Protein AF-A0A352Q801-F1 (afdb_monomer)

Solvent-accessible surface area (backbone atoms only — not comparable to full-atom values): 59412 Å² total; per-residue (Å²): 141,78,90,70,63,49,86,72,38,71,45,75,47,58,60,73,41,74,48,79,36,48,17,36,70,38,86,39,59,40,60,71,44,45,45,81,46,64,27,46,45,64,24,20,7,79,7,41,73,38,47,87,32,62,48,48,73,39,74,37,32,37,42,66,90,71,36,43,69,35,42,64,50,63,71,62,61,72,61,58,81,72,52,73,50,68,70,40,13,44,20,35,76,49,76,49,81,33,72,10,32,34,39,41,39,60,61,25,40,37,33,21,14,17,9,38,41,34,29,42,60,35,62,44,61,56,37,41,36,23,32,68,87,69,51,78,38,48,42,56,72,30,56,32,62,55,53,54,35,15,43,58,36,55,32,53,47,76,38,83,93,73,78,43,78,46,75,46,81,48,79,60,73,88,64,56,42,79,42,75,54,49,40,52,38,26,32,21,11,37,44,36,42,25,7,62,31,48,43,45,68,56,52,47,47,44,40,18,57,48,63,44,18,88,90,22,27,80,65,51,48,50,14,17,34,42,31,38,23,43,85,42,76,57,95,92,28,44,33,17,35,20,33,26,35,36,42,32,44,79,74,54,73,66,56,48,52,54,39,48,72,72,42,31,32,56,40,35,34,58,47,39,58,76,19,40,41,24,31,40,39,39,26,22,20,15,41,36,34,38,37,38,79,90,40,63,28,69,52,49,73,50,20,32,41,39,40,37,15,28,28,36,38,38,19,11,30,40,39,22,29,28,9,34,41,36,39,35,22,38,76,44,24,83,95,47,39,69,49,76,89,56,76,37,18,43,36,38,34,58,65,18,32,44,33,19,25,19,41,30,41,27,51,74,63,49,82,87,66,95,66,55,56,77,47,41,19,34,21,14,39,40,36,43,35,34,87,32,62,24,30,45,36,33,35,41,35,40,36,44,35,16,23,22,18,21,38,33,44,80,85,60,50,68,45,60,12,27,19,10,37,43,38,38,36,34,28,84,48,24,71,43,38,35,24,77,74,50,43,23,45,38,46,71,39,11,34,6,32,87,42,42,6,38,39,40,38,30,29,30,32,44,42,54,37,86,84,58,94,43,43,33,29,29,45,86,44,20,41,34,36,15,58,57,46,42,34,77,30,9,41,34,34,40,37,46,30,13,21,69,36,50,35,50,40,54,62,43,80,43,58,45,42,50,25,20,48,74,79,58,51,82,79,51,60,85,47,56,60,66,41,71,51,71,87,73,39,71,63,41,68,62,57,73,64,72,55,77,61,27,39,42,37,45,33,28,33,38,88,51,72,30,40,34,35,36,14,50,64,16,33,40,31,35,42,60,53,2,37,40,35,42,39,25,45,16,37,17,28,37,38,35,18,20,35,43,34,13,30,33,13,32,42,39,42,36,12,58,44,78,70,96,64,80,91,56,80,69,34,10,20,32,38,34,34,43,61,18,34,38,38,17,27,22,44,73,39,54,45,91,60,93,57,101,60,64,40,61,51,70,32,32,15,10,38,39,40,38,39,17,59,11,25,35,37,28,34,68,65,13,37,43,33,18,18,20,24,62,45,79,35,53,47,70,64,76,72,93,76,91,72,91,75,82,91,64,79,45,76,46,77,45,43,17,33,21,15,36,40,41,40,38,12,31,34,19,35,44,67,37,54,48,50,36,12,38,22,32,38,91,42,22,42,38,4,36,37,38,43,35,34,44,77,70,52,69,69,50,102,91,41,72,53,76,71,92,54,64,23,36,34,37,40,26,54,61,72,74,82,72,64,87,66,53,50,41,85,24,89,86,35,79,66,45,40,42,81,60,70,75,59,83,83,48,43,15,34,28,49,45,34,46,53,50,50,57,71,14,36,39,17,29,41,33,41,35,18,65,45,25,33,34,45,45,60,59,99,88,44,71,59,45,74,49,72,23,60,46,29,31,38,44,34,19,28,25,38,35,44,79,30,27,39,38,39,39,16,24,27,34,37,42,25,8,85,46,85,74,88,69,82,69,48,75,38,89,24,39,40,38,37,42,23,38,33,34,38,43,21,6,18,33,33,34,27,24,24,32,35,39,35,42,40,18,71,37,37,38,41,34,22,2,58,76,41,38,70,58,31,64,21,33,43,40,31,44,22,24,38,38,42,33,12,26,31,38,34,36,35,33,37,6,34,31,39,41,34,15,35,89,24,48,48,66,96,10,33,38,38,38,34,44,65,82,50,83,73,72,56,78,62,36,34,35,4,28,39,39,39,25,10,9,29,37,39,30,38,10,40,40,39,15,25,50,6,27,40,37,40,36,17,38,34,37,37,31,32,47,61,11,32,44,32,31,28,55,68,42,73,63,20,64,69,50,59,58,66,90,82,69,69,53,80,70,32,29,42,36,45,38,28,36,27,37,40,31,31,63,70,12,38,40,32,27,27,17,33,46,40,43,35,14,45,31,76,44,74,42,48,34,4,72,53,51,58,48,38,30,92,71,23,65,58,45,25,10,38,45,85,90,49,81,72,67,75,71,58,38,85,90,36,46,35,104,80,64,53,93,53,35,24,36,38,31,73,48,67,52,101,84,47,72,50,47,77,39,41,58,39,48,21,61,56,7,75,43,88,84,16,24,31,37,33,64,39,82,93,40,63,52,46,50,83,72,42,78,50,67,48,81,68,68,34,38,33,34,27,29,27,50,30,39,59,76,40,80,34,34,51,71,55,34,31,32,30,38,40,41,59,8,71,57,54,57,50,48,18,32,62,53,71,45,42,52,73,68,69,46,75,85,47,69,59,87,93,73,41,79,71,47,51,28,23,18,28,35,38,39,38,43,29,55,54,40,36,38,41,46,37,47,79,43,36,54,40,26,91,94,33,49,66,34,54,75,49,80,44,58,73,35,75,48,78,108

Nearest PDB structures (foldseek):
  8vbb-assembly1_A  TM=1.610E-01  e=4.582E-02  Escherichia coli ETEC H10407
  3fy3-assembly1_A  TM=3.799E-01  e=5.315E+00  Proteus mirabilis

Radius of gyration: 37.1 Å; Cα contacts (8 Å, |Δi|>4): 4115; chains: 1; bounding box: 94×83×102 Å

Secondary structure (DSSP, 8-state):
-----GGG-EEEE-TT-EEE-PPPPEEE-GGGGEEEEE--TTTTTT-HHHHTSTTTTPEEEEETTT--SSS--HHHHHT----HHHHS-S--EEEEE-SSEEEE-SS-EEE-PPPEEEE--EEE---EEEETTS-EEEGGG--TTS-EEEETTEEEEEETTTTEEEEEE-PPP---EEE--EEEEPPP-EEEEE-SEEESSTT-EEE------TT-SSSPPP--EEEE---EEETTEEE-S---EEEES---HHHHHHHHHHTPEEEEHHHHHHHT-SEEEEE-SSEEEES-TT-EEEPPTT-EEEEEESEEEE-SEEE-TT-EEEEEE----TTT-S-TTSPPEEEE-TTEEEE-PPPEEETTTS---SS------S--EEEEEESSS-EEEE-SEEEEE----EEE-TT--EEEPPP-EEEEE--TT--EEEETTSEEEEEEE---SSSPEEEEEEES-EEE-TT-SSSEEEETTEEEE-GGGGTSS-EEEEEEEESSS-EEE-SEEEE---EE----HHHHTTSPTT--STTTS--EEPPGGGPPP-EEEEEE-SSS---EEE-TTEEEEEEES-EEEEEE-SS--EEE-SEEEEETSEEEEEE----SSPP-TTTT-EEE-TT-EEE----EEEE--SSS--EEEEPPP-EEEEEESSEEEE-TT-EEE----EEEEEEE---SS-------EEEEEEE----EEEEEESSEEEE-PEEE---SSTTSPPEEEEEEE---EEEETTEEE--SS--EEEEESS-----TTSEEE-TTSTTSEEE----GGGTTEEEEEHHHHHHHTEEEEEEEESSEEEEE--TT-SEEEEE-SSEEEEE-SEEEESSEEEEE-SEEEEEESS---SPPPP-SEEEEEEESEEEEEEEEEEESEEEEEEEESSEEEEE-TTSSSSEEEEEEESSEEEEEESEEEEPTTEEEEEEETTSSSSS-EEEEEE-SPPP------S-EEEEEEEEEEEESEEE-TTSEEEEEEEEEEE-TT-EEE-S-SSSEEEEES-GGG---S--EEEEEEEEEEE-TT-EEE-----EEEEEEE--BTTBSS-TTSTTTSTTEEEE-TT--PPPS--TTT--TT--TTEEEEE-S-BTTBPSEEEE-EEGGGGGSTT-EEEEEEEEEESPPTT-EEE-TTSPEEEEEEEEETTSS-B-SS-EEEEEEEGGGHHHHS-EEEEEHHHHHTTS--GGGPPP-TTS--EEEEEEEEEEEE-SEEE-PPPTTPPPPEEEEE-SEEEE-

Structure (mmCIF, N/CA/C/O backbone):
data_AF-A0A352Q801-F1
#
_entry.id   AF-A0A352Q801-F1
#
loop_
_atom_site.group_PDB
_atom_site.id
_atom_site.type_symbol
_atom_site.label_atom_id
_atom_site.label_alt_id
_atom_site.label_comp_id
_atom_site.label_asym_id
_atom_site.label_entity_id
_atom_site.label_seq_id
_atom_site.pdbx_PDB_ins_code
_atom_site.Cartn_x
_atom_site.Cartn_y
_atom_site.Cartn_z
_atom_site.occupancy
_atom_site.B_iso_or_equiv
_atom_site.auth_seq_id
_atom_site.auth_comp_id
_atom_site.auth_asym_id
_atom_site.auth_atom_id
_atom_site.pdbx_PDB_model_num
ATOM 1 N N . ALA A 1 1 ? 48.145 -20.501 -3.418 1.00 37.44 1 ALA A N 1
ATOM 2 C CA . ALA A 1 1 ? 49.250 -19.745 -4.037 1.00 37.44 1 ALA A CA 1
ATOM 3 C C . ALA A 1 1 ? 49.684 -20.445 -5.324 1.00 37.44 1 ALA A C 1
ATOM 5 O O . ALA A 1 1 ? 50.488 -21.366 -5.274 1.00 37.44 1 ALA A O 1
ATOM 6 N N . ILE A 1 2 ? 49.109 -20.045 -6.458 1.00 30.86 2 ILE A N 1
ATOM 7 C CA . ILE A 1 2 ? 49.681 -20.250 -7.793 1.00 30.86 2 ILE A CA 1
ATOM 8 C C . ILE A 1 2 ? 49.849 -18.827 -8.316 1.00 30.86 2 ILE A C 1
ATOM 10 O O . ILE A 1 2 ? 48.860 -18.135 -8.532 1.00 30.86 2 ILE A O 1
ATOM 14 N N . GLY A 1 3 ? 51.095 -18.359 -8.374 1.00 39.41 3 GLY A N 1
ATOM 15 C CA . GLY A 1 3 ? 51.427 -17.083 -8.990 1.00 39.41 3 GLY A CA 1
ATOM 16 C C . GLY A 1 3 ? 51.285 -17.228 -10.496 1.00 39.41 3 GLY A C 1
ATOM 17 O O . GLY A 1 3 ? 52.164 -17.795 -11.139 1.00 39.41 3 GLY A O 1
ATOM 18 N N . VAL A 1 4 ? 50.165 -16.762 -11.039 1.00 41.38 4 VAL A N 1
ATOM 19 C CA . VAL A 1 4 ? 50.059 -16.443 -12.460 1.00 41.38 4 VAL A CA 1
ATOM 20 C C . VAL A 1 4 ? 50.382 -14.964 -12.545 1.00 41.38 4 VAL A C 1
ATOM 22 O O . VAL A 1 4 ? 49.694 -14.151 -11.939 1.00 41.38 4 VAL A O 1
ATOM 25 N N . ASP A 1 5 ? 51.489 -14.645 -13.202 1.00 47.38 5 ASP A N 1
ATOM 26 C CA . ASP A 1 5 ? 51.850 -13.280 -13.568 1.00 47.38 5 ASP A CA 1
ATOM 27 C C . ASP A 1 5 ? 50.719 -12.726 -14.460 1.00 47.38 5 ASP A C 1
ATOM 29 O O . ASP A 1 5 ? 50.549 -13.237 -15.574 1.00 47.38 5 ASP A O 1
ATOM 33 N N . PRO A 1 6 ? 49.877 -11.790 -13.978 1.00 49.16 6 PRO A N 1
ATOM 34 C CA . PRO A 1 6 ? 48.697 -11.340 -14.716 1.00 49.16 6 PRO A CA 1
ATOM 35 C C . PRO A 1 6 ? 49.066 -10.706 -16.066 1.00 49.16 6 PRO A C 1
ATOM 37 O O . PRO A 1 6 ? 48.267 -10.769 -16.996 1.00 49.16 6 PRO A O 1
ATOM 40 N N . GLU A 1 7 ? 50.306 -10.227 -16.225 1.00 52.41 7 GLU A N 1
ATOM 41 C CA . GLU A 1 7 ? 50.832 -9.672 -17.478 1.00 52.41 7 GLU A CA 1
ATOM 42 C C . GLU A 1 7 ? 51.141 -10.721 -18.569 1.00 52.41 7 GLU A C 1
ATOM 44 O O . GLU A 1 7 ? 51.427 -10.348 -19.704 1.00 52.41 7 GLU A O 1
ATOM 49 N N . LYS A 1 8 ? 51.091 -12.033 -18.275 1.00 62.47 8 LYS A N 1
ATOM 50 C CA . LYS A 1 8 ? 51.447 -13.098 -19.243 1.00 62.47 8 LYS A CA 1
ATOM 51 C C . LYS A 1 8 ? 50.273 -13.880 -19.836 1.00 62.47 8 LYS A C 1
ATOM 53 O O . LYS A 1 8 ? 50.509 -14.736 -20.688 1.00 62.47 8 LYS A O 1
ATOM 58 N N . SER A 1 9 ? 49.039 -13.646 -19.390 1.00 82.44 9 SER A N 1
ATOM 59 C CA . SER A 1 9 ? 47.867 -14.334 -19.953 1.00 82.44 9 SER A CA 1
ATOM 60 C C . SER A 1 9 ? 47.365 -13.578 -21.179 1.00 82.44 9 SER A C 1
ATOM 62 O O . SER A 1 9 ? 47.017 -12.407 -21.080 1.00 82.44 9 SER A O 1
ATOM 64 N N . GLU A 1 10 ? 47.334 -14.225 -22.341 1.00 89.12 10 GLU A N 1
ATOM 65 C CA . GLU A 1 10 ? 46.954 -13.587 -23.604 1.00 89.12 10 GLU A CA 1
ATOM 66 C C . GLU A 1 10 ? 46.025 -14.499 -24.412 1.00 89.12 10 GLU A C 1
ATOM 68 O O . GLU A 1 10 ? 46.276 -15.699 -24.546 1.00 89.12 10 GLU A O 1
ATOM 73 N N . ILE A 1 11 ? 44.958 -13.916 -24.960 1.00 93.62 11 ILE A N 1
ATOM 74 C CA . ILE A 1 11 ? 44.092 -14.520 -25.972 1.00 93.62 11 ILE A CA 1
ATOM 75 C C . ILE A 1 11 ? 44.293 -13.726 -27.262 1.00 93.62 11 ILE A C 1
ATOM 77 O O . ILE A 1 11 ? 43.973 -12.544 -27.316 1.00 93.62 11 ILE A O 1
ATOM 81 N N . ASN A 1 12 ? 44.805 -14.380 -28.302 1.00 93.69 12 ASN A N 1
ATOM 82 C CA . ASN A 1 12 ? 44.957 -13.790 -29.629 1.00 93.69 12 ASN A CA 1
ATOM 83 C C . ASN A 1 12 ? 44.059 -14.529 -30.615 1.00 93.69 12 ASN A C 1
ATOM 85 O O . ASN A 1 12 ? 44.273 -15.715 -30.880 1.00 93.69 12 ASN A O 1
ATOM 89 N N . VAL A 1 13 ? 43.069 -13.827 -31.158 1.00 95.00 13 VAL A N 1
ATOM 90 C CA . VAL A 1 13 ? 42.190 -14.339 -32.207 1.00 95.00 13 VAL A CA 1
ATOM 91 C C . VAL A 1 13 ? 42.750 -13.874 -33.548 1.00 95.00 13 VAL A C 1
ATOM 93 O O . VAL A 1 13 ? 42.847 -12.680 -33.817 1.00 95.00 13 VAL A O 1
ATOM 96 N N . ALA A 1 14 ? 43.208 -14.829 -34.354 1.00 93.56 14 ALA A N 1
ATOM 97 C CA . ALA A 1 14 ? 43.841 -14.552 -35.639 1.00 93.56 14 ALA A CA 1
ATOM 98 C C . ALA A 1 14 ? 42.803 -14.271 -36.740 1.00 93.56 14 ALA A C 1
ATOM 100 O O . ALA A 1 14 ? 41.674 -14.753 -36.661 1.00 93.56 14 ALA A O 1
ATOM 101 N N . ALA A 1 15 ? 43.225 -13.543 -37.778 1.00 93.81 15 ALA A N 1
ATOM 102 C CA . ALA A 1 15 ? 42.401 -13.222 -38.944 1.00 93.81 15 ALA A CA 1
ATOM 103 C C . ALA A 1 15 ? 41.862 -14.492 -39.626 1.00 93.81 15 ALA A C 1
ATOM 105 O O . ALA A 1 15 ? 42.567 -15.506 -39.710 1.00 93.81 15 ALA A O 1
ATOM 106 N N . GLY A 1 16 ? 40.623 -14.429 -40.115 1.00 91.31 16 GLY A N 1
ATOM 107 C CA . GLY A 1 16 ? 39.893 -15.548 -40.711 1.00 91.31 16 GLY A CA 1
ATOM 108 C C . GLY A 1 16 ? 39.247 -16.501 -39.697 1.00 91.31 16 GLY A C 1
ATOM 109 O O . GLY A 1 16 ? 38.812 -17.589 -40.079 1.00 91.31 16 GLY A O 1
ATOM 110 N N . ALA A 1 17 ? 39.212 -16.150 -38.406 1.00 94.88 17 ALA A N 1
ATOM 111 C CA . ALA A 1 17 ? 38.488 -16.923 -37.401 1.00 94.88 17 ALA A CA 1
ATOM 112 C C . ALA A 1 17 ? 36.971 -16.708 -37.528 1.00 94.88 17 ALA A C 1
ATOM 114 O O . ALA A 1 17 ? 36.500 -15.582 -37.680 1.00 94.88 17 ALA A O 1
ATOM 115 N N . THR A 1 18 ? 36.205 -17.793 -37.410 1.00 95.75 18 THR A N 1
ATOM 116 C CA . THR A 1 18 ? 34.738 -17.757 -37.421 1.00 95.75 18 THR A CA 1
ATOM 117 C C . THR A 1 18 ? 34.195 -18.433 -36.172 1.00 95.75 18 THR A C 1
ATOM 119 O O . THR A 1 18 ? 34.509 -19.596 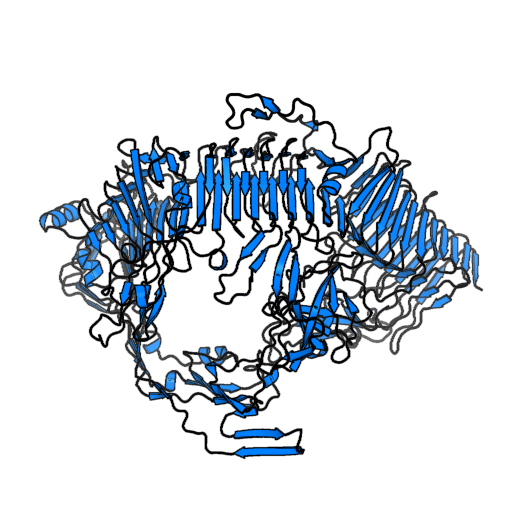-35.906 1.00 95.75 18 THR A O 1
ATOM 122 N N . PHE A 1 19 ? 33.367 -17.710 -35.423 1.00 95.81 19 PHE A N 1
ATOM 123 C CA . PHE A 1 19 ? 32.600 -18.229 -34.297 1.00 95.81 19 PHE A CA 1
ATOM 124 C C . PHE A 1 19 ? 31.128 -18.179 -34.675 1.00 95.81 19 PHE A C 1
ATOM 126 O O . PHE A 1 19 ? 30.518 -17.116 -34.646 1.00 95.81 19 PHE A O 1
ATOM 133 N N . ASP A 1 20 ? 30.571 -19.322 -35.059 1.00 94.88 20 ASP A N 1
ATOM 134 C CA . ASP A 1 20 ? 29.153 -19.428 -35.376 1.00 94.88 20 ASP A CA 1
ATOM 135 C C . ASP A 1 20 ? 28.423 -20.107 -34.221 1.00 94.88 20 ASP A C 1
ATOM 137 O O . ASP A 1 20 ? 28.604 -21.300 -33.962 1.00 94.88 20 ASP A O 1
ATOM 141 N N . VAL A 1 21 ? 27.652 -19.306 -33.495 1.00 95.19 21 VAL A N 1
ATOM 142 C CA . VAL A 1 21 ? 26.741 -19.754 -32.444 1.00 95.19 21 VAL A CA 1
ATOM 143 C C . VAL A 1 21 ? 25.316 -19.295 -32.754 1.00 95.19 21 VAL A C 1
ATOM 145 O O . VAL A 1 21 ? 24.528 -19.092 -31.832 1.00 95.19 21 VAL A O 1
ATOM 148 N N . SER A 1 22 ? 24.992 -19.103 -34.037 1.00 93.94 22 SER A N 1
ATOM 149 C CA . SER A 1 22 ? 23.648 -18.716 -34.454 1.00 93.94 22 SER A CA 1
ATOM 150 C C . SER A 1 22 ? 22.606 -19.758 -34.068 1.00 93.94 22 SER A C 1
ATOM 152 O O . SER A 1 22 ? 22.872 -20.964 -34.007 1.00 93.94 22 SER A O 1
ATOM 154 N N . GLY A 1 23 ? 21.410 -19.260 -33.775 1.00 93.06 23 GLY A N 1
ATOM 155 C CA . GLY A 1 23 ? 20.253 -20.087 -33.514 1.00 93.06 23 GLY A CA 1
ATOM 156 C C . GLY A 1 23 ? 19.832 -20.861 -34.762 1.00 93.06 23 GLY A C 1
ATOM 157 O O . GLY A 1 23 ? 20.014 -20.416 -35.891 1.00 93.06 23 GLY A O 1
ATOM 158 N N . ALA A 1 24 ? 19.270 -22.046 -34.560 1.00 93.19 24 ALA A N 1
ATOM 159 C CA . ALA A 1 24 ? 18.776 -22.875 -35.646 1.00 93.19 24 ALA A CA 1
ATOM 160 C C . ALA A 1 24 ? 17.393 -22.421 -36.142 1.00 93.19 24 ALA A C 1
ATOM 162 O O . ALA A 1 24 ? 16.479 -22.236 -35.337 1.00 93.19 24 ALA A O 1
ATOM 163 N N . ASP A 1 25 ? 17.227 -22.361 -37.464 1.00 93.12 25 ASP A N 1
ATOM 164 C CA . ASP A 1 25 ? 15.925 -22.153 -38.103 1.00 93.12 25 ASP A CA 1
ATOM 165 C C . ASP A 1 25 ? 15.100 -23.439 -38.089 1.00 93.12 25 ASP A C 1
ATOM 167 O O . ASP A 1 25 ? 15.632 -24.538 -38.284 1.00 93.12 25 ASP A O 1
ATOM 171 N N . VAL A 1 26 ? 13.797 -23.320 -37.863 1.00 93.69 26 VAL A N 1
ATOM 172 C CA . VAL A 1 26 ? 12.861 -24.436 -37.778 1.00 93.69 26 VAL A CA 1
ATOM 173 C C . VAL A 1 26 ? 11.583 -24.096 -38.527 1.00 93.69 26 VAL A C 1
ATOM 175 O O . VAL A 1 26 ? 10.868 -23.178 -38.140 1.00 93.69 26 VAL A O 1
ATOM 178 N N . ASP A 1 27 ? 11.249 -24.911 -39.526 1.00 92.81 27 ASP A N 1
ATOM 179 C CA . ASP A 1 27 ? 9.928 -24.903 -40.150 1.00 92.81 27 ASP A CA 1
ATOM 180 C C . ASP A 1 27 ? 8.963 -25.780 -39.347 1.00 92.81 27 ASP A C 1
ATOM 182 O O . ASP A 1 27 ? 9.204 -26.971 -39.107 1.00 92.81 27 ASP A O 1
ATOM 186 N N . LEU A 1 28 ? 7.847 -25.192 -38.942 1.00 92.25 28 LEU A N 1
ATOM 187 C CA . LEU A 1 28 ? 6.740 -25.855 -38.279 1.00 92.25 28 LEU A CA 1
ATOM 188 C C . LEU A 1 28 ? 5.470 -25.658 -39.117 1.00 92.25 28 LEU A C 1
ATOM 190 O O . LEU A 1 28 ? 5.196 -24.562 -39.598 1.00 92.25 28 LEU A O 1
ATOM 194 N N . PRO A 1 29 ? 4.631 -26.690 -39.283 1.00 90.69 29 PRO A N 1
ATOM 195 C CA . PRO A 1 29 ? 3.346 -26.500 -39.945 1.00 90.69 29 PRO A CA 1
ATOM 196 C C . PRO A 1 29 ? 2.444 -25.589 -39.098 1.00 90.69 29 PRO A C 1
ATOM 198 O O . PRO A 1 29 ? 2.482 -25.671 -37.869 1.00 90.69 29 PRO A O 1
ATOM 201 N N . MET A 1 30 ? 1.547 -24.806 -39.717 1.00 88.31 30 MET A N 1
ATOM 202 C CA . MET A 1 30 ? 0.577 -23.963 -38.986 1.00 88.31 30 MET A CA 1
ATOM 203 C C . MET A 1 30 ? -0.228 -24.740 -37.932 1.00 88.31 30 MET A C 1
ATOM 205 O O . MET A 1 30 ? -0.558 -24.219 -36.869 1.00 88.31 30 MET A O 1
ATOM 209 N N . SER A 1 31 ? -0.494 -26.026 -38.195 1.00 86.12 31 SER A N 1
ATOM 210 C CA . SER A 1 31 ? -1.183 -26.930 -37.269 1.00 86.12 31 SER A CA 1
ATOM 211 C C . SER A 1 31 ? -0.454 -27.115 -35.936 1.00 86.12 31 SER A C 1
ATOM 213 O O . SER A 1 31 ? -1.046 -27.618 -34.991 1.00 86.12 31 SER A O 1
ATOM 215 N N . ARG A 1 32 ? 0.824 -26.729 -35.832 1.00 89.12 32 ARG A N 1
ATOM 216 C CA . ARG A 1 32 ? 1.609 -26.772 -34.594 1.00 89.12 32 ARG A CA 1
ATOM 217 C C . ARG A 1 32 ? 1.145 -25.752 -33.555 1.00 89.12 32 ARG A C 1
ATOM 219 O O . ARG A 1 32 ? 1.376 -25.971 -32.370 1.00 89.12 32 ARG A O 1
ATOM 226 N N . ASN A 1 33 ? 0.463 -24.696 -33.997 1.00 88.69 33 ASN A N 1
ATOM 227 C CA . ASN A 1 33 ? -0.215 -23.746 -33.119 1.00 88.69 33 ASN A CA 1
ATOM 228 C C . ASN A 1 33 ? -1.539 -24.283 -32.576 1.00 88.69 33 ASN A C 1
ATOM 230 O O . ASN A 1 33 ? -2.124 -23.654 -31.704 1.00 88.69 33 ASN A O 1
ATOM 234 N N . ILE A 1 34 ? -2.013 -25.431 -33.067 1.00 90.31 34 ILE A N 1
ATOM 235 C CA . ILE A 1 34 ? -3.182 -26.102 -32.513 1.00 90.31 34 ILE A CA 1
ATOM 236 C C . ILE A 1 34 ? -2.744 -27.199 -31.563 1.00 90.31 34 ILE A C 1
ATOM 238 O O . ILE A 1 34 ? -1.974 -28.096 -31.910 1.00 90.31 34 ILE A O 1
ATOM 242 N N . ILE A 1 35 ? -3.306 -27.142 -30.365 1.00 91.88 35 ILE A N 1
ATOM 243 C CA . ILE A 1 35 ? -3.296 -28.255 -29.430 1.00 91.88 35 ILE A CA 1
ATOM 244 C C . ILE A 1 35 ? -4.695 -28.850 -29.341 1.00 91.88 35 ILE A C 1
ATOM 246 O O . ILE A 1 35 ? -5.699 -28.135 -29.337 1.00 91.88 35 ILE A O 1
ATOM 250 N N . GLU A 1 36 ? -4.748 -30.174 -29.264 1.00 90.75 36 GLU A N 1
ATOM 251 C CA . GLU A 1 36 ? -5.962 -30.891 -28.902 1.00 90.75 36 GLU A CA 1
ATOM 252 C C . GLU A 1 36 ? -5.998 -31.033 -27.385 1.00 90.75 36 GLU A C 1
ATOM 254 O O . GLU A 1 36 ? -5.124 -31.654 -26.777 1.00 90.75 36 GLU A O 1
ATOM 259 N N . VAL A 1 37 ? -7.013 -30.438 -26.776 1.00 90.62 37 VAL A N 1
ATOM 260 C CA . VAL A 1 37 ? -7.252 -30.502 -25.340 1.00 90.62 37 VAL A CA 1
ATOM 261 C C . VAL A 1 37 ? -8.558 -31.240 -25.142 1.00 90.62 37 VAL A C 1
ATOM 263 O O . VAL A 1 37 ? -9.633 -30.727 -25.449 1.00 90.62 37 VAL A O 1
ATOM 266 N N . GLN A 1 38 ? -8.473 -32.474 -24.655 1.00 91.31 38 GLN A N 1
ATOM 267 C CA . GLN A 1 38 ? -9.669 -33.199 -24.262 1.00 91.31 38 GLN A CA 1
ATOM 268 C C . GLN A 1 38 ? -10.154 -32.677 -22.914 1.00 91.31 38 GLN A C 1
ATOM 270 O O . GLN A 1 38 ? -9.410 -32.677 -21.939 1.00 91.31 38 GLN A O 1
ATOM 275 N N . LEU A 1 39 ? -11.408 -32.241 -22.867 1.00 89.81 39 LEU A N 1
ATOM 276 C CA . LEU A 1 39 ? -11.989 -31.636 -21.682 1.00 89.81 39 LEU A CA 1
ATOM 277 C C . LEU A 1 39 ? -12.413 -32.703 -20.684 1.00 89.81 39 LEU A C 1
ATOM 279 O O . LEU A 1 39 ? -13.511 -33.258 -20.772 1.00 89.81 39 LEU A O 1
ATOM 283 N N . PHE A 1 40 ? -11.573 -32.973 -19.696 1.00 88.06 40 PHE A N 1
ATOM 284 C CA . PHE A 1 40 ? -11.999 -33.686 -18.503 1.00 88.06 40 PHE A CA 1
ATOM 285 C C . PHE A 1 40 ? -12.174 -32.715 -17.340 1.00 88.06 40 PHE A C 1
ATOM 287 O O . PHE A 1 40 ? -12.106 -31.494 -17.480 1.00 88.06 40 PHE A O 1
ATOM 294 N N . SER A 1 41 ? -12.469 -33.267 -16.167 1.00 83.88 41 SER A N 1
ATOM 295 C CA . SER A 1 41 ? -12.699 -32.468 -14.968 1.00 83.88 41 SER A CA 1
ATOM 296 C C . SER A 1 41 ? -11.472 -31.637 -14.569 1.00 83.88 41 SER A C 1
ATOM 298 O O . SER A 1 41 ? -11.651 -30.593 -13.962 1.00 83.88 41 SER A O 1
ATOM 300 N N . ASN A 1 42 ? -10.251 -32.055 -14.929 1.00 85.50 42 ASN A N 1
ATOM 301 C CA . ASN A 1 42 ? -9.035 -31.288 -14.641 1.00 85.50 42 ASN A CA 1
ATOM 302 C C . ASN A 1 42 ? -8.894 -30.061 -15.544 1.00 85.50 42 ASN A C 1
ATOM 304 O O . ASN A 1 42 ? -8.572 -28.986 -15.055 1.00 85.50 42 ASN A O 1
ATOM 308 N N . GLU A 1 43 ? -9.148 -30.199 -16.843 1.00 90.00 43 GLU A N 1
ATOM 309 C CA . GLU A 1 43 ? -9.091 -29.090 -17.796 1.00 90.00 43 GLU A CA 1
ATOM 310 C C . GLU A 1 43 ? -10.228 -28.097 -17.521 1.00 90.00 43 GLU A C 1
ATOM 312 O O . GLU A 1 43 ? -10.027 -26.892 -17.582 1.00 90.00 43 GLU A O 1
ATOM 317 N N . LEU A 1 44 ? -11.409 -28.588 -17.132 1.00 89.19 44 LEU A N 1
ATOM 318 C CA . LEU A 1 44 ? -12.573 -27.767 -16.776 1.00 89.19 44 LEU A CA 1
ATOM 319 C C . LEU A 1 44 ? -12.625 -27.368 -15.294 1.00 89.19 44 LEU A C 1
ATOM 321 O O . LEU A 1 44 ? -13.677 -26.928 -14.822 1.00 89.19 44 LEU A O 1
ATOM 325 N N . LYS A 1 45 ? -11.530 -27.527 -14.540 1.00 84.94 45 LYS A N 1
ATOM 326 C CA . LYS A 1 45 ? -11.537 -27.293 -13.087 1.00 84.94 45 LYS A CA 1
ATOM 327 C C . LYS A 1 45 ? -12.033 -25.893 -12.718 1.00 84.94 45 LYS A C 1
ATOM 329 O O . LYS A 1 45 ? -12.874 -25.780 -11.830 1.00 84.94 45 LYS A O 1
ATOM 334 N N . ASP A 1 46 ? -11.625 -24.876 -13.481 1.00 85.50 46 ASP A N 1
ATOM 335 C CA . ASP A 1 46 ? -11.986 -23.462 -13.284 1.00 85.50 46 ASP A CA 1
ATOM 336 C C . ASP A 1 46 ? -13.185 -23.001 -14.143 1.00 85.50 46 ASP A C 1
ATOM 338 O O . ASP A 1 46 ? -13.540 -21.823 -14.148 1.00 85.50 46 ASP A O 1
ATOM 342 N N . ALA A 1 47 ? -13.847 -23.925 -14.849 1.00 87.44 47 ALA A N 1
ATOM 343 C CA . ALA A 1 47 ? -15.061 -23.674 -15.632 1.00 87.44 47 ALA A CA 1
ATOM 344 C C . ALA A 1 47 ? -16.211 -24.565 -15.142 1.00 87.44 47 ALA A C 1
ATOM 346 O O . ALA A 1 47 ? -16.661 -25.487 -15.834 1.00 87.44 47 ALA A O 1
ATOM 347 N N . PRO A 1 48 ? -16.715 -24.314 -13.926 1.00 80.94 48 PRO A N 1
ATOM 348 C CA . PRO A 1 48 ? -17.520 -25.289 -13.208 1.00 80.94 48 PRO A CA 1
ATOM 349 C C . PRO A 1 48 ? -18.902 -25.512 -13.826 1.00 80.94 48 PRO A C 1
ATOM 351 O O . PRO A 1 48 ? -19.406 -26.633 -13.805 1.00 80.94 48 PRO A O 1
ATOM 354 N N . LEU A 1 49 ? -19.469 -24.499 -14.492 1.00 81.25 49 LEU A N 1
ATOM 355 C CA . LEU A 1 49 ? -20.705 -24.638 -15.273 1.00 81.25 49 LEU A CA 1
ATOM 356 C C . LEU A 1 49 ? -20.574 -25.635 -16.440 1.00 81.25 49 LEU A C 1
ATOM 358 O O . LEU A 1 49 ? -21.584 -26.112 -16.953 1.00 81.25 49 LEU A O 1
ATOM 362 N N . GLN A 1 50 ? -19.347 -25.964 -16.861 1.00 85.06 50 GLN A N 1
ATOM 363 C CA . GLN A 1 50 ? -19.079 -26.904 -17.953 1.00 85.06 50 GLN A CA 1
ATOM 364 C C . GLN A 1 50 ? -18.692 -28.299 -17.471 1.00 85.06 50 GLN A C 1
ATOM 366 O O . GLN A 1 50 ? -18.711 -29.237 -18.269 1.00 85.06 50 GLN A O 1
ATOM 371 N N . ARG A 1 51 ? -18.360 -28.461 -16.184 1.00 79.81 51 ARG A N 1
ATOM 372 C CA . ARG A 1 51 ? -17.795 -29.701 -15.635 1.00 79.81 51 ARG A CA 1
ATOM 373 C C . ARG A 1 51 ? -18.730 -30.898 -15.764 1.00 79.81 51 ARG A C 1
ATOM 375 O O . ARG A 1 51 ? -18.254 -32.003 -15.975 1.00 79.81 51 ARG A O 1
ATOM 382 N N . ASP A 1 52 ? -20.039 -30.694 -15.682 1.00 78.81 52 ASP A N 1
ATOM 383 C CA . ASP A 1 52 ? -21.054 -31.727 -15.958 1.00 78.81 52 ASP A CA 1
ATOM 384 C C . ASP A 1 52 ? -21.911 -31.379 -17.184 1.00 78.81 52 ASP A C 1
ATOM 386 O O . ASP A 1 52 ? -22.961 -31.973 -17.436 1.00 78.81 52 ASP A O 1
ATOM 390 N N . GLY A 1 53 ? -21.455 -30.388 -17.949 1.00 80.50 53 GLY A N 1
ATOM 391 C CA . GLY A 1 53 ? -22.128 -29.877 -19.125 1.00 80.50 53 GLY A CA 1
ATOM 392 C C . GLY A 1 53 ? -21.826 -30.684 -20.390 1.00 80.50 53 GLY A C 1
ATOM 393 O O . GLY A 1 53 ? -21.013 -31.612 -20.393 1.00 80.50 53 GLY A O 1
ATOM 394 N N . PRO A 1 54 ? -22.439 -30.290 -21.515 1.00 84.31 54 PRO A N 1
ATOM 395 C CA . PRO A 1 54 ? -22.286 -30.965 -22.804 1.00 84.31 54 PRO A CA 1
ATOM 396 C C . PRO A 1 54 ? -20.880 -30.849 -23.414 1.00 84.31 54 PRO A C 1
ATOM 398 O O . PRO A 1 54 ? -20.648 -31.404 -24.480 1.00 84.31 54 PRO A O 1
ATOM 401 N N . LEU A 1 55 ? -19.958 -30.114 -22.781 1.00 87.50 55 LEU A N 1
ATOM 402 C CA . LEU A 1 55 ? -18.566 -29.992 -23.216 1.00 87.50 55 LEU A CA 1
ATOM 403 C C . LEU A 1 55 ? -17.635 -31.021 -22.562 1.00 87.50 55 LEU A C 1
ATOM 405 O O . LEU A 1 55 ? -16.523 -31.224 -23.040 1.00 87.50 55 LEU A O 1
ATOM 409 N N . ARG A 1 56 ? -18.053 -31.695 -21.485 1.00 88.62 56 ARG A N 1
ATOM 410 C CA . ARG A 1 56 ? -17.212 -32.712 -20.845 1.00 88.62 56 ARG A CA 1
ATOM 411 C C . ARG A 1 56 ? -17.032 -33.931 -21.748 1.00 88.62 56 ARG A C 1
ATOM 413 O O . ARG A 1 56 ? -17.997 -34.530 -22.210 1.00 88.62 56 ARG A O 1
ATOM 420 N N . GLY A 1 57 ? -15.781 -34.349 -21.912 1.00 88.19 57 GLY A N 1
ATOM 421 C CA . GLY A 1 57 ? -15.357 -35.463 -22.758 1.00 88.19 57 GLY A CA 1
ATOM 422 C C . GLY A 1 57 ? -15.114 -35.072 -24.216 1.00 88.19 57 GLY A C 1
ATOM 423 O O . GLY A 1 57 ? -14.504 -35.859 -24.945 1.00 88.19 57 GLY A O 1
ATOM 424 N N . GLU A 1 58 ? -15.536 -33.872 -24.619 1.00 90.50 58 GLU A N 1
ATOM 425 C CA . GLU A 1 58 ? -15.284 -33.324 -25.948 1.00 90.50 58 GLU A CA 1
ATOM 426 C C . GLU A 1 58 ? -13.811 -32.925 -26.107 1.00 90.50 58 GLU A C 1
ATOM 428 O O . GLU A 1 58 ? -13.110 -32.624 -25.137 1.00 90.50 58 GLU A O 1
ATOM 433 N N . VAL A 1 59 ? -13.329 -32.928 -27.348 1.00 90.62 59 VAL A N 1
ATOM 434 C CA . VAL A 1 59 ? -11.965 -32.511 -27.692 1.00 90.62 59 VAL A CA 1
ATOM 435 C C . VAL A 1 59 ? -12.020 -31.103 -28.271 1.00 90.62 59 VAL A C 1
ATOM 437 O O . VAL A 1 59 ? -12.692 -30.876 -29.278 1.00 90.62 59 VAL A O 1
ATOM 440 N N . LEU A 1 60 ? -11.318 -30.160 -27.639 1.00 90.94 60 LEU A N 1
ATOM 441 C CA . LEU A 1 60 ? -11.148 -28.809 -28.159 1.00 90.94 60 LEU A CA 1
ATOM 442 C C . LEU A 1 60 ? -9.859 -28.694 -28.964 1.00 90.94 60 LEU A C 1
ATOM 444 O O . LEU A 1 60 ? -8.798 -29.108 -28.509 1.00 90.94 60 LEU A O 1
ATOM 448 N N . GLN A 1 61 ? -9.947 -28.055 -30.122 1.00 90.94 61 GLN A N 1
ATOM 449 C CA . GLN A 1 61 ? -8.799 -27.554 -30.865 1.00 90.94 61 GLN A CA 1
ATOM 450 C C . GLN A 1 61 ? -8.583 -26.094 -30.471 1.00 90.94 61 GLN A C 1
ATOM 452 O O . GLN A 1 61 ? -9.417 -25.241 -30.789 1.00 90.94 61 GLN A O 1
ATOM 457 N N . VAL A 1 62 ? -7.502 -25.823 -29.734 1.00 92.12 62 VAL A N 1
ATOM 458 C CA . VAL A 1 62 ? -7.176 -24.501 -29.177 1.00 92.12 62 VAL A CA 1
ATOM 459 C C . VAL A 1 62 ? -5.927 -23.954 -29.849 1.00 92.12 62 VAL A C 1
ATOM 461 O O . VAL A 1 62 ? -4.906 -24.637 -29.918 1.00 92.12 62 VAL A O 1
ATOM 464 N N . ASP A 1 63 ? -6.006 -22.708 -30.312 1.00 91.31 63 ASP A N 1
ATOM 465 C CA . ASP A 1 63 ? -4.851 -21.967 -30.812 1.00 91.31 63 ASP A CA 1
ATOM 466 C C . ASP A 1 63 ? -3.997 -21.483 -29.634 1.00 91.31 63 ASP A C 1
ATOM 468 O O . ASP A 1 63 ? -4.424 -20.620 -28.866 1.00 91.31 63 ASP A O 1
ATOM 472 N N . VAL A 1 64 ? -2.784 -22.018 -29.486 1.00 89.38 64 VAL A N 1
ATOM 473 C CA . VAL A 1 64 ? -1.860 -21.705 -28.380 1.00 89.38 64 VAL A CA 1
ATOM 474 C C . VAL A 1 64 ? -1.472 -20.229 -28.318 1.00 89.38 64 VAL A C 1
ATOM 476 O O . VAL A 1 64 ? -1.097 -19.750 -27.254 1.00 89.38 64 VAL A O 1
ATOM 479 N N . ARG A 1 65 ? -1.580 -19.501 -29.437 1.00 86.25 65 ARG A N 1
ATOM 480 C CA . ARG A 1 65 ? -1.260 -18.067 -29.520 1.00 86.25 65 ARG A CA 1
ATOM 481 C C . ARG A 1 65 ? -2.325 -17.208 -28.842 1.00 86.25 65 ARG A C 1
ATOM 483 O O . ARG A 1 65 ? -2.032 -16.103 -28.402 1.00 86.25 65 ARG A O 1
ATOM 490 N N . LYS A 1 66 ? -3.564 -17.707 -28.792 1.00 88.38 66 LYS A N 1
ATOM 491 C CA . LYS A 1 66 ? -4.719 -17.036 -28.174 1.00 88.38 66 LYS A CA 1
ATOM 492 C C . LYS A 1 66 ? -5.095 -17.657 -26.829 1.00 88.38 66 LYS A C 1
ATOM 494 O O . LYS A 1 66 ? -5.638 -16.971 -25.971 1.00 88.38 66 LYS A O 1
ATOM 499 N N . GLY A 1 67 ? -4.811 -18.947 -26.651 1.00 90.06 67 GLY A N 1
ATOM 500 C CA . GLY A 1 67 ? -5.248 -19.732 -25.504 1.00 90.06 67 GLY A CA 1
ATOM 501 C C . GLY A 1 67 ? -6.768 -19.899 -25.455 1.00 90.06 67 GLY A C 1
ATOM 502 O O . GLY A 1 67 ? -7.479 -19.707 -26.443 1.00 90.06 67 GLY A O 1
ATOM 503 N N . THR A 1 68 ? -7.276 -20.277 -24.284 1.00 91.25 68 THR A N 1
ATOM 504 C CA . THR A 1 68 ? -8.711 -20.277 -23.992 1.00 91.25 68 THR A CA 1
ATOM 505 C C . THR A 1 68 ? -8.949 -19.917 -22.526 1.00 91.25 68 THR A C 1
ATOM 507 O O . THR A 1 68 ? -8.253 -20.445 -21.661 1.00 91.25 68 THR A O 1
ATOM 510 N N . PRO A 1 69 ? -9.930 -19.051 -22.220 1.00 89.38 69 PRO A N 1
ATOM 511 C CA . PRO A 1 69 ? -10.344 -18.799 -20.844 1.00 89.38 69 PRO A CA 1
ATOM 512 C C . PRO A 1 69 ? -11.268 -19.902 -20.291 1.00 89.38 69 PRO A C 1
ATOM 514 O O . PRO A 1 69 ? -11.629 -19.856 -19.118 1.00 89.38 69 PRO A O 1
ATOM 517 N N . LEU A 1 70 ? -11.673 -20.880 -21.115 1.00 89.88 70 LEU A N 1
ATOM 518 C CA . LEU A 1 70 ? -12.619 -21.938 -20.746 1.00 89.88 70 LEU A CA 1
ATOM 519 C C . LEU A 1 70 ? -11.976 -23.115 -20.005 1.00 89.88 70 LEU A C 1
ATOM 521 O O . LEU A 1 70 ? -12.670 -23.828 -19.288 1.00 89.88 70 LEU A O 1
ATOM 525 N N . ALA A 1 71 ? -10.695 -23.391 -20.245 1.00 89.56 71 ALA A N 1
ATOM 526 C CA . ALA A 1 71 ? -10.048 -24.608 -19.771 1.00 89.56 71 ALA A CA 1
ATOM 527 C C . ALA A 1 71 ? -8.567 -24.381 -19.444 1.00 89.56 71 ALA A C 1
ATOM 529 O O . ALA A 1 71 ? -7.889 -23.613 -20.125 1.00 89.56 71 ALA A O 1
ATOM 530 N N . ASP A 1 72 ? -8.049 -25.093 -18.441 1.00 88.44 72 ASP A N 1
ATOM 531 C CA . ASP A 1 72 ? -6.617 -25.127 -18.144 1.00 88.44 72 ASP A CA 1
ATOM 532 C C . ASP A 1 72 ? -5.879 -25.960 -19.194 1.00 88.44 72 ASP A C 1
ATOM 534 O O . ASP A 1 72 ? -5.960 -27.189 -19.233 1.00 88.44 72 ASP A O 1
ATOM 538 N N . ILE A 1 73 ? -5.132 -25.258 -20.041 1.00 90.62 73 ILE A N 1
ATOM 539 C CA . ILE A 1 73 ? -4.329 -25.843 -21.113 1.00 90.62 73 ILE A CA 1
ATOM 540 C C . ILE A 1 73 ? -2.838 -25.931 -20.764 1.00 90.62 73 ILE A C 1
ATOM 542 O O . ILE A 1 73 ? -2.057 -26.414 -21.584 1.00 90.62 73 ILE A O 1
ATOM 546 N N . ALA A 1 74 ? -2.408 -25.495 -19.575 1.00 87.75 74 ALA A N 1
ATOM 547 C CA . ALA A 1 74 ? -0.994 -25.484 -19.198 1.00 87.75 74 ALA A CA 1
ATOM 548 C C . ALA A 1 74 ? -0.336 -26.879 -19.254 1.00 87.75 74 ALA A C 1
ATOM 550 O O . ALA A 1 74 ? 0.775 -26.979 -19.788 1.00 87.75 74 ALA A O 1
ATOM 551 N N . PRO A 1 75 ? -0.991 -27.977 -18.810 1.00 84.00 75 PRO A N 1
ATOM 552 C CA . PRO A 1 75 ? -0.443 -29.321 -18.981 1.00 84.00 75 PRO A CA 1
ATOM 553 C C . PRO A 1 75 ? -0.238 -29.684 -20.456 1.00 84.00 75 PRO A C 1
ATOM 555 O O . PRO A 1 75 ? 0.810 -30.221 -20.818 1.00 84.00 75 PRO A O 1
ATOM 558 N N . ALA A 1 76 ? -1.194 -29.342 -21.326 1.00 85.25 76 ALA A N 1
ATOM 559 C CA . ALA A 1 76 ? -1.089 -29.594 -22.760 1.00 85.25 76 ALA A CA 1
ATOM 560 C C . ALA A 1 76 ? 0.073 -28.796 -23.379 1.00 85.25 76 ALA A C 1
ATOM 562 O O . ALA A 1 76 ? 0.904 -29.381 -24.077 1.00 85.25 76 ALA A O 1
ATOM 563 N N . LEU A 1 77 ? 0.210 -27.509 -23.034 1.00 86.44 77 LEU A N 1
ATOM 564 C CA . LEU A 1 77 ? 1.319 -26.649 -23.468 1.00 86.44 77 LEU A CA 1
ATOM 565 C C . LEU A 1 77 ? 2.689 -27.189 -23.021 1.00 86.44 77 LEU A C 1
ATOM 567 O O . LEU A 1 77 ? 3.629 -27.227 -23.815 1.00 86.44 77 LEU A O 1
ATOM 571 N N . ALA A 1 78 ? 2.805 -27.660 -21.775 1.00 83.81 78 ALA A N 1
ATOM 572 C CA . ALA A 1 78 ? 4.050 -28.205 -21.227 1.00 83.81 78 ALA A CA 1
ATOM 573 C C . ALA A 1 78 ? 4.489 -29.514 -21.907 1.00 83.81 78 ALA A C 1
ATOM 575 O O . ALA A 1 78 ? 5.678 -29.839 -21.928 1.00 83.81 78 ALA A O 1
ATOM 576 N N . THR A 1 79 ? 3.540 -30.265 -22.474 1.00 81.50 79 THR A N 1
ATOM 577 C CA . THR A 1 79 ? 3.822 -31.511 -23.198 1.00 81.50 79 THR A CA 1
ATOM 578 C C . THR A 1 79 ? 4.133 -31.318 -24.676 1.00 81.50 79 THR A C 1
ATOM 580 O O . THR A 1 79 ? 4.488 -32.305 -25.324 1.00 81.50 79 THR A O 1
ATOM 583 N N . ILE A 1 80 ? 4.053 -30.090 -25.215 1.00 84.88 80 ILE A N 1
ATOM 584 C CA . ILE A 1 80 ? 4.394 -29.827 -26.618 1.00 84.88 80 ILE A CA 1
ATOM 585 C C . ILE A 1 80 ? 5.849 -30.265 -26.842 1.00 84.88 80 ILE A C 1
ATOM 587 O O . ILE A 1 80 ? 6.780 -29.667 -26.289 1.00 84.88 80 ILE A O 1
ATOM 591 N N . PRO A 1 81 ? 6.080 -31.330 -27.630 1.00 83.19 81 PRO A N 1
ATOM 592 C CA . PRO A 1 81 ? 7.396 -31.928 -27.726 1.00 83.19 81 PRO A CA 1
ATOM 593 C C . PRO A 1 81 ? 8.275 -31.048 -28.604 1.00 83.19 81 PRO A C 1
ATOM 595 O O . PRO A 1 81 ? 8.194 -31.144 -29.823 1.00 83.19 81 PRO A O 1
ATOM 598 N N . LYS A 1 82 ? 9.111 -30.200 -28.008 1.00 87.31 82 LYS A N 1
ATOM 599 C CA . LYS A 1 82 ? 10.040 -29.365 -28.775 1.00 87.31 82 LYS A CA 1
ATOM 600 C C . LYS A 1 82 ? 11.208 -30.188 -29.299 1.00 87.31 82 LYS A C 1
ATOM 602 O O . LYS A 1 82 ? 11.810 -30.967 -28.552 1.00 87.31 82 LYS A O 1
ATOM 607 N N . THR A 1 83 ? 11.547 -30.010 -30.569 1.00 88.38 83 THR A N 1
ATOM 608 C CA . THR A 1 83 ? 12.761 -30.610 -31.130 1.00 88.38 83 THR A CA 1
ATOM 609 C C . THR A 1 83 ? 14.018 -29.993 -30.502 1.00 88.38 83 THR A C 1
ATOM 611 O O . THR A 1 83 ? 13.984 -28.920 -29.899 1.00 88.38 83 THR A O 1
ATOM 614 N N . VAL A 1 84 ? 15.164 -30.671 -30.627 1.00 88.50 84 VAL A N 1
ATOM 615 C CA . VAL A 1 84 ? 16.459 -30.093 -30.211 1.00 88.50 84 VAL A CA 1
ATOM 616 C C . VAL A 1 84 ? 16.738 -28.796 -30.977 1.00 88.50 84 VAL A C 1
ATOM 618 O O . VAL A 1 84 ? 17.288 -27.866 -30.402 1.00 88.50 84 VAL A O 1
ATOM 621 N N . GLN A 1 85 ? 16.298 -28.722 -32.235 1.00 87.75 85 GLN A N 1
ATOM 622 C CA . GLN A 1 85 ? 16.444 -27.556 -33.102 1.00 87.75 85 GLN A CA 1
ATOM 623 C C . GLN A 1 85 ? 15.599 -26.371 -32.607 1.00 87.75 85 GLN A C 1
ATOM 625 O O . GLN A 1 85 ? 16.135 -25.286 -32.452 1.00 87.75 85 GLN A O 1
ATOM 630 N N . GLU A 1 86 ? 14.341 -26.599 -32.206 1.00 89.19 86 GLU A N 1
ATOM 631 C CA . GLU A 1 86 ? 13.487 -25.569 -31.577 1.00 89.19 86 GLU A CA 1
ATOM 632 C C . GLU A 1 86 ? 14.049 -25.033 -30.255 1.00 89.19 86 GLU A C 1
ATOM 634 O O . GLU A 1 86 ? 13.742 -23.914 -29.867 1.00 89.19 86 GLU A O 1
ATOM 639 N N . LYS A 1 87 ? 14.828 -25.829 -29.512 1.00 88.44 87 LYS A N 1
ATOM 640 C CA . LYS A 1 87 ? 15.502 -25.358 -28.287 1.00 88.44 87 LYS A CA 1
ATOM 641 C C . LYS A 1 87 ? 16.813 -24.633 -28.573 1.00 88.44 87 LYS A C 1
ATOM 643 O O . LYS A 1 87 ? 17.270 -23.868 -27.733 1.00 88.44 87 LYS A O 1
ATOM 648 N N . ALA A 1 88 ? 17.419 -24.915 -29.720 1.00 91.38 88 ALA A N 1
ATOM 649 C CA . ALA A 1 88 ? 18.652 -24.304 -30.189 1.00 91.38 88 ALA A CA 1
ATOM 650 C C . ALA A 1 88 ? 18.390 -23.103 -31.111 1.00 91.38 88 ALA A C 1
ATOM 652 O O . ALA A 1 88 ? 19.316 -22.649 -31.766 1.00 91.38 88 ALA A O 1
ATOM 653 N N . SER A 1 89 ? 17.150 -22.612 -31.195 1.00 92.62 89 SER A N 1
ATOM 654 C CA . SER A 1 89 ? 16.775 -21.468 -32.028 1.00 92.62 89 SER A CA 1
ATOM 655 C C . SER A 1 89 ? 17.179 -20.122 -31.420 1.00 92.62 89 SER A C 1
ATOM 657 O O . SER A 1 89 ? 17.254 -19.144 -32.142 1.00 92.62 89 SER A O 1
ATOM 659 N N . GLN A 1 90 ? 17.502 -20.037 -30.127 1.00 92.50 90 GLN A N 1
ATOM 660 C CA . GLN A 1 90 ? 18.104 -18.830 -29.539 1.00 92.50 90 GLN A CA 1
ATOM 661 C C . GLN A 1 90 ? 19.602 -18.748 -29.857 1.00 92.50 90 GLN A C 1
ATOM 663 O O . GLN A 1 90 ? 20.282 -19.776 -29.897 1.00 92.50 90 GLN A O 1
ATOM 668 N N . GLY A 1 91 ? 20.123 -17.532 -30.033 1.00 91.62 91 GLY A N 1
ATOM 669 C CA . GLY A 1 91 ? 21.550 -17.307 -30.253 1.00 91.62 91 GLY A CA 1
ATOM 670 C C . GLY A 1 91 ? 22.402 -17.738 -29.051 1.00 91.62 91 GLY A C 1
ATOM 671 O O . GLY A 1 91 ? 22.039 -17.546 -27.889 1.00 91.62 91 GLY A O 1
ATOM 672 N N . GLY A 1 92 ? 23.555 -18.349 -29.318 1.00 93.44 92 GLY A N 1
ATOM 673 C CA . GLY A 1 92 ? 24.487 -18.825 -28.296 1.00 93.44 92 GLY A CA 1
ATOM 674 C C . GLY A 1 92 ? 25.418 -17.738 -27.747 1.00 93.44 92 GLY A C 1
ATOM 675 O O . GLY A 1 92 ? 25.371 -16.578 -28.140 1.00 93.44 92 GLY A O 1
ATOM 676 N N . SER A 1 93 ? 26.305 -18.104 -26.817 1.00 94.50 93 SER A N 1
ATOM 677 C CA . SER A 1 93 ? 27.263 -17.159 -26.222 1.00 94.50 93 SER A CA 1
ATOM 678 C C . SER A 1 93 ? 28.714 -17.479 -26.579 1.00 94.50 93 SER A C 1
ATOM 680 O O . SER A 1 93 ? 29.139 -18.636 -26.569 1.00 94.50 93 SER A O 1
ATOM 682 N N . VAL A 1 94 ? 29.492 -16.433 -26.854 1.00 96.44 94 VAL A N 1
ATOM 683 C CA . VAL A 1 94 ? 30.944 -16.473 -27.051 1.00 96.44 94 VAL A CA 1
ATOM 684 C C . VAL A 1 94 ? 31.587 -15.604 -25.977 1.00 96.44 94 VAL A C 1
ATOM 686 O O . VAL A 1 94 ? 31.255 -14.431 -25.840 1.00 96.44 94 VAL A O 1
ATOM 689 N N . SER A 1 95 ? 32.520 -16.164 -25.201 1.00 95.56 95 SER A N 1
ATOM 690 C CA . SER A 1 95 ? 33.200 -15.414 -24.140 1.00 95.56 95 SER A CA 1
ATOM 691 C C . SER A 1 95 ? 34.719 -15.520 -24.228 1.00 95.56 95 SER A C 1
ATOM 693 O O . SER A 1 95 ? 35.265 -16.626 -24.167 1.00 95.56 95 SER A O 1
ATOM 695 N N . PHE A 1 96 ? 35.400 -14.379 -24.272 1.00 95.56 96 PHE A N 1
ATOM 696 C CA . PHE A 1 96 ? 36.853 -14.259 -24.204 1.00 95.56 96 PHE A CA 1
ATOM 697 C C . PHE A 1 96 ? 37.242 -13.645 -22.859 1.00 95.56 96 PHE A C 1
ATOM 699 O O . PHE A 1 96 ? 37.052 -12.454 -22.640 1.00 95.56 96 PHE A O 1
ATOM 706 N N . ASN A 1 97 ? 37.777 -14.460 -21.947 1.00 91.69 97 ASN A N 1
ATOM 707 C CA . ASN A 1 97 ? 38.131 -14.029 -20.593 1.00 91.69 97 ASN A CA 1
ATOM 708 C C . ASN A 1 97 ? 39.628 -14.243 -20.342 1.00 91.69 97 ASN A C 1
ATOM 710 O O . ASN A 1 97 ? 40.082 -15.385 -20.246 1.00 91.69 97 ASN A O 1
ATOM 714 N N . SER A 1 98 ? 40.384 -13.156 -20.207 1.00 89.00 98 SER A N 1
ATOM 715 C CA . SER A 1 98 ? 41.810 -13.163 -19.875 1.00 89.00 98 SER A CA 1
ATOM 716 C C . SER A 1 98 ? 42.075 -12.279 -18.658 1.00 89.00 98 SER A C 1
ATOM 718 O O . SER A 1 98 ? 41.452 -11.238 -18.492 1.00 89.00 98 SER A O 1
ATOM 720 N N . THR A 1 99 ? 43.031 -12.652 -17.805 1.00 81.94 99 THR A N 1
ATOM 721 C CA . THR A 1 99 ? 43.546 -11.734 -16.769 1.00 81.94 99 THR A CA 1
ATOM 722 C C . THR A 1 99 ? 44.569 -10.741 -17.328 1.00 81.94 99 THR A C 1
ATOM 724 O O . THR A 1 99 ? 44.957 -9.818 -16.618 1.00 81.94 99 THR A O 1
ATOM 727 N N . GLY A 1 100 ? 45.033 -10.966 -18.563 1.00 85.81 100 GLY A N 1
ATOM 728 C CA . GLY A 1 100 ? 45.944 -10.099 -19.303 1.00 85.81 100 GLY A CA 1
ATOM 729 C C . GLY A 1 100 ? 45.279 -9.598 -20.587 1.00 85.81 100 GLY A C 1
ATOM 730 O O . GLY A 1 100 ? 44.205 -9.008 -20.544 1.00 85.81 100 GLY A O 1
ATOM 731 N N . LYS A 1 101 ? 45.872 -9.858 -21.751 1.00 89.50 101 LYS A N 1
ATOM 732 C CA . LYS A 1 101 ? 45.439 -9.273 -23.030 1.00 89.50 101 LYS A CA 1
ATOM 733 C C . LYS A 1 101 ? 44.414 -10.129 -23.791 1.00 89.50 101 LYS A C 1
ATOM 735 O O . LYS A 1 101 ? 44.494 -11.358 -23.769 1.00 89.50 101 LYS A O 1
ATOM 740 N N . VAL A 1 102 ? 43.497 -9.474 -24.502 1.00 94.06 102 VAL A N 1
ATOM 741 C CA . VAL A 1 102 ? 42.662 -10.039 -25.572 1.00 94.06 102 VAL A CA 1
ATOM 742 C C . VAL A 1 102 ? 42.877 -9.207 -26.841 1.00 94.06 102 VAL A C 1
ATOM 744 O O . VAL A 1 102 ? 42.615 -8.007 -26.845 1.00 94.06 102 VAL A O 1
ATOM 747 N N . THR A 1 103 ? 43.375 -9.821 -27.912 1.00 93.12 103 THR A N 1
ATOM 748 C CA . THR A 1 103 ? 43.599 -9.150 -29.203 1.00 93.12 103 THR A CA 1
ATOM 749 C C . THR A 1 103 ? 42.783 -9.829 -30.292 1.00 93.12 103 THR A C 1
ATOM 751 O O . THR A 1 103 ? 42.867 -11.050 -30.455 1.00 93.12 103 THR A O 1
ATOM 754 N N . PHE A 1 104 ? 42.070 -9.033 -31.076 1.00 94.38 104 PHE A N 1
ATOM 755 C CA . PHE A 1 104 ? 41.394 -9.447 -32.297 1.00 94.38 104 PHE A CA 1
ATOM 756 C C . PHE A 1 104 ? 42.143 -8.877 -33.506 1.00 94.38 104 PHE A C 1
ATOM 758 O O . PHE A 1 104 ? 42.549 -7.716 -33.501 1.00 94.38 104 PHE A O 1
ATOM 765 N N . ALA A 1 105 ? 42.387 -9.711 -34.513 1.00 92.81 105 ALA A N 1
ATOM 766 C CA . ALA A 1 105 ? 42.830 -9.258 -35.827 1.00 92.81 105 ALA A CA 1
ATOM 767 C C . ALA A 1 105 ? 41.625 -8.836 -36.690 1.00 92.81 105 ALA A C 1
ATOM 769 O O . ALA A 1 105 ? 40.492 -9.187 -36.374 1.00 92.81 105 ALA A O 1
ATOM 770 N N . ASP A 1 106 ? 41.873 -8.141 -37.800 1.00 87.75 106 ASP A N 1
ATOM 771 C CA . ASP A 1 106 ? 40.840 -7.882 -38.813 1.00 87.75 106 ASP A CA 1
ATOM 772 C C . ASP A 1 106 ? 40.295 -9.202 -39.402 1.00 87.75 106 ASP A C 1
ATOM 774 O O . ASP A 1 106 ? 40.974 -10.235 -39.348 1.00 87.75 106 ASP A O 1
ATOM 778 N N . ASP A 1 107 ? 39.115 -9.154 -40.034 1.00 90.56 107 ASP A N 1
ATOM 779 C CA . ASP A 1 107 ? 38.494 -10.294 -40.740 1.00 90.56 107 ASP A CA 1
ATOM 780 C C . ASP A 1 107 ? 38.121 -11.457 -39.793 1.00 90.56 107 ASP A C 1
ATOM 782 O O . ASP A 1 107 ? 38.449 -12.623 -40.030 1.00 90.56 107 ASP A O 1
ATOM 786 N N . ILE A 1 108 ? 37.473 -11.135 -38.666 1.00 95.25 108 ILE A N 1
ATOM 787 C CA . ILE A 1 108 ? 36.903 -12.108 -37.720 1.00 95.25 108 ILE A CA 1
ATOM 788 C C . ILE A 1 108 ? 35.383 -11.996 -37.747 1.00 95.25 108 ILE A C 1
ATOM 790 O O . ILE A 1 108 ? 34.832 -10.932 -37.475 1.00 95.25 108 ILE A O 1
ATOM 794 N N . LEU A 1 109 ? 34.726 -13.132 -37.981 1.00 94.94 109 LEU A N 1
ATOM 795 C CA . LEU A 1 109 ? 33.273 -13.249 -38.022 1.00 94.94 109 LEU A CA 1
ATOM 796 C C . LEU A 1 109 ? 32.743 -13.898 -36.738 1.00 94.94 109 LEU A C 1
ATOM 798 O O . LEU A 1 109 ? 33.132 -15.020 -36.400 1.00 94.94 109 LEU A O 1
ATOM 802 N N . ILE A 1 110 ? 31.818 -13.230 -36.053 1.00 95.75 110 ILE A N 1
ATOM 803 C CA . ILE A 1 110 ? 31.087 -13.778 -34.906 1.00 95.75 110 ILE A CA 1
ATOM 804 C C . ILE A 1 110 ? 29.592 -13.723 -35.208 1.00 95.75 110 ILE A C 1
ATOM 806 O O . ILE A 1 110 ? 28.991 -12.655 -35.205 1.00 95.75 110 ILE A O 1
ATOM 810 N N . ASN A 1 111 ? 28.980 -14.877 -35.451 1.00 94.88 111 ASN A N 1
ATOM 811 C CA . ASN A 1 111 ? 27.549 -14.978 -35.696 1.00 94.88 111 ASN A CA 1
ATOM 812 C C . ASN A 1 111 ? 26.819 -15.336 -34.394 1.00 94.88 111 ASN A C 1
ATOM 814 O O . ASN A 1 111 ? 26.959 -16.448 -33.881 1.00 94.88 111 ASN A O 1
ATOM 818 N N . LEU A 1 112 ? 26.064 -14.373 -33.867 1.00 95.38 112 LEU A N 1
ATOM 819 C CA . LEU A 1 112 ? 25.225 -14.478 -32.671 1.00 95.38 112 LEU A CA 1
ATOM 820 C C . LEU A 1 112 ? 23.732 -14.443 -33.024 1.00 95.38 112 LEU A C 1
ATOM 822 O O . LEU A 1 112 ? 22.911 -14.259 -32.133 1.00 95.38 112 LEU A O 1
ATOM 826 N N . SER A 1 113 ? 23.370 -14.548 -34.301 1.00 94.25 113 SER A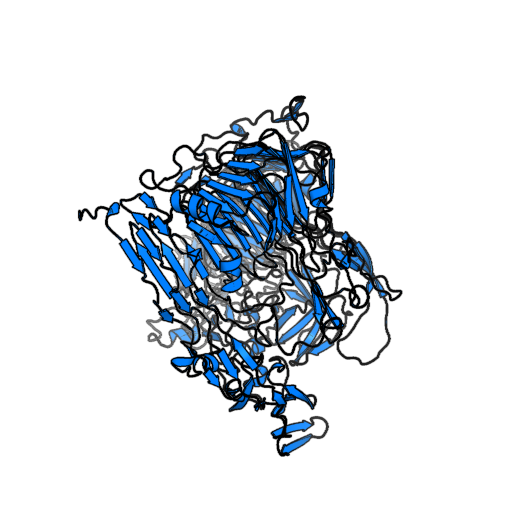 N 1
ATOM 827 C CA . SER A 1 113 ? 21.989 -14.376 -34.763 1.00 94.25 113 SER A CA 1
ATOM 828 C C . SER A 1 113 ? 21.017 -15.299 -34.033 1.00 94.25 113 SER A C 1
ATOM 830 O O . SER A 1 113 ? 21.348 -16.448 -33.730 1.00 94.25 113 SER A O 1
ATOM 832 N N . GLY A 1 114 ? 19.816 -14.798 -33.761 1.00 92.94 114 GLY A N 1
ATOM 833 C CA . GLY A 1 114 ? 18.707 -15.657 -33.372 1.00 92.94 114 GLY A CA 1
ATOM 834 C C . GLY A 1 114 ? 18.226 -16.444 -34.589 1.00 92.94 114 GLY A C 1
ATOM 835 O O . GLY A 1 114 ? 18.259 -15.947 -35.711 1.00 92.94 114 GLY A O 1
ATOM 836 N N . GLY A 1 115 ? 17.797 -17.679 -34.375 1.00 92.62 115 GLY A N 1
ATOM 837 C CA . GLY A 1 115 ? 17.141 -18.482 -35.396 1.00 92.62 115 GLY A CA 1
ATOM 838 C C . GLY A 1 115 ? 15.684 -18.070 -35.597 1.00 92.62 115 GLY A C 1
ATOM 839 O O . GLY A 1 115 ? 15.097 -17.297 -34.831 1.00 92.62 115 GLY A O 1
ATOM 840 N N . GLU A 1 116 ? 15.078 -18.631 -36.629 1.00 92.12 116 GLU A N 1
ATOM 841 C CA . GLU A 1 116 ? 13.684 -18.436 -36.998 1.00 92.12 116 GLU A CA 1
ATOM 842 C C . GLU A 1 116 ? 12.843 -19.658 -36.628 1.00 92.12 116 GLU A C 1
ATOM 844 O O . GLU A 1 116 ? 13.184 -20.786 -36.968 1.00 92.12 116 GLU A O 1
ATOM 849 N N . ILE A 1 117 ? 11.695 -19.455 -35.984 1.00 92.31 117 ILE A N 1
ATOM 850 C CA . ILE A 1 117 ? 10.641 -20.471 -35.967 1.00 92.31 117 ILE A CA 1
ATOM 851 C C . ILE A 1 117 ? 9.594 -20.049 -37.000 1.00 92.31 117 ILE A C 1
ATOM 853 O O . ILE A 1 117 ? 8.745 -19.198 -36.724 1.00 92.31 117 ILE A O 1
ATOM 857 N N . HIS A 1 118 ? 9.689 -20.607 -38.206 1.00 92.81 118 HIS A N 1
ATOM 858 C CA . HIS A 1 118 ? 8.772 -20.330 -39.305 1.00 92.81 118 HIS A CA 1
ATOM 859 C C . HIS A 1 118 ? 7.539 -21.222 -39.192 1.00 92.81 118 HIS A C 1
ATOM 861 O O . HIS A 1 118 ? 7.650 -22.444 -39.135 1.00 92.81 118 HIS A O 1
ATOM 867 N N . TYR A 1 119 ? 6.356 -20.620 -39.177 1.00 92.19 119 TYR A N 1
ATOM 868 C CA . TYR A 1 119 ? 5.089 -21.328 -39.268 1.00 92.19 119 TYR A CA 1
ATOM 869 C C . TYR A 1 119 ? 4.544 -21.203 -40.692 1.00 92.19 119 TYR A C 1
ATOM 871 O O . TYR A 1 119 ? 4.210 -20.095 -41.118 1.00 92.19 119 TYR A O 1
ATOM 879 N N . ASP A 1 120 ? 4.429 -22.329 -41.406 1.00 91.69 120 ASP A N 1
ATOM 880 C CA . ASP A 1 120 ? 3.879 -22.390 -42.772 1.00 91.69 120 ASP A CA 1
ATOM 881 C C . ASP A 1 120 ? 2.473 -21.777 -42.845 1.00 91.69 120 ASP A C 1
ATOM 883 O O . ASP A 1 120 ? 1.736 -21.801 -41.864 1.00 91.69 120 ASP A O 1
ATOM 887 N N . GLU A 1 121 ? 2.032 -21.298 -44.013 1.00 87.19 121 GLU A N 1
ATOM 888 C CA . GLU A 1 121 ? 0.626 -20.914 -44.184 1.00 87.19 121 GLU A CA 1
ATOM 889 C C . GLU A 1 121 ? -0.277 -22.142 -44.077 1.00 87.19 121 GLU A C 1
ATOM 891 O O . GLU A 1 121 ? 0.051 -23.246 -44.521 1.00 87.19 121 GLU A O 1
ATOM 896 N N . GLY A 1 122 ? -1.453 -21.966 -43.494 1.00 88.00 122 GLY A N 1
ATOM 897 C CA . GLY A 1 122 ? -2.321 -23.104 -43.294 1.00 88.00 122 GLY A CA 1
ATOM 898 C C . GLY A 1 122 ? -3.668 -22.731 -42.736 1.00 88.00 122 GLY A C 1
ATOM 899 O O . GLY A 1 122 ? -3.915 -21.626 -42.261 1.00 88.00 122 GLY A O 1
ATOM 900 N N . PHE A 1 123 ? -4.566 -23.696 -42.805 1.00 82.19 123 PHE A N 1
ATOM 901 C CA . PHE A 1 123 ? -5.849 -23.577 -42.153 1.00 82.19 123 PHE A CA 1
ATOM 902 C C . PHE A 1 123 ? -5.704 -23.997 -40.699 1.00 82.19 123 PHE A C 1
ATOM 904 O O . PHE A 1 123 ? -5.291 -25.121 -40.411 1.00 82.19 123 PHE A O 1
ATOM 911 N N . ILE A 1 124 ? -6.061 -23.086 -39.804 1.00 87.38 124 ILE A N 1
ATOM 912 C CA . ILE A 1 124 ? -6.297 -23.402 -38.408 1.00 87.38 124 ILE A CA 1
ATOM 913 C C . ILE A 1 124 ? -7.788 -23.647 -38.236 1.00 87.38 124 ILE A C 1
ATOM 915 O O . ILE A 1 124 ? -8.615 -22.816 -38.610 1.00 87.38 124 ILE A O 1
ATOM 919 N N . GLU A 1 125 ? -8.126 -24.790 -37.660 1.00 86.31 125 GLU A N 1
ATOM 920 C CA . GLU A 1 125 ? -9.473 -25.071 -37.194 1.00 86.31 125 GLU A CA 1
ATOM 921 C C . GLU A 1 125 ? -9.460 -24.995 -35.669 1.00 86.31 125 GLU A C 1
ATOM 923 O O . GLU A 1 125 ? -8.713 -25.704 -35.000 1.00 86.31 125 GLU A O 1
ATOM 928 N N . THR A 1 126 ? -10.238 -24.063 -35.128 1.00 89.88 126 THR A N 1
ATOM 929 C CA . THR A 1 126 ? -10.504 -23.960 -33.696 1.00 89.88 126 THR A CA 1
ATOM 930 C C . THR A 1 126 ? -11.918 -24.435 -33.417 1.00 89.88 126 THR A C 1
ATOM 932 O O . THR A 1 126 ? -12.849 -24.211 -34.203 1.00 89.88 126 THR A O 1
ATOM 935 N N . SER A 1 127 ? -12.108 -25.073 -32.266 1.00 90.12 127 SER A N 1
ATOM 936 C CA . SER A 1 127 ? -13.438 -25.506 -31.852 1.00 90.12 127 SER A CA 1
ATOM 937 C C . SER A 1 127 ? -14.368 -24.304 -31.676 1.00 90.12 127 SER A C 1
ATOM 939 O O . SER A 1 127 ? -14.029 -23.321 -31.016 1.00 90.12 127 SER A O 1
ATOM 941 N N . LYS A 1 128 ? -15.572 -24.389 -32.253 1.00 88.94 128 LYS A N 1
ATOM 942 C CA . LYS A 1 128 ? -16.641 -23.408 -32.039 1.00 88.94 128 LYS A CA 1
ATOM 943 C C . LYS A 1 128 ? -17.647 -23.953 -31.041 1.00 88.94 128 LYS A C 1
ATOM 945 O O . LYS A 1 128 ? -18.123 -25.080 -31.188 1.00 88.94 128 LYS A O 1
ATOM 950 N N . LEU A 1 129 ? -18.012 -23.142 -30.060 1.00 88.75 129 LEU A N 1
ATOM 951 C CA . LEU A 1 129 ? -18.968 -23.502 -29.022 1.00 88.75 129 LEU A CA 1
ATOM 952 C C . LEU A 1 129 ? -20.284 -22.764 -29.239 1.00 88.75 129 LEU A C 1
ATOM 954 O O . LEU A 1 129 ? -20.302 -21.598 -29.633 1.00 88.75 129 LEU A O 1
ATOM 958 N N . VAL A 1 130 ? -21.399 -23.447 -28.991 1.00 85.75 130 VAL A N 1
ATOM 959 C CA . VAL A 1 130 ? -22.735 -22.847 -29.076 1.00 85.75 130 VAL A CA 1
ATOM 960 C C . VAL A 1 130 ? -23.205 -22.544 -27.667 1.00 85.75 130 VAL A C 1
ATOM 962 O O . VAL A 1 130 ? -23.362 -23.458 -26.862 1.00 85.75 130 VAL A O 1
ATOM 965 N N . THR A 1 131 ? -23.445 -21.276 -27.349 1.00 82.69 131 THR A N 1
ATOM 966 C CA . THR A 1 131 ? -24.052 -20.893 -26.070 1.00 82.69 131 THR A CA 1
ATOM 967 C C . THR A 1 131 ? -25.480 -21.444 -25.980 1.00 82.69 131 THR A C 1
ATOM 969 O O . THR A 1 131 ? -26.142 -21.665 -26.995 1.00 82.69 131 THR A O 1
ATOM 972 N N . ALA A 1 132 ? -26.029 -21.590 -24.775 1.00 75.12 132 ALA A N 1
ATOM 973 C CA . ALA A 1 132 ? -27.425 -21.992 -24.570 1.00 75.12 132 ALA A CA 1
ATOM 974 C C . ALA A 1 132 ? -28.436 -21.037 -25.251 1.00 75.12 132 ALA A C 1
ATOM 976 O O . ALA A 1 132 ? -29.544 -21.435 -25.619 1.00 75.12 132 ALA A O 1
ATOM 977 N N . THR A 1 133 ? -28.043 -19.778 -25.476 1.00 74.25 133 THR A N 1
ATOM 978 C CA . THR A 1 133 ? -28.825 -18.771 -26.213 1.00 74.25 133 THR A CA 1
ATOM 979 C C . THR A 1 133 ? -28.738 -18.912 -27.739 1.00 74.25 133 THR A C 1
ATOM 981 O O . THR A 1 133 ? -29.492 -18.250 -28.451 1.00 74.25 133 THR A O 1
ATOM 984 N N . GLY A 1 134 ? -27.878 -19.799 -28.253 1.00 73.75 134 GLY A N 1
ATOM 985 C CA . GLY A 1 134 ? -27.698 -20.078 -29.679 1.00 73.75 134 GLY A CA 1
ATOM 986 C C . GLY A 1 134 ? -26.645 -19.214 -30.379 1.00 73.75 134 GLY A C 1
ATOM 987 O O . GLY A 1 134 ? -26.578 -19.237 -31.608 1.00 73.75 134 GLY A O 1
ATOM 988 N N . ARG A 1 135 ? -25.832 -18.452 -29.634 1.00 81.50 135 ARG A N 1
ATOM 989 C CA . ARG A 1 135 ? -24.687 -17.706 -30.180 1.00 81.50 135 ARG A CA 1
ATOM 990 C C . ARG A 1 135 ? -23.516 -18.665 -30.378 1.00 81.50 135 ARG A C 1
ATOM 992 O O . ARG A 1 135 ? -23.273 -19.522 -29.538 1.00 81.50 135 ARG A O 1
ATOM 999 N N . VAL A 1 136 ? -22.793 -18.507 -31.479 1.00 84.19 136 VAL A N 1
ATOM 1000 C CA . VAL A 1 136 ? -21.578 -19.279 -31.765 1.00 84.19 136 VAL A CA 1
ATOM 1001 C C . VAL A 1 136 ? -20.368 -18.453 -31.337 1.00 84.19 136 VAL A C 1
ATOM 1003 O O . VAL A 1 136 ? -20.294 -17.274 -31.682 1.00 84.19 136 VAL A O 1
ATOM 1006 N N . LEU A 1 137 ? -19.462 -19.056 -30.574 1.00 88.88 137 LEU A N 1
ATOM 1007 C CA . LEU A 1 137 ? -18.230 -18.455 -30.062 1.00 88.88 137 LEU A CA 1
ATOM 1008 C C . LEU A 1 137 ? -17.023 -19.299 -30.466 1.00 88.88 137 LEU A C 1
ATOM 1010 O O . LEU A 1 137 ? -17.128 -20.521 -30.569 1.00 88.88 137 LEU A O 1
ATOM 1014 N N . ASP A 1 138 ? -15.882 -18.653 -30.686 1.00 90.62 138 ASP A N 1
ATOM 1015 C CA . ASP A 1 138 ? -14.599 -19.352 -30.733 1.00 90.62 138 ASP A CA 1
ATOM 1016 C C . ASP A 1 138 ? -14.194 -19.818 -29.330 1.00 90.62 138 ASP A C 1
ATOM 1018 O O . ASP A 1 138 ? -14.533 -19.169 -28.340 1.00 90.62 138 ASP A O 1
ATOM 1022 N N . VAL A 1 139 ? -13.446 -20.915 -29.239 1.00 90.56 139 VAL A N 1
ATOM 1023 C CA . VAL A 1 139 ? -12.862 -21.382 -27.979 1.00 90.56 139 VAL A CA 1
ATOM 1024 C C . VAL A 1 139 ? -11.969 -20.342 -27.296 1.00 90.56 139 VAL A C 1
ATOM 1026 O O . VAL A 1 139 ? -11.944 -20.293 -26.067 1.00 90.56 139 VAL A O 1
ATOM 1029 N N . SER A 1 140 ? -11.294 -19.463 -28.041 1.00 91.12 140 SER A N 1
ATOM 1030 C CA . SER A 1 140 ? -10.482 -18.383 -27.465 1.00 91.12 140 SER A CA 1
ATOM 1031 C C . SER A 1 140 ? -11.317 -17.297 -26.781 1.00 91.12 140 SER A C 1
ATOM 1033 O O . SER A 1 140 ? -10.818 -16.587 -25.918 1.00 91.12 140 SER A O 1
ATOM 1035 N N . GLU A 1 141 ? -12.592 -17.163 -27.148 1.00 91.38 141 GLU A N 1
ATOM 1036 C CA . GLU A 1 141 ? -13.539 -16.192 -26.577 1.00 91.38 141 GLU A CA 1
ATOM 1037 C C . GLU A 1 141 ? -14.514 -16.845 -25.586 1.00 91.38 141 GLU A C 1
ATOM 1039 O O . GLU A 1 141 ? -15.436 -16.203 -25.068 1.00 91.38 141 GLU A O 1
ATOM 1044 N N . ALA A 1 142 ? -14.359 -18.149 -25.355 1.00 88.31 142 ALA A N 1
ATOM 1045 C CA . ALA A 1 142 ? -15.312 -18.941 -24.611 1.00 88.31 142 ALA A CA 1
ATOM 1046 C C . ALA A 1 142 ? -15.150 -18.713 -23.112 1.00 88.31 142 ALA A C 1
ATOM 1048 O O . ALA A 1 142 ? -14.365 -19.371 -22.436 1.00 88.31 142 ALA A O 1
ATOM 1049 N N . ARG A 1 143 ? -15.909 -17.759 -22.579 1.00 85.44 143 ARG A N 1
ATOM 1050 C CA . ARG A 1 143 ? -15.872 -17.455 -21.152 1.00 85.44 143 ARG A CA 1
ATOM 1051 C C . ARG A 1 143 ? -16.397 -18.632 -20.310 1.00 85.44 143 ARG A C 1
ATOM 1053 O O . ARG A 1 143 ? -17.370 -19.275 -20.729 1.00 85.44 143 ARG A O 1
ATOM 1060 N N . PRO A 1 144 ? -15.808 -18.885 -19.127 1.00 83.62 144 PRO A N 1
ATOM 1061 C CA . PRO A 1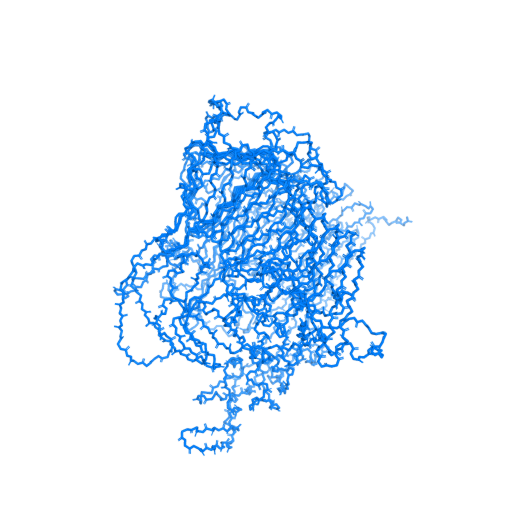 144 ? -16.192 -19.990 -18.246 1.00 83.62 144 PRO A CA 1
ATOM 1062 C C . PRO A 1 144 ? -17.560 -19.798 -17.562 1.00 83.62 144 PRO A C 1
ATOM 1064 O O . PRO A 1 144 ? -18.179 -20.777 -17.143 1.00 83.62 144 PRO A O 1
ATOM 1067 N N . ASP A 1 145 ? -18.061 -18.561 -17.491 1.00 75.75 145 ASP A N 1
ATOM 1068 C CA . ASP A 1 145 ? -19.329 -18.168 -16.857 1.00 75.75 145 ASP A CA 1
ATOM 1069 C C . ASP A 1 145 ? -20.559 -18.273 -17.784 1.00 75.75 145 ASP A C 1
ATOM 1071 O O . ASP A 1 145 ? -21.688 -18.009 -17.371 1.00 75.75 145 ASP A O 1
ATOM 1075 N N . LEU A 1 146 ? -20.377 -18.678 -19.044 1.00 80.50 146 LEU A N 1
ATOM 1076 C CA . LEU A 1 146 ? -21.470 -18.870 -19.999 1.00 80.50 146 LEU A CA 1
ATOM 1077 C C . LEU A 1 146 ? -21.910 -20.332 -20.064 1.00 80.50 146 LEU A C 1
ATOM 1079 O O . LEU A 1 146 ? -21.086 -21.230 -20.156 1.00 80.50 146 LEU A O 1
ATOM 1083 N N . LEU A 1 147 ? -23.216 -20.596 -20.127 1.00 82.50 147 LEU A N 1
ATOM 1084 C CA . LEU A 1 147 ? -23.727 -21.940 -20.422 1.00 82.50 147 LEU A CA 1
ATOM 1085 C C . LEU A 1 147 ? -23.604 -22.261 -21.916 1.00 82.50 147 LEU A C 1
ATOM 1087 O O . LEU A 1 147 ? -24.093 -21.500 -22.760 1.00 82.50 147 LEU A O 1
ATOM 1091 N N . TYR A 1 148 ? -23.031 -23.421 -22.244 1.00 86.50 148 TYR A N 1
ATOM 1092 C CA . TYR A 1 148 ? -22.928 -23.928 -23.614 1.00 86.50 148 TYR A CA 1
ATOM 1093 C C . TYR A 1 148 ? -23.854 -25.129 -23.829 1.00 86.50 148 TYR A C 1
ATOM 1095 O O . TYR A 1 148 ? -24.073 -25.937 -22.934 1.00 86.50 148 TYR A O 1
ATOM 1103 N N . ALA A 1 149 ? -24.416 -25.241 -25.032 1.00 84.62 149 ALA A N 1
ATOM 1104 C CA . ALA A 1 149 ? -25.237 -26.371 -25.467 1.00 84.62 149 ALA A CA 1
ATOM 1105 C C . ALA A 1 149 ? -24.397 -27.532 -26.037 1.00 84.62 149 ALA A C 1
ATOM 1107 O O . ALA A 1 149 ? -24.914 -28.636 -26.207 1.00 84.62 149 ALA A O 1
ATOM 1108 N N . GLY A 1 150 ? -23.125 -27.279 -26.352 1.00 85.44 150 GLY A N 1
ATOM 1109 C CA . GLY A 1 150 ? -22.192 -28.239 -26.939 1.00 85.44 150 GLY A CA 1
ATOM 1110 C C . GLY A 1 150 ? -21.279 -27.586 -27.978 1.00 85.44 150 GLY A C 1
ATOM 1111 O O . GLY A 1 150 ? -21.292 -26.362 -28.167 1.00 85.44 150 GLY A O 1
ATOM 1112 N N . LEU A 1 151 ? -20.512 -28.417 -28.679 1.00 85.38 151 LEU A N 1
ATOM 1113 C CA . LEU A 1 151 ? -19.749 -27.992 -29.848 1.00 85.38 151 LEU A CA 1
ATOM 1114 C C . LEU A 1 151 ? -20.680 -27.728 -31.036 1.00 85.38 151 LEU A C 1
ATOM 1116 O O . LEU A 1 151 ? -21.690 -28.406 -31.254 1.00 85.38 151 LEU A O 1
ATOM 1120 N N . TYR A 1 152 ? -20.341 -26.726 -31.839 1.00 79.50 152 TYR A N 1
ATOM 1121 C CA . TYR A 1 152 ? -21.079 -26.431 -33.059 1.00 79.50 152 TYR A CA 1
ATOM 1122 C C . TYR A 1 152 ? -21.073 -27.645 -34.006 1.00 79.50 152 TYR A C 1
ATOM 1124 O O . TYR A 1 152 ? -20.030 -28.228 -34.280 1.00 79.50 152 TYR A O 1
ATOM 1132 N N . GLY A 1 153 ? -22.246 -28.009 -34.541 1.00 70.62 153 GLY A N 1
ATOM 1133 C CA . GLY A 1 153 ? -22.435 -29.177 -35.417 1.00 70.62 153 GLY A CA 1
ATOM 1134 C C . GLY A 1 153 ? -22.908 -30.445 -34.692 1.00 70.62 153 GLY A C 1
ATOM 1135 O O . GLY A 1 153 ? -23.556 -31.287 -35.315 1.00 70.62 153 GLY A O 1
ATOM 1136 N N . ASN A 1 154 ? -22.690 -30.545 -33.377 1.00 66.94 154 ASN A N 1
ATOM 1137 C CA . ASN A 1 154 ? -23.197 -31.634 -32.544 1.00 66.94 154 ASN A CA 1
ATOM 1138 C C . ASN A 1 154 ? -23.636 -31.098 -31.175 1.00 66.94 154 ASN A C 1
ATOM 1140 O O . ASN A 1 154 ? -22.895 -31.155 -30.198 1.00 66.94 154 ASN A O 1
ATOM 1144 N N . PHE A 1 155 ? -24.851 -30.551 -31.110 1.00 66.19 155 PHE A N 1
ATOM 1145 C CA . PHE A 1 155 ? -25.412 -30.040 -29.860 1.00 66.19 155 PHE A CA 1
ATOM 1146 C C . PHE A 1 155 ? -26.898 -30.367 -29.734 1.00 66.19 155 PHE A C 1
ATOM 1148 O O . PHE A 1 155 ? -27.619 -30.566 -30.718 1.00 66.19 155 PHE A O 1
ATOM 1155 N N . THR A 1 156 ? -27.366 -30.409 -28.491 1.00 63.44 156 THR A N 1
ATOM 1156 C CA . THR A 1 156 ? -28.766 -30.677 -28.167 1.00 63.44 156 THR A CA 1
ATOM 1157 C C . THR A 1 156 ? -29.373 -29.430 -27.546 1.00 63.44 156 THR A C 1
ATOM 1159 O O . THR A 1 156 ? -28.822 -28.870 -26.603 1.00 63.44 156 THR A O 1
ATOM 1162 N N . ARG A 1 157 ? -30.510 -28.972 -28.075 1.00 60.28 157 ARG A N 1
ATOM 1163 C CA . ARG A 1 157 ? -31.262 -27.848 -27.515 1.00 60.28 157 ARG A CA 1
ATOM 1164 C C . ARG A 1 157 ? -32.543 -28.364 -26.879 1.00 60.28 157 ARG A C 1
ATOM 1166 O O . ARG A 1 157 ? -33.411 -28.884 -27.580 1.00 60.28 157 ARG A O 1
ATOM 1173 N N . ASP A 1 158 ? -32.668 -28.174 -25.572 1.00 56.19 158 ASP A N 1
ATOM 1174 C CA . ASP A 1 158 ? -33.928 -28.377 -24.863 1.00 56.19 158 ASP A CA 1
ATOM 1175 C C . ASP A 1 158 ? -34.773 -27.096 -24.933 1.00 56.19 158 ASP A C 1
ATOM 1177 O O . ASP A 1 158 ? -34.282 -25.985 -24.715 1.00 56.19 158 ASP A O 1
ATOM 1181 N N . SER A 1 159 ? -36.046 -27.226 -25.297 1.00 52.12 159 SER A N 1
ATOM 1182 C CA . SER A 1 159 ? -36.988 -26.114 -25.331 1.00 52.12 159 SER A CA 1
ATOM 1183 C C . SER A 1 159 ? -38.048 -26.301 -24.251 1.00 52.12 159 SER A C 1
ATOM 1185 O O . SER A 1 159 ? -39.112 -26.874 -24.495 1.00 52.12 159 SER A O 1
ATOM 1187 N N . PHE A 1 160 ? -37.774 -25.751 -23.063 1.00 44.16 160 PHE A N 1
ATOM 1188 C CA . PHE A 1 160 ? -38.611 -25.874 -21.860 1.00 44.16 160 PHE A CA 1
ATOM 1189 C C . PHE A 1 160 ? -40.086 -25.489 -22.092 1.00 44.16 160 PHE A C 1
ATOM 1191 O O . PHE A 1 160 ? -40.998 -26.111 -21.557 1.00 44.16 160 PHE A O 1
ATOM 1198 N N . LYS A 1 161 ? -40.348 -24.504 -22.966 1.00 44.81 161 LYS A N 1
ATOM 1199 C CA . LYS A 1 161 ? -41.705 -24.054 -23.330 1.00 44.81 161 LYS A CA 1
ATOM 1200 C C . LYS A 1 161 ? -42.509 -25.088 -24.133 1.00 44.81 161 LYS A C 1
ATOM 1202 O O . LYS A 1 161 ? -43.737 -25.054 -24.103 1.00 44.81 161 LYS A O 1
ATOM 1207 N N . TRP A 1 162 ? -41.836 -25.968 -24.873 1.00 57.12 162 TRP A N 1
ATOM 1208 C CA . TRP A 1 162 ? -42.467 -26.895 -25.819 1.00 57.12 162 TRP A CA 1
ATOM 1209 C C . TRP A 1 162 ? -42.261 -28.373 -25.468 1.00 57.12 162 TRP A C 1
ATOM 1211 O O . TRP A 1 162 ? -42.818 -29.225 -26.156 1.00 57.12 162 TRP A O 1
ATOM 1221 N N . GLY A 1 163 ? -41.480 -28.685 -24.426 1.00 56.09 163 GLY A N 1
ATOM 1222 C CA . GLY A 1 163 ? -41.170 -30.061 -24.020 1.00 56.09 163 GLY A CA 1
ATOM 1223 C C . GLY A 1 163 ? -40.470 -30.874 -25.117 1.00 56.09 163 GLY A C 1
ATOM 1224 O O . GLY A 1 163 ? -40.680 -32.081 -25.216 1.00 56.09 163 GLY A O 1
ATOM 1225 N N . LEU A 1 164 ? -39.706 -30.205 -25.989 1.00 58.41 164 LEU A N 1
ATOM 1226 C CA . LEU A 1 164 ? -39.045 -30.796 -27.154 1.00 58.41 164 LEU A CA 1
ATOM 1227 C C . LEU A 1 164 ? -37.528 -30.741 -26.981 1.00 58.41 164 LEU A C 1
ATOM 1229 O O . LEU A 1 164 ? -36.957 -29.656 -26.881 1.00 58.41 164 LEU A O 1
ATOM 1233 N N . ILE A 1 165 ? -36.892 -31.909 -27.057 1.00 63.59 165 ILE A N 1
ATOM 1234 C CA . ILE A 1 165 ? -35.444 -32.050 -27.203 1.00 63.59 165 ILE A CA 1
ATOM 1235 C C . ILE A 1 165 ? -35.140 -32.097 -28.702 1.00 63.59 165 ILE A C 1
ATOM 1237 O O . ILE A 1 165 ? -35.558 -33.023 -29.400 1.00 63.59 165 ILE A O 1
ATOM 1241 N N . GLN A 1 166 ? -34.444 -31.084 -29.215 1.00 62.53 166 GLN A N 1
ATOM 1242 C CA . GLN A 1 166 ? -33.994 -31.040 -30.605 1.00 62.53 166 GLN A CA 1
ATOM 1243 C C . GLN A 1 166 ? -32.492 -31.308 -30.662 1.00 62.53 166 GLN A C 1
ATOM 1245 O O . GLN A 1 166 ? -31.688 -30.480 -30.238 1.00 62.53 166 GLN A O 1
ATOM 1250 N N . GLN A 1 167 ? -32.120 -32.467 -31.201 1.00 62.09 167 GLN A N 1
ATOM 1251 C CA . GLN A 1 167 ? -30.730 -32.820 -31.461 1.00 62.09 167 GLN A CA 1
ATOM 1252 C C . GLN A 1 167 ? -30.334 -32.335 -32.857 1.00 62.09 167 GLN A C 1
ATOM 1254 O O . GLN A 1 167 ? -30.942 -32.729 -33.855 1.00 62.09 167 GLN A O 1
ATOM 1259 N N . TRP A 1 168 ? -29.311 -31.489 -32.927 1.00 59.06 168 TRP A N 1
ATOM 1260 C CA . TRP A 1 168 ? -28.740 -31.009 -34.177 1.00 59.06 168 TRP A CA 1
ATOM 1261 C C . TRP A 1 168 ? -27.452 -31.778 -34.445 1.00 59.06 168 TRP A C 1
ATOM 1263 O O . TRP A 1 168 ? -26.436 -31.551 -33.797 1.00 59.06 168 TRP A O 1
ATOM 1273 N N . THR A 1 169 ? -27.523 -32.709 -35.397 1.00 55.72 169 THR A N 1
ATOM 1274 C CA . THR A 1 169 ? -26.364 -33.409 -35.964 1.00 55.72 169 THR A CA 1
ATOM 1275 C C . THR A 1 169 ? -26.193 -32.927 -37.400 1.00 55.72 169 THR A C 1
ATOM 1277 O O . THR A 1 169 ? -26.912 -33.335 -38.311 1.00 55.72 169 THR A O 1
ATOM 1280 N N . GLY A 1 170 ? -25.293 -31.971 -37.592 1.00 55.28 170 GLY A N 1
ATOM 1281 C CA . GLY A 1 170 ? -24.910 -31.451 -38.901 1.00 55.28 170 GLY A CA 1
ATOM 1282 C C . GLY A 1 170 ? -23.416 -31.657 -39.108 1.00 55.28 170 GLY A C 1
ATOM 1283 O O . GLY A 1 170 ? -22.663 -31.690 -38.141 1.00 55.28 170 GLY A O 1
ATOM 1284 N N . GLY A 1 171 ? -22.967 -31.791 -40.360 1.00 51.94 171 GLY A N 1
ATOM 1285 C CA . GLY A 1 171 ? -21.533 -31.689 -40.634 1.00 51.94 171 GLY A CA 1
ATOM 1286 C C . GLY A 1 171 ? -21.034 -30.355 -40.085 1.00 51.94 171 GLY A C 1
ATOM 1287 O O . GLY A 1 171 ? -21.674 -29.333 -40.349 1.00 51.94 171 GLY A O 1
ATOM 1288 N N . ALA A 1 172 ? -19.960 -30.375 -39.289 1.00 55.16 172 ALA A N 1
ATOM 1289 C CA . ALA A 1 172 ? -19.300 -29.157 -38.840 1.00 55.16 172 ALA A CA 1
ATOM 1290 C C . ALA A 1 172 ? -19.131 -28.245 -40.064 1.00 55.16 172 ALA A C 1
ATOM 1292 O O . ALA A 1 172 ? -18.641 -28.681 -41.110 1.00 55.16 172 ALA A O 1
ATOM 1293 N N . GLY A 1 173 ? -19.643 -27.013 -39.988 1.00 55.84 173 GLY A N 1
ATOM 1294 C CA . GLY A 1 173 ? -19.313 -26.018 -41.003 1.00 55.84 173 GLY A CA 1
ATOM 1295 C C . GLY A 1 173 ? -17.791 -25.939 -41.107 1.00 55.84 173 GLY A C 1
ATOM 1296 O O . GLY A 1 173 ? -17.109 -26.123 -40.105 1.00 55.84 173 GLY A O 1
ATOM 1297 N N . ASN A 1 174 ? -17.241 -25.723 -42.300 1.00 60.53 174 ASN A N 1
ATOM 1298 C CA . ASN A 1 174 ? -15.796 -25.564 -42.425 1.00 60.53 174 ASN A CA 1
ATOM 1299 C C . ASN A 1 174 ? -15.406 -24.216 -41.786 1.00 60.53 174 ASN A C 1
ATOM 1301 O O . ASN A 1 174 ? -15.536 -23.177 -42.433 1.00 60.53 174 ASN A O 1
ATOM 1305 N N . PHE A 1 175 ? -15.032 -24.229 -40.501 1.00 70.12 175 PHE A N 1
ATOM 1306 C CA . PHE A 1 175 ? -14.611 -23.046 -39.730 1.00 70.12 175 PHE A CA 1
ATOM 1307 C C . PHE A 1 175 ? -13.108 -22.811 -39.775 1.00 70.12 175 PHE A C 1
ATOM 1309 O O . PHE A 1 175 ? -12.617 -21.918 -39.088 1.00 70.12 175 PHE A O 1
ATOM 1316 N N . ALA A 1 176 ? -12.407 -23.596 -40.591 1.00 76.62 176 ALA A N 1
ATOM 1317 C CA . ALA A 1 176 ? -11.020 -23.401 -40.936 1.00 76.62 176 ALA A CA 1
ATOM 1318 C C . ALA A 1 176 ? -10.766 -21.933 -41.315 1.00 76.62 176 ALA A C 1
ATOM 1320 O O . ALA A 1 176 ? -11.166 -21.469 -42.388 1.00 76.62 176 ALA A O 1
ATOM 1321 N N . SER A 1 177 ? -10.109 -21.194 -40.426 1.00 81.75 177 SER A N 1
ATOM 1322 C CA . SER A 1 177 ? -9.588 -19.870 -40.727 1.00 81.75 177 SER A CA 1
ATOM 1323 C C . SER A 1 177 ? -8.230 -20.044 -41.379 1.00 81.75 177 SER A C 1
ATOM 1325 O O . SER A 1 177 ? -7.349 -20.706 -40.832 1.00 81.75 177 SER A O 1
ATOM 1327 N N . PHE A 1 178 ? -8.069 -19.469 -42.566 1.00 84.19 178 PHE A N 1
ATOM 1328 C CA . PHE A 1 178 ? -6.755 -19.380 -43.181 1.00 84.19 178 PHE A CA 1
ATOM 1329 C C . PHE A 1 178 ? -5.893 -18.425 -42.356 1.00 84.19 178 PHE A C 1
ATOM 1331 O O . PHE A 1 178 ? -6.246 -17.256 -42.199 1.00 84.19 178 PHE A O 1
ATOM 1338 N N . GLU A 1 179 ? -4.779 -18.932 -41.850 1.00 86.19 179 GLU A N 1
ATOM 1339 C CA . GLU A 1 179 ? -3.740 -18.139 -41.216 1.00 86.19 179 GLU A CA 1
ATOM 1340 C C . GLU A 1 179 ? -2.563 -18.039 -42.189 1.00 86.19 179 GLU A C 1
ATOM 1342 O O . GLU A 1 179 ? -2.058 -19.069 -42.657 1.00 86.19 179 GLU A O 1
ATOM 1347 N N . PRO A 1 180 ? -2.133 -16.815 -42.538 1.00 85.19 180 PRO A N 1
ATOM 1348 C CA . PRO A 1 180 ? -0.951 -16.646 -43.364 1.00 85.19 180 PRO A CA 1
ATOM 1349 C C . PRO A 1 180 ? 0.280 -17.149 -42.607 1.00 85.19 180 PRO A C 1
ATOM 1351 O O . PRO A 1 180 ? 0.318 -17.094 -41.374 1.00 85.19 180 PRO A O 1
ATOM 1354 N N . ALA A 1 181 ? 1.292 -17.591 -43.353 1.00 88.12 181 ALA A N 1
ATOM 1355 C CA . ALA A 1 181 ? 2.582 -17.944 -42.779 1.00 88.12 181 ALA A CA 1
ATOM 1356 C C . ALA A 1 181 ? 3.119 -16.782 -41.933 1.00 88.12 181 ALA A C 1
ATOM 1358 O O . ALA A 1 181 ? 2.976 -15.610 -42.305 1.00 88.12 181 ALA A O 1
ATOM 1359 N N . TYR A 1 182 ? 3.740 -17.095 -40.804 1.00 89.81 182 TYR A N 1
ATOM 1360 C CA . TYR A 1 182 ? 4.415 -16.096 -39.987 1.00 89.81 182 TYR A CA 1
ATOM 1361 C C . TYR A 1 182 ? 5.651 -16.699 -39.341 1.00 89.81 182 TYR A C 1
ATOM 1363 O O . TYR A 1 182 ? 5.750 -17.907 -39.161 1.00 89.81 182 TYR A O 1
ATOM 1371 N N . SER A 1 183 ? 6.572 -15.834 -38.951 1.00 90.38 183 SER A N 1
ATOM 1372 C CA . SER A 1 183 ? 7.830 -16.233 -38.338 1.00 90.38 183 SER A CA 1
ATOM 1373 C C . SER A 1 183 ? 7.929 -15.646 -36.938 1.00 90.38 183 SER A C 1
ATOM 1375 O O . SER A 1 183 ? 7.600 -14.475 -36.738 1.00 90.38 183 SER A O 1
ATOM 1377 N N . ASP A 1 184 ? 8.346 -16.469 -35.981 1.00 89.62 184 ASP A N 1
ATOM 1378 C CA . ASP A 1 184 ? 8.683 -16.077 -34.614 1.00 89.62 184 ASP A CA 1
ATOM 1379 C C . ASP A 1 184 ? 10.206 -16.110 -34.460 1.00 89.62 184 ASP A C 1
ATOM 1381 O O . ASP A 1 184 ? 10.822 -17.169 -34.294 1.00 89.62 184 ASP A O 1
ATOM 1385 N N . PHE A 1 185 ? 10.829 -14.945 -34.590 1.00 91.12 185 PHE A N 1
ATOM 1386 C CA . PHE A 1 185 ? 12.282 -14.825 -34.551 1.00 91.12 185 PHE A CA 1
ATOM 1387 C C . PHE A 1 185 ? 12.775 -14.827 -33.112 1.00 91.12 185 PHE A C 1
ATOM 1389 O O . PHE A 1 185 ? 12.174 -14.218 -32.231 1.00 91.12 185 PHE A O 1
ATOM 1396 N N . GLN A 1 186 ? 13.866 -15.527 -32.852 1.00 92.69 186 GLN A N 1
ATOM 1397 C CA . GLN A 1 186 ? 14.367 -15.689 -31.496 1.00 92.69 186 GLN A CA 1
ATOM 1398 C C . GLN A 1 186 ? 15.399 -14.621 -31.141 1.00 92.69 186 GLN A C 1
ATOM 1400 O O . GLN A 1 186 ? 15.962 -13.962 -32.011 1.00 92.69 186 GLN A O 1
ATOM 1405 N N . ALA A 1 187 ? 15.650 -14.459 -29.841 1.00 92.31 187 ALA A N 1
ATOM 1406 C CA . ALA A 1 187 ? 16.689 -13.559 -29.355 1.00 92.31 187 ALA A CA 1
ATOM 1407 C C . ALA A 1 187 ? 18.078 -14.006 -29.832 1.00 92.31 187 ALA A C 1
ATOM 1409 O O . ALA A 1 187 ? 18.381 -15.206 -29.883 1.00 92.31 187 ALA A O 1
ATOM 1410 N N . GLY A 1 188 ? 18.918 -13.027 -30.149 1.00 92.94 188 GLY A N 1
ATOM 1411 C CA . GLY A 1 188 ? 20.320 -13.243 -30.445 1.00 92.94 188 GLY A CA 1
ATOM 1412 C C . GLY A 1 188 ? 21.158 -13.519 -29.201 1.00 92.94 188 GLY A C 1
ATOM 1413 O O . GLY A 1 188 ? 20.706 -13.480 -28.056 1.00 92.94 188 GLY A O 1
ATOM 1414 N N . GLY A 1 189 ? 22.411 -13.846 -29.469 1.00 94.50 189 GLY A N 1
ATOM 1415 C CA . GLY A 1 189 ? 23.388 -14.332 -28.518 1.00 94.50 189 GLY A CA 1
ATOM 1416 C C . GLY A 1 189 ? 24.182 -13.243 -27.803 1.00 94.50 189 GLY A C 1
ATOM 1417 O O . GLY A 1 189 ? 23.921 -12.046 -27.921 1.00 94.50 189 GLY A O 1
ATOM 1418 N N . VAL A 1 190 ? 25.206 -13.674 -27.066 1.00 95.81 190 VAL A N 1
ATOM 1419 C CA . VAL A 1 190 ? 26.051 -12.796 -26.239 1.00 95.81 190 VAL A CA 1
ATOM 1420 C C . VAL A 1 190 ? 27.515 -12.917 -26.651 1.00 95.81 190 VAL A C 1
ATOM 1422 O O . VAL A 1 190 ? 28.066 -14.016 -26.643 1.00 95.81 190 VAL A O 1
ATOM 1425 N N . LEU A 1 191 ? 28.176 -11.792 -26.916 1.00 97.06 191 LEU A N 1
ATOM 1426 C CA . LEU A 1 191 ? 29.630 -11.682 -26.974 1.00 97.06 191 LEU A CA 1
ATOM 1427 C C . LEU A 1 191 ? 30.140 -11.008 -25.699 1.00 97.06 191 LEU A C 1
ATOM 1429 O O . LEU A 1 191 ? 29.891 -9.829 -25.476 1.00 97.06 191 LEU A O 1
ATOM 1433 N N . ALA A 1 192 ? 30.881 -11.748 -24.878 1.00 96.88 192 ALA A N 1
ATOM 1434 C CA . ALA A 1 192 ? 31.504 -11.230 -23.663 1.00 96.88 192 ALA A CA 1
ATOM 1435 C C . ALA A 1 192 ? 33.030 -11.166 -23.811 1.00 96.88 192 ALA A C 1
ATOM 1437 O O . ALA A 1 192 ? 33.669 -12.174 -24.120 1.00 96.88 192 ALA A O 1
ATOM 1438 N N . VAL A 1 193 ? 33.635 -10.008 -23.555 1.00 96.94 193 VAL A N 1
ATOM 1439 C CA . VAL A 1 193 ? 35.082 -9.792 -23.686 1.00 96.94 193 VAL A CA 1
ATOM 1440 C C . VAL A 1 193 ? 35.632 -9.146 -22.420 1.00 96.94 193 VAL A C 1
ATOM 1442 O O . VAL A 1 193 ? 35.200 -8.068 -22.032 1.00 96.94 193 VAL A O 1
ATOM 1445 N N . SER A 1 194 ? 36.614 -9.783 -21.782 1.00 95.06 194 SER A N 1
ATOM 1446 C CA . SER A 1 194 ? 37.263 -9.277 -20.571 1.00 95.06 194 SER A CA 1
ATOM 1447 C C . SER A 1 194 ? 38.779 -9.510 -20.601 1.00 95.06 194 SER A C 1
ATOM 1449 O O . SER A 1 194 ? 39.245 -10.613 -20.896 1.00 95.06 194 SER A O 1
ATOM 1451 N N . GLY A 1 195 ? 39.542 -8.461 -20.289 1.00 91.50 195 GLY A N 1
ATOM 1452 C CA . GLY A 1 195 ? 41.005 -8.419 -20.284 1.00 91.50 195 GLY A CA 1
ATOM 1453 C C . GLY A 1 195 ? 41.541 -7.110 -19.697 1.00 91.50 195 GLY A C 1
ATOM 1454 O O . GLY A 1 195 ? 40.856 -6.093 -19.715 1.00 91.50 195 GLY A O 1
ATOM 1455 N N . SER A 1 196 ? 42.779 -7.102 -19.196 1.00 86.81 196 SER A N 1
ATOM 1456 C CA . SER A 1 196 ? 43.493 -5.870 -18.814 1.00 86.81 196 SER A CA 1
ATOM 1457 C C . SER A 1 196 ? 43.882 -5.007 -20.022 1.00 86.81 196 SER A C 1
ATOM 1459 O O . SER A 1 196 ? 44.174 -3.823 -19.875 1.00 86.81 196 SER A O 1
ATOM 1461 N N . THR A 1 197 ? 43.873 -5.594 -21.219 1.00 90.25 197 THR A N 1
ATOM 1462 C CA . THR A 1 197 ? 43.998 -4.912 -22.510 1.00 90.25 197 THR A CA 1
ATOM 1463 C C . THR A 1 197 ? 43.077 -5.609 -23.503 1.00 90.25 197 THR A C 1
ATOM 1465 O O . THR A 1 197 ? 43.130 -6.834 -23.613 1.00 90.25 197 THR A O 1
ATOM 1468 N N . ILE A 1 198 ? 42.251 -4.851 -24.223 1.00 93.44 198 ILE A N 1
ATOM 1469 C CA . ILE A 1 198 ? 41.364 -5.364 -25.274 1.00 93.44 198 ILE A CA 1
ATOM 1470 C C . ILE A 1 198 ? 41.607 -4.516 -26.524 1.00 93.44 198 ILE A C 1
ATOM 1472 O O . ILE A 1 198 ? 41.502 -3.296 -26.461 1.00 93.44 198 ILE A O 1
ATOM 1476 N N . SER A 1 199 ? 41.959 -5.141 -27.646 1.00 91.19 199 SER A N 1
ATOM 1477 C CA . SER A 1 199 ? 42.254 -4.432 -28.902 1.00 91.19 199 SER A CA 1
ATOM 1478 C C . SER A 1 199 ? 41.611 -5.135 -30.094 1.00 91.19 199 SER A C 1
ATOM 1480 O O . SER A 1 199 ? 41.522 -6.364 -30.098 1.00 91.19 199 SER A O 1
ATOM 1482 N N . GLY A 1 200 ? 41.193 -4.366 -31.104 1.00 89.31 200 GLY A N 1
ATOM 1483 C CA . GLY A 1 200 ? 40.555 -4.890 -32.318 1.00 89.31 200 GLY A CA 1
ATOM 1484 C C . GLY A 1 200 ? 39.072 -5.256 -32.166 1.00 89.31 200 GLY A C 1
ATOM 1485 O O . GLY A 1 200 ? 38.544 -6.002 -32.981 1.00 89.31 200 GLY A O 1
ATOM 1486 N N . LEU A 1 201 ? 38.380 -4.766 -31.129 1.00 92.00 201 LEU A N 1
ATOM 1487 C CA . LEU A 1 201 ? 36.946 -5.037 -30.942 1.00 92.00 201 LEU A CA 1
ATOM 1488 C C . LEU A 1 201 ? 36.080 -4.337 -32.012 1.00 92.00 201 LEU A C 1
ATOM 1490 O O . LEU A 1 201 ? 35.143 -4.936 -32.530 1.00 92.00 201 LEU A O 1
ATOM 1494 N N . ASP A 1 202 ? 36.434 -3.101 -32.383 1.00 88.00 202 ASP A N 1
ATOM 1495 C CA . ASP A 1 202 ? 35.717 -2.263 -33.365 1.00 88.00 202 ASP A CA 1
ATOM 1496 C C . ASP A 1 202 ? 35.797 -2.777 -34.813 1.00 88.00 202 ASP A C 1
ATOM 1498 O O . ASP A 1 202 ? 35.025 -2.356 -35.673 1.00 88.00 202 ASP A O 1
ATOM 1502 N N . VAL A 1 203 ? 36.729 -3.688 -35.102 1.00 87.69 203 VAL A N 1
ATOM 1503 C CA . VAL A 1 203 ? 36.937 -4.276 -36.440 1.00 87.69 203 VAL A CA 1
ATOM 1504 C C . VAL A 1 203 ? 36.316 -5.667 -36.583 1.00 87.69 203 VAL A C 1
ATOM 1506 O O . VAL A 1 203 ? 36.473 -6.298 -37.624 1.00 87.69 203 VAL A O 1
ATOM 1509 N N . LEU A 1 204 ? 35.614 -6.153 -35.554 1.00 91.69 204 LEU A N 1
ATOM 1510 C CA . LEU A 1 204 ? 34.879 -7.410 -35.635 1.00 91.69 204 LEU A CA 1
ATOM 1511 C C . LEU A 1 204 ? 33.659 -7.274 -36.551 1.00 91.69 204 LEU A C 1
ATOM 1513 O O . LEU A 1 204 ? 32.920 -6.284 -36.484 1.00 91.69 204 LEU A O 1
ATOM 1517 N N . ASP A 1 205 ? 33.414 -8.320 -37.333 1.00 92.38 205 ASP A N 1
ATOM 1518 C CA . ASP A 1 205 ? 32.154 -8.528 -38.033 1.00 92.38 205 ASP A CA 1
ATOM 1519 C C . ASP A 1 205 ? 31.257 -9.377 -37.130 1.00 92.38 205 ASP A C 1
ATOM 1521 O O . ASP A 1 205 ? 31.343 -10.607 -37.097 1.00 92.38 205 ASP A O 1
ATOM 1525 N N . ILE A 1 206 ? 30.424 -8.711 -36.330 1.00 93.31 206 ILE A N 1
ATOM 1526 C CA . ILE A 1 206 ? 29.429 -9.377 -35.490 1.00 93.31 206 ILE A CA 1
ATOM 1527 C C . ILE A 1 206 ? 28.116 -9.392 -36.269 1.00 93.31 206 ILE A C 1
ATOM 1529 O O . ILE A 1 206 ? 27.665 -8.355 -36.740 1.00 93.31 206 ILE A O 1
ATOM 1533 N N . ILE A 1 207 ? 27.499 -10.559 -36.410 1.00 91.81 207 ILE A N 1
ATOM 1534 C CA . ILE A 1 207 ? 26.191 -10.700 -37.049 1.00 91.81 207 ILE A CA 1
ATOM 1535 C C . ILE A 1 207 ? 25.185 -11.069 -35.976 1.00 91.81 207 ILE A C 1
ATOM 1537 O O . ILE A 1 207 ? 25.330 -12.098 -35.314 1.00 91.81 207 ILE A O 1
ATOM 1541 N N . THR A 1 208 ? 24.172 -10.226 -35.806 1.00 86.62 208 THR A N 1
ATOM 1542 C CA . THR A 1 208 ? 23.073 -10.470 -34.876 1.00 86.62 208 THR A CA 1
ATOM 1543 C C . THR A 1 208 ? 21.733 -10.333 -35.611 1.00 86.62 208 THR A C 1
ATOM 1545 O O . THR A 1 208 ? 20.893 -9.482 -35.329 1.00 86.62 208 THR A O 1
ATOM 1548 N N . GLU A 1 209 ? 21.554 -11.150 -36.658 1.00 78.69 209 GLU A N 1
ATOM 1549 C CA . GLU A 1 209 ? 20.311 -11.156 -37.428 1.00 78.69 209 GLU A CA 1
ATOM 1550 C C . GLU A 1 209 ? 19.168 -11.605 -36.520 1.00 78.69 209 GLU A C 1
ATOM 1552 O O . GLU A 1 209 ? 19.044 -12.769 -36.149 1.00 78.69 209 GLU A O 1
ATOM 1557 N N . THR A 1 210 ? 18.320 -10.652 -36.162 1.00 73.25 210 THR A N 1
ATOM 1558 C CA . THR A 1 210 ? 16.993 -10.915 -35.627 1.00 73.25 210 THR A CA 1
ATOM 1559 C C . THR A 1 210 ? 16.023 -10.095 -36.454 1.00 73.25 210 THR A C 1
ATOM 1561 O O . THR A 1 210 ? 16.223 -8.910 -36.727 1.00 73.25 210 THR A O 1
ATOM 1564 N N . ARG A 1 211 ? 15.004 -10.768 -36.973 1.00 83.62 211 ARG A N 1
ATOM 1565 C CA . ARG A 1 211 ? 13.922 -10.119 -37.707 1.00 83.62 211 ARG A CA 1
ATOM 1566 C C . ARG A 1 211 ? 12.739 -9.984 -36.767 1.00 83.62 211 ARG A C 1
ATOM 1568 O O . ARG A 1 211 ? 12.737 -10.518 -35.664 1.00 83.62 211 ARG A O 1
ATOM 1575 N N . ILE A 1 212 ? 11.728 -9.252 -37.203 1.00 86.06 212 ILE A N 1
ATOM 1576 C CA . ILE A 1 212 ? 10.545 -9.010 -36.390 1.00 86.06 212 ILE A CA 1
ATOM 1577 C C . ILE A 1 212 ? 9.377 -9.721 -37.046 1.00 86.06 212 ILE A C 1
ATOM 1579 O O . ILE A 1 212 ? 9.102 -9.551 -38.235 1.00 86.06 212 ILE A O 1
ATOM 1583 N N . GLY A 1 213 ? 8.729 -10.576 -36.265 1.00 86.38 213 GLY A N 1
ATOM 1584 C CA . GLY A 1 213 ? 7.527 -11.282 -36.655 1.00 86.38 213 GLY A CA 1
ATOM 1585 C C . GLY A 1 213 ? 6.283 -10.415 -36.509 1.00 86.38 213 GLY A C 1
ATOM 1586 O O . GLY A 1 213 ? 6.272 -9.401 -35.809 1.00 86.38 213 GLY A O 1
ATOM 1587 N N . ARG A 1 214 ? 5.184 -10.878 -37.108 1.00 84.38 214 ARG A N 1
ATOM 1588 C CA . ARG A 1 214 ? 3.858 -10.239 -37.033 1.00 84.38 214 ARG A CA 1
ATOM 1589 C C . ARG A 1 214 ? 3.415 -9.897 -35.609 1.00 84.38 214 ARG A C 1
ATOM 1591 O O . ARG A 1 214 ? 2.739 -8.899 -35.404 1.00 84.38 214 ARG A O 1
ATOM 1598 N N . TYR A 1 215 ? 3.777 -10.741 -34.647 1.00 84.88 215 TYR A N 1
ATOM 1599 C CA . TYR A 1 215 ? 3.360 -10.636 -33.247 1.00 84.88 215 TYR A CA 1
ATOM 1600 C C . TYR A 1 215 ? 4.472 -10.125 -32.318 1.00 84.88 215 TYR A C 1
ATOM 1602 O O . TYR A 1 215 ? 4.305 -10.152 -31.106 1.00 84.88 215 TYR A O 1
ATOM 1610 N N . GLN A 1 216 ? 5.599 -9.665 -32.871 1.00 87.69 216 GLN A N 1
ATOM 1611 C CA . GLN A 1 216 ? 6.790 -9.258 -32.112 1.00 87.69 216 GLN A CA 1
ATOM 1612 C C . GLN A 1 216 ? 7.087 -7.752 -32.241 1.00 87.69 216 GLN A C 1
ATOM 1614 O O . GLN A 1 216 ? 8.195 -7.311 -31.968 1.00 87.69 216 GLN A O 1
ATOM 1619 N N . GLN A 1 217 ? 6.131 -6.939 -32.700 1.00 86.25 217 GLN A N 1
ATOM 1620 C CA . GLN A 1 217 ? 6.398 -5.530 -33.025 1.00 86.25 217 GLN A CA 1
ATOM 1621 C C . GLN A 1 217 ? 6.606 -4.640 -31.787 1.00 86.25 217 GLN A C 1
ATOM 1623 O O . GLN A 1 217 ? 7.475 -3.773 -31.811 1.00 86.25 217 GLN A O 1
ATOM 1628 N N . HIS A 1 218 ? 5.850 -4.864 -30.707 1.00 83.62 218 HIS A N 1
ATOM 1629 C CA . HIS A 1 218 ? 5.956 -4.088 -29.457 1.00 83.62 218 HIS A CA 1
ATOM 1630 C C . HIS A 1 218 ? 6.991 -4.656 -28.475 1.00 83.62 218 HIS A C 1
ATOM 1632 O O . HIS A 1 218 ? 7.523 -3.930 -27.643 1.00 83.62 218 HIS A O 1
ATOM 1638 N N . THR A 1 219 ? 7.290 -5.949 -28.589 1.00 84.44 219 THR A N 1
ATOM 1639 C CA . THR A 1 219 ? 8.283 -6.673 -27.786 1.00 84.44 219 THR A CA 1
ATOM 1640 C C . THR A 1 219 ? 9.196 -7.476 -28.714 1.00 84.44 219 THR A C 1
ATOM 1642 O O . THR A 1 219 ? 9.107 -8.707 -28.764 1.00 84.44 219 THR A O 1
ATOM 1645 N N . PRO A 1 220 ? 10.046 -6.799 -29.508 1.00 86.94 220 PRO A N 1
ATOM 1646 C CA . PRO A 1 220 ? 10.927 -7.490 -30.436 1.00 86.94 220 PRO A CA 1
ATOM 1647 C C . PRO A 1 220 ? 11.938 -8.368 -29.687 1.00 86.94 220 PRO A C 1
ATOM 1649 O O . PRO A 1 220 ? 12.349 -8.030 -28.570 1.00 86.94 220 PRO A O 1
ATOM 1652 N N . PRO A 1 221 ? 12.362 -9.497 -30.281 1.00 87.19 221 PRO A N 1
ATOM 1653 C CA . PRO A 1 221 ? 13.458 -10.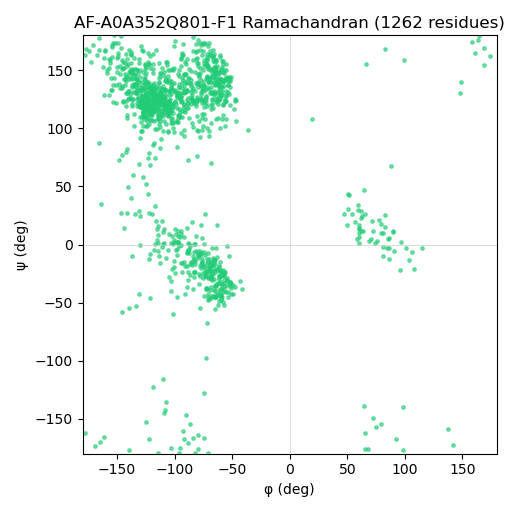279 -29.732 1.00 87.19 221 PRO A CA 1
ATOM 1654 C C . PRO A 1 221 ? 14.716 -9.408 -29.661 1.00 87.19 221 PRO A C 1
ATOM 1656 O O . PRO A 1 221 ? 15.040 -8.683 -30.599 1.00 87.19 221 PRO A O 1
ATOM 1659 N N . GLY A 1 222 ? 15.435 -9.481 -28.542 1.00 84.88 222 GLY A N 1
ATOM 1660 C CA . GLY A 1 222 ? 16.695 -8.763 -28.388 1.00 84.88 222 GLY A CA 1
ATOM 1661 C C . GLY A 1 222 ? 17.716 -9.258 -29.408 1.00 84.88 222 GLY A C 1
ATOM 1662 O O . GLY A 1 222 ? 17.995 -10.454 -29.457 1.00 84.88 222 GLY A O 1
ATOM 1663 N N . ALA A 1 223 ? 18.268 -8.355 -30.211 1.00 81.06 223 ALA A N 1
ATOM 1664 C CA . ALA A 1 223 ? 19.051 -8.728 -31.374 1.00 81.06 223 ALA A CA 1
ATOM 1665 C C . ALA A 1 223 ? 20.426 -9.301 -31.025 1.00 81.06 223 ALA A C 1
ATOM 1667 O O . ALA A 1 223 ? 20.885 -10.187 -31.724 1.00 81.06 223 ALA A O 1
ATOM 1668 N N . GLY A 1 224 ? 21.011 -8.935 -29.882 1.00 90.69 224 GLY A N 1
ATOM 1669 C CA . GLY A 1 224 ? 22.234 -9.533 -29.338 1.00 90.69 224 GLY A CA 1
ATOM 1670 C C . GLY A 1 224 ? 22.898 -8.630 -28.298 1.00 90.69 224 GLY A C 1
ATOM 1671 O O . GLY A 1 224 ? 22.583 -7.440 -28.214 1.00 90.69 224 GLY A O 1
ATOM 1672 N N . THR A 1 225 ? 23.821 -9.186 -27.510 1.00 94.88 225 THR A N 1
ATOM 1673 C CA . THR A 1 225 ? 24.493 -8.478 -26.407 1.00 94.88 225 THR A CA 1
ATOM 1674 C C . THR A 1 225 ? 26.001 -8.420 -26.599 1.00 94.88 225 THR A C 1
ATOM 1676 O O . THR A 1 225 ? 26.649 -9.453 -26.758 1.00 94.88 225 THR A O 1
ATOM 1679 N N . LEU A 1 226 ? 26.575 -7.225 -26.474 1.00 96.81 226 LEU A N 1
ATOM 1680 C CA . LEU A 1 226 ? 28.006 -7.012 -26.297 1.00 96.81 226 LEU A CA 1
ATOM 1681 C C . LEU A 1 226 ? 28.282 -6.650 -24.835 1.00 96.81 226 LEU A C 1
ATOM 1683 O O . LEU A 1 226 ? 27.860 -5.600 -24.364 1.00 96.81 226 LEU A O 1
ATOM 1687 N N . ALA A 1 227 ? 29.008 -7.512 -24.128 1.00 97.25 227 ALA A N 1
ATOM 1688 C CA . ALA A 1 227 ? 29.467 -7.268 -22.766 1.00 97.25 227 ALA A CA 1
ATOM 1689 C C . ALA A 1 227 ? 30.986 -7.046 -22.763 1.00 97.25 227 ALA A C 1
ATOM 1691 O O . ALA A 1 227 ? 31.755 -7.954 -23.090 1.00 97.25 227 ALA A O 1
ATOM 1692 N N . VAL A 1 228 ? 31.428 -5.848 -22.392 1.00 97.50 228 VAL A N 1
ATOM 1693 C CA . VAL A 1 228 ? 32.844 -5.492 -22.263 1.00 97.50 228 VAL A CA 1
ATOM 1694 C C . VAL A 1 228 ? 33.175 -5.320 -20.792 1.00 97.50 228 VAL A C 1
ATOM 1696 O O . VAL A 1 228 ? 32.657 -4.437 -20.121 1.00 97.50 228 VAL A O 1
ATOM 1699 N N . GLY A 1 229 ? 34.071 -6.165 -20.300 1.00 95.31 229 GLY A N 1
ATOM 1700 C CA . GLY A 1 229 ? 34.371 -6.271 -18.883 1.00 95.31 229 GLY A CA 1
ATOM 1701 C C . GLY A 1 229 ? 33.382 -7.151 -18.125 1.00 95.31 229 GLY A C 1
ATOM 1702 O O . GLY A 1 229 ? 32.358 -7.607 -18.631 1.00 95.31 229 GLY A O 1
ATOM 1703 N N . ARG A 1 230 ? 33.758 -7.473 -16.891 1.00 92.56 230 ARG A N 1
ATOM 1704 C CA . ARG A 1 230 ? 33.001 -8.322 -15.978 1.00 92.56 230 ARG A CA 1
ATOM 1705 C C . ARG A 1 230 ? 33.468 -8.117 -14.542 1.00 92.56 230 ARG A C 1
ATOM 1707 O O . ARG A 1 230 ? 34.648 -8.312 -14.237 1.00 92.56 230 ARG A O 1
ATOM 1714 N N . LYS A 1 231 ? 32.525 -7.865 -13.629 1.00 92.50 231 LYS A N 1
ATOM 1715 C CA . LYS A 1 231 ? 32.766 -7.918 -12.181 1.00 92.50 231 LYS A CA 1
ATOM 1716 C C . LYS A 1 231 ? 33.278 -9.301 -11.765 1.00 92.50 231 LYS A C 1
ATOM 1718 O O . LYS A 1 231 ? 32.614 -10.325 -11.932 1.00 92.50 231 LYS A O 1
ATOM 1723 N N . SER A 1 232 ? 34.470 -9.323 -11.187 1.00 89.75 232 SER A N 1
ATOM 1724 C CA . SER A 1 232 ? 35.135 -10.506 -10.650 1.00 89.75 232 SER A CA 1
ATOM 1725 C C . SER A 1 232 ? 35.863 -10.160 -9.353 1.00 89.75 232 SER A C 1
ATOM 1727 O O . SER A 1 232 ? 36.243 -9.013 -9.120 1.00 89.75 232 SER A O 1
ATOM 1729 N N . THR A 1 233 ? 36.054 -11.151 -8.485 1.00 87.69 233 THR A N 1
ATOM 1730 C CA . THR A 1 233 ? 36.844 -10.992 -7.259 1.00 87.69 233 THR A CA 1
ATOM 1731 C C . THR A 1 233 ? 38.173 -11.710 -7.434 1.00 87.69 233 THR A C 1
ATOM 1733 O O . THR A 1 233 ? 38.218 -12.936 -7.531 1.00 87.69 233 THR A O 1
ATOM 1736 N N . VAL A 1 234 ? 39.266 -10.951 -7.450 1.00 82.06 234 VAL A N 1
ATOM 1737 C CA . VAL A 1 234 ? 40.633 -11.461 -7.585 1.00 82.06 234 VAL A CA 1
ATOM 1738 C C . VAL A 1 234 ? 41.424 -11.022 -6.357 1.00 82.06 234 VAL A C 1
ATOM 1740 O O . VAL A 1 234 ? 41.499 -9.838 -6.055 1.00 82.06 234 VAL A O 1
ATOM 1743 N N . ASN A 1 235 ? 41.999 -11.971 -5.612 1.00 83.12 235 ASN A N 1
ATOM 1744 C CA . ASN A 1 235 ? 42.728 -11.697 -4.361 1.00 83.12 235 ASN A CA 1
ATOM 1745 C C . ASN A 1 235 ? 41.937 -10.834 -3.349 1.00 83.12 235 ASN A C 1
ATOM 1747 O O . ASN A 1 235 ? 42.503 -9.935 -2.733 1.00 83.12 235 ASN A O 1
ATOM 1751 N N . PHE A 1 236 ? 40.637 -11.108 -3.177 1.00 87.50 236 PHE A N 1
ATOM 1752 C CA . PHE A 1 236 ? 39.711 -10.341 -2.318 1.00 87.50 236 PHE A CA 1
ATOM 1753 C C . PHE A 1 236 ? 39.470 -8.884 -2.750 1.00 87.50 236 PHE A C 1
ATOM 1755 O O . PHE A 1 236 ? 38.875 -8.118 -2.000 1.00 87.50 236 PHE A O 1
ATOM 1762 N N . GLN A 1 237 ? 39.901 -8.499 -3.951 1.00 88.38 237 GLN A N 1
ATOM 1763 C CA . GLN A 1 237 ? 39.644 -7.187 -4.536 1.00 88.38 237 GLN A CA 1
ATOM 1764 C C . GLN A 1 237 ? 38.734 -7.313 -5.758 1.00 88.38 237 GLN A C 1
ATOM 1766 O O . GLN A 1 237 ? 38.824 -8.277 -6.521 1.00 88.38 237 GLN A O 1
ATOM 1771 N N . THR A 1 238 ? 37.845 -6.340 -5.934 1.00 91.38 238 THR A N 1
ATOM 1772 C CA . THR A 1 238 ? 36.935 -6.275 -7.082 1.00 91.38 238 THR A CA 1
ATOM 1773 C C . THR A 1 238 ? 37.690 -5.800 -8.322 1.00 91.38 238 THR A C 1
ATOM 1775 O O . THR A 1 238 ? 38.416 -4.812 -8.264 1.00 91.38 238 THR A O 1
ATOM 1778 N N . SER A 1 239 ? 37.509 -6.485 -9.447 1.00 91.94 239 SER A N 1
ATOM 1779 C CA . SER A 1 239 ? 37.950 -6.049 -10.773 1.00 91.94 239 SER A CA 1
ATOM 1780 C C . SER A 1 239 ? 36.768 -6.086 -11.731 1.00 91.94 239 SER A C 1
ATOM 1782 O O . SER A 1 239 ? 35.958 -7.008 -11.664 1.00 91.94 239 SER A O 1
ATOM 1784 N N . PHE A 1 240 ? 36.691 -5.119 -12.636 1.00 93.75 240 PHE A N 1
ATOM 1785 C CA . PHE A 1 240 ? 35.690 -5.041 -13.700 1.00 93.75 240 PHE A CA 1
ATOM 1786 C C . PHE A 1 240 ? 36.227 -5.516 -15.052 1.00 93.75 240 PHE A C 1
ATOM 1788 O O . PHE A 1 240 ? 35.499 -5.528 -16.031 1.00 93.75 240 PHE A O 1
ATOM 1795 N N . GLY A 1 241 ? 37.481 -5.974 -15.114 1.00 89.12 241 GLY A N 1
ATOM 1796 C CA . GLY A 1 241 ? 37.973 -6.780 -16.232 1.00 89.12 241 GLY A CA 1
ATOM 1797 C C . GLY A 1 241 ? 37.990 -6.112 -17.616 1.00 89.12 241 GLY A C 1
ATOM 1798 O O . GLY A 1 241 ? 37.953 -6.844 -18.601 1.00 89.12 241 GLY A O 1
ATOM 1799 N N . ALA A 1 242 ? 38.048 -4.782 -17.705 1.00 95.06 242 ALA A N 1
ATOM 1800 C CA . ALA A 1 242 ? 38.365 -4.029 -18.925 1.00 95.06 242 ALA A CA 1
ATOM 1801 C C . ALA A 1 242 ? 39.156 -2.754 -18.566 1.00 95.06 242 ALA A C 1
ATOM 1803 O O . ALA A 1 242 ? 38.967 -2.239 -17.457 1.00 95.06 242 ALA A O 1
ATOM 1804 N N . PRO A 1 243 ? 40.036 -2.237 -19.447 1.00 94.94 243 PRO A N 1
ATOM 1805 C CA . PRO A 1 243 ? 40.619 -0.904 -19.292 1.00 94.94 243 PRO A CA 1
ATOM 1806 C C . PRO A 1 243 ? 39.578 0.174 -19.635 1.00 94.94 243 PRO A C 1
ATOM 1808 O O . PRO A 1 243 ? 38.385 -0.131 -19.718 1.00 94.94 243 PRO A O 1
ATOM 1811 N N . SER A 1 244 ? 39.988 1.429 -19.817 1.00 96.69 244 SER A N 1
ATOM 1812 C CA . SER A 1 244 ? 39.080 2.498 -20.250 1.00 96.69 244 SER A CA 1
ATOM 1813 C C . SER A 1 244 ? 38.330 2.129 -21.540 1.00 96.69 244 SER A C 1
ATOM 1815 O O . SER A 1 244 ? 38.906 1.518 -22.438 1.00 96.69 244 SER A O 1
ATOM 1817 N N . VAL A 1 245 ? 37.046 2.483 -21.642 1.00 97.56 245 VAL A N 1
ATOM 1818 C CA . VAL A 1 245 ? 36.178 2.134 -22.785 1.00 97.56 245 VAL A CA 1
ATOM 1819 C C . VAL A 1 245 ? 35.541 3.390 -23.374 1.00 97.56 245 VAL A C 1
ATOM 1821 O O . VAL A 1 245 ? 35.099 4.272 -22.641 1.00 97.56 245 VAL A O 1
ATOM 1824 N N . ARG A 1 246 ? 35.465 3.477 -24.703 1.00 96.31 246 ARG A N 1
ATOM 1825 C CA . ARG A 1 246 ? 34.830 4.576 -25.438 1.00 96.31 246 ARG A CA 1
ATOM 1826 C C . ARG A 1 246 ? 33.712 4.042 -26.327 1.00 96.31 246 ARG A C 1
ATOM 1828 O O . ARG A 1 246 ? 33.998 3.310 -27.268 1.00 96.31 246 ARG A O 1
ATOM 1835 N N . LEU A 1 247 ? 32.474 4.457 -26.063 1.00 96.38 247 LEU A N 1
ATOM 1836 C CA . LEU A 1 247 ? 31.316 4.259 -26.936 1.00 96.38 247 LEU A CA 1
ATOM 1837 C C . LEU A 1 247 ? 31.021 5.565 -27.681 1.00 96.38 247 LEU A C 1
ATOM 1839 O O . LEU A 1 247 ? 30.597 6.539 -27.064 1.00 96.38 247 LEU A O 1
ATOM 1843 N N . ILE A 1 248 ? 31.274 5.629 -28.987 1.00 94.19 248 ILE A N 1
ATOM 1844 C CA . ILE A 1 248 ? 31.323 6.903 -29.731 1.00 94.19 248 ILE A CA 1
ATOM 1845 C C . ILE A 1 248 ? 30.771 6.788 -31.154 1.00 94.19 248 ILE A C 1
ATOM 1847 O O . ILE A 1 248 ? 30.855 5.739 -31.776 1.00 94.19 248 ILE A O 1
ATOM 1851 N N . SER A 1 249 ? 30.242 7.888 -31.701 1.00 89.69 249 SER A N 1
ATOM 1852 C CA . SER A 1 249 ? 29.605 7.888 -33.033 1.00 89.69 249 SER A CA 1
ATOM 1853 C C . SER A 1 249 ? 30.558 7.509 -34.176 1.00 89.69 249 SER A C 1
ATOM 1855 O O . SER A 1 249 ? 30.281 6.618 -34.972 1.00 89.69 249 SER A O 1
ATOM 1857 N N . SER A 1 250 ? 31.709 8.177 -34.275 1.00 83.94 250 SER A N 1
ATOM 1858 C CA . SER A 1 250 ? 32.681 7.950 -35.345 1.00 83.94 250 SER A CA 1
ATOM 1859 C C . SER A 1 250 ? 34.084 8.396 -34.942 1.00 83.94 250 SER A C 1
ATOM 1861 O O . SER A 1 250 ? 34.267 9.199 -34.026 1.00 83.94 250 SER A O 1
ATOM 1863 N N . LEU A 1 251 ? 35.085 7.868 -35.646 1.00 81.50 251 LEU A N 1
ATOM 1864 C CA . LEU A 1 251 ? 36.499 8.154 -35.429 1.00 81.50 251 LEU A CA 1
ATOM 1865 C C . LEU A 1 251 ? 37.212 8.415 -36.751 1.00 81.50 251 LEU A C 1
ATOM 1867 O O . LEU A 1 251 ? 36.976 7.726 -37.743 1.00 81.50 251 LEU A O 1
ATOM 1871 N N . SER A 1 252 ? 38.165 9.347 -36.745 1.00 85.38 252 SER A N 1
ATOM 1872 C CA . SER A 1 252 ? 39.239 9.310 -37.739 1.00 85.38 252 SER A CA 1
ATOM 1873 C C . SER A 1 252 ? 40.231 8.192 -37.411 1.00 85.38 252 SER A C 1
ATOM 1875 O O . SER A 1 252 ? 40.424 7.838 -36.249 1.00 85.38 252 SER A O 1
ATOM 1877 N N . GLU A 1 253 ? 40.915 7.675 -38.431 1.00 80.69 253 GLU A N 1
ATOM 1878 C CA . GLU A 1 253 ? 41.924 6.619 -38.264 1.00 80.69 253 GLU A CA 1
ATOM 1879 C C . GLU A 1 253 ? 43.041 7.018 -37.286 1.00 80.69 253 GLU A C 1
ATOM 1881 O O . GLU A 1 253 ? 43.503 6.201 -36.495 1.00 80.69 253 GLU A O 1
ATOM 1886 N N . GLN A 1 254 ? 43.421 8.300 -37.278 1.00 85.50 254 GLN A N 1
ATOM 1887 C CA . GLN A 1 254 ? 44.391 8.822 -36.317 1.00 85.50 254 GLN A CA 1
ATOM 1888 C C . GLN A 1 254 ? 43.852 8.760 -34.882 1.00 85.50 254 GLN A C 1
ATOM 1890 O O . GLN A 1 254 ? 44.561 8.306 -33.996 1.00 85.50 254 GLN A O 1
ATOM 1895 N N . GLN A 1 255 ? 42.597 9.160 -34.649 1.00 85.56 255 GLN A N 1
ATOM 1896 C CA . GLN A 1 255 ? 41.995 9.099 -33.312 1.00 85.56 255 GLN A CA 1
ATOM 1897 C C . GLN A 1 255 ? 41.839 7.658 -32.823 1.00 85.56 255 GLN A C 1
ATOM 1899 O O . GLN A 1 255 ? 42.097 7.393 -31.654 1.00 85.56 255 GLN A O 1
ATOM 1904 N N . ARG A 1 256 ? 41.454 6.726 -33.708 1.00 83.19 256 ARG A N 1
ATOM 1905 C CA . ARG A 1 256 ? 41.413 5.294 -33.382 1.00 83.19 256 ARG A CA 1
ATOM 1906 C C . ARG A 1 256 ? 42.786 4.815 -32.916 1.00 83.19 256 ARG A C 1
ATOM 1908 O O . ARG A 1 256 ? 42.889 4.271 -31.823 1.00 83.19 256 ARG A O 1
ATOM 1915 N N . GLN A 1 257 ? 43.835 5.088 -33.694 1.00 82.25 257 GLN A N 1
ATOM 1916 C CA . GLN A 1 257 ? 45.203 4.717 -33.326 1.00 82.25 257 GLN A CA 1
ATOM 1917 C C . GLN A 1 257 ? 45.660 5.379 -32.027 1.00 82.25 257 GLN A C 1
ATOM 1919 O O . GLN A 1 257 ? 46.330 4.727 -31.230 1.00 82.25 257 GLN A O 1
ATOM 1924 N N . ASP A 1 258 ? 45.303 6.642 -31.795 1.00 87.69 258 ASP A N 1
ATOM 1925 C CA . ASP A 1 258 ? 45.660 7.360 -30.573 1.00 87.69 258 ASP A CA 1
ATOM 1926 C C . ASP A 1 258 ? 44.989 6.722 -29.341 1.00 87.69 258 ASP A C 1
ATOM 1928 O O . ASP A 1 258 ? 45.663 6.485 -28.338 1.00 87.69 258 ASP A O 1
ATOM 1932 N N . TYR A 1 259 ? 43.696 6.381 -29.423 1.00 88.81 259 TYR A N 1
ATOM 1933 C CA . TYR A 1 259 ? 42.956 5.730 -28.334 1.00 88.81 259 TYR A CA 1
ATOM 1934 C C . TYR A 1 259 ? 43.424 4.295 -28.082 1.00 88.81 259 TYR A C 1
ATOM 1936 O O . TYR A 1 259 ? 43.703 3.931 -26.942 1.00 88.81 259 TYR A O 1
ATOM 1944 N N . GLU A 1 260 ? 43.604 3.496 -29.132 1.00 83.06 260 GLU A N 1
ATOM 1945 C CA . GLU A 1 260 ? 44.117 2.129 -28.999 1.00 83.06 260 GLU A CA 1
ATOM 1946 C C . GLU A 1 260 ? 45.564 2.108 -28.482 1.00 83.06 260 GLU A C 1
ATOM 1948 O O . GLU A 1 260 ? 45.922 1.248 -27.677 1.00 83.06 260 GLU A O 1
ATOM 1953 N N . SER A 1 261 ? 46.395 3.083 -28.876 1.00 85.38 261 SER A N 1
ATOM 1954 C CA . SER A 1 261 ? 47.756 3.246 -28.336 1.00 85.38 261 SER A CA 1
ATOM 1955 C C . SER A 1 261 ? 47.758 3.679 -26.869 1.00 85.38 261 SER A C 1
ATOM 1957 O O . SER A 1 261 ? 48.713 3.376 -26.152 1.00 85.38 261 SER A O 1
ATOM 1959 N N . ALA A 1 262 ? 46.708 4.371 -26.418 1.00 86.94 262 ALA A N 1
ATOM 1960 C CA . ALA A 1 262 ? 46.481 4.678 -25.008 1.00 86.94 262 ALA A CA 1
ATOM 1961 C C . ALA A 1 262 ? 45.950 3.467 -24.215 1.00 86.94 262 ALA A C 1
ATOM 1963 O O . ALA A 1 262 ? 45.985 3.483 -22.987 1.00 86.94 262 ALA A O 1
ATOM 1964 N N . GLY A 1 263 ? 45.531 2.400 -24.907 1.00 88.06 263 GLY A N 1
ATOM 1965 C CA . GLY A 1 263 ? 44.984 1.180 -24.316 1.00 88.06 263 GLY A CA 1
ATOM 1966 C C . GLY A 1 263 ? 43.467 1.202 -24.112 1.00 88.06 263 GLY A C 1
ATOM 1967 O O . GLY A 1 263 ? 42.950 0.312 -23.434 1.00 88.06 263 GLY A O 1
ATOM 1968 N N . ASP A 1 264 ? 42.765 2.180 -24.692 1.00 93.88 264 ASP A N 1
ATOM 1969 C CA . ASP A 1 264 ? 41.310 2.294 -24.602 1.00 93.88 264 ASP A CA 1
ATOM 1970 C C . ASP A 1 264 ? 40.626 1.260 -25.514 1.00 93.88 264 ASP A C 1
ATOM 1972 O O . ASP A 1 264 ? 41.032 1.040 -26.658 1.00 93.88 264 ASP A O 1
ATOM 1976 N N . VAL A 1 265 ? 39.536 0.662 -25.033 1.00 95.62 265 VAL A N 1
ATOM 1977 C CA . VAL A 1 265 ? 38.643 -0.165 -25.851 1.00 95.62 265 VAL A CA 1
ATOM 1978 C C . VAL A 1 265 ? 37.693 0.749 -26.607 1.00 95.62 265 VAL A C 1
ATOM 1980 O O . VAL A 1 265 ? 36.945 1.512 -26.001 1.00 95.62 265 VAL A O 1
ATOM 1983 N N . VAL A 1 266 ? 37.694 0.658 -27.929 1.00 94.19 266 VAL A N 1
ATOM 1984 C CA . VAL A 1 266 ? 36.813 1.452 -28.786 1.00 94.19 266 VAL A CA 1
ATOM 1985 C C . VAL A 1 266 ? 35.610 0.615 -29.220 1.00 94.19 266 VAL A C 1
ATOM 1987 O O . VAL A 1 266 ? 35.771 -0.510 -29.690 1.00 94.19 266 VAL A O 1
ATOM 1990 N N . ILE A 1 267 ? 34.415 1.187 -29.072 1.00 95.19 267 ILE A N 1
ATOM 1991 C CA . ILE A 1 267 ? 33.134 0.682 -29.571 1.00 95.19 267 ILE A CA 1
ATOM 1992 C C . ILE A 1 267 ? 32.495 1.825 -30.366 1.00 95.19 267 ILE A C 1
ATOM 1994 O O . ILE A 1 267 ? 32.155 2.865 -29.795 1.00 95.19 267 ILE A O 1
ATOM 1998 N N . THR A 1 268 ? 32.354 1.682 -31.683 1.00 93.94 268 THR A N 1
ATOM 1999 C CA . THR A 1 268 ? 31.695 2.713 -32.499 1.00 93.94 268 THR A CA 1
ATOM 2000 C C . THR A 1 268 ? 30.191 2.481 -32.654 1.00 93.94 268 THR A C 1
ATOM 2002 O O . THR A 1 268 ? 29.706 1.355 -32.560 1.00 93.94 268 THR A O 1
ATOM 2005 N N . GLU A 1 269 ? 29.443 3.550 -32.944 1.00 94.38 269 GLU A N 1
ATOM 2006 C CA . GLU A 1 269 ? 28.047 3.471 -33.408 1.00 94.38 269 GLU A CA 1
ATOM 2007 C C . GLU A 1 269 ? 27.917 2.555 -34.624 1.00 94.38 269 GLU A C 1
ATOM 2009 O O . GLU A 1 269 ? 26.980 1.766 -34.692 1.00 94.38 269 GLU A O 1
ATOM 2014 N N . ASP A 1 270 ? 28.872 2.625 -35.558 1.00 92.62 270 ASP A N 1
ATOM 2015 C CA . ASP A 1 270 ? 28.912 1.749 -36.728 1.00 92.62 270 ASP A CA 1
ATOM 2016 C C . ASP A 1 270 ? 28.979 0.276 -36.318 1.00 92.62 270 ASP A C 1
ATOM 2018 O O . ASP A 1 270 ? 28.189 -0.509 -36.827 1.00 92.62 270 ASP A O 1
ATOM 2022 N N . LEU A 1 271 ? 29.832 -0.100 -35.352 1.00 92.56 271 LEU A N 1
ATOM 2023 C CA . LEU A 1 271 ? 29.860 -1.470 -34.832 1.00 92.56 271 LEU A CA 1
ATOM 2024 C C . LEU A 1 271 ? 28.492 -1.878 -34.276 1.00 92.56 271 LEU A C 1
ATOM 2026 O O . LEU A 1 271 ? 27.994 -2.939 -34.640 1.00 92.56 271 LEU A O 1
ATOM 2030 N N . VAL A 1 272 ? 27.874 -1.060 -33.420 1.00 93.62 272 VAL A N 1
ATOM 2031 C CA . VAL A 1 272 ? 26.572 -1.388 -32.811 1.00 93.62 272 VAL A CA 1
ATOM 2032 C C . VAL A 1 272 ? 25.489 -1.539 -33.884 1.00 93.62 272 VAL A C 1
ATOM 2034 O O . VAL A 1 272 ? 24.803 -2.562 -33.923 1.00 93.62 272 VAL A O 1
ATOM 2037 N N . ASN A 1 273 ? 25.398 -0.576 -34.806 1.00 91.44 273 ASN A N 1
ATOM 2038 C CA . ASN A 1 273 ? 24.381 -0.524 -35.855 1.00 91.44 273 ASN A CA 1
ATOM 2039 C C . ASN A 1 273 ? 24.568 -1.607 -36.921 1.00 91.44 273 ASN A C 1
ATOM 2041 O O . ASN A 1 273 ? 23.607 -2.289 -37.269 1.00 91.44 273 ASN A O 1
ATOM 2045 N N . ARG A 1 274 ? 25.791 -1.802 -37.434 1.00 90.19 274 ARG A N 1
ATOM 2046 C CA . ARG A 1 274 ? 26.074 -2.822 -38.459 1.00 90.19 274 ARG A CA 1
ATOM 2047 C C . ARG A 1 274 ? 25.947 -4.240 -37.911 1.00 90.19 274 ARG A C 1
ATOM 2049 O O . ARG A 1 274 ? 25.637 -5.149 -38.672 1.00 90.19 274 ARG A O 1
ATOM 2056 N N . SER A 1 275 ? 26.180 -4.409 -36.606 1.00 90.62 275 SER A N 1
ATOM 2057 C CA . SER A 1 275 ? 26.027 -5.700 -35.936 1.00 90.62 275 SER A CA 1
ATOM 2058 C C . SER A 1 275 ? 24.584 -5.982 -35.539 1.00 90.62 275 SER A C 1
ATOM 2060 O O . SER A 1 275 ? 24.227 -7.145 -35.380 1.00 90.62 275 SER A O 1
ATOM 2062 N N . GLY A 1 276 ? 23.761 -4.941 -35.382 1.00 87.25 276 GLY A N 1
ATOM 2063 C CA . GLY A 1 276 ? 22.387 -5.037 -34.897 1.00 87.25 276 GLY A CA 1
ATOM 2064 C C . GLY A 1 276 ? 22.279 -5.231 -33.385 1.00 87.25 276 GLY A C 1
ATOM 2065 O O . GLY A 1 276 ? 21.265 -5.722 -32.933 1.00 87.25 276 GLY A O 1
ATOM 2066 N N . LEU A 1 277 ? 23.294 -4.889 -32.587 1.00 91.94 277 LEU A N 1
ATOM 2067 C CA . LEU A 1 277 ? 23.293 -5.165 -31.143 1.00 91.94 277 LEU A CA 1
ATOM 2068 C C . LEU A 1 277 ? 22.182 -4.388 -30.411 1.00 91.94 277 LEU A C 1
ATOM 2070 O O . LEU A 1 277 ? 22.099 -3.169 -30.535 1.00 91.94 277 LEU A O 1
ATOM 2074 N N . SER A 1 278 ? 21.388 -5.081 -29.588 1.00 90.62 278 SER A N 1
ATOM 2075 C CA . SER A 1 278 ? 20.360 -4.461 -28.729 1.00 90.62 278 SER A CA 1
ATOM 2076 C C . SER A 1 278 ? 20.847 -4.173 -27.312 1.00 90.62 278 SER A C 1
ATOM 2078 O O . SER A 1 278 ? 20.197 -3.427 -26.588 1.00 90.62 278 SER A O 1
ATOM 2080 N N . PHE A 1 279 ? 21.964 -4.761 -26.879 1.00 94.75 279 PHE A N 1
ATOM 2081 C CA . PHE A 1 279 ? 22.502 -4.541 -25.537 1.00 94.75 279 PHE A CA 1
ATOM 2082 C C . PHE A 1 279 ? 24.006 -4.291 -25.592 1.00 94.75 279 PHE A C 1
ATOM 2084 O O . PHE A 1 279 ? 24.752 -5.068 -26.191 1.00 94.75 279 PHE A O 1
ATOM 2091 N N . VAL A 1 280 ? 24.453 -3.237 -24.917 1.00 96.75 280 VAL A N 1
ATOM 2092 C CA . VAL A 1 280 ? 25.866 -2.903 -24.724 1.00 96.75 280 VAL A CA 1
ATOM 2093 C C . VAL A 1 280 ? 26.100 -2.699 -23.226 1.00 96.75 280 VAL A C 1
ATOM 2095 O O . VAL A 1 280 ? 25.728 -1.667 -22.678 1.00 96.75 280 VAL A O 1
ATOM 2098 N N . ASP A 1 281 ? 26.684 -3.692 -22.554 1.00 97.44 281 ASP A N 1
ATOM 2099 C CA . ASP A 1 281 ? 27.037 -3.630 -21.126 1.00 97.44 281 ASP A CA 1
ATOM 2100 C C . ASP A 1 281 ? 28.546 -3.418 -20.980 1.00 97.44 281 ASP A C 1
ATOM 2102 O O . ASP A 1 281 ? 29.349 -4.210 -21.475 1.00 97.44 281 ASP A O 1
ATOM 2106 N N . ILE A 1 282 ? 28.945 -2.334 -20.323 1.00 98.31 282 ILE A N 1
ATOM 2107 C CA . ILE A 1 282 ? 30.335 -1.910 -20.195 1.00 98.31 282 ILE A CA 1
ATOM 2108 C C . ILE A 1 282 ? 30.683 -1.808 -18.717 1.00 98.31 282 ILE A C 1
ATOM 2110 O O . ILE A 1 282 ? 30.109 -1.015 -17.976 1.00 98.31 282 ILE A O 1
ATOM 2114 N N . GLN A 1 283 ? 31.691 -2.558 -18.291 1.00 97.56 283 GLN A N 1
ATOM 2115 C CA . GLN A 1 283 ? 32.246 -2.503 -16.945 1.00 97.56 283 GLN A CA 1
ATOM 2116 C C . GLN A 1 283 ? 33.750 -2.263 -17.047 1.00 97.56 283 GLN A C 1
ATOM 2118 O O . GLN A 1 283 ? 34.452 -3.023 -17.705 1.00 97.56 283 GLN A O 1
ATOM 2123 N N . SER A 1 284 ? 34.268 -1.215 -16.408 1.00 97.12 284 SER A N 1
ATOM 2124 C CA . SER A 1 284 ? 35.663 -0.798 -16.586 1.00 97.12 284 SER A CA 1
ATOM 2125 C C . SER A 1 284 ? 36.402 -0.591 -15.265 1.00 97.12 284 SER A C 1
ATOM 2127 O O . SER A 1 284 ? 35.852 -0.118 -14.272 1.00 97.12 284 SER A O 1
ATOM 2129 N N . ASN A 1 285 ? 37.686 -0.953 -15.266 1.00 95.81 285 ASN A N 1
ATOM 2130 C CA . ASN A 1 285 ? 38.653 -0.592 -14.231 1.00 95.81 285 ASN A CA 1
ATOM 2131 C C . ASN A 1 285 ? 39.246 0.819 -14.438 1.00 95.81 285 ASN A C 1
ATOM 2133 O O . ASN A 1 285 ? 39.918 1.331 -13.541 1.00 95.81 285 ASN A O 1
ATOM 2137 N N . GLY A 1 286 ? 39.053 1.402 -15.624 1.00 95.12 286 GLY A N 1
ATOM 2138 C CA . GLY A 1 286 ? 39.446 2.758 -15.999 1.00 95.12 286 GLY A CA 1
ATOM 2139 C C . GLY A 1 286 ? 38.232 3.677 -16.128 1.00 95.12 286 GLY A C 1
ATOM 2140 O O . GLY A 1 286 ? 37.287 3.592 -15.342 1.00 95.12 286 GLY A O 1
ATOM 2141 N N . GLU A 1 287 ? 38.265 4.572 -17.112 1.00 97.44 287 GLU A N 1
ATOM 2142 C CA . GLU A 1 287 ? 37.166 5.498 -17.400 1.00 97.44 287 GLU A CA 1
ATOM 2143 C C . GLU A 1 287 ? 36.246 4.963 -18.504 1.00 97.44 287 GLU A C 1
ATOM 2145 O O . GLU A 1 287 ? 36.698 4.296 -19.433 1.00 97.44 287 GLU A O 1
ATOM 2150 N N . ILE A 1 288 ? 34.963 5.322 -18.464 1.00 98.31 288 ILE A N 1
ATOM 2151 C CA . ILE A 1 288 ? 34.044 5.121 -19.591 1.00 98.31 288 ILE A CA 1
ATOM 2152 C C . ILE A 1 288 ? 33.734 6.476 -20.226 1.00 98.31 288 ILE A C 1
ATOM 2154 O O . ILE A 1 288 ? 33.419 7.436 -19.529 1.00 98.31 288 ILE A O 1
ATOM 2158 N N . TYR A 1 289 ? 33.802 6.555 -21.551 1.00 97.38 289 TYR A N 1
ATOM 2159 C CA . TYR A 1 289 ? 33.388 7.718 -22.331 1.00 97.38 289 TYR A CA 1
ATOM 2160 C C . TYR A 1 289 ? 32.219 7.332 -23.233 1.00 97.38 289 TYR A C 1
ATOM 2162 O O . TYR A 1 289 ? 32.348 6.408 -24.034 1.00 97.38 289 TYR A O 1
ATOM 2170 N N . ILE A 1 290 ? 31.102 8.046 -23.128 1.00 97.25 290 ILE A N 1
ATOM 2171 C CA . ILE A 1 290 ? 29.921 7.851 -23.967 1.00 97.25 290 ILE A CA 1
ATOM 2172 C C . ILE A 1 290 ? 29.677 9.134 -24.756 1.00 97.25 290 ILE A C 1
ATOM 2174 O O . ILE A 1 290 ? 29.438 10.205 -24.197 1.00 97.25 290 ILE A O 1
ATOM 2178 N N . GLY A 1 291 ? 29.771 9.012 -26.075 1.00 93.56 291 GLY A N 1
ATOM 2179 C CA . GLY A 1 291 ? 29.747 10.133 -26.998 1.00 93.56 291 GLY A CA 1
ATOM 2180 C C . GLY A 1 291 ? 30.955 11.066 -26.852 1.00 93.56 291 GLY A C 1
ATOM 2181 O O . GLY A 1 291 ? 31.917 10.823 -26.120 1.00 93.56 291 GLY A O 1
ATOM 2182 N N . HIS A 1 292 ? 30.928 12.145 -27.625 1.00 89.06 292 HIS A N 1
ATOM 2183 C CA . HIS A 1 292 ? 31.885 13.245 -27.538 1.00 89.06 292 HIS A CA 1
ATOM 2184 C C . HIS A 1 292 ? 31.216 14.567 -27.929 1.00 89.06 292 HIS A C 1
ATOM 2186 O O . HIS A 1 292 ? 30.178 14.583 -28.599 1.00 89.06 292 HIS A O 1
ATOM 2192 N N . ALA A 1 293 ? 31.822 15.696 -27.558 1.00 86.75 293 ALA A N 1
ATOM 2193 C CA . ALA A 1 293 ? 31.277 17.017 -27.864 1.00 86.75 293 ALA A CA 1
ATOM 2194 C C . ALA A 1 293 ? 30.983 17.175 -29.370 1.00 86.75 293 ALA A C 1
ATOM 2196 O O . ALA A 1 293 ? 31.820 16.847 -30.217 1.00 86.75 293 ALA A O 1
ATOM 2197 N N . GLY A 1 294 ? 29.777 17.651 -29.691 1.00 85.62 294 GLY A N 1
ATOM 2198 C CA . GLY A 1 294 ? 29.306 17.861 -31.063 1.00 85.62 294 GLY A CA 1
ATOM 2199 C C . GLY A 1 294 ? 28.901 16.601 -31.842 1.00 85.62 294 GLY A C 1
ATOM 2200 O O . GLY A 1 294 ? 28.543 16.732 -33.011 1.00 85.62 294 GLY A O 1
ATOM 2201 N N . SER A 1 295 ? 28.937 15.407 -31.237 1.00 90.75 295 SER A N 1
ATOM 2202 C CA . SER A 1 295 ? 28.456 14.168 -31.873 1.00 90.75 295 SER A CA 1
ATOM 2203 C C . SER A 1 295 ? 27.006 13.827 -31.540 1.00 90.75 295 SER A C 1
ATOM 2205 O O . SER A 1 295 ? 26.443 14.345 -30.576 1.00 90.75 295 SER A O 1
ATOM 2207 N N . SER A 1 296 ? 26.422 12.939 -32.349 1.00 94.19 296 SER A N 1
ATOM 2208 C CA . SER A 1 296 ? 25.149 12.268 -32.081 1.00 94.19 296 SER A CA 1
ATOM 2209 C C . SER A 1 296 ? 25.377 10.770 -32.210 1.00 94.19 296 SER A C 1
ATOM 2211 O O . SER A 1 296 ? 25.646 10.313 -33.316 1.00 94.19 296 SER A O 1
ATOM 2213 N N . LEU A 1 297 ? 25.332 10.059 -31.088 1.00 95.62 297 LEU A N 1
ATOM 2214 C CA . LEU A 1 297 ? 25.368 8.608 -30.982 1.00 95.62 297 LEU A CA 1
ATOM 2215 C C . LEU A 1 297 ? 23.941 8.080 -31.182 1.00 95.62 297 LEU A C 1
ATOM 2217 O O . LEU A 1 297 ? 23.122 8.182 -30.268 1.00 95.62 297 LEU A O 1
ATOM 2221 N N . ASN A 1 298 ? 23.632 7.572 -32.376 1.00 94.94 298 ASN A N 1
ATOM 2222 C CA . ASN A 1 298 ? 22.292 7.080 -32.723 1.00 94.94 298 ASN A CA 1
ATOM 2223 C C . ASN A 1 298 ? 22.285 5.554 -32.696 1.00 94.94 298 ASN A C 1
ATOM 2225 O O . ASN A 1 298 ? 22.827 4.899 -33.588 1.00 94.94 298 ASN A O 1
ATOM 2229 N N . LEU A 1 299 ? 21.690 5.002 -31.646 1.00 94.25 299 LEU A N 1
ATOM 2230 C CA . LEU A 1 299 ? 21.616 3.567 -31.424 1.00 94.25 299 LEU A CA 1
ATOM 2231 C C . LEU A 1 299 ? 20.294 3.002 -31.966 1.00 94.25 299 LEU A C 1
ATOM 2233 O O . LEU A 1 299 ? 19.332 3.758 -32.140 1.00 94.25 299 LEU A O 1
ATOM 2237 N N . PRO A 1 300 ? 20.223 1.687 -32.233 1.00 90.81 300 PRO A N 1
ATOM 2238 C CA . PRO A 1 300 ? 18.990 1.050 -32.683 1.00 90.81 300 PRO A CA 1
ATOM 2239 C C . PRO A 1 300 ? 17.835 1.215 -31.682 1.00 90.81 300 PRO A C 1
ATOM 2241 O O . PRO A 1 300 ? 18.048 1.407 -30.481 1.00 90.81 300 PRO A O 1
ATOM 2244 N N . ASP A 1 301 ? 16.601 1.084 -32.167 1.00 89.88 301 ASP A N 1
ATOM 2245 C CA . ASP A 1 301 ? 15.401 1.071 -31.322 1.00 89.88 301 ASP A CA 1
ATOM 2246 C C . ASP A 1 301 ? 15.504 -0.031 -30.242 1.00 89.88 301 ASP A C 1
ATOM 2248 O O . ASP A 1 301 ? 16.048 -1.108 -30.495 1.00 89.88 301 ASP A O 1
ATOM 2252 N N . PHE A 1 302 ? 14.987 0.236 -29.038 1.00 90.81 302 PHE A N 1
ATOM 2253 C CA . PHE A 1 302 ? 15.052 -0.642 -27.857 1.00 90.81 302 PHE A CA 1
ATOM 2254 C C . PHE A 1 302 ? 16.465 -0.990 -27.352 1.00 90.81 302 PHE A C 1
ATOM 2256 O O . PHE A 1 302 ? 16.620 -1.896 -26.527 1.00 90.81 302 PHE A O 1
ATOM 2263 N N . THR A 1 303 ? 17.502 -0.275 -27.800 1.00 93.50 303 THR A N 1
ATOM 2264 C CA . THR A 1 303 ? 18.867 -0.523 -27.320 1.00 93.50 303 THR A CA 1
ATOM 2265 C C . THR A 1 303 ? 18.999 -0.213 -25.836 1.00 93.50 303 THR A C 1
ATOM 2267 O O . THR A 1 303 ? 18.526 0.819 -25.361 1.00 93.50 303 THR A O 1
ATOM 2270 N N . ARG A 1 304 ? 19.704 -1.078 -25.105 1.00 96.31 304 ARG A N 1
ATOM 2271 C CA . ARG A 1 304 ? 20.097 -0.834 -23.718 1.00 96.31 304 ARG A CA 1
ATOM 2272 C C . ARG A 1 304 ? 21.598 -0.639 -23.607 1.00 96.31 304 ARG A C 1
ATOM 2274 O O . ARG A 1 304 ? 22.371 -1.478 -24.071 1.00 96.31 304 ARG A O 1
ATOM 2281 N N . VAL A 1 305 ? 22.004 0.446 -22.966 1.00 97.94 305 VAL A N 1
ATOM 2282 C CA . VAL A 1 305 ? 23.400 0.765 -22.673 1.00 97.94 305 VAL A CA 1
ATOM 2283 C C . VAL A 1 305 ? 23.580 0.797 -21.165 1.00 97.94 305 VAL A C 1
ATOM 2285 O O . VAL A 1 305 ? 22.996 1.646 -20.501 1.00 97.94 305 VAL A O 1
ATOM 2288 N N . GLY A 1 306 ? 24.399 -0.113 -20.642 1.00 97.94 306 GLY A N 1
ATOM 2289 C CA . GLY A 1 306 ? 24.819 -0.133 -19.244 1.00 97.94 306 GLY A CA 1
ATOM 2290 C C . GLY A 1 306 ? 26.290 0.245 -19.117 1.00 97.94 306 GLY A C 1
ATOM 2291 O O . GLY A 1 306 ? 27.131 -0.272 -19.850 1.00 97.94 306 GLY A O 1
ATOM 2292 N N . ALA A 1 307 ? 26.619 1.144 -18.193 1.00 98.25 307 ALA A N 1
ATOM 2293 C CA . ALA A 1 307 ? 27.985 1.591 -17.947 1.00 98.25 307 ALA A CA 1
ATOM 2294 C C . ALA A 1 307 ? 28.313 1.590 -16.451 1.00 98.25 307 ALA A C 1
ATOM 2296 O O . ALA A 1 307 ? 27.681 2.293 -15.667 1.00 98.25 307 ALA A O 1
ATOM 2297 N N . LYS A 1 308 ? 29.341 0.836 -16.049 1.00 97.81 308 LYS A N 1
ATOM 2298 C CA . LYS A 1 308 ? 29.834 0.774 -14.668 1.00 97.81 308 LYS A CA 1
ATOM 2299 C C . LYS A 1 308 ? 31.332 1.030 -14.608 1.00 97.81 308 LYS A C 1
ATOM 2301 O O . LYS A 1 308 ? 32.131 0.206 -15.053 1.00 97.81 308 LYS A O 1
ATOM 2306 N N . ALA A 1 309 ? 31.726 2.162 -14.040 1.00 97.12 309 ALA A N 1
ATOM 2307 C CA . ALA A 1 309 ? 33.131 2.508 -13.845 1.00 97.12 309 ALA A CA 1
ATOM 2308 C C . ALA A 1 309 ? 33.322 3.475 -12.680 1.00 97.12 309 ALA A C 1
ATOM 2310 O O . ALA A 1 309 ? 32.363 4.042 -12.160 1.00 97.12 309 ALA A O 1
ATOM 2311 N N . LYS A 1 310 ? 34.584 3.713 -12.312 1.00 95.44 310 LYS A N 1
ATOM 2312 C CA . LYS A 1 310 ? 34.934 4.762 -11.349 1.00 95.44 310 LYS A CA 1
ATOM 2313 C C . LYS A 1 310 ? 34.568 6.143 -11.883 1.00 95.44 310 LYS A C 1
ATOM 2315 O O . LYS A 1 310 ? 34.043 6.960 -11.138 1.00 95.44 310 LYS A O 1
ATOM 2320 N N . ARG A 1 311 ? 34.838 6.403 -13.163 1.00 96.56 311 ARG A N 1
ATOM 2321 C CA . ARG A 1 311 ? 34.564 7.681 -13.828 1.00 96.56 311 ARG A CA 1
ATOM 2322 C C . ARG A 1 311 ? 33.843 7.429 -15.146 1.00 96.56 311 ARG A C 1
ATOM 2324 O O . ARG A 1 311 ? 34.336 6.660 -15.970 1.00 96.56 311 ARG A O 1
ATOM 2331 N N . ILE A 1 312 ? 32.698 8.079 -15.337 1.00 97.88 312 ILE A N 1
ATOM 2332 C CA . ILE A 1 312 ? 31.899 8.002 -16.565 1.00 97.88 312 ILE A CA 1
ATOM 2333 C C . ILE A 1 312 ? 31.752 9.417 -17.124 1.00 97.88 312 ILE A C 1
ATOM 2335 O O . ILE A 1 312 ? 31.304 10.321 -16.427 1.00 97.88 312 ILE A O 1
ATOM 2339 N N . ASN A 1 313 ? 32.143 9.625 -18.376 1.00 97.56 313 ASN A N 1
ATOM 2340 C CA . ASN A 1 313 ? 32.088 10.912 -19.058 1.00 97.56 313 ASN A CA 1
ATOM 2341 C C . ASN A 1 313 ? 31.058 10.830 -20.193 1.00 97.56 313 ASN A C 1
ATOM 2343 O O . ASN A 1 313 ? 31.230 10.031 -21.114 1.00 97.56 313 ASN A O 1
ATOM 2347 N N . LEU A 1 314 ? 30.013 11.655 -20.146 1.00 97.38 314 LEU A N 1
ATOM 2348 C CA . LEU A 1 314 ? 28.940 11.707 -21.139 1.00 97.38 314 LEU A CA 1
ATOM 2349 C C . LEU A 1 314 ? 28.986 13.034 -21.905 1.00 97.38 314 LEU A C 1
ATOM 2351 O O . LEU A 1 314 ? 29.034 14.106 -21.300 1.00 97.38 314 LEU A O 1
ATOM 2355 N N . ALA A 1 315 ? 28.970 12.977 -23.236 1.00 95.62 315 ALA A N 1
ATOM 2356 C CA . ALA A 1 315 ? 29.037 14.167 -24.079 1.00 95.62 315 ALA A CA 1
ATOM 2357 C C . ALA A 1 315 ? 28.304 13.997 -25.415 1.00 95.62 315 ALA A C 1
ATOM 2359 O O . ALA A 1 315 ? 28.248 12.908 -25.979 1.00 95.62 315 ALA A O 1
ATOM 2360 N N . GLY A 1 316 ? 27.821 15.110 -25.975 1.00 95.38 316 GLY A N 1
ATOM 2361 C CA . GLY A 1 316 ? 27.058 15.097 -27.224 1.00 95.38 316 GLY A CA 1
ATOM 2362 C C . GLY A 1 316 ? 25.634 14.571 -27.033 1.00 95.38 316 GLY A C 1
ATOM 2363 O O . GLY A 1 316 ? 25.074 14.647 -25.941 1.00 95.38 316 GLY A O 1
ATOM 2364 N N . LYS A 1 317 ? 25.027 14.074 -28.110 1.00 96.56 317 LYS A N 1
ATOM 2365 C CA . LYS A 1 317 ? 23.669 13.521 -28.096 1.00 96.56 317 LYS A CA 1
ATOM 2366 C C . LYS A 1 317 ? 23.722 11.999 -28.095 1.00 96.56 317 LYS A C 1
ATOM 2368 O O . LYS A 1 317 ? 24.509 11.429 -28.842 1.00 96.56 317 LYS A O 1
ATOM 2373 N N . VAL A 1 318 ? 22.870 11.362 -27.307 1.00 96.94 318 VAL A N 1
ATOM 2374 C CA . VAL A 1 318 ? 22.681 9.914 -27.254 1.00 96.94 318 VAL A CA 1
ATOM 2375 C C . VAL A 1 318 ? 21.202 9.640 -27.497 1.00 96.94 318 VAL A C 1
ATOM 2377 O O . VAL A 1 318 ? 20.357 10.109 -26.739 1.00 96.94 318 VAL A O 1
ATOM 2380 N N . TYR A 1 319 ? 20.894 8.930 -28.577 1.00 95.56 319 TYR A N 1
ATOM 2381 C CA . TYR A 1 319 ? 19.532 8.648 -29.026 1.00 95.56 319 TYR A CA 1
ATOM 2382 C C . TYR A 1 319 ? 19.313 7.133 -29.053 1.00 95.56 319 TYR A C 1
ATOM 2384 O O . TYR A 1 319 ? 20.019 6.432 -29.778 1.00 95.56 319 TYR A O 1
ATOM 2392 N N . LEU A 1 320 ? 18.376 6.639 -28.238 1.00 95.25 320 LEU A N 1
ATOM 2393 C CA . LEU A 1 320 ? 18.071 5.213 -28.067 1.00 95.25 320 LEU A CA 1
ATOM 2394 C C . LEU A 1 320 ? 16.555 4.997 -27.821 1.00 95.25 320 LEU A C 1
ATOM 2396 O O . LEU A 1 320 ? 16.117 4.799 -26.687 1.00 95.25 320 LEU A O 1
ATOM 2400 N N . PRO A 1 321 ? 15.719 5.065 -28.870 1.00 93.69 321 PRO A N 1
ATOM 2401 C CA . PRO A 1 321 ? 14.260 5.138 -28.731 1.00 93.69 321 PRO A CA 1
ATOM 2402 C C . PRO A 1 321 ? 13.638 3.938 -28.021 1.00 93.69 321 PRO A C 1
ATOM 2404 O O . PRO A 1 321 ? 13.903 2.796 -28.404 1.00 93.69 321 PRO A O 1
ATOM 2407 N N . GLY A 1 322 ? 12.810 4.185 -26.998 1.00 93.44 322 GLY A N 1
ATOM 2408 C CA . GLY A 1 322 ? 12.211 3.132 -26.161 1.00 93.44 322 GLY A CA 1
ATOM 2409 C C . GLY A 1 322 ? 13.236 2.252 -25.427 1.00 93.44 322 GLY A C 1
ATOM 2410 O O . GLY A 1 322 ? 12.899 1.164 -24.963 1.00 93.44 322 GLY A O 1
ATOM 2411 N N . GLY A 1 323 ? 14.503 2.676 -25.396 1.00 95.31 323 GLY A N 1
ATOM 2412 C CA . GLY A 1 323 ? 15.634 1.929 -24.862 1.00 95.31 323 GLY A CA 1
ATOM 2413 C C . GLY A 1 323 ? 15.923 2.210 -23.389 1.00 95.31 323 GLY A C 1
ATOM 2414 O O . GLY A 1 323 ? 15.141 2.828 -22.677 1.00 95.31 323 GLY A O 1
ATOM 2415 N N . GLU A 1 324 ? 17.078 1.763 -22.912 1.00 97.50 324 GLU A N 1
ATOM 2416 C CA . GLU A 1 324 ? 17.520 2.010 -21.536 1.00 97.50 324 GLU A CA 1
ATOM 2417 C C . GLU A 1 324 ? 18.936 2.579 -21.530 1.00 97.50 324 GLU A C 1
ATOM 2419 O O . GLU A 1 324 ? 19.829 2.049 -22.191 1.00 97.50 324 GLU A O 1
ATOM 2424 N N . PHE A 1 325 ? 19.160 3.642 -20.765 1.00 98.25 325 PHE A N 1
ATOM 2425 C CA . PHE A 1 325 ? 20.494 4.163 -20.500 1.00 98.25 325 PHE A CA 1
ATOM 2426 C C . PHE A 1 325 ? 20.768 4.110 -19.002 1.00 98.25 325 PHE A C 1
ATOM 2428 O O . PHE A 1 325 ? 20.138 4.845 -18.248 1.00 98.25 325 PHE A O 1
ATOM 2435 N N . SER A 1 326 ? 21.722 3.288 -18.568 1.00 98.31 326 SER A N 1
ATOM 2436 C CA . SER A 1 326 ? 22.145 3.217 -17.171 1.00 98.31 326 SER A CA 1
ATOM 2437 C C . SER A 1 326 ? 23.638 3.495 -17.008 1.00 98.31 326 SER A C 1
ATOM 2439 O O . SER A 1 326 ? 24.490 2.921 -17.687 1.00 98.31 326 SER A O 1
ATOM 2441 N N . ALA A 1 327 ? 23.970 4.389 -16.080 1.00 97.88 327 ALA A N 1
ATOM 2442 C CA . ALA A 1 327 ? 25.337 4.715 -15.701 1.00 97.88 327 ALA A CA 1
ATOM 2443 C C . ALA A 1 327 ? 25.475 4.670 -14.176 1.00 97.88 327 ALA A C 1
ATOM 2445 O O . ALA A 1 327 ? 24.826 5.432 -13.464 1.00 97.88 327 ALA A O 1
ATOM 2446 N N . THR A 1 328 ? 26.338 3.786 -13.676 1.00 96.12 328 THR A N 1
ATOM 2447 C CA . THR A 1 328 ? 26.539 3.562 -12.240 1.00 96.12 328 THR A CA 1
ATOM 2448 C C . THR A 1 328 ? 28.004 3.732 -11.862 1.00 96.12 328 THR A C 1
ATOM 2450 O O . THR A 1 328 ? 28.889 3.050 -12.390 1.00 96.12 328 THR A O 1
ATOM 2453 N N . VAL A 1 329 ? 28.277 4.611 -10.902 1.00 95.56 329 VAL A N 1
ATOM 2454 C CA . VAL A 1 329 ? 29.616 4.782 -10.338 1.00 95.56 329 VAL A CA 1
ATOM 2455 C C . VAL A 1 329 ? 29.954 3.588 -9.452 1.00 95.56 329 VAL A C 1
ATOM 2457 O O . VAL A 1 329 ? 29.237 3.267 -8.509 1.00 95.56 329 VAL A O 1
ATOM 2460 N N . VAL A 1 330 ? 31.080 2.938 -9.739 1.00 94.00 330 VAL A N 1
ATOM 2461 C CA . VAL A 1 330 ? 31.605 1.797 -8.975 1.00 94.00 330 VAL A CA 1
ATOM 2462 C C . VAL A 1 330 ? 33.110 1.939 -8.780 1.00 94.00 330 VAL A C 1
ATOM 2464 O O . VAL A 1 330 ? 33.806 2.481 -9.633 1.00 94.00 330 VAL A O 1
ATOM 2467 N N . ARG A 1 331 ? 33.666 1.415 -7.683 1.00 92.38 331 ARG A N 1
ATOM 2468 C CA . ARG A 1 331 ? 35.116 1.483 -7.423 1.00 92.38 331 ARG A CA 1
ATOM 2469 C C . ARG A 1 331 ? 35.795 0.123 -7.626 1.00 92.38 331 ARG A C 1
ATOM 2471 O O . ARG A 1 331 ? 35.439 -0.838 -6.936 1.00 92.38 331 ARG A O 1
ATOM 2478 N N . PRO A 1 332 ? 36.778 0.005 -8.541 1.00 93.38 332 PRO A N 1
ATOM 2479 C CA . PRO A 1 332 ? 37.648 -1.164 -8.578 1.00 93.38 332 PRO A CA 1
ATOM 2480 C C . PRO A 1 332 ? 38.521 -1.210 -7.318 1.00 93.38 332 PRO A C 1
ATOM 2482 O O . PRO A 1 332 ? 38.760 -0.204 -6.649 1.00 93.38 332 PRO A O 1
ATOM 2485 N N . GLY A 1 333 ? 39.022 -2.397 -6.981 1.00 92.56 333 GLY A N 1
ATOM 2486 C CA . GLY A 1 333 ? 40.010 -2.536 -5.920 1.00 92.56 333 GLY A CA 1
ATOM 2487 C C . GLY A 1 333 ? 41.316 -1.807 -6.277 1.00 92.56 333 GLY A C 1
ATOM 2488 O O . GLY A 1 333 ? 41.656 -1.735 -7.458 1.00 92.56 333 GLY A O 1
ATOM 2489 N N . PRO A 1 334 ? 42.101 -1.328 -5.293 1.00 91.31 334 PRO A N 1
ATOM 2490 C CA . PRO A 1 334 ? 43.292 -0.510 -5.545 1.00 91.31 334 PRO A CA 1
ATOM 2491 C C . PRO A 1 334 ? 44.334 -1.104 -6.504 1.00 91.31 334 PRO A C 1
ATOM 2493 O O . PRO A 1 334 ? 45.049 -0.352 -7.152 1.00 91.31 334 PRO A O 1
ATOM 2496 N N . ALA A 1 335 ? 44.452 -2.435 -6.606 1.00 89.25 335 ALA A N 1
ATOM 2497 C CA . ALA A 1 335 ? 45.382 -3.068 -7.549 1.00 89.25 335 ALA A CA 1
ATOM 2498 C C . ALA A 1 335 ? 44.893 -3.052 -9.008 1.00 89.25 335 ALA A C 1
ATOM 2500 O O . ALA A 1 335 ? 45.673 -3.341 -9.913 1.00 89.25 335 ALA A O 1
ATOM 2501 N N . PHE A 1 336 ? 43.610 -2.766 -9.225 1.00 91.12 336 PHE A N 1
ATOM 2502 C CA . PHE A 1 336 ? 42.968 -2.745 -10.534 1.00 91.12 336 PHE A CA 1
ATOM 2503 C C . PHE A 1 336 ? 42.545 -1.342 -10.964 1.00 91.12 336 PHE A C 1
ATOM 2505 O O . PHE A 1 336 ? 42.292 -1.168 -12.145 1.00 91.12 336 PHE A O 1
ATOM 2512 N N . ASP A 1 337 ? 42.482 -0.360 -10.061 1.00 93.12 337 ASP A N 1
ATOM 2513 C CA . ASP A 1 337 ? 42.122 1.026 -10.387 1.00 93.12 337 ASP A CA 1
ATOM 2514 C C . ASP A 1 337 ? 43.132 1.650 -11.366 1.00 93.12 337 ASP A C 1
ATOM 2516 O O . ASP A 1 337 ? 44.279 1.922 -11.007 1.00 93.12 337 ASP A O 1
ATOM 2520 N N . GLN A 1 338 ? 42.705 1.858 -12.615 1.00 92.25 338 GLN A N 1
ATOM 2521 C CA . GLN A 1 338 ? 43.523 2.470 -13.669 1.00 92.25 338 GLN A CA 1
ATOM 2522 C C . GLN A 1 338 ? 43.395 3.996 -13.713 1.00 92.25 338 GLN A C 1
ATOM 2524 O O . GLN A 1 338 ? 44.153 4.651 -14.426 1.00 92.25 338 GLN A O 1
ATOM 2529 N N . ALA A 1 339 ? 42.478 4.570 -12.934 1.00 90.88 339 ALA A N 1
ATOM 2530 C CA . ALA A 1 339 ? 42.278 6.006 -12.820 1.00 90.88 339 ALA A CA 1
ATOM 2531 C C . ALA A 1 339 ? 42.377 6.464 -11.350 1.00 90.88 339 ALA A C 1
ATOM 2533 O O . ALA A 1 339 ? 41.470 7.146 -10.864 1.00 90.88 339 ALA A O 1
ATOM 2534 N N . PRO A 1 340 ? 43.450 6.113 -10.603 1.00 90.94 340 PRO A N 1
ATOM 2535 C CA . PRO A 1 340 ? 43.522 6.309 -9.152 1.00 90.94 340 PRO A CA 1
ATOM 2536 C C . PRO A 1 340 ? 43.407 7.779 -8.736 1.00 90.94 340 PRO A C 1
ATOM 2538 O O . PRO A 1 340 ? 42.775 8.067 -7.720 1.00 90.94 340 PRO A O 1
ATOM 2541 N N . ASP A 1 341 ? 43.938 8.688 -9.558 1.00 92.38 341 ASP A N 1
ATOM 2542 C CA . ASP A 1 341 ? 43.988 10.130 -9.297 1.00 92.38 341 ASP A CA 1
ATOM 2543 C C . ASP A 1 341 ? 42.698 10.878 -9.678 1.00 92.38 341 ASP A C 1
ATOM 2545 O O . ASP A 1 341 ? 42.557 12.058 -9.360 1.00 92.38 341 ASP A O 1
ATOM 2549 N N . LEU A 1 342 ? 41.759 10.219 -10.369 1.00 91.25 342 LEU A N 1
ATOM 2550 C CA . LEU A 1 342 ? 40.477 10.818 -10.732 1.00 91.25 342 LEU A CA 1
ATOM 2551 C C . LEU A 1 342 ? 39.443 10.621 -9.625 1.00 91.25 342 LEU A C 1
ATOM 2553 O O . LEU A 1 342 ? 39.368 9.570 -8.980 1.00 91.25 342 LEU A O 1
ATOM 2557 N N . GLU A 1 343 ? 38.607 11.635 -9.443 1.00 90.38 343 GLU A N 1
ATOM 2558 C CA . GLU A 1 343 ? 37.445 11.564 -8.570 1.00 90.38 343 GLU A CA 1
ATOM 2559 C C . GLU A 1 343 ? 36.375 10.651 -9.179 1.00 90.38 343 GLU A C 1
ATOM 2561 O O . GLU A 1 343 ? 36.064 10.749 -10.372 1.00 90.38 343 GLU A O 1
ATOM 2566 N N . ALA A 1 344 ? 35.817 9.753 -8.364 1.00 93.06 344 ALA A N 1
ATOM 2567 C CA . ALA A 1 344 ? 34.763 8.862 -8.825 1.00 93.06 344 ALA A CA 1
ATOM 2568 C C . ALA A 1 344 ? 33.491 9.666 -9.111 1.00 93.06 344 ALA A C 1
ATOM 2570 O O . ALA A 1 344 ? 33.135 10.530 -8.317 1.00 93.06 344 ALA A O 1
ATOM 2571 N N . GLY A 1 345 ? 32.815 9.414 -10.226 1.00 94.62 345 GLY A N 1
ATOM 2572 C CA . GLY A 1 345 ? 31.651 10.214 -10.589 1.00 94.62 345 GLY A CA 1
ATOM 2573 C C . GLY A 1 345 ? 31.202 10.100 -12.038 1.00 94.62 345 GLY A C 1
ATOM 2574 O O . GLY A 1 345 ? 31.868 9.476 -12.870 1.00 94.62 345 GLY A O 1
ATOM 2575 N N . ILE A 1 346 ? 30.087 10.764 -12.329 1.00 96.44 346 ILE A N 1
ATOM 2576 C CA . ILE A 1 346 ? 29.544 10.963 -13.672 1.00 96.44 346 ILE A CA 1
ATOM 2577 C C . ILE A 1 346 ? 29.732 12.430 -14.060 1.00 96.44 346 ILE A C 1
ATOM 2579 O O . ILE A 1 346 ? 29.372 13.334 -13.309 1.00 96.44 346 ILE A O 1
ATOM 2583 N N . VAL A 1 347 ? 30.298 12.670 -15.241 1.00 95.94 347 VAL A N 1
ATOM 2584 C CA . VAL A 1 347 ? 30.497 14.010 -15.802 1.00 95.94 347 VAL A CA 1
ATOM 2585 C C . VAL A 1 347 ? 29.625 14.185 -17.025 1.00 95.94 347 VAL A C 1
ATOM 2587 O O . VAL A 1 347 ? 29.800 13.484 -18.020 1.00 95.94 347 VAL A O 1
ATOM 2590 N N . LEU A 1 348 ? 28.740 15.168 -16.968 1.00 96.38 348 LEU A N 1
ATOM 2591 C CA . LEU A 1 348 ? 27.909 15.616 -18.070 1.00 96.38 348 LEU A CA 1
ATOM 2592 C C . LEU A 1 348 ? 28.578 16.827 -18.732 1.00 96.38 348 LEU A C 1
ATOM 2594 O O . LEU A 1 348 ? 28.703 17.894 -18.126 1.00 96.38 348 LEU A O 1
ATOM 2598 N N . ALA A 1 349 ? 29.059 16.658 -19.964 1.00 95.50 349 ALA A N 1
ATOM 2599 C CA . ALA A 1 349 ? 29.623 17.758 -20.742 1.00 95.50 349 ALA A CA 1
ATOM 2600 C C . ALA A 1 349 ? 28.543 18.769 -21.168 1.00 95.50 349 ALA A C 1
ATOM 2602 O O . ALA A 1 349 ? 27.354 18.451 -21.157 1.00 95.50 349 ALA A O 1
ATOM 2603 N N . ASP A 1 350 ? 28.950 19.975 -21.574 1.00 94.25 350 ASP A N 1
ATOM 2604 C CA . ASP A 1 350 ? 27.997 20.983 -22.051 1.00 94.25 350 ASP A CA 1
ATOM 2605 C C . ASP A 1 350 ? 27.212 20.495 -23.283 1.00 94.25 350 ASP A C 1
ATOM 2607 O O . ASP A 1 350 ? 27.765 19.893 -24.214 1.00 94.25 350 ASP A O 1
ATOM 2611 N N . GLY A 1 351 ? 25.905 20.761 -23.274 1.00 92.44 351 GLY A N 1
ATOM 2612 C CA . GLY A 1 351 ? 24.976 20.428 -24.343 1.00 92.44 351 GLY A CA 1
ATOM 2613 C C . GLY A 1 351 ? 24.678 18.937 -24.455 1.00 92.44 351 GLY A C 1
ATOM 2614 O O . GLY A 1 351 ? 24.261 18.491 -25.529 1.00 92.44 351 GLY A O 1
ATOM 2615 N N . VAL A 1 352 ? 24.912 18.158 -23.393 1.00 95.94 352 VAL A N 1
ATOM 2616 C CA . VAL A 1 352 ? 24.589 16.731 -23.394 1.00 95.94 352 VAL A CA 1
ATOM 2617 C C . VAL A 1 352 ? 23.083 16.524 -23.557 1.00 95.94 352 VAL A C 1
ATOM 2619 O O . VAL A 1 352 ? 22.276 17.241 -22.966 1.00 95.94 352 VAL A O 1
ATOM 2622 N N . SER A 1 353 ? 22.689 15.545 -24.367 1.00 96.44 353 SER A N 1
ATOM 2623 C CA . SER A 1 353 ? 21.284 15.173 -24.544 1.00 96.44 353 SER A CA 1
ATOM 2624 C C . SER A 1 353 ? 21.153 13.661 -24.558 1.00 96.44 353 SER A C 1
ATOM 2626 O O . SER A 1 353 ? 21.767 13.027 -25.409 1.00 96.44 353 SER A O 1
ATOM 2628 N N . VAL A 1 354 ? 20.330 13.094 -23.682 1.00 97.56 354 VAL A N 1
ATOM 2629 C CA . VAL A 1 354 ? 19.948 11.676 -23.725 1.00 97.56 354 VAL A CA 1
ATOM 2630 C C . VAL A 1 354 ? 18.462 11.592 -24.044 1.00 97.56 354 VAL A C 1
ATOM 2632 O O . VAL A 1 354 ? 17.637 12.184 -23.351 1.00 97.56 354 VAL A O 1
ATOM 2635 N N . ASP A 1 355 ? 18.126 10.908 -25.129 1.00 96.88 355 ASP A N 1
ATOM 2636 C CA . ASP A 1 355 ? 16.765 10.803 -25.642 1.00 96.88 355 ASP A CA 1
ATOM 2637 C C . ASP A 1 355 ? 16.379 9.328 -25.791 1.00 96.88 355 ASP A C 1
ATOM 2639 O O . ASP A 1 355 ? 16.917 8.608 -26.637 1.00 96.88 355 ASP A O 1
ATOM 2643 N N . VAL A 1 356 ? 15.460 8.900 -24.928 1.00 97.38 356 VAL A N 1
ATOM 2644 C CA . VAL A 1 356 ? 14.854 7.560 -24.907 1.00 97.38 356 VAL A CA 1
ATOM 2645 C C . VAL A 1 356 ? 13.387 7.613 -25.348 1.00 97.38 356 VAL A C 1
ATOM 2647 O O . VAL A 1 356 ? 12.646 6.655 -25.131 1.00 97.38 356 VAL A O 1
ATOM 2650 N N . SER A 1 357 ? 12.942 8.730 -25.934 1.00 95.94 357 SER A N 1
ATOM 2651 C CA . SER A 1 357 ? 11.545 8.934 -26.324 1.00 95.94 357 SER A CA 1
ATOM 2652 C C . SER A 1 357 ? 11.060 7.839 -27.278 1.00 95.94 357 SER A C 1
ATOM 2654 O O . SER A 1 357 ? 11.817 7.320 -28.104 1.00 95.94 357 SER A O 1
ATOM 2656 N N . GLY A 1 358 ? 9.775 7.510 -27.186 1.00 94.00 358 GLY A N 1
ATOM 2657 C CA . GLY A 1 358 ? 9.105 6.669 -28.163 1.00 94.00 358 GLY A CA 1
ATOM 2658 C C . GLY A 1 358 ? 9.019 7.350 -29.534 1.00 94.00 358 GLY A C 1
ATOM 2659 O O . GLY A 1 358 ? 9.120 8.572 -29.673 1.00 94.00 358 GLY A O 1
ATOM 2660 N N . ARG A 1 359 ? 8.818 6.552 -30.581 1.00 91.94 359 ARG A N 1
ATOM 2661 C CA . ARG A 1 359 ? 8.732 6.999 -31.975 1.00 91.94 359 ARG A CA 1
ATOM 2662 C C . ARG A 1 359 ? 7.293 7.041 -32.458 1.00 91.94 359 ARG A C 1
ATOM 2664 O O . ARG A 1 359 ? 6.450 6.257 -32.030 1.00 91.94 359 ARG A O 1
ATOM 2671 N N . TRP A 1 360 ? 7.044 7.949 -33.396 1.00 92.06 360 TRP A N 1
ATOM 2672 C CA . TRP A 1 360 ? 5.812 7.979 -34.168 1.00 92.06 360 TRP A CA 1
ATOM 2673 C C . TRP A 1 360 ? 5.886 7.035 -35.363 1.00 92.06 360 TRP A C 1
ATOM 2675 O O . TRP A 1 360 ? 6.855 7.065 -36.126 1.00 92.06 360 TRP A O 1
ATOM 2685 N N . PHE A 1 361 ? 4.817 6.276 -35.560 1.00 90.94 361 PHE A N 1
ATOM 2686 C CA . PHE A 1 361 ? 4.638 5.382 -36.685 1.00 90.94 361 PHE A CA 1
ATOM 2687 C C . PHE A 1 361 ? 3.315 5.660 -37.388 1.00 90.94 361 PHE A C 1
ATOM 2689 O O . PHE A 1 361 ? 2.267 5.615 -36.753 1.00 90.94 361 PHE A O 1
ATOM 2696 N N . ASN A 1 362 ? 3.345 5.902 -38.700 1.00 89.94 362 ASN A N 1
ATOM 2697 C CA . ASN A 1 362 ? 2.127 6.137 -39.481 1.00 89.94 362 ASN A CA 1
ATOM 2698 C C . ASN A 1 362 ? 2.067 5.237 -40.716 1.00 89.94 362 ASN A C 1
ATOM 2700 O O . ASN A 1 362 ? 2.613 5.560 -41.780 1.00 89.94 362 ASN A O 1
ATOM 2704 N N . ASP A 1 363 ? 1.330 4.134 -40.588 1.00 87.19 363 ASP A N 1
ATOM 2705 C CA . ASP A 1 363 ? 1.182 3.152 -41.658 1.00 87.19 363 ASP A CA 1
ATOM 2706 C C . ASP A 1 363 ? 0.304 3.638 -42.820 1.00 87.19 363 ASP A C 1
ATOM 2708 O O . ASP A 1 363 ? 0.400 3.074 -43.911 1.00 87.19 363 ASP A O 1
ATOM 2712 N N . LEU A 1 364 ? -0.485 4.707 -42.641 1.00 83.62 364 LEU A N 1
ATOM 2713 C CA . LEU A 1 364 ? -1.254 5.341 -43.721 1.00 83.62 364 LEU A CA 1
ATOM 2714 C C . LEU A 1 364 ? -0.365 6.173 -44.658 1.00 83.62 364 LEU A C 1
ATOM 2716 O O . LEU A 1 364 ? -0.676 6.318 -45.841 1.00 83.62 364 LEU A O 1
ATOM 2720 N N . SER A 1 365 ? 0.743 6.714 -44.138 1.00 75.06 365 SER A N 1
ATOM 2721 C CA . SER A 1 365 ? 1.679 7.571 -44.885 1.00 75.06 365 SER A CA 1
ATOM 2722 C C . SER A 1 365 ? 2.802 6.798 -45.595 1.00 75.06 365 SER A C 1
ATOM 2724 O O . SER A 1 365 ? 3.439 7.323 -46.514 1.00 75.06 365 SER A O 1
ATOM 2726 N N . SER A 1 366 ? 3.055 5.549 -45.186 1.00 65.12 366 SER A N 1
ATOM 2727 C CA . SER A 1 366 ? 4.161 4.728 -45.691 1.00 65.12 366 SER A CA 1
ATOM 2728 C C . SER A 1 366 ? 3.777 3.917 -46.943 1.00 65.12 366 SER A C 1
ATOM 2730 O O . SER A 1 366 ? 2.662 3.410 -47.075 1.00 65.12 366 SER A O 1
ATOM 2732 N N . VAL A 1 367 ? 4.712 3.754 -47.889 1.00 59.56 367 VAL A N 1
ATOM 2733 C CA . VAL A 1 367 ? 4.557 2.782 -48.985 1.00 59.56 367 VAL A CA 1
ATOM 2734 C C . VAL A 1 367 ? 4.714 1.391 -48.382 1.00 59.56 367 VAL A C 1
ATOM 2736 O O . VAL A 1 367 ? 5.776 1.092 -47.848 1.00 59.56 367 VAL A O 1
ATOM 2739 N N . VAL A 1 368 ? 3.666 0.568 -48.487 1.00 49.94 368 VAL A N 1
ATOM 2740 C CA . VAL A 1 368 ? 3.550 -0.791 -47.927 1.00 49.94 368 VAL A CA 1
ATOM 2741 C C . VAL A 1 368 ? 4.878 -1.560 -47.980 1.00 49.94 368 VAL A C 1
ATOM 2743 O O . VAL A 1 368 ? 5.247 -2.138 -49.003 1.00 49.94 368 VAL A O 1
ATOM 2746 N N . SER A 1 369 ? 5.589 -1.573 -46.853 1.00 53.94 369 SER A N 1
ATOM 2747 C CA . SER A 1 369 ? 6.647 -2.534 -46.565 1.00 53.94 369 SER A CA 1
ATOM 2748 C C . SER A 1 369 ? 5.972 -3.856 -46.217 1.00 53.94 369 SER A C 1
ATOM 2750 O O . SER A 1 369 ? 5.142 -3.908 -45.315 1.00 53.94 369 SER A O 1
ATOM 2752 N N . SER A 1 370 ? 6.314 -4.937 -46.917 1.00 56.16 370 SER A N 1
ATOM 2753 C CA . SER A 1 370 ? 5.856 -6.286 -46.560 1.00 56.16 370 SER A CA 1
ATOM 2754 C C . SER A 1 370 ? 6.578 -6.868 -45.333 1.00 56.16 370 SER A C 1
ATOM 2756 O O . SER A 1 370 ? 6.316 -8.012 -44.977 1.00 56.16 370 SER A O 1
ATOM 2758 N N . GLN A 1 371 ? 7.516 -6.131 -44.722 1.00 66.50 371 GLN A N 1
ATOM 2759 C CA . GLN A 1 371 ? 8.243 -6.537 -43.517 1.00 66.50 371 GLN A CA 1
ATOM 2760 C C . GLN A 1 371 ? 7.678 -5.835 -42.276 1.00 66.50 371 GLN A C 1
ATOM 2762 O O . GLN A 1 371 ? 7.463 -4.619 -42.294 1.00 66.50 371 GLN A O 1
ATOM 2767 N N . PHE A 1 372 ? 7.465 -6.606 -41.205 1.00 80.31 372 PHE A N 1
ATOM 2768 C CA . PHE A 1 372 ? 7.132 -6.076 -39.883 1.00 80.31 372 PHE A CA 1
ATOM 2769 C C . PHE A 1 372 ? 8.341 -5.354 -39.285 1.00 80.31 372 PHE A C 1
ATOM 2771 O O . PHE A 1 372 ? 9.490 -5.693 -39.572 1.00 80.31 372 PHE A O 1
ATOM 2778 N N . ARG A 1 373 ? 8.071 -4.353 -38.447 1.00 82.12 373 ARG A N 1
ATOM 2779 C CA . ARG A 1 373 ? 9.093 -3.524 -37.797 1.00 82.12 373 ARG A CA 1
ATOM 2780 C C . ARG A 1 373 ? 8.846 -3.405 -36.299 1.00 82.12 373 ARG A C 1
ATOM 2782 O O . ARG A 1 373 ? 7.715 -3.608 -35.854 1.00 82.12 373 ARG A O 1
ATOM 2789 N N . ALA A 1 374 ? 9.899 -3.045 -35.571 1.00 86.31 374 ALA A N 1
ATOM 2790 C CA . ALA A 1 374 ? 9.837 -2.663 -34.168 1.00 86.31 374 ALA A CA 1
ATOM 2791 C C . ALA A 1 374 ? 8.996 -1.392 -34.028 1.00 86.31 374 ALA A C 1
ATOM 2793 O O . ALA A 1 374 ? 9.092 -0.488 -34.859 1.00 86.31 374 ALA A O 1
ATOM 2794 N N . LEU A 1 375 ? 8.185 -1.338 -32.978 1.00 89.56 375 LEU A N 1
ATOM 2795 C CA . LEU A 1 375 ? 7.329 -0.211 -32.638 1.00 89.56 375 LEU A CA 1
ATOM 2796 C C . LEU A 1 375 ? 7.660 0.264 -31.211 1.00 89.56 375 LEU A C 1
ATOM 2798 O O . LEU A 1 375 ? 6.881 -0.007 -30.293 1.00 89.56 375 LEU A O 1
ATOM 2802 N N . PRO A 1 376 ? 8.801 0.953 -30.988 1.00 91.44 376 PRO A N 1
ATOM 2803 C CA . PRO A 1 376 ? 9.113 1.634 -29.726 1.00 91.44 376 PRO A CA 1
ATOM 2804 C C . PRO A 1 376 ? 8.179 2.827 -29.519 1.00 91.44 376 PRO A C 1
ATOM 2806 O O . PRO A 1 376 ? 8.577 3.974 -29.673 1.00 91.44 376 PRO A O 1
ATOM 2809 N N . VAL A 1 377 ? 6.902 2.567 -29.249 1.00 93.38 377 VAL A N 1
ATOM 2810 C CA . VAL A 1 377 ? 5.905 3.620 -29.027 1.00 93.38 377 VAL A CA 1
ATOM 2811 C C . VAL A 1 377 ? 6.010 4.192 -27.621 1.00 93.38 377 VAL A C 1
ATOM 2813 O O . VAL A 1 377 ? 5.817 5.385 -27.459 1.00 93.38 377 VAL A O 1
ATOM 2816 N N . HIS A 1 378 ? 6.368 3.390 -26.620 1.00 95.12 378 HIS A N 1
ATOM 2817 C CA . HIS A 1 378 ? 6.605 3.871 -25.257 1.00 95.12 378 HIS A CA 1
ATOM 2818 C C . HIS A 1 378 ? 8.025 4.437 -25.137 1.00 95.12 378 HIS A C 1
ATOM 2820 O O . HIS A 1 378 ? 8.945 3.979 -25.823 1.00 95.12 378 HIS A O 1
ATOM 2826 N N . ALA A 1 379 ? 8.197 5.436 -24.276 1.00 95.81 379 ALA A N 1
ATOM 2827 C CA . ALA A 1 379 ? 9.517 5.923 -23.911 1.00 95.81 379 ALA A CA 1
ATOM 2828 C C . ALA A 1 379 ? 10.265 4.933 -23.012 1.00 95.81 379 ALA A C 1
ATOM 2830 O O . ALA A 1 379 ? 9.686 4.058 -22.371 1.00 95.81 379 ALA A O 1
ATOM 2831 N N . GLY A 1 380 ? 11.582 5.088 -22.998 1.00 96.62 380 GLY A N 1
ATOM 2832 C CA . GLY A 1 380 ? 12.499 4.265 -22.234 1.00 96.62 380 GLY A CA 1
ATOM 2833 C C . GLY A 1 380 ? 12.845 4.807 -20.846 1.00 96.62 380 GLY A C 1
ATOM 2834 O O . GLY A 1 380 ? 12.151 5.657 -20.287 1.00 96.62 380 GLY A O 1
ATOM 2835 N N . VAL A 1 381 ? 13.959 4.321 -20.299 1.00 98.12 381 VAL A N 1
ATOM 2836 C CA . VAL A 1 381 ? 14.422 4.643 -18.938 1.00 98.12 381 VAL A CA 1
ATOM 2837 C C . VAL A 1 381 ? 15.839 5.207 -18.961 1.00 98.12 381 VAL A C 1
ATOM 2839 O O . VAL A 1 381 ? 16.703 4.723 -19.695 1.00 98.12 381 VAL A O 1
ATOM 2842 N N . ILE A 1 382 ? 16.089 6.221 -18.133 1.00 98.62 382 ILE A N 1
ATOM 2843 C CA . ILE A 1 382 ? 17.412 6.801 -17.898 1.00 98.62 382 ILE A CA 1
ATOM 2844 C C . ILE A 1 382 ? 17.732 6.678 -16.410 1.00 98.62 382 ILE A C 1
ATOM 2846 O O . ILE A 1 382 ? 17.001 7.206 -15.579 1.00 98.62 382 ILE A O 1
ATOM 2850 N N . GLN A 1 383 ? 18.840 6.023 -16.072 1.00 98.19 383 GLN A N 1
ATOM 2851 C CA . GLN A 1 383 ? 19.303 5.854 -14.699 1.00 98.19 383 GLN A CA 1
ATOM 2852 C C . GLN A 1 383 ? 20.749 6.326 -14.552 1.00 98.19 383 GLN A C 1
ATOM 2854 O O . GLN A 1 383 ? 21.659 5.796 -15.190 1.00 98.19 383 GLN A O 1
ATOM 2859 N N . LEU A 1 384 ? 20.980 7.299 -13.677 1.00 96.94 384 LEU A N 1
ATOM 2860 C CA . LEU A 1 384 ? 22.309 7.771 -13.299 1.00 96.94 384 LEU A CA 1
ATOM 2861 C C . LEU A 1 384 ? 22.468 7.579 -11.795 1.00 96.94 384 LEU A C 1
ATOM 2863 O O . LEU A 1 384 ? 21.666 8.106 -11.034 1.00 96.94 384 LEU A O 1
ATOM 2867 N N . GLY A 1 385 ? 23.497 6.874 -11.344 1.00 94.94 385 GLY A N 1
ATOM 2868 C CA . GLY A 1 385 ? 23.687 6.723 -9.907 1.00 94.94 385 GLY A CA 1
ATOM 2869 C C . GLY A 1 385 ? 25.045 6.215 -9.471 1.00 94.94 385 GLY A C 1
ATOM 2870 O O . GLY A 1 385 ? 25.986 6.140 -10.269 1.00 94.94 385 GLY A O 1
ATOM 2871 N N . ALA A 1 386 ? 25.158 5.873 -8.192 1.00 92.38 386 ALA A N 1
ATOM 2872 C CA . ALA A 1 386 ? 26.413 5.477 -7.576 1.00 92.38 386 ALA A CA 1
ATOM 2873 C C . ALA A 1 386 ? 26.224 4.385 -6.505 1.00 92.38 386 ALA A C 1
ATOM 2875 O O . ALA A 1 386 ? 25.567 4.611 -5.502 1.00 92.38 386 ALA A O 1
ATOM 2876 N N . ASP A 1 387 ? 26.895 3.235 -6.665 1.00 89.19 387 ASP A N 1
ATOM 2877 C CA . ASP A 1 387 ? 26.944 2.158 -5.647 1.00 89.19 387 ASP A CA 1
ATOM 2878 C C . ASP A 1 387 ? 28.000 2.453 -4.548 1.00 89.19 387 ASP A C 1
ATOM 2880 O O . ASP A 1 387 ? 28.430 1.572 -3.799 1.00 89.19 387 ASP A O 1
ATOM 2884 N N . THR A 1 388 ? 28.591 3.648 -4.572 1.00 85.38 388 THR A N 1
ATOM 2885 C CA . THR A 1 388 ? 29.714 4.076 -3.734 1.00 85.38 388 THR A CA 1
ATOM 2886 C C . THR A 1 388 ? 29.853 5.595 -3.804 1.00 85.38 388 THR A C 1
ATOM 2888 O O . THR A 1 388 ? 29.346 6.220 -4.727 1.00 85.38 388 THR A O 1
ATOM 2891 N N . SER A 1 389 ? 30.643 6.194 -2.915 1.00 85.25 389 SER A N 1
ATOM 2892 C CA . SER A 1 389 ? 31.010 7.611 -2.973 1.00 85.25 389 SER A CA 1
ATOM 2893 C C . SER A 1 389 ? 31.483 8.063 -4.340 1.00 85.25 389 SER A C 1
ATOM 2895 O O . SER A 1 389 ? 32.522 7.607 -4.834 1.00 85.25 389 SER A O 1
ATOM 2897 N N . GLY A 1 390 ? 30.728 8.986 -4.927 1.00 87.25 390 GLY A N 1
ATOM 2898 C CA . GLY A 1 390 ? 30.986 9.595 -6.218 1.00 87.25 390 GLY A CA 1
ATOM 2899 C C . GLY A 1 390 ? 30.230 10.908 -6.396 1.00 87.25 390 GLY A C 1
ATOM 2900 O O . GLY A 1 390 ? 29.340 11.230 -5.610 1.00 87.25 390 GLY A O 1
ATOM 2901 N N . VAL A 1 391 ? 30.622 11.661 -7.422 1.00 91.56 391 VAL A N 1
ATOM 2902 C CA . VAL A 1 391 ? 30.068 12.984 -7.733 1.00 91.56 391 VAL A CA 1
ATOM 2903 C C . VAL A 1 391 ? 29.275 12.981 -9.038 1.00 91.56 391 VAL A C 1
ATOM 2905 O O . VAL A 1 391 ? 29.663 12.305 -9.993 1.00 91.56 391 VAL A O 1
ATOM 2908 N N . LEU A 1 392 ? 28.202 13.766 -9.115 1.00 93.88 392 LEU A N 1
ATOM 2909 C CA . LEU A 1 392 ? 27.531 14.090 -10.378 1.00 93.88 392 LEU A CA 1
ATOM 2910 C C . LEU A 1 392 ? 27.858 15.530 -10.763 1.00 93.88 392 LEU A C 1
ATOM 2912 O O . LEU A 1 392 ? 27.441 16.469 -10.089 1.00 93.88 392 LEU A O 1
ATOM 2916 N N . VAL A 1 393 ? 28.598 15.710 -11.854 1.00 93.00 393 VAL A N 1
ATOM 2917 C CA . VAL A 1 393 ? 29.069 17.030 -12.284 1.00 93.00 393 VAL A CA 1
ATOM 2918 C C . VAL A 1 393 ? 28.505 17.371 -13.652 1.00 93.00 393 VAL A C 1
ATOM 2920 O O . VAL A 1 393 ? 28.782 16.669 -14.622 1.00 93.00 393 VAL A O 1
ATOM 2923 N N . THR A 1 394 ? 27.778 18.483 -13.756 1.00 94.00 394 THR A N 1
ATOM 2924 C CA . THR A 1 394 ? 27.330 19.038 -15.046 1.00 94.00 394 THR A CA 1
ATOM 2925 C C . THR A 1 394 ? 28.170 20.250 -15.431 1.00 94.00 394 THR A C 1
ATOM 2927 O O . THR A 1 394 ? 28.507 21.066 -14.584 1.00 94.00 394 THR A O 1
ATOM 2930 N N . GLN A 1 395 ? 28.553 20.392 -16.700 1.00 92.00 395 GLN A N 1
ATOM 2931 C CA . GLN A 1 395 ? 29.304 21.575 -17.132 1.00 92.00 395 GLN A CA 1
ATOM 2932 C C . GLN A 1 395 ? 28.429 22.832 -17.171 1.00 92.00 395 GLN A C 1
ATOM 2934 O O . GLN A 1 395 ? 28.640 23.708 -16.340 1.00 92.00 395 GLN A O 1
ATOM 2939 N N . ASP A 1 396 ? 27.461 22.885 -18.093 1.00 90.50 396 ASP A N 1
ATOM 2940 C CA . ASP A 1 396 ? 26.559 24.035 -18.275 1.00 90.50 396 ASP A CA 1
ATOM 2941 C C . ASP A 1 396 ? 25.114 23.586 -18.558 1.00 90.50 396 ASP A C 1
ATOM 2943 O O . ASP A 1 396 ? 24.196 23.989 -17.850 1.00 90.50 396 ASP A O 1
ATOM 2947 N N . THR A 1 397 ? 24.875 22.741 -19.570 1.00 92.19 397 THR A N 1
ATOM 2948 C CA . THR A 1 397 ? 23.507 22.312 -19.927 1.00 92.19 397 THR A CA 1
ATOM 2949 C C . THR A 1 397 ? 23.367 20.808 -20.156 1.00 92.19 397 THR A C 1
ATOM 2951 O O . THR A 1 397 ? 24.242 20.182 -20.756 1.00 92.19 397 THR A O 1
ATOM 2954 N N . ALA A 1 398 ? 22.236 20.241 -19.722 1.00 94.31 398 ALA A N 1
ATOM 2955 C CA . ALA A 1 398 ? 21.840 18.857 -19.988 1.00 94.31 398 ALA A CA 1
ATOM 2956 C C . ALA A 1 398 ? 20.369 18.763 -20.430 1.00 94.31 398 ALA A C 1
ATOM 2958 O O . ALA A 1 398 ? 19.521 19.541 -19.983 1.00 94.31 398 ALA A O 1
ATOM 2959 N N . LYS A 1 399 ? 20.050 17.807 -21.311 1.00 95.31 399 LYS A N 1
ATOM 2960 C CA . LYS A 1 399 ? 18.678 17.488 -21.725 1.00 95.31 399 LYS A CA 1
ATOM 2961 C C . LYS A 1 399 ? 18.382 15.995 -21.576 1.00 95.31 399 LYS A C 1
ATOM 2963 O O . LYS A 1 399 ? 19.135 15.170 -22.086 1.00 95.31 399 LYS A O 1
ATOM 2968 N N . PHE A 1 400 ? 17.240 15.666 -20.983 1.00 96.50 400 PHE A N 1
ATOM 2969 C CA . PHE A 1 400 ? 16.701 14.307 -20.924 1.00 96.50 400 PHE A CA 1
ATOM 2970 C C . PHE A 1 400 ? 15.305 14.290 -21.557 1.00 96.50 400 PHE A C 1
ATOM 2972 O O . PHE A 1 400 ? 14.455 15.100 -21.200 1.00 96.50 400 PHE A O 1
ATOM 2979 N N . SER A 1 401 ? 15.081 13.441 -22.562 1.00 95.69 401 SER A N 1
ATOM 2980 C CA . SER A 1 401 ? 13.797 13.331 -23.278 1.00 95.69 401 SER A CA 1
ATOM 2981 C C . SER A 1 401 ? 13.222 11.923 -23.122 1.00 95.69 401 SER A C 1
ATOM 2983 O O . SER A 1 401 ? 13.875 10.939 -23.464 1.00 95.69 401 SER A O 1
ATOM 2985 N N . LEU A 1 402 ? 12.011 11.860 -22.569 1.00 96.56 402 LEU A N 1
ATOM 2986 C CA . LEU A 1 402 ? 11.306 10.672 -22.080 1.00 96.56 402 LEU A CA 1
ATOM 2987 C C . LEU A 1 402 ? 9.866 10.643 -22.636 1.00 96.56 402 LEU A C 1
ATOM 2989 O O . LEU A 1 402 ? 8.946 10.170 -21.973 1.00 96.56 402 LEU A O 1
ATOM 2993 N N . ASN A 1 403 ? 9.632 11.227 -23.813 1.00 95.75 403 ASN A N 1
ATOM 2994 C CA . ASN A 1 403 ? 8.280 11.406 -24.345 1.00 95.75 403 ASN A CA 1
ATOM 2995 C C . ASN A 1 403 ? 7.748 10.122 -24.975 1.00 95.75 403 ASN A C 1
ATOM 2997 O O . ASN A 1 403 ? 8.460 9.473 -25.738 1.00 95.75 403 ASN A O 1
ATOM 3001 N N . GLY A 1 404 ? 6.480 9.807 -24.744 1.00 94.69 404 GLY A N 1
ATOM 3002 C CA . GLY A 1 404 ? 5.765 8.786 -25.492 1.00 94.69 404 GLY A CA 1
ATOM 3003 C C . GLY A 1 404 ? 5.717 9.109 -26.989 1.00 94.69 404 GLY A C 1
ATOM 3004 O O . GLY A 1 404 ? 5.581 10.257 -27.413 1.00 94.69 404 GLY A O 1
ATOM 3005 N N . GLY A 1 405 ? 5.858 8.071 -27.799 1.00 93.62 405 GLY A N 1
ATOM 3006 C CA . GLY A 1 405 ? 5.613 8.085 -29.233 1.00 93.62 405 GLY A CA 1
ATOM 3007 C C . GLY A 1 405 ? 4.162 7.732 -29.550 1.00 93.62 405 GLY A C 1
ATOM 3008 O O . GLY A 1 405 ? 3.239 8.033 -28.795 1.00 93.62 405 GLY A O 1
ATOM 3009 N N . GLY A 1 406 ? 3.948 7.067 -30.680 1.00 92.75 406 GLY A N 1
ATOM 3010 C CA . GLY A 1 406 ? 2.623 6.582 -31.042 1.00 92.75 406 GLY A CA 1
ATOM 3011 C C . GLY A 1 406 ? 2.615 5.794 -32.341 1.00 92.75 406 GLY A C 1
ATOM 3012 O O . GLY A 1 406 ? 3.590 5.782 -33.089 1.00 92.75 406 GLY A O 1
ATOM 3013 N N . TRP A 1 407 ? 1.506 5.127 -32.613 1.00 92.56 407 TRP A N 1
ATOM 3014 C CA . TRP A 1 407 ? 1.311 4.332 -33.812 1.00 92.56 407 TRP A CA 1
ATOM 3015 C C . TRP A 1 407 ? -0.108 4.505 -34.338 1.00 92.56 407 TRP A C 1
ATOM 3017 O O . TRP A 1 407 ? -1.077 4.292 -33.612 1.00 92.56 407 TRP A O 1
ATOM 3027 N N . LEU A 1 408 ? -0.210 4.890 -35.607 1.00 91.94 408 LEU A N 1
ATOM 3028 C CA . LEU A 1 408 ? -1.434 4.863 -36.390 1.00 91.94 408 LEU A CA 1
ATOM 3029 C C . LEU A 1 408 ? -1.358 3.705 -37.381 1.00 91.94 408 LEU A C 1
ATOM 3031 O O . LEU A 1 408 ? -0.548 3.724 -38.318 1.00 91.94 408 LEU A O 1
ATOM 3035 N N . ASP A 1 409 ? -2.196 2.696 -37.156 1.00 87.44 409 ASP A N 1
ATOM 3036 C CA . ASP A 1 409 ? -2.244 1.506 -37.998 1.00 87.44 409 ASP A CA 1
ATOM 3037 C C . ASP A 1 409 ? -2.997 1.758 -39.323 1.00 87.44 409 ASP A 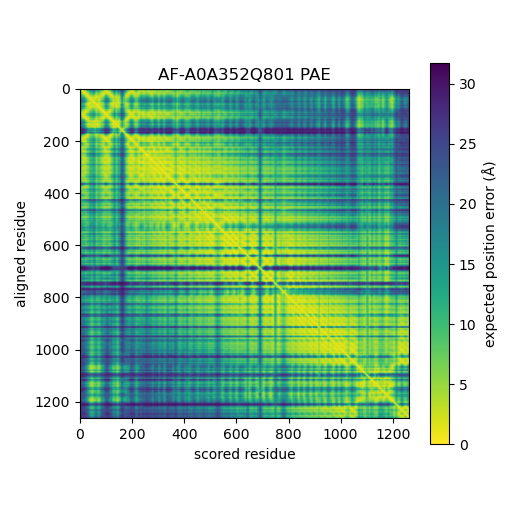C 1
ATOM 3039 O O . ASP A 1 409 ? -3.627 2.796 -39.552 1.00 87.44 409 ASP A O 1
ATOM 3043 N N . GLN A 1 410 ? -2.973 0.771 -40.223 1.00 84.56 410 GLN A N 1
ATOM 3044 C CA . GLN A 1 410 ? -3.690 0.845 -41.506 1.00 84.56 410 GLN A CA 1
ATOM 3045 C C . GLN A 1 410 ? -5.222 0.902 -41.356 1.00 84.56 410 GLN A C 1
ATOM 3047 O O . GLN A 1 410 ? -5.919 1.267 -42.305 1.00 84.56 410 GLN A O 1
ATOM 3052 N N . SER A 1 411 ? -5.750 0.537 -40.186 1.00 86.31 411 SER A N 1
ATOM 3053 C CA . SER A 1 411 ? -7.174 0.575 -39.841 1.00 86.31 411 SER A CA 1
ATOM 3054 C C . SER A 1 411 ? -7.600 1.928 -39.257 1.00 86.31 411 SER A C 1
ATOM 3056 O O . SER A 1 411 ? -8.776 2.093 -38.944 1.00 86.31 411 SER A O 1
ATOM 3058 N N . SER A 1 412 ? -6.681 2.901 -39.156 1.00 86.62 412 SER A N 1
ATOM 3059 C CA . SER A 1 412 ? -6.866 4.196 -38.476 1.00 86.62 412 SER A CA 1
ATOM 3060 C C . SER A 1 412 ? -7.061 4.092 -36.957 1.00 86.62 412 SER A C 1
ATOM 3062 O O . SER A 1 412 ? -7.673 4.964 -36.346 1.00 86.62 412 SER A O 1
ATOM 3064 N N . THR A 1 413 ? -6.537 3.034 -36.342 1.00 91.69 413 THR A N 1
ATOM 3065 C CA . THR A 1 413 ? -6.465 2.872 -34.888 1.00 91.69 413 THR A CA 1
ATOM 3066 C C . THR A 1 413 ? -5.224 3.589 -34.375 1.00 91.69 413 THR A C 1
ATOM 3068 O O . THR A 1 413 ? -4.115 3.292 -34.823 1.00 91.69 413 THR A O 1
ATOM 3071 N N . LEU A 1 414 ? -5.413 4.526 -33.446 1.00 91.88 414 LEU A N 1
ATOM 3072 C CA . LEU A 1 414 ? -4.337 5.285 -32.818 1.00 91.88 414 LEU A CA 1
ATOM 3073 C C . LEU A 1 414 ? -3.973 4.677 -31.460 1.00 91.88 414 LEU A C 1
ATOM 3075 O O . LEU A 1 414 ? -4.836 4.490 -30.607 1.00 91.88 414 LEU A O 1
ATOM 3079 N N . LEU A 1 415 ? -2.684 4.429 -31.257 1.00 92.75 415 LEU A N 1
ATOM 3080 C CA . LEU A 1 415 ? -2.076 4.138 -29.965 1.00 92.75 415 LEU A CA 1
ATOM 3081 C C . LEU A 1 415 ? -1.083 5.254 -29.637 1.00 92.75 415 LEU A C 1
ATOM 3083 O O . LEU A 1 415 ? -0.146 5.478 -30.402 1.00 92.75 415 LEU A O 1
ATOM 3087 N N . LEU A 1 416 ? -1.254 5.935 -28.507 1.00 93.44 416 LEU A N 1
ATOM 3088 C CA . LEU A 1 416 ? -0.246 6.848 -27.965 1.00 93.44 416 LEU A CA 1
ATOM 3089 C C . LEU A 1 416 ? 0.576 6.103 -26.915 1.00 93.44 416 LEU A C 1
ATOM 3091 O O . LEU A 1 416 ? 0.021 5.367 -26.106 1.00 93.44 416 LEU A O 1
ATOM 3095 N N . GLY A 1 417 ? 1.895 6.264 -26.956 1.00 93.75 417 GLY A N 1
ATOM 3096 C CA . GLY A 1 417 ? 2.784 5.618 -26.000 1.00 93.75 417 GLY A CA 1
ATOM 3097 C C . GLY A 1 417 ? 2.878 6.367 -24.678 1.00 93.75 417 GLY A C 1
ATOM 3098 O O . GLY A 1 417 ? 2.623 7.571 -24.601 1.00 93.75 417 GLY A O 1
ATOM 3099 N N . ASP A 1 418 ? 3.300 5.651 -23.646 1.00 95.12 418 ASP A N 1
ATOM 3100 C CA . ASP A 1 418 ? 3.528 6.211 -22.314 1.00 95.12 418 ASP A CA 1
ATOM 3101 C C . ASP A 1 418 ? 4.880 6.921 -22.236 1.00 95.12 418 ASP A C 1
ATOM 3103 O O . ASP A 1 418 ? 5.805 6.636 -23.010 1.00 95.12 418 ASP A O 1
ATOM 3107 N N . ALA A 1 419 ? 4.980 7.857 -21.298 1.00 96.06 419 ALA A N 1
ATOM 3108 C CA . ALA A 1 419 ? 6.235 8.519 -20.981 1.00 96.06 419 ALA A CA 1
ATOM 3109 C C . ALA A 1 419 ? 7.176 7.631 -20.153 1.00 96.06 419 ALA A C 1
ATOM 3111 O O . ALA A 1 419 ? 6.787 6.607 -19.599 1.00 96.06 419 ALA A O 1
ATOM 3112 N N . GLY A 1 420 ? 8.448 8.023 -20.138 1.00 97.19 420 GLY A N 1
ATOM 3113 C CA . GLY A 1 420 ? 9.547 7.247 -19.577 1.00 97.19 420 GLY A CA 1
ATOM 3114 C C . GLY A 1 420 ? 9.892 7.631 -18.142 1.00 97.19 420 GLY A C 1
ATOM 3115 O O . GLY A 1 420 ? 9.249 8.487 -17.531 1.00 97.19 420 GLY A O 1
ATOM 3116 N N . SER A 1 421 ? 10.960 7.025 -17.624 1.00 98.25 421 SER A N 1
ATOM 3117 C CA . SER A 1 421 ? 11.449 7.262 -16.261 1.00 98.25 421 SER A CA 1
ATOM 3118 C C . SER A 1 421 ? 12.861 7.853 -16.249 1.00 98.25 421 SER A C 1
ATOM 3120 O O . SER A 1 421 ? 13.721 7.436 -17.032 1.00 98.25 421 SER A O 1
ATOM 3122 N N . LEU A 1 422 ? 13.097 8.818 -15.357 1.00 98.12 422 LEU A N 1
ATOM 3123 C CA . LEU A 1 422 ? 14.417 9.347 -15.022 1.00 98.12 422 LEU A CA 1
ATOM 3124 C C . LEU A 1 422 ? 14.709 9.109 -13.542 1.00 98.12 422 LEU A C 1
ATOM 3126 O O . LEU A 1 422 ? 14.034 9.662 -12.678 1.00 98.12 422 LEU A O 1
ATOM 3130 N N . VAL A 1 423 ? 15.767 8.346 -13.279 1.00 98.12 423 VAL A N 1
ATOM 3131 C CA . VAL A 1 423 ? 16.249 8.017 -11.937 1.00 98.12 423 VAL A CA 1
ATOM 3132 C C . VAL A 1 423 ? 17.649 8.594 -11.744 1.00 98.12 423 VAL A C 1
ATOM 3134 O O . VAL A 1 423 ? 18.575 8.258 -12.486 1.00 98.12 423 VAL A O 1
ATOM 3137 N N . ILE A 1 424 ? 17.810 9.447 -10.736 1.00 95.69 424 ILE A N 1
ATOM 3138 C CA . ILE A 1 424 ? 19.087 9.998 -10.281 1.00 95.69 424 ILE A CA 1
ATOM 3139 C C . ILE A 1 424 ? 19.316 9.536 -8.844 1.00 95.69 424 ILE A C 1
ATOM 3141 O O . ILE A 1 424 ? 18.585 9.952 -7.955 1.00 95.69 424 ILE A O 1
ATOM 3145 N N . ASP A 1 425 ? 20.333 8.711 -8.604 1.00 93.81 425 ASP A N 1
ATOM 3146 C CA . ASP A 1 425 ? 20.632 8.171 -7.273 1.00 93.81 425 ASP A CA 1
ATOM 3147 C C . ASP A 1 425 ? 22.109 8.353 -6.898 1.00 93.81 425 ASP A C 1
ATOM 3149 O O . ASP A 1 425 ? 22.977 7.534 -7.205 1.00 93.81 425 ASP A O 1
ATOM 3153 N N . PHE A 1 426 ? 22.395 9.473 -6.242 1.00 90.25 426 PHE A N 1
ATOM 3154 C CA . PHE A 1 426 ? 23.697 9.806 -5.662 1.00 90.25 426 PHE A CA 1
ATOM 3155 C C . PHE A 1 426 ? 23.588 9.954 -4.132 1.00 90.25 426 PHE A C 1
ATOM 3157 O O . PHE A 1 426 ? 24.289 10.783 -3.555 1.00 90.25 426 PHE A O 1
ATOM 3164 N N . GLY A 1 427 ? 22.692 9.174 -3.506 1.00 74.31 427 GLY A N 1
ATOM 3165 C CA . GLY A 1 427 ? 22.288 9.244 -2.094 1.00 74.31 427 GLY A CA 1
ATOM 3166 C C . GLY A 1 427 ? 23.293 8.707 -1.066 1.00 74.31 427 GLY A C 1
ATOM 3167 O O . GLY A 1 427 ? 24.432 9.145 -1.061 1.00 74.31 427 GLY A O 1
ATOM 3168 N N . GLU A 1 428 ? 22.873 7.793 -0.170 1.00 63.09 428 GLU A N 1
ATOM 3169 C CA . GLU A 1 428 ? 23.569 7.383 1.082 1.00 63.09 428 GLU A CA 1
ATOM 3170 C C . GLU A 1 428 ? 25.091 7.172 0.986 1.00 63.09 428 GLU A C 1
ATOM 3172 O O . GLU A 1 428 ? 25.807 7.417 1.958 1.00 63.09 428 GLU A O 1
ATOM 3177 N N . ASP A 1 429 ? 25.586 6.730 -0.171 1.00 58.62 429 ASP A N 1
ATOM 3178 C CA . ASP A 1 429 ? 27.011 6.563 -0.429 1.00 58.62 429 ASP A CA 1
ATOM 3179 C C . ASP A 1 429 ? 27.646 7.715 -1.228 1.00 58.62 429 ASP A C 1
ATOM 3181 O O . ASP A 1 429 ? 28.856 7.897 -1.110 1.00 58.62 429 ASP A O 1
ATOM 3185 N N . GLY A 1 430 ? 26.889 8.476 -2.030 1.00 59.38 430 GLY A N 1
ATOM 3186 C CA . GLY A 1 430 ? 27.334 9.565 -2.909 1.00 59.38 430 GLY A CA 1
ATOM 3187 C C . GLY A 1 430 ? 27.863 10.801 -2.169 1.00 59.38 430 GLY A C 1
ATOM 3188 O O . GLY A 1 430 ? 27.531 11.069 -1.022 1.00 59.38 430 GLY A O 1
ATOM 3189 N N . SER A 1 431 ? 28.789 11.531 -2.802 1.00 68.88 431 SER A N 1
ATOM 3190 C CA . SER A 1 431 ? 29.590 12.560 -2.115 1.00 68.88 431 SER A CA 1
ATOM 3191 C C . SER A 1 431 ? 29.139 13.991 -2.384 1.00 68.88 431 SER A C 1
ATOM 3193 O O . SER A 1 431 ? 29.175 14.803 -1.467 1.00 68.88 431 SER A O 1
ATOM 3195 N N . SER A 1 432 ? 28.765 14.320 -3.623 1.00 81.75 432 SER A N 1
ATOM 3196 C CA . SER A 1 432 ? 28.261 15.651 -3.981 1.00 81.75 432 SER A CA 1
ATOM 3197 C C . SER A 1 432 ? 27.622 15.674 -5.369 1.00 81.75 432 SER A C 1
ATOM 3199 O O . SER A 1 432 ? 27.845 14.806 -6.218 1.00 81.75 432 SER A O 1
ATOM 3201 N N . VAL A 1 433 ? 26.843 16.718 -5.613 1.00 85.06 433 VAL A N 1
ATOM 3202 C CA . VAL A 1 433 ? 26.335 17.114 -6.928 1.00 85.06 433 VAL A CA 1
ATOM 3203 C C . VAL A 1 433 ? 26.871 18.510 -7.212 1.00 85.06 433 VAL A C 1
ATOM 3205 O O . VAL A 1 433 ? 27.087 19.271 -6.280 1.00 85.06 433 VAL A O 1
ATOM 3208 N N . GLY A 1 434 ? 27.144 18.863 -8.465 1.00 85.12 434 GLY A N 1
ATOM 3209 C CA . GLY A 1 434 ? 27.730 20.175 -8.729 1.00 85.12 434 GLY A CA 1
ATOM 3210 C C . GLY A 1 434 ? 27.798 20.572 -10.191 1.00 85.12 434 GLY A C 1
ATOM 3211 O O . GLY A 1 434 ? 27.542 19.782 -11.106 1.00 85.12 434 GLY A O 1
ATOM 3212 N N . ALA A 1 435 ? 28.170 21.831 -10.406 1.00 87.00 435 ALA A N 1
ATOM 3213 C CA . ALA A 1 435 ? 28.377 22.395 -11.730 1.00 87.00 435 ALA A CA 1
ATOM 3214 C C . ALA A 1 435 ? 29.806 22.925 -11.893 1.00 87.00 435 ALA A C 1
ATOM 3216 O O . ALA A 1 435 ? 30.311 23.627 -11.018 1.00 87.00 435 ALA A O 1
ATOM 3217 N N . VAL A 1 436 ? 30.458 22.646 -13.029 1.00 85.06 436 VAL A N 1
ATOM 3218 C CA . VAL A 1 436 ? 31.864 23.056 -13.262 1.00 85.06 436 VAL A CA 1
ATOM 3219 C C . VAL A 1 436 ? 32.030 24.575 -13.188 1.00 85.06 436 VAL A C 1
ATOM 3221 O O . VAL A 1 436 ? 33.017 25.066 -12.641 1.00 85.06 436 VAL A O 1
ATOM 3224 N N . ASN A 1 437 ? 31.051 25.318 -13.708 1.00 82.69 437 ASN A N 1
ATOM 3225 C CA . ASN A 1 437 ? 31.035 26.780 -13.697 1.00 82.69 437 ASN A CA 1
ATOM 3226 C C . ASN A 1 437 ? 30.203 27.368 -12.538 1.00 82.69 437 ASN A C 1
ATOM 3228 O O . ASN A 1 437 ? 29.915 28.565 -12.534 1.00 82.69 437 ASN A O 1
ATOM 3232 N N . GLY A 1 438 ? 29.807 26.545 -11.559 1.00 83.62 438 GLY A N 1
ATOM 3233 C CA . GLY A 1 438 ? 28.972 26.931 -10.413 1.00 83.62 438 GLY A CA 1
ATOM 3234 C C . GLY A 1 438 ? 27.466 27.000 -10.695 1.00 83.62 438 GLY A C 1
ATOM 3235 O O . GLY A 1 438 ? 26.685 27.101 -9.751 1.00 83.62 438 GLY A O 1
ATOM 3236 N N . GLN A 1 439 ? 27.048 26.919 -11.964 1.00 88.69 439 GLN A N 1
ATOM 3237 C CA . GLN A 1 439 ? 25.648 26.826 -12.387 1.00 88.69 439 GLN A CA 1
ATOM 3238 C C . GLN A 1 439 ? 25.490 25.895 -13.590 1.00 88.69 439 GLN A C 1
ATOM 3240 O O . GLN A 1 439 ? 26.314 25.945 -14.500 1.00 88.69 439 GLN A O 1
ATOM 3245 N N . ALA A 1 440 ? 24.424 25.091 -13.612 1.00 91.62 440 ALA A N 1
ATOM 3246 C CA . ALA A 1 440 ? 24.004 24.344 -14.797 1.00 91.62 440 ALA A CA 1
ATOM 3247 C C . ALA A 1 440 ? 22.472 24.224 -14.894 1.00 91.62 440 ALA A C 1
ATOM 3249 O O . ALA A 1 440 ? 21.782 24.213 -13.878 1.00 91.62 440 ALA A O 1
ATOM 3250 N N . GLU A 1 441 ? 21.936 24.110 -16.110 1.00 91.62 441 GLU A N 1
ATOM 3251 C CA . GLU A 1 441 ? 20.497 23.965 -16.384 1.00 91.62 441 GLU A CA 1
ATOM 3252 C C . GLU A 1 441 ? 20.167 22.590 -16.963 1.00 91.62 441 GLU A C 1
ATOM 3254 O O . GLU A 1 441 ? 20.826 22.116 -17.896 1.00 91.62 441 GLU A O 1
ATOM 3259 N N . TRP A 1 442 ? 19.105 21.969 -16.453 1.00 93.19 442 TRP A N 1
ATOM 3260 C CA . TRP A 1 442 ? 18.581 20.704 -16.952 1.00 93.19 442 TRP A CA 1
ATOM 3261 C C . TRP A 1 442 ? 17.204 20.917 -17.588 1.00 93.19 442 TRP A C 1
ATOM 3263 O O . TRP A 1 442 ? 16.317 21.550 -17.015 1.00 93.19 442 TRP A O 1
ATOM 3273 N N . ARG A 1 443 ? 17.018 20.376 -18.796 1.00 91.94 443 ARG A N 1
ATOM 3274 C CA . ARG A 1 443 ? 15.728 20.357 -19.501 1.00 91.94 443 ARG A CA 1
ATOM 3275 C C . ARG A 1 443 ? 15.193 18.935 -19.553 1.00 91.94 443 ARG A C 1
ATOM 3277 O O . ARG A 1 443 ? 15.885 18.042 -20.041 1.00 91.94 443 ARG A O 1
ATOM 3284 N N . LEU A 1 444 ? 13.968 18.753 -19.084 1.00 93.44 444 LEU A N 1
ATOM 3285 C CA . LEU A 1 444 ? 13.263 17.475 -19.065 1.00 93.44 444 LEU A CA 1
ATOM 3286 C C . LEU A 1 444 ? 12.069 17.551 -20.019 1.00 93.44 444 LEU A C 1
ATOM 3288 O O . LEU A 1 444 ? 11.605 18.647 -20.297 1.00 93.44 444 LEU A O 1
ATOM 3292 N N . ASP A 1 445 ? 11.592 16.420 -20.528 1.00 91.88 445 ASP A N 1
ATOM 3293 C CA . ASP A 1 445 ? 10.310 16.298 -21.235 1.00 91.88 445 ASP A CA 1
ATOM 3294 C C . ASP A 1 445 ? 9.823 14.848 -21.056 1.00 91.88 445 ASP A C 1
ATOM 3296 O O . ASP A 1 445 ? 10.555 13.930 -21.429 1.00 91.88 445 ASP A O 1
ATOM 3300 N N . ALA A 1 446 ? 8.632 14.625 -20.497 1.00 95.31 446 ALA A N 1
ATOM 3301 C CA . ALA A 1 446 ? 8.081 13.294 -20.227 1.00 95.31 446 ALA A CA 1
ATOM 3302 C C . ALA A 1 446 ? 6.570 13.227 -20.514 1.00 95.31 446 ALA A C 1
ATOM 3304 O O . ALA A 1 446 ? 5.771 12.794 -19.688 1.00 95.31 446 ALA A O 1
ATOM 3305 N N . PHE A 1 447 ? 6.149 13.689 -21.693 1.00 94.56 447 PHE A N 1
ATOM 3306 C CA . PHE A 1 447 ? 4.744 13.651 -22.108 1.00 94.56 447 PHE A CA 1
ATOM 3307 C C . PHE A 1 447 ? 4.393 12.285 -22.698 1.00 94.56 447 PHE A C 1
ATOM 3309 O O . PHE A 1 447 ? 5.007 11.868 -23.675 1.00 94.56 447 PHE A O 1
ATOM 3316 N N . GLY A 1 448 ? 3.405 11.598 -22.132 1.00 93.38 448 GLY A N 1
ATOM 3317 C CA . GLY A 1 448 ? 2.843 10.354 -22.675 1.00 93.38 448 GLY A CA 1
ATOM 3318 C C . GLY A 1 448 ? 1.386 10.524 -23.102 1.00 93.38 448 GLY A C 1
ATOM 3319 O O . GLY A 1 448 ? 0.838 11.618 -22.973 1.00 93.38 448 GLY A O 1
ATOM 3320 N N . GLY A 1 449 ? 0.769 9.455 -23.603 1.00 91.12 449 GLY A N 1
ATOM 3321 C CA . GLY A 1 449 ? -0.676 9.347 -23.812 1.00 91.12 449 GLY A CA 1
ATOM 3322 C C . GLY A 1 449 ? -1.407 9.188 -22.479 1.00 91.12 449 GLY A C 1
ATOM 3323 O O . GLY A 1 449 ? -1.628 10.170 -21.773 1.00 91.12 449 GLY A O 1
ATOM 3324 N N . ASP A 1 450 ? -1.744 7.952 -22.108 1.00 86.00 450 ASP A N 1
ATOM 3325 C CA . ASP A 1 450 ? -2.421 7.664 -20.838 1.00 86.00 450 ASP A CA 1
ATOM 3326 C C . ASP A 1 450 ? -1.450 7.547 -19.656 1.00 86.00 450 ASP A C 1
ATOM 3328 O O . ASP A 1 450 ? -1.753 8.123 -18.616 1.00 86.00 450 ASP A O 1
ATOM 3332 N N . GLY A 1 451 ? -0.256 6.959 -19.804 1.00 90.38 451 GLY A N 1
ATOM 3333 C CA . GLY A 1 451 ? 0.774 6.900 -18.750 1.00 90.38 451 GLY A CA 1
ATOM 3334 C C . GLY A 1 451 ? 1.753 8.083 -18.760 1.00 90.38 451 GLY A C 1
ATOM 3335 O O . GLY A 1 451 ? 2.246 8.496 -19.818 1.00 90.38 451 GLY A O 1
ATOM 3336 N N . GLY A 1 452 ? 1.992 8.688 -17.593 1.00 91.25 452 GLY A N 1
ATOM 3337 C CA . GLY A 1 452 ? 2.885 9.835 -17.416 1.00 91.25 452 GLY A CA 1
ATOM 3338 C C . GLY A 1 452 ? 4.308 9.454 -17.038 1.00 91.25 452 GLY A C 1
ATOM 3339 O O . GLY A 1 452 ? 4.622 8.291 -16.808 1.00 91.25 452 GLY A O 1
ATOM 3340 N N . GLY A 1 453 ? 5.193 10.453 -17.023 1.00 95.94 453 GLY A N 1
ATOM 3341 C CA . GLY A 1 453 ? 6.594 10.226 -16.684 1.00 95.94 453 GLY A CA 1
ATOM 3342 C C . GLY A 1 453 ? 6.800 9.948 -15.197 1.00 95.94 453 GLY A C 1
ATOM 3343 O O . GLY A 1 453 ? 6.045 10.448 -14.358 1.00 95.94 453 GLY A O 1
ATOM 3344 N N . GLN A 1 454 ? 7.885 9.251 -14.870 1.00 98.00 454 GLN A N 1
ATOM 3345 C CA . GLN A 1 454 ? 8.368 9.084 -13.497 1.00 98.00 454 GLN A CA 1
ATOM 3346 C C . GLN A 1 454 ? 9.696 9.826 -13.304 1.00 98.00 454 GLN A C 1
ATOM 3348 O O . GLN A 1 454 ? 10.592 9.736 -14.148 1.00 98.00 454 GLN A O 1
ATOM 3353 N N . LEU A 1 455 ? 9.817 10.565 -12.202 1.00 97.94 455 LEU A N 1
ATOM 3354 C CA . LEU A 1 455 ? 11.036 11.266 -11.816 1.00 97.94 455 LEU A CA 1
ATOM 3355 C C . LEU A 1 455 ? 11.423 10.908 -10.385 1.00 97.94 455 LEU A C 1
ATOM 3357 O O . LEU A 1 455 ? 10.743 11.330 -9.456 1.00 97.94 455 LEU A O 1
ATOM 3361 N N . ASP A 1 456 ? 12.548 10.218 -10.220 1.00 97.88 456 ASP A N 1
ATOM 3362 C CA . ASP A 1 456 ? 13.085 9.855 -8.909 1.00 97.88 456 ASP A CA 1
ATOM 3363 C C . ASP A 1 456 ? 14.476 10.470 -8.741 1.00 97.88 456 ASP A C 1
ATOM 3365 O O . ASP A 1 456 ? 15.407 10.145 -9.480 1.00 97.88 456 ASP A O 1
ATOM 3369 N N . ILE A 1 457 ? 14.629 11.384 -7.783 1.00 95.75 457 ILE A N 1
ATOM 3370 C CA . ILE A 1 457 ? 15.892 12.073 -7.508 1.00 95.75 457 ILE A CA 1
ATOM 3371 C C . ILE A 1 457 ? 16.257 11.876 -6.046 1.00 95.75 457 ILE A C 1
ATOM 3373 O O . ILE A 1 457 ? 15.566 12.367 -5.165 1.00 95.75 457 ILE A O 1
ATOM 3377 N N . THR A 1 458 ? 17.389 11.224 -5.800 1.00 94.44 458 THR A N 1
ATOM 3378 C CA . THR A 1 458 ? 18.049 11.145 -4.497 1.00 94.44 458 THR A CA 1
ATOM 3379 C C . THR A 1 458 ? 19.445 11.740 -4.612 1.00 94.44 458 THR A C 1
ATOM 3381 O O . THR A 1 458 ? 20.301 11.215 -5.328 1.00 94.44 458 THR A O 1
ATOM 3384 N N . VAL A 1 459 ? 19.676 12.864 -3.935 1.00 93.31 459 VAL A N 1
ATOM 3385 C CA . VAL A 1 459 ? 20.929 13.627 -4.018 1.00 93.31 459 VAL A CA 1
ATOM 3386 C C . VAL A 1 459 ? 21.315 14.220 -2.659 1.00 93.31 459 VAL A C 1
ATOM 3388 O O . VAL A 1 459 ? 20.433 14.462 -1.841 1.00 93.31 459 VAL A O 1
ATOM 3391 N N . PRO A 1 460 ? 22.605 14.517 -2.407 1.00 89.62 460 PRO A N 1
ATOM 3392 C CA . PRO A 1 460 ? 23.046 15.080 -1.130 1.00 89.62 460 PRO A CA 1
ATOM 3393 C C . PRO A 1 460 ? 22.402 16.427 -0.779 1.00 89.62 460 PRO A C 1
ATOM 3395 O O . PRO A 1 460 ? 21.973 16.595 0.356 1.00 89.62 460 PRO A O 1
ATOM 3398 N N . GLY A 1 461 ? 22.309 17.352 -1.741 1.00 89.81 461 GLY A N 1
ATOM 3399 C CA . GLY A 1 461 ? 21.718 18.681 -1.553 1.00 89.81 461 GLY A CA 1
ATOM 3400 C C . GLY A 1 461 ? 20.582 18.945 -2.539 1.00 89.81 461 GLY A C 1
ATOM 3401 O O . GLY A 1 461 ? 20.757 18.800 -3.758 1.00 89.81 461 GLY A O 1
ATOM 3402 N N . LEU A 1 462 ? 19.421 19.337 -2.014 1.00 93.44 462 LEU A N 1
ATOM 3403 C CA . LEU A 1 462 ? 18.199 19.610 -2.768 1.00 93.44 462 LEU A CA 1
ATOM 3404 C C . LEU A 1 462 ? 17.490 20.851 -2.205 1.00 93.44 462 LEU A C 1
ATOM 3406 O O . LEU A 1 462 ? 17.153 20.917 -1.028 1.00 93.44 462 LEU A O 1
ATOM 3410 N N . VAL A 1 463 ? 17.200 21.817 -3.072 1.00 92.94 463 VAL A N 1
ATOM 3411 C CA . VAL A 1 463 ? 16.555 23.088 -2.733 1.00 92.94 463 VAL A CA 1
ATOM 3412 C C . VAL A 1 463 ? 15.359 23.312 -3.650 1.00 92.94 463 VAL A C 1
ATOM 3414 O O . VAL A 1 463 ? 15.459 23.142 -4.861 1.00 92.94 463 VAL A O 1
ATOM 3417 N N . VAL A 1 464 ? 14.232 23.760 -3.099 1.00 92.69 464 VAL A N 1
ATOM 3418 C CA . VAL A 1 464 ? 13.088 24.226 -3.897 1.00 92.69 464 VAL A CA 1
ATOM 3419 C C . VAL A 1 464 ? 13.118 25.751 -3.977 1.00 92.69 464 VAL A C 1
ATOM 3421 O O . VAL A 1 464 ? 13.065 26.429 -2.952 1.00 92.69 464 VAL A O 1
ATOM 3424 N N . ASP A 1 465 ? 13.185 26.307 -5.189 1.00 88.38 465 ASP A N 1
ATOM 3425 C CA . ASP A 1 465 ? 13.240 27.757 -5.424 1.00 88.38 465 ASP A CA 1
ATOM 3426 C C . ASP A 1 465 ? 12.195 28.181 -6.464 1.00 88.38 465 ASP A C 1
ATOM 3428 O O . ASP A 1 465 ? 12.330 27.921 -7.655 1.00 88.38 465 ASP A O 1
ATOM 3432 N N . ALA A 1 466 ? 11.158 28.893 -6.013 1.00 74.06 466 ALA A N 1
ATOM 3433 C CA . ALA A 1 466 ? 10.093 29.412 -6.876 1.00 74.06 466 ALA A CA 1
ATOM 3434 C C . ALA A 1 466 ? 10.528 30.570 -7.799 1.00 74.06 466 ALA A C 1
ATOM 3436 O O . ALA A 1 466 ? 9.735 31.035 -8.618 1.00 74.06 466 ALA A O 1
ATOM 3437 N N . GLY A 1 467 ? 11.748 31.092 -7.634 1.00 70.62 467 GLY A N 1
ATOM 3438 C CA . GLY A 1 467 ? 12.344 32.115 -8.492 1.00 70.62 467 GLY A CA 1
ATOM 3439 C C . GLY A 1 467 ? 13.280 31.565 -9.572 1.00 70.62 467 GLY A C 1
ATOM 3440 O O . GLY A 1 467 ? 13.877 32.366 -10.302 1.00 70.62 467 GLY A O 1
ATOM 3441 N N . ALA A 1 468 ? 13.444 30.242 -9.662 1.00 75.62 468 ALA A N 1
ATOM 3442 C CA . ALA A 1 468 ? 14.241 29.599 -10.696 1.00 75.62 468 ALA A CA 1
ATOM 3443 C C . ALA A 1 468 ? 13.575 29.723 -12.088 1.00 75.62 468 ALA A C 1
ATOM 3445 O O . ALA A 1 468 ? 12.431 30.143 -12.234 1.00 75.62 468 ALA A O 1
ATOM 3446 N N . ALA A 1 469 ? 14.343 29.471 -13.154 1.00 65.56 469 ALA A N 1
ATOM 3447 C CA . ALA A 1 469 ? 13.895 29.669 -14.543 1.00 65.56 469 ALA A CA 1
ATOM 3448 C C . ALA A 1 469 ? 13.840 28.369 -15.369 1.00 65.56 469 ALA A C 1
ATOM 3450 O O . ALA A 1 469 ? 13.530 28.415 -16.559 1.00 65.56 469 ALA A O 1
ATOM 3451 N N . SER A 1 470 ? 14.179 27.229 -14.762 1.00 72.06 470 SER A N 1
ATOM 3452 C CA . SER A 1 470 ? 14.256 25.907 -15.396 1.00 72.06 470 SER A CA 1
ATOM 3453 C C . SER A 1 470 ? 13.770 24.850 -14.408 1.00 72.06 470 SER A C 1
ATOM 3455 O O . SER A 1 470 ? 14.097 24.968 -13.233 1.00 72.06 470 SER A O 1
ATOM 3457 N N . GLY A 1 471 ? 13.053 23.818 -14.878 1.00 77.56 471 GLY A N 1
ATOM 3458 C CA . GLY A 1 471 ? 12.475 22.767 -14.025 1.00 77.56 471 GLY A CA 1
ATOM 3459 C C . GLY A 1 471 ? 13.474 22.175 -13.025 1.00 77.56 471 GLY A C 1
ATOM 3460 O O . GLY A 1 471 ? 13.150 22.024 -11.851 1.00 77.56 471 GLY A O 1
ATOM 3461 N N . ILE A 1 472 ? 14.711 21.922 -13.475 1.00 90.62 472 ILE A N 1
ATOM 3462 C CA . ILE A 1 472 ? 15.841 21.562 -12.614 1.00 90.62 472 ILE A CA 1
ATOM 3463 C C . ILE A 1 472 ? 17.076 22.376 -13.007 1.00 90.62 472 ILE A C 1
ATOM 3465 O O . ILE A 1 472 ? 17.394 22.543 -14.187 1.00 90.62 472 ILE A O 1
ATOM 3469 N N . SER A 1 473 ? 17.813 22.848 -12.010 1.00 91.38 473 SER A N 1
ATOM 3470 C CA . SER A 1 473 ? 19.145 23.427 -12.181 1.00 91.38 473 SER A CA 1
ATOM 3471 C C . SER A 1 473 ? 20.097 22.950 -11.085 1.00 91.38 473 SER A C 1
ATOM 3473 O O . SER A 1 473 ? 19.670 22.397 -10.081 1.00 91.38 473 SER A O 1
ATOM 3475 N N . LEU A 1 474 ? 21.397 23.131 -11.288 1.00 90.12 474 LEU A N 1
ATOM 3476 C CA . LEU A 1 474 ? 22.434 22.875 -10.291 1.00 90.12 474 LEU A CA 1
ATOM 3477 C C . LEU A 1 474 ? 23.045 24.208 -9.889 1.00 90.12 474 LEU A C 1
ATOM 3479 O O . LEU A 1 474 ? 23.482 24.961 -10.764 1.00 90.12 474 LEU A O 1
ATOM 3483 N N . ARG A 1 475 ? 23.099 24.502 -8.591 1.00 87.50 475 ARG A N 1
ATOM 3484 C CA . ARG A 1 475 ? 23.707 25.728 -8.068 1.00 87.50 475 ARG A CA 1
ATOM 3485 C C . ARG A 1 475 ? 24.257 25.487 -6.673 1.00 87.50 475 ARG A C 1
ATOM 3487 O O . ARG A 1 475 ? 23.580 24.869 -5.865 1.00 87.50 475 ARG A O 1
ATOM 3494 N N . ASP A 1 476 ? 25.453 26.011 -6.402 1.00 83.38 476 ASP A N 1
ATOM 3495 C CA . ASP A 1 476 ? 26.087 25.933 -5.077 1.00 83.38 476 ASP A CA 1
ATOM 3496 C C . ASP A 1 476 ? 26.115 24.487 -4.520 1.00 83.38 476 ASP A C 1
ATOM 3498 O O . ASP A 1 476 ? 25.803 24.257 -3.360 1.00 83.38 476 ASP A O 1
ATOM 3502 N N . ASP A 1 477 ? 26.453 23.514 -5.378 1.00 85.06 477 ASP A N 1
ATOM 3503 C CA . ASP A 1 477 ? 26.500 22.071 -5.079 1.00 85.06 477 ASP A CA 1
ATOM 3504 C C . ASP A 1 477 ? 25.162 21.414 -4.659 1.00 85.06 477 ASP A C 1
ATOM 3506 O O . ASP A 1 477 ? 25.142 20.339 -4.065 1.00 85.06 477 ASP A O 1
ATOM 3510 N N . SER A 1 478 ? 24.029 22.024 -5.026 1.00 89.88 478 SER A N 1
ATOM 3511 C CA . SER A 1 478 ? 22.676 21.492 -4.806 1.00 89.88 478 SER A CA 1
ATOM 3512 C C . SER A 1 478 ? 21.854 21.416 -6.092 1.00 89.88 478 SER A C 1
ATOM 3514 O O . SER A 1 478 ? 22.017 22.235 -7.005 1.00 89.88 478 SER A O 1
ATOM 3516 N N . PHE A 1 479 ? 20.920 20.463 -6.152 1.00 92.62 479 PHE A N 1
ATOM 3517 C CA . PHE A 1 479 ? 19.825 20.494 -7.123 1.00 92.62 479 PHE A CA 1
ATOM 3518 C C . PHE A 1 479 ? 18.812 21.557 -6.702 1.00 92.62 479 PHE A C 1
ATOM 3520 O O . PHE A 1 479 ? 18.277 21.507 -5.603 1.00 92.62 479 PHE A O 1
ATOM 3527 N N . VAL A 1 480 ? 18.523 22.505 -7.584 1.00 93.00 480 VAL A N 1
ATOM 3528 C CA . VAL A 1 480 ? 17.491 23.524 -7.403 1.00 93.00 480 VAL A CA 1
ATOM 3529 C C . VAL A 1 480 ? 16.293 23.164 -8.278 1.00 93.00 480 VAL A C 1
ATOM 3531 O O . VAL A 1 480 ? 16.404 23.155 -9.508 1.00 93.00 480 VAL A O 1
ATOM 3534 N N . VAL A 1 481 ? 15.163 22.867 -7.639 1.00 93.62 481 VAL A N 1
ATOM 3535 C CA . VAL A 1 481 ? 13.897 22.482 -8.271 1.00 93.62 481 VAL A CA 1
ATOM 3536 C C . VAL A 1 481 ? 12.974 23.689 -8.383 1.00 93.62 481 VAL A C 1
ATOM 3538 O O . VAL A 1 481 ? 12.674 24.357 -7.390 1.00 93.62 481 VAL A O 1
ATOM 3541 N N . ASP A 1 482 ? 12.499 23.939 -9.600 1.00 90.38 482 ASP A N 1
ATOM 3542 C CA . ASP A 1 482 ? 11.502 24.963 -9.892 1.00 90.38 482 ASP A CA 1
ATOM 3543 C C . ASP A 1 482 ? 10.077 24.373 -9.862 1.00 90.38 482 ASP A C 1
ATOM 3545 O O . ASP A 1 482 ? 9.869 23.269 -10.375 1.00 90.38 482 ASP A O 1
ATOM 3549 N N . PRO A 1 483 ? 9.060 25.089 -9.342 1.00 88.75 483 PRO A N 1
ATOM 3550 C CA . PRO A 1 483 ? 7.682 24.599 -9.294 1.00 88.75 483 PRO A CA 1
ATOM 3551 C C . PRO A 1 483 ? 7.069 24.229 -10.653 1.00 88.75 483 PRO A C 1
ATOM 3553 O O . PRO A 1 483 ? 6.128 23.436 -10.688 1.00 88.75 483 PRO A O 1
ATOM 3556 N N . SER A 1 484 ? 7.577 24.753 -11.779 1.00 89.62 484 SER A N 1
ATOM 3557 C CA . SER A 1 484 ? 7.127 24.321 -13.112 1.00 89.62 484 SER A CA 1
ATOM 3558 C C . SER A 1 484 ? 7.360 22.827 -13.350 1.00 89.62 484 SER A C 1
ATOM 3560 O O . SER A 1 484 ? 6.625 22.233 -14.142 1.00 89.62 484 SER A O 1
ATOM 3562 N N . LEU A 1 485 ? 8.300 22.191 -12.628 1.00 92.06 485 LEU A N 1
ATOM 3563 C CA . LEU A 1 485 ? 8.550 20.745 -12.672 1.00 92.06 485 LEU A CA 1
ATOM 3564 C C . LEU A 1 485 ? 7.266 19.924 -12.466 1.00 92.06 485 LEU A C 1
ATOM 3566 O O . LEU A 1 485 ? 7.057 18.920 -13.143 1.00 92.06 485 LEU A O 1
ATOM 3570 N N . PHE A 1 486 ? 6.386 20.405 -11.588 1.00 92.00 486 PHE A N 1
ATOM 3571 C CA . PHE A 1 486 ? 5.142 19.751 -11.184 1.00 92.00 486 PHE A CA 1
ATOM 3572 C C . PHE A 1 486 ? 3.993 19.887 -12.199 1.00 92.00 486 PHE A C 1
ATOM 3574 O O . PHE A 1 486 ? 2.945 19.266 -12.026 1.00 92.00 486 PHE A O 1
ATOM 3581 N N . THR A 1 487 ? 4.152 20.713 -13.243 1.00 89.94 487 THR A N 1
ATOM 3582 C CA . THR A 1 487 ? 3.051 21.075 -14.159 1.00 89.94 487 THR A CA 1
ATOM 3583 C C . THR A 1 487 ? 3.388 20.937 -15.640 1.00 89.94 487 THR A C 1
ATOM 3585 O O . THR A 1 487 ? 2.577 20.471 -16.443 1.00 89.94 487 THR A O 1
ATOM 3588 N N . ASP A 1 488 ? 4.585 21.364 -16.034 1.00 89.44 488 ASP A N 1
ATOM 3589 C CA . ASP A 1 488 ? 4.887 21.634 -17.436 1.00 89.44 488 ASP A CA 1
ATOM 3590 C C . ASP A 1 488 ? 5.606 20.481 -18.144 1.00 89.44 488 ASP A C 1
ATOM 3592 O O . ASP A 1 488 ? 5.715 20.528 -19.365 1.00 89.44 488 ASP A O 1
ATOM 3596 N N . TYR A 1 489 ? 6.048 19.441 -17.425 1.00 91.38 489 TYR A N 1
ATOM 3597 C CA . TYR A 1 489 ? 6.991 18.437 -17.948 1.00 91.38 489 TYR A CA 1
ATOM 3598 C C . TYR A 1 489 ? 6.413 17.028 -18.164 1.00 91.38 489 TYR A C 1
ATOM 3600 O O . TYR A 1 489 ? 7.121 16.161 -18.666 1.00 91.38 489 TYR A O 1
ATOM 3608 N N . GLY A 1 490 ? 5.136 16.794 -17.838 1.00 93.00 490 GLY A N 1
ATOM 3609 C CA . GLY A 1 490 ? 4.425 15.539 -18.149 1.00 93.00 490 GLY A CA 1
ATOM 3610 C C . GLY A 1 490 ? 4.581 14.399 -17.134 1.00 93.00 490 GLY A C 1
ATOM 3611 O O . GLY A 1 490 ? 4.054 13.306 -17.359 1.00 93.00 490 GLY A O 1
ATOM 3612 N N . PHE A 1 491 ? 5.247 14.653 -16.005 1.00 95.38 491 PHE A N 1
ATOM 3613 C CA . PHE A 1 491 ? 5.384 13.684 -14.919 1.00 95.38 491 PHE A CA 1
ATOM 3614 C C . PHE A 1 491 ? 4.047 13.411 -14.215 1.00 95.38 491 PHE A C 1
ATOM 3616 O O . PHE A 1 491 ? 3.242 14.314 -13.989 1.00 95.38 491 PHE A O 1
ATOM 3623 N N . GLU A 1 492 ? 3.825 12.142 -13.889 1.00 95.00 492 GLU A N 1
ATOM 3624 C CA . GLU A 1 492 ? 2.716 11.641 -13.070 1.00 95.00 492 GLU A CA 1
ATOM 3625 C C . GLU A 1 492 ? 3.171 11.310 -11.644 1.00 95.00 492 GLU A C 1
ATOM 3627 O O . GLU A 1 492 ? 2.402 11.488 -10.702 1.00 95.00 492 GLU A O 1
ATOM 3632 N N . SER A 1 493 ? 4.430 10.885 -11.495 1.00 97.06 493 SER A N 1
ATOM 3633 C CA . SER A 1 493 ? 5.056 10.531 -10.220 1.00 97.06 493 SER A CA 1
ATOM 3634 C C . SER A 1 493 ? 6.380 11.269 -10.064 1.00 97.06 493 SER A C 1
ATOM 3636 O O . SER A 1 493 ? 7.246 11.173 -10.939 1.00 97.06 493 SER A O 1
ATOM 3638 N N . ILE A 1 494 ? 6.542 11.995 -8.956 1.00 98.00 494 ILE A N 1
ATOM 3639 C CA . ILE A 1 494 ? 7.765 12.739 -8.630 1.00 98.00 494 ILE A CA 1
ATOM 3640 C C . ILE A 1 494 ? 8.202 12.399 -7.199 1.00 98.00 494 ILE A C 1
ATOM 3642 O O . ILE A 1 494 ? 7.462 12.662 -6.254 1.00 98.00 494 ILE A O 1
ATOM 3646 N N . SER A 1 495 ? 9.416 11.872 -7.033 1.00 98.00 495 SER A N 1
ATOM 3647 C CA . SER A 1 495 ? 10.072 11.659 -5.739 1.00 98.00 495 SER A CA 1
ATOM 3648 C C . SER A 1 495 ? 11.362 12.475 -5.665 1.00 98.00 495 SER A C 1
ATOM 3650 O O . SER A 1 495 ? 12.248 12.341 -6.513 1.00 98.00 495 SER A O 1
ATOM 3652 N N . LEU A 1 496 ? 11.453 13.361 -4.672 1.00 97.19 496 LEU A N 1
ATOM 3653 C CA . LEU A 1 496 ? 12.599 14.239 -4.447 1.00 97.19 496 LEU A CA 1
ATOM 3654 C C . LEU A 1 496 ? 13.144 14.024 -3.034 1.00 97.19 496 LEU A C 1
ATOM 3656 O O . LEU A 1 496 ? 12.486 14.349 -2.045 1.00 97.19 496 LEU A O 1
ATOM 3660 N N . VAL A 1 497 ? 14.363 13.500 -2.949 1.00 95.62 497 VAL A N 1
ATOM 3661 C CA . VAL A 1 497 ? 15.008 13.088 -1.705 1.00 95.62 497 VAL A CA 1
ATOM 3662 C C . VAL A 1 497 ? 16.338 13.818 -1.529 1.00 95.62 497 VAL A C 1
ATOM 3664 O O . VAL A 1 497 ? 17.244 13.693 -2.357 1.00 95.62 497 VAL A O 1
ATOM 3667 N N . SER A 1 498 ? 16.459 14.554 -0.424 1.00 94.31 498 SER A N 1
ATOM 3668 C CA . SER A 1 498 ? 17.735 15.092 0.062 1.00 94.31 498 SER A CA 1
ATOM 3669 C C . SER A 1 498 ? 18.402 14.076 0.991 1.00 94.31 498 SER A C 1
ATOM 3671 O O . SER A 1 498 ? 17.727 13.512 1.850 1.00 94.31 498 SER A O 1
ATOM 3673 N N . SER A 1 499 ? 19.695 13.792 0.827 1.00 91.31 499 SER A N 1
ATOM 3674 C CA . SER A 1 499 ? 20.391 12.771 1.629 1.00 91.31 499 SER A CA 1
ATOM 3675 C C . SER A 1 499 ? 21.469 13.305 2.576 1.00 91.31 499 SER A C 1
ATOM 3677 O O . SER A 1 499 ? 21.996 12.529 3.377 1.00 91.31 499 SER A O 1
ATOM 3679 N N . ALA A 1 500 ? 21.840 14.585 2.478 1.00 88.69 500 ALA A N 1
ATOM 3680 C CA . ALA A 1 500 ? 22.863 15.208 3.328 1.00 88.69 500 ALA A CA 1
ATOM 3681 C C . ALA A 1 500 ? 22.496 16.615 3.851 1.00 88.69 500 ALA A C 1
ATOM 3683 O O . ALA A 1 500 ? 23.191 17.126 4.731 1.00 88.69 500 ALA A O 1
ATOM 3684 N N . GLU A 1 501 ? 21.424 17.238 3.353 1.00 90.31 501 GLU A N 1
ATOM 3685 C CA . GLU A 1 501 ? 20.971 18.578 3.742 1.00 90.31 501 GLU A CA 1
ATOM 3686 C C . GLU A 1 501 ? 19.471 18.629 4.068 1.00 90.31 501 GLU A C 1
ATOM 3688 O O . GLU A 1 501 ? 18.677 17.839 3.555 1.00 90.31 501 GLU A O 1
ATOM 3693 N N . ASP A 1 502 ? 19.068 19.609 4.879 1.00 93.12 502 ASP A N 1
ATOM 3694 C CA . ASP A 1 502 ? 17.657 19.887 5.158 1.00 93.12 502 ASP A CA 1
ATOM 3695 C C . ASP A 1 502 ? 16.881 20.177 3.863 1.00 93.12 502 ASP A C 1
ATOM 3697 O O . ASP A 1 502 ? 17.346 20.921 2.996 1.00 93.12 502 ASP A O 1
ATOM 3701 N N . LEU A 1 503 ? 15.651 19.671 3.764 1.00 95.62 503 LEU A N 1
ATOM 3702 C CA . LEU A 1 503 ? 14.756 19.980 2.651 1.00 95.62 503 LEU A CA 1
ATOM 3703 C C . LEU A 1 503 ? 13.728 21.029 3.080 1.00 95.62 503 LEU A C 1
ATOM 3705 O O . LEU A 1 503 ? 12.761 20.731 3.781 1.00 95.62 503 LEU A O 1
ATOM 3709 N N . LEU A 1 504 ? 13.919 22.270 2.626 1.00 94.88 504 LEU A N 1
ATOM 3710 C CA . LEU A 1 504 ? 12.987 23.377 2.845 1.00 94.88 504 LEU A CA 1
ATOM 3711 C C . LEU A 1 504 ? 12.106 23.613 1.613 1.00 94.88 504 LEU A C 1
ATOM 3713 O O . LEU A 1 504 ? 12.597 23.946 0.535 1.00 94.88 504 LEU A O 1
ATOM 3717 N N . ILE A 1 505 ? 10.792 23.556 1.814 1.00 95.75 505 ILE A N 1
ATOM 3718 C CA . ILE A 1 505 ? 9.775 23.997 0.861 1.00 95.75 505 ILE A CA 1
ATOM 3719 C C . ILE A 1 505 ? 9.313 25.402 1.270 1.00 95.75 505 ILE A C 1
ATOM 3721 O O . ILE A 1 505 ? 8.617 25.550 2.283 1.00 95.75 505 ILE A O 1
ATOM 3725 N N . PRO A 1 506 ? 9.720 26.458 0.541 1.00 94.06 506 PRO A N 1
ATOM 3726 C CA . PRO A 1 506 ? 9.398 27.829 0.913 1.00 94.06 506 PRO A CA 1
ATOM 3727 C C . PRO A 1 506 ? 7.924 28.177 0.652 1.00 94.06 506 PRO A C 1
ATOM 3729 O O . PRO A 1 506 ? 7.160 27.415 0.066 1.00 94.06 506 PRO A O 1
ATOM 3732 N N . ALA A 1 507 ? 7.510 29.371 1.084 1.00 92.50 507 ALA A N 1
ATOM 3733 C CA . ALA A 1 507 ? 6.173 29.884 0.801 1.00 92.50 507 ALA A CA 1
ATOM 3734 C C . ALA A 1 507 ? 5.927 29.997 -0.717 1.00 92.50 507 ALA A C 1
ATOM 3736 O O . ALA A 1 507 ? 6.710 30.624 -1.434 1.00 92.50 507 ALA A O 1
ATOM 3737 N N . GLY A 1 508 ? 4.816 29.440 -1.198 1.00 92.62 508 GLY A N 1
ATOM 3738 C CA . GLY A 1 508 ? 4.521 29.320 -2.625 1.00 92.62 508 GLY A CA 1
ATOM 3739 C C . GLY A 1 508 ? 3.328 28.405 -2.898 1.00 92.62 508 GLY A C 1
ATOM 3740 O O . GLY A 1 508 ? 2.851 27.722 -1.997 1.00 92.62 508 GLY A O 1
ATOM 3741 N N . ASN A 1 509 ? 2.842 28.399 -4.141 1.00 92.88 509 ASN A N 1
ATOM 3742 C CA . ASN A 1 509 ? 1.809 27.466 -4.598 1.00 92.88 509 ASN A CA 1
ATOM 3743 C C . ASN A 1 509 ? 2.450 26.412 -5.507 1.00 92.88 509 ASN A C 1
ATOM 3745 O O . ASN A 1 509 ? 3.049 26.767 -6.521 1.00 92.88 509 ASN A O 1
ATOM 3749 N N . TYR A 1 510 ? 2.281 25.145 -5.150 1.00 93.81 510 TYR A N 1
ATOM 3750 C CA . TYR A 1 510 ? 2.830 23.966 -5.807 1.00 93.81 510 TYR A CA 1
ATOM 3751 C C . TYR A 1 510 ? 1.660 23.059 -6.211 1.00 93.81 510 TYR A C 1
ATOM 3753 O O . TYR A 1 510 ? 1.305 22.119 -5.504 1.00 93.81 510 TYR A O 1
ATOM 3761 N N . GLU A 1 511 ? 0.995 23.404 -7.311 1.00 92.69 511 GLU A N 1
ATOM 3762 C CA . GLU A 1 511 ? -0.097 22.602 -7.871 1.00 92.69 511 GLU A CA 1
ATOM 3763 C C . GLU A 1 511 ? 0.493 21.583 -8.843 1.00 92.69 511 GLU A C 1
ATOM 3765 O O . GLU A 1 511 ? 1.196 21.964 -9.778 1.00 92.69 511 GLU A O 1
ATOM 3770 N N . LEU A 1 512 ? 0.218 20.300 -8.635 1.00 93.81 512 LEU A N 1
ATOM 3771 C CA . LEU A 1 512 ? 0.581 19.256 -9.578 1.00 93.81 512 LEU A CA 1
ATOM 3772 C C . LEU A 1 512 ? -0.518 19.134 -10.625 1.00 93.81 512 LEU A C 1
ATOM 3774 O O . LEU A 1 512 ? -1.698 18.959 -10.322 1.00 93.81 512 LEU A O 1
ATOM 3778 N N . SER A 1 513 ? -0.123 19.205 -11.891 1.00 92.06 513 SER A N 1
ATOM 3779 C CA . SER A 1 513 ? -1.024 18.913 -12.997 1.00 92.06 513 SER A CA 1
ATOM 3780 C C . SER A 1 513 ? -0.256 18.265 -14.131 1.00 92.06 513 SER A C 1
ATOM 3782 O O . SER A 1 513 ? 0.810 18.721 -14.527 1.00 92.06 513 SER A O 1
ATOM 3784 N N . ARG A 1 514 ? -0.806 17.195 -14.694 1.00 91.38 514 ARG A N 1
ATOM 3785 C CA . ARG A 1 514 ? -0.147 16.500 -15.792 1.00 91.38 514 ARG A CA 1
ATOM 3786 C C . ARG A 1 514 ? -0.646 17.006 -17.138 1.00 91.38 514 ARG A C 1
ATOM 3788 O O . ARG A 1 514 ? -1.832 16.905 -17.460 1.00 91.38 514 ARG A O 1
ATOM 3795 N N . ARG A 1 515 ? 0.285 17.493 -17.961 1.00 92.12 515 ARG A N 1
ATOM 3796 C CA . ARG A 1 515 ? 0.074 17.639 -19.406 1.00 92.12 515 ARG A CA 1
ATOM 3797 C C . ARG A 1 515 ? 0.413 16.334 -20.114 1.00 92.12 515 ARG A C 1
ATOM 3799 O O . ARG A 1 515 ? 1.417 15.703 -19.800 1.00 92.12 515 ARG A O 1
ATOM 3806 N N . ARG A 1 516 ? -0.408 15.951 -21.086 1.00 92.06 516 ARG A N 1
ATOM 3807 C CA . ARG A 1 516 ? -0.252 14.715 -21.859 1.00 92.06 516 ARG A CA 1
ATOM 3808 C C . ARG A 1 516 ? -0.518 14.955 -23.341 1.00 92.06 516 ARG A C 1
ATOM 3810 O O . ARG A 1 516 ? -1.075 15.992 -23.718 1.00 92.06 516 ARG A O 1
ATOM 3817 N N . PHE A 1 517 ? -0.131 14.002 -24.179 1.00 91.62 517 PHE A N 1
ATOM 3818 C CA . PHE A 1 517 ? -0.570 13.972 -25.567 1.00 91.62 517 PHE A CA 1
ATOM 3819 C C . PHE A 1 517 ? -2.040 13.556 -25.625 1.00 91.62 517 PHE A C 1
ATOM 3821 O O . PHE A 1 517 ? -2.447 12.548 -25.051 1.00 91.62 517 PHE A O 1
ATOM 3828 N N . ILE A 1 518 ? -2.842 14.365 -26.312 1.00 88.88 518 ILE A N 1
ATOM 3829 C CA . ILE A 1 518 ? -4.249 14.094 -26.602 1.00 88.88 518 ILE A CA 1
ATOM 3830 C C . ILE A 1 518 ? -4.400 14.276 -28.105 1.00 88.88 518 ILE A C 1
ATOM 3832 O O . ILE A 1 518 ? -4.040 15.331 -28.628 1.00 88.88 518 ILE A O 1
ATOM 3836 N N . ALA A 1 519 ? -4.860 13.235 -28.787 1.00 89.56 519 ALA A N 1
ATOM 3837 C CA . ALA A 1 519 ? -5.048 13.244 -30.226 1.00 89.56 519 ALA A CA 1
ATOM 3838 C C . ALA A 1 519 ? -6.110 12.228 -30.622 1.00 89.56 519 ALA A C 1
ATOM 3840 O O . ALA A 1 519 ? -6.153 11.127 -30.074 1.00 89.56 519 ALA A O 1
ATOM 3841 N N . GLU A 1 520 ? -6.899 12.588 -31.622 1.00 88.81 520 GLU A N 1
ATOM 3842 C CA . GLU A 1 520 ? -7.704 11.660 -32.401 1.00 88.81 520 GLU A CA 1
ATOM 3843 C C . GLU A 1 520 ? -6.934 11.241 -33.667 1.00 88.81 520 GLU A C 1
ATOM 3845 O O . GLU A 1 520 ? -6.010 11.943 -34.097 1.00 88.81 520 GLU A O 1
ATOM 3850 N N . PRO A 1 521 ? -7.296 10.122 -34.327 1.00 88.06 521 PRO A N 1
ATOM 3851 C CA . PRO A 1 521 ? -6.637 9.689 -35.562 1.00 88.06 521 PRO A CA 1
ATOM 3852 C C . PRO A 1 521 ? -6.536 10.787 -36.636 1.00 88.06 521 PRO A C 1
ATOM 3854 O O . PRO A 1 521 ? -5.547 10.861 -37.364 1.00 88.06 521 PRO A O 1
ATOM 3857 N N . GLU A 1 522 ? -7.537 11.666 -36.719 1.00 88.94 522 GLU A N 1
ATOM 3858 C CA . GLU A 1 522 ? -7.599 12.781 -37.671 1.00 88.94 522 GLU A CA 1
ATOM 3859 C C . GLU A 1 522 ? -6.590 13.908 -37.399 1.00 88.94 522 GLU A C 1
ATOM 3861 O O . GLU A 1 522 ? -6.173 14.575 -38.346 1.00 88.94 522 GLU A O 1
ATOM 3866 N N . ASP A 1 523 ? -6.127 14.075 -36.156 1.00 85.75 523 ASP A N 1
ATOM 3867 C CA . ASP A 1 523 ? -5.120 15.083 -35.792 1.00 85.75 523 ASP A CA 1
ATOM 3868 C C . ASP A 1 523 ? -3.713 14.705 -36.286 1.00 85.75 523 ASP A C 1
ATOM 3870 O O . ASP A 1 523 ? -2.853 15.565 -36.490 1.00 85.75 523 ASP A O 1
ATOM 3874 N N . VAL A 1 524 ? -3.469 13.404 -36.477 1.00 88.38 524 VAL A N 1
ATOM 3875 C CA . VAL A 1 524 ? -2.132 12.828 -36.701 1.00 88.38 524 VAL A CA 1
ATOM 3876 C C . VAL A 1 524 ? -1.989 12.073 -38.023 1.00 88.38 524 VAL A C 1
ATOM 3878 O O . VAL A 1 524 ? -0.874 11.717 -38.405 1.00 88.38 524 VAL A O 1
ATOM 3881 N N . MET A 1 525 ? -3.080 11.859 -38.765 1.00 88.19 525 MET A N 1
ATOM 3882 C CA . MET A 1 525 ? -3.069 11.070 -40.006 1.00 88.19 525 MET A CA 1
ATOM 3883 C C . MET A 1 525 ? -2.151 11.619 -41.109 1.00 88.19 525 MET A C 1
ATOM 3885 O O . MET A 1 525 ? -1.640 10.839 -41.915 1.00 88.19 525 MET A O 1
ATOM 3889 N N . ASP A 1 526 ? -1.904 12.931 -41.127 1.00 87.69 526 ASP A N 1
ATOM 3890 C CA . ASP A 1 526 ? -1.026 13.598 -42.100 1.00 87.69 526 ASP A CA 1
ATOM 3891 C C . ASP A 1 526 ? 0.451 13.651 -41.653 1.00 87.69 526 ASP A C 1
ATOM 3893 O O . ASP A 1 526 ? 1.317 14.092 -42.417 1.00 87.69 526 ASP A O 1
ATOM 3897 N N . LEU A 1 527 ? 0.770 13.214 -40.426 1.00 87.56 527 LEU A N 1
ATOM 3898 C CA . LEU A 1 527 ? 2.142 13.230 -39.918 1.00 87.56 527 LEU A CA 1
ATOM 3899 C C . LEU A 1 527 ? 2.986 12.148 -40.602 1.00 87.56 527 LEU A C 1
ATOM 3901 O O . LEU A 1 527 ? 2.603 10.976 -40.569 1.00 87.56 527 LEU A O 1
ATOM 3905 N N . PRO A 1 528 ? 4.152 12.492 -41.182 1.00 87.12 528 PRO A N 1
ATOM 3906 C CA . PRO A 1 528 ? 5.018 11.500 -41.802 1.00 87.12 528 PRO A CA 1
ATOM 3907 C C . PRO A 1 528 ? 5.573 10.530 -40.756 1.00 87.12 528 PRO A C 1
ATOM 3909 O O . PRO A 1 528 ? 5.758 10.890 -39.594 1.00 87.12 528 PRO A O 1
ATOM 3912 N N . ASP A 1 529 ? 5.880 9.310 -41.189 1.00 84.38 529 ASP A N 1
ATOM 3913 C CA . ASP A 1 529 ? 6.526 8.297 -40.353 1.00 84.38 529 ASP A CA 1
ATOM 3914 C C . ASP A 1 529 ? 7.801 8.840 -39.673 1.00 84.38 529 ASP A C 1
ATOM 3916 O O . ASP A 1 529 ? 8.558 9.612 -40.273 1.00 84.38 529 ASP A O 1
ATOM 3920 N N . ALA A 1 530 ? 8.025 8.460 -38.411 1.00 80.81 530 ALA A N 1
ATOM 3921 C CA . ALA A 1 530 ? 9.105 8.951 -37.549 1.00 80.81 530 ALA A CA 1
ATOM 3922 C C . ALA A 1 530 ? 9.120 10.472 -37.270 1.00 80.81 530 ALA A C 1
ATOM 3924 O O . ALA A 1 530 ? 10.135 10.996 -36.802 1.00 80.81 530 ALA A O 1
ATOM 3925 N N . ALA A 1 531 ? 8.020 11.196 -37.515 1.00 82.81 531 ALA A N 1
ATOM 3926 C CA . ALA A 1 531 ? 7.861 12.561 -37.013 1.00 82.81 531 ALA A CA 1
ATOM 3927 C C . ALA A 1 531 ? 7.934 12.610 -35.475 1.00 82.81 531 ALA A C 1
ATOM 3929 O O . ALA A 1 531 ? 7.557 11.673 -34.780 1.00 82.81 531 ALA A O 1
ATOM 3930 N N . SER A 1 532 ? 8.393 13.728 -34.916 1.00 79.25 532 SER A N 1
ATOM 3931 C CA . SER A 1 532 ? 8.263 13.953 -33.474 1.00 79.25 532 SER A CA 1
ATOM 3932 C C . SER A 1 532 ? 6.825 14.368 -33.159 1.00 79.25 532 SER A C 1
ATOM 3934 O O . SER A 1 532 ? 6.298 15.271 -33.814 1.00 79.25 532 SER A O 1
ATOM 3936 N N . LEU A 1 533 ? 6.207 13.739 -32.155 1.00 81.75 533 LEU A N 1
ATOM 3937 C CA . LEU A 1 533 ? 4.859 14.102 -31.710 1.00 81.75 533 LEU A CA 1
ATOM 3938 C C . LEU A 1 533 ? 4.833 15.424 -30.946 1.00 81.75 533 LEU A C 1
ATOM 3940 O O . LEU A 1 533 ? 3.931 16.214 -31.171 1.00 81.75 533 LEU A O 1
ATOM 3944 N N . ALA A 1 534 ? 5.840 15.721 -30.124 1.00 73.94 534 ALA A N 1
ATOM 3945 C CA . ALA A 1 534 ? 5.886 16.938 -29.306 1.00 73.94 534 ALA A CA 1
ATOM 3946 C C . ALA A 1 534 ? 5.642 18.271 -30.062 1.00 73.94 534 ALA A C 1
ATOM 3948 O O . ALA A 1 534 ? 4.914 19.119 -29.548 1.00 73.94 534 ALA A O 1
ATOM 3949 N N . PRO A 1 535 ? 6.200 18.512 -31.269 1.00 75.62 535 PRO A N 1
ATOM 3950 C CA . PRO A 1 535 ? 5.875 19.708 -32.050 1.00 75.62 535 PRO A CA 1
ATOM 3951 C C . PRO A 1 535 ? 4.528 19.632 -32.790 1.00 75.62 535 PRO A C 1
ATOM 3953 O O . PRO A 1 535 ? 4.030 20.675 -33.214 1.00 75.62 535 PRO A O 1
ATOM 3956 N N . ALA A 1 536 ? 3.970 18.435 -32.993 1.00 79.56 536 ALA A N 1
ATOM 3957 C CA . ALA A 1 536 ? 2.720 18.214 -33.722 1.00 79.56 536 ALA A CA 1
ATOM 3958 C C . ALA A 1 536 ? 1.488 18.244 -32.802 1.00 79.56 536 ALA A C 1
ATOM 3960 O O . ALA A 1 536 ? 0.479 18.860 -33.135 1.00 79.56 536 ALA A O 1
ATOM 3961 N N . LEU A 1 537 ? 1.603 17.621 -31.633 1.00 83.00 537 LEU A N 1
ATOM 3962 C CA . LEU A 1 537 ? 0.611 17.549 -30.575 1.00 83.00 537 LEU A CA 1
ATOM 3963 C C . LEU A 1 537 ? 1.096 18.436 -29.434 1.00 83.00 537 LEU A C 1
ATOM 3965 O O . LEU A 1 537 ? 2.021 18.070 -28.714 1.00 83.00 537 LEU A O 1
ATOM 3969 N N . GLN A 1 538 ? 0.506 19.621 -29.278 1.00 84.38 538 GLN A N 1
ATOM 3970 C CA . GLN A 1 538 ? 0.799 20.455 -28.113 1.00 84.38 538 GLN A CA 1
ATOM 3971 C C . GLN A 1 538 ? 0.269 19.740 -26.857 1.00 84.38 538 GLN A C 1
ATOM 3973 O O . GLN A 1 538 ? -0.946 19.543 -26.774 1.00 84.38 538 GLN A O 1
ATOM 3978 N N . PRO A 1 539 ? 1.126 19.349 -25.889 1.00 87.69 539 PRO A N 1
ATOM 3979 C CA . PRO A 1 539 ? 0.663 18.694 -24.672 1.00 87.69 539 PRO A CA 1
ATOM 3980 C C . PRO A 1 539 ? -0.351 19.569 -23.940 1.00 87.69 539 PRO A C 1
ATOM 3982 O O . PRO A 1 539 ? -0.155 20.779 -23.794 1.00 87.69 539 PRO A O 1
ATOM 3985 N N . SER A 1 540 ? -1.429 18.960 -23.460 1.00 89.69 540 SER A N 1
ATOM 3986 C CA . SER A 1 540 ? -2.509 19.675 -22.781 1.00 89.69 540 SER A CA 1
ATOM 3987 C C . SER A 1 540 ? -2.995 18.912 -21.555 1.00 89.69 540 SER A C 1
ATOM 3989 O O . SER A 1 540 ? -2.678 17.738 -21.364 1.00 89.69 540 SER A O 1
ATOM 3991 N N . ILE A 1 541 ? -3.707 19.613 -20.675 1.00 87.56 541 ILE A N 1
ATOM 3992 C CA . ILE A 1 541 ? -4.289 19.022 -19.471 1.00 87.56 541 ILE A CA 1
ATOM 3993 C C . ILE A 1 541 ? -5.589 18.324 -19.874 1.00 87.56 541 ILE A C 1
ATOM 3995 O O . ILE A 1 541 ? -6.456 18.954 -20.482 1.00 87.56 541 ILE A O 1
ATOM 3999 N N . ALA A 1 542 ? -5.730 17.050 -19.512 1.00 85.19 542 ALA A N 1
ATOM 4000 C CA . ALA A 1 542 ? -6.944 16.283 -19.769 1.00 85.19 542 ALA A CA 1
ATOM 4001 C C . ALA A 1 542 ? -8.163 16.830 -18.997 1.00 85.19 542 ALA A C 1
ATOM 4003 O O . ALA A 1 542 ? -8.031 17.528 -17.974 1.00 85.19 542 ALA A O 1
ATOM 4004 N N . PHE A 1 543 ? -9.359 16.487 -19.486 1.00 84.75 543 PHE A N 1
ATOM 4005 C CA . PHE A 1 543 ? -10.607 16.704 -18.754 1.00 84.75 543 PHE A CA 1
ATOM 4006 C C . PHE A 1 543 ? -10.571 15.978 -17.408 1.00 84.75 543 PHE A C 1
ATOM 4008 O O . PHE A 1 543 ? -9.833 15.014 -17.236 1.00 84.75 543 PHE A O 1
ATOM 4015 N N . ALA A 1 544 ? -11.318 16.482 -16.424 1.00 84.19 544 ALA A N 1
ATOM 4016 C CA . ALA A 1 544 ? -11.195 16.034 -15.037 1.00 84.19 544 ALA A CA 1
ATOM 4017 C C . ALA A 1 544 ? -11.490 14.534 -14.848 1.00 84.19 544 ALA A C 1
ATOM 4019 O O . ALA A 1 544 ? -10.882 13.913 -13.985 1.00 84.19 544 ALA A O 1
ATOM 4020 N N . ASP A 1 545 ? -12.387 13.964 -15.653 1.00 80.50 545 ASP A N 1
ATOM 4021 C CA . ASP A 1 545 ? -12.755 12.547 -15.654 1.00 80.50 545 ASP A CA 1
ATOM 4022 C C . ASP A 1 545 ? -11.732 11.622 -16.330 1.00 80.50 545 ASP A C 1
ATOM 4024 O O . ASP A 1 545 ? -11.697 10.438 -15.999 1.00 80.50 545 ASP A O 1
ATOM 4028 N N . ASP A 1 546 ? -10.867 12.173 -17.185 1.00 82.88 546 ASP A N 1
ATOM 4029 C CA . ASP A 1 546 ? -9.786 11.462 -17.886 1.00 82.88 546 ASP A CA 1
ATOM 4030 C C . ASP A 1 546 ? -8.415 11.623 -17.197 1.00 82.88 546 ASP A C 1
ATOM 4032 O O . ASP A 1 546 ? -7.386 11.167 -17.706 1.00 82.88 546 ASP A O 1
ATOM 4036 N N . ARG A 1 547 ? -8.357 12.322 -16.054 1.00 86.62 547 ARG A N 1
ATOM 4037 C CA . ARG A 1 547 ? -7.114 12.484 -15.286 1.00 86.62 547 ARG A CA 1
ATOM 4038 C C . ARG A 1 547 ? -6.800 11.214 -14.508 1.00 86.62 547 ARG A C 1
ATOM 4040 O O . ARG A 1 547 ? -7.670 10.647 -13.850 1.00 86.62 547 ARG A O 1
ATOM 4047 N N . THR A 1 548 ? -5.532 10.824 -14.537 1.00 88.19 548 THR A N 1
ATOM 4048 C CA . THR A 1 548 ? -4.992 9.798 -13.647 1.00 88.19 548 THR A CA 1
ATOM 4049 C C . THR A 1 548 ? -4.523 10.429 -12.327 1.00 88.19 548 THR A C 1
ATOM 4051 O O . THR A 1 548 ? -4.165 11.614 -12.318 1.00 88.19 548 THR A O 1
ATOM 4054 N N . PRO A 1 549 ? -4.560 9.686 -11.203 1.00 92.12 549 PRO A N 1
ATOM 4055 C CA . PRO A 1 549 ? -4.010 10.145 -9.928 1.00 92.12 549 PRO A CA 1
ATOM 4056 C C . PRO A 1 549 ? -2.524 10.512 -10.028 1.00 92.12 549 PRO A C 1
ATOM 4058 O O . PRO A 1 549 ? -1.762 9.816 -10.690 1.00 92.12 549 PRO A O 1
ATOM 4061 N N . LEU A 1 550 ? -2.108 11.584 -9.349 1.00 96.25 550 LEU A N 1
ATOM 4062 C CA . LEU A 1 550 ? -0.715 12.053 -9.320 1.00 96.25 550 LEU A CA 1
ATOM 4063 C C . LEU A 1 550 ? -0.059 11.724 -7.975 1.00 96.25 550 LEU A C 1
ATOM 4065 O O . LEU A 1 550 ? -0.746 11.723 -6.951 1.00 96.25 550 LEU A O 1
ATOM 4069 N N . SER A 1 551 ? 1.259 11.506 -7.955 1.00 97.44 551 SER A N 1
ATOM 4070 C CA . SER A 1 551 ? 2.017 11.310 -6.711 1.00 97.44 551 SER A CA 1
ATOM 4071 C C . SER A 1 551 ? 3.180 12.297 -6.555 1.00 97.44 551 SER A C 1
ATOM 4073 O O . SER A 1 551 ? 3.906 12.606 -7.506 1.00 97.44 551 SER A O 1
ATOM 4075 N N . LEU A 1 552 ? 3.356 12.787 -5.325 1.00 98.31 552 LEU A N 1
ATOM 4076 C CA . LEU A 1 552 ? 4.509 13.577 -4.905 1.00 98.31 552 LEU A CA 1
ATOM 4077 C C . LEU A 1 552 ? 5.079 13.029 -3.597 1.00 98.31 552 LEU A C 1
ATOM 4079 O O . LEU A 1 552 ? 4.389 13.014 -2.577 1.00 98.31 552 LEU A O 1
ATOM 4083 N N . GLU A 1 553 ? 6.357 12.670 -3.606 1.00 98.38 553 GLU A N 1
ATOM 4084 C CA . GLU A 1 553 ? 7.133 12.398 -2.400 1.00 98.38 553 GLU A CA 1
ATOM 4085 C C . GLU A 1 553 ? 8.233 13.450 -2.235 1.00 98.38 553 GLU A C 1
ATOM 4087 O O . GLU A 1 553 ? 9.031 13.700 -3.139 1.00 98.38 553 GLU A O 1
ATOM 4092 N N . LEU A 1 554 ? 8.271 14.069 -1.057 1.00 98.00 554 LEU A N 1
ATOM 4093 C CA . LEU A 1 554 ? 9.353 14.937 -0.614 1.00 98.00 554 LEU A CA 1
ATOM 4094 C C . LEU A 1 554 ? 9.976 14.290 0.613 1.00 98.00 554 LEU A C 1
ATOM 4096 O O . LEU A 1 554 ? 9.296 14.107 1.630 1.00 98.00 554 LEU A O 1
ATOM 4100 N N . ALA A 1 555 ? 11.250 13.928 0.520 1.00 96.69 555 ALA A N 1
ATOM 4101 C CA . ALA A 1 555 ? 11.897 13.189 1.583 1.00 96.69 555 ALA A CA 1
ATOM 4102 C C . ALA A 1 555 ? 13.283 13.700 1.952 1.00 96.69 555 ALA A C 1
ATOM 4104 O O . ALA A 1 555 ? 13.978 14.370 1.189 1.00 96.69 555 ALA A O 1
ATOM 4105 N N . VAL A 1 556 ? 13.680 13.315 3.155 1.00 94.75 556 VAL A N 1
ATOM 4106 C CA . VAL A 1 556 ? 15.027 13.465 3.681 1.00 94.75 556 VAL A CA 1
ATOM 4107 C C . VAL A 1 556 ? 15.505 12.097 4.163 1.00 94.75 556 VAL A C 1
ATOM 4109 O O . VAL A 1 556 ? 14.765 11.380 4.841 1.00 94.75 556 VAL A O 1
ATOM 4112 N N . ALA A 1 557 ? 16.729 11.721 3.806 1.00 90.62 557 ALA A N 1
ATOM 4113 C CA . ALA A 1 557 ? 17.341 10.432 4.114 1.00 90.62 557 ALA A CA 1
ATOM 4114 C C . ALA A 1 557 ? 18.824 10.594 4.495 1.00 90.62 557 ALA A C 1
ATOM 4116 O O . ALA A 1 557 ? 19.341 11.704 4.575 1.00 90.62 557 ALA A O 1
ATOM 4117 N N . GLY A 1 558 ? 19.519 9.479 4.730 1.00 83.31 558 GLY A N 1
ATOM 4118 C CA . GLY A 1 558 ? 20.951 9.467 5.027 1.00 83.31 558 GLY A CA 1
ATOM 4119 C C . GLY A 1 558 ? 21.290 9.364 6.514 1.00 83.31 558 GLY A C 1
ATOM 4120 O O . GLY A 1 558 ? 20.431 9.167 7.371 1.00 83.31 558 GLY A O 1
ATOM 4121 N N . GLN A 1 559 ? 22.592 9.427 6.802 1.00 78.88 559 GLN A N 1
ATOM 4122 C CA . GLN A 1 559 ? 23.151 9.184 8.139 1.00 78.88 559 GLN A CA 1
ATOM 4123 C C . GLN A 1 559 ? 23.182 10.439 9.026 1.00 78.88 559 GLN A C 1
ATOM 4125 O O . GLN A 1 559 ? 23.199 10.320 10.253 1.00 78.88 559 GLN A O 1
ATOM 4130 N N . ASP A 1 560 ? 23.235 11.625 8.416 1.00 83.75 560 ASP A N 1
ATOM 4131 C CA . ASP A 1 560 ? 23.252 12.902 9.127 1.00 83.75 560 ASP A CA 1
ATOM 4132 C C . ASP A 1 560 ? 21.828 13.372 9.414 1.00 83.75 560 ASP A C 1
ATOM 4134 O O . ASP A 1 560 ? 20.964 13.291 8.547 1.00 83.75 560 ASP A O 1
ATOM 4138 N N . ILE A 1 561 ? 21.604 13.904 10.617 1.00 87.69 561 ILE A N 1
ATOM 4139 C CA . ILE A 1 561 ? 20.294 14.413 11.041 1.00 87.69 561 ILE A CA 1
ATOM 4140 C C . ILE A 1 561 ? 19.958 15.668 10.245 1.00 87.69 561 ILE A C 1
ATOM 4142 O O . ILE A 1 561 ? 20.689 16.655 10.330 1.00 87.69 561 ILE A O 1
ATOM 4146 N N . GLN A 1 562 ? 18.848 15.615 9.518 1.00 91.44 562 GLN A N 1
ATOM 4147 C CA . GLN A 1 562 ? 18.391 16.663 8.609 1.00 91.44 562 GLN A CA 1
ATOM 4148 C C . GLN A 1 562 ? 16.883 16.852 8.757 1.00 91.44 562 GLN A C 1
ATOM 4150 O O . GLN A 1 562 ? 16.150 15.874 8.907 1.00 91.44 562 GLN A O 1
ATOM 4155 N N . ASP A 1 563 ? 16.408 18.084 8.668 1.00 93.31 563 ASP A N 1
ATOM 4156 C CA . ASP A 1 563 ? 15.001 18.431 8.829 1.00 93.31 563 ASP A CA 1
ATOM 4157 C C . ASP A 1 563 ? 14.277 18.535 7.475 1.00 93.31 563 ASP A C 1
ATOM 4159 O O . ASP A 1 563 ? 14.822 18.994 6.471 1.00 93.31 563 ASP A O 1
ATOM 4163 N N . LEU A 1 564 ? 13.003 18.140 7.455 1.00 96.31 564 LEU A N 1
ATOM 4164 C CA . LEU A 1 564 ? 12.069 18.370 6.354 1.00 96.31 564 LEU A CA 1
ATOM 4165 C C . LEU A 1 564 ? 11.087 19.462 6.775 1.00 96.31 564 LEU A C 1
ATOM 4167 O O . LEU A 1 564 ? 10.358 19.298 7.753 1.00 96.31 564 LEU A O 1
ATOM 4171 N N . ILE A 1 565 ? 11.054 20.578 6.047 1.00 95.88 565 ILE A N 1
ATOM 4172 C CA . ILE A 1 565 ? 10.346 21.789 6.470 1.00 95.88 565 ILE A CA 1
ATOM 4173 C C . ILE A 1 565 ? 9.423 22.290 5.360 1.00 95.88 565 ILE A C 1
ATOM 4175 O O . ILE A 1 565 ? 9.878 22.718 4.304 1.00 95.88 565 ILE A O 1
ATOM 4179 N N . LEU A 1 566 ? 8.119 22.332 5.627 1.00 96.56 566 LEU A N 1
ATOM 4180 C CA . LEU A 1 566 ? 7.127 23.058 4.839 1.00 96.56 566 LEU A CA 1
ATOM 4181 C C . LEU A 1 566 ? 6.839 24.407 5.510 1.00 96.56 566 LEU A C 1
ATOM 4183 O O . LEU A 1 566 ? 6.161 24.475 6.539 1.00 96.56 566 LEU A O 1
ATOM 4187 N N . ALA A 1 567 ? 7.365 25.482 4.924 1.00 94.31 567 ALA A N 1
ATOM 4188 C CA . ALA A 1 567 ? 7.297 26.823 5.491 1.00 94.31 567 ALA A CA 1
ATOM 4189 C C . ALA A 1 567 ? 5.871 27.397 5.535 1.00 94.31 567 ALA A C 1
ATOM 4191 O O . ALA A 1 567 ? 4.978 27.007 4.775 1.00 94.31 567 ALA A O 1
ATOM 4192 N N . THR A 1 568 ? 5.679 28.417 6.376 1.00 92.81 568 THR A N 1
ATOM 4193 C CA . THR A 1 568 ? 4.418 29.159 6.455 1.00 92.81 568 THR A CA 1
ATOM 4194 C C . THR A 1 568 ? 4.021 29.735 5.094 1.00 92.81 568 THR A C 1
ATOM 4196 O O . THR A 1 568 ? 4.768 30.504 4.489 1.00 92.81 568 THR A O 1
ATOM 4199 N N . GLY A 1 569 ? 2.808 29.423 4.631 1.00 92.00 569 GLY A N 1
ATOM 4200 C CA . GLY A 1 569 ? 2.277 29.920 3.355 1.00 92.00 569 GLY A CA 1
ATOM 4201 C C . GLY A 1 569 ? 2.670 29.097 2.123 1.00 92.00 569 GLY A C 1
ATOM 4202 O O . GLY A 1 569 ? 2.327 29.496 1.011 1.00 92.00 569 GLY A O 1
ATOM 4203 N N . ALA A 1 570 ? 3.358 27.967 2.297 1.00 95.38 570 ALA A N 1
ATOM 4204 C CA . ALA A 1 570 ? 3.469 26.951 1.257 1.00 95.38 570 ALA A CA 1
ATOM 4205 C C . ALA A 1 570 ? 2.121 26.228 1.072 1.00 95.38 570 ALA A C 1
ATOM 4207 O O . ALA A 1 570 ? 1.430 25.953 2.051 1.00 95.38 570 ALA A O 1
ATOM 4208 N N . ASN A 1 571 ? 1.735 25.932 -0.168 1.00 96.56 571 ASN A N 1
ATOM 4209 C CA . ASN A 1 571 ? 0.518 25.199 -0.517 1.00 96.56 571 ASN A CA 1
ATOM 4210 C C . ASN A 1 571 ? 0.833 24.153 -1.589 1.00 96.56 571 ASN A C 1
ATOM 4212 O O . ASN A 1 571 ? 1.131 24.532 -2.718 1.00 96.56 571 ASN A O 1
ATOM 4216 N N . ILE A 1 572 ? 0.755 22.870 -1.242 1.00 97.81 572 ILE A N 1
ATOM 4217 C CA . ILE A 1 572 ? 0.949 21.741 -2.157 1.00 97.81 572 ILE A CA 1
ATOM 4218 C C . ILE A 1 572 ? -0.422 21.131 -2.472 1.00 97.81 572 ILE A C 1
ATOM 4220 O O . ILE A 1 572 ? -1.125 20.726 -1.549 1.00 97.81 572 ILE A O 1
ATOM 4224 N N . ASP A 1 573 ? -0.799 21.063 -3.750 1.00 97.12 573 ASP A N 1
ATOM 4225 C CA . ASP A 1 573 ? -2.053 20.448 -4.219 1.00 97.12 573 ASP A CA 1
ATOM 4226 C C . ASP A 1 573 ? -1.740 19.363 -5.255 1.00 97.12 573 ASP A C 1
ATOM 4228 O O . ASP A 1 573 ? -1.247 19.671 -6.338 1.00 97.12 573 ASP A O 1
ATOM 4232 N N . VAL A 1 574 ? -1.999 18.095 -4.915 1.00 96.62 574 VAL A N 1
ATOM 4233 C CA . VAL A 1 574 ? -1.786 16.936 -5.806 1.00 96.62 574 VAL A CA 1
ATOM 4234 C C . VAL A 1 574 ? -3.044 16.533 -6.585 1.00 96.62 574 VAL A C 1
ATOM 4236 O O . VAL A 1 574 ? -3.070 15.503 -7.257 1.00 96.62 574 VAL A O 1
ATOM 4239 N N . GLY A 1 575 ? -4.097 17.350 -6.527 1.00 92.06 575 GLY A N 1
ATOM 4240 C CA . GLY A 1 575 ? -5.349 17.127 -7.233 1.00 92.06 575 GLY A CA 1
ATOM 4241 C C . GLY A 1 575 ? -6.270 16.115 -6.548 1.00 92.06 575 GLY A C 1
ATOM 4242 O O . GLY A 1 575 ? -6.276 15.943 -5.327 1.00 92.06 575 GLY A O 1
ATOM 4243 N N . THR A 1 576 ? -7.134 15.490 -7.347 1.00 93.88 576 THR A N 1
ATOM 4244 C CA . THR A 1 576 ? -8.112 14.496 -6.885 1.00 93.88 576 THR A CA 1
ATOM 4245 C C . THR A 1 576 ? -7.516 13.099 -6.908 1.00 93.88 576 THR A C 1
ATOM 4247 O O . THR A 1 576 ? -6.837 12.764 -7.873 1.00 93.88 576 THR A O 1
ATOM 4250 N N . GLU A 1 577 ? -7.798 12.287 -5.888 1.00 94.81 577 GLU A N 1
ATOM 4251 C CA . GLU A 1 577 ? -7.269 10.915 -5.734 1.00 94.81 577 GLU A CA 1
ATOM 4252 C C . GLU A 1 577 ? -5.729 10.840 -5.665 1.00 94.81 577 GLU A C 1
ATOM 4254 O O . GLU A 1 577 ? -5.175 9.746 -5.636 1.00 94.81 577 GLU A O 1
ATOM 4259 N N . GLY A 1 578 ? -5.032 11.982 -5.617 1.00 96.12 578 GLY A N 1
ATOM 4260 C CA . GLY A 1 578 ? -3.573 12.045 -5.584 1.00 96.12 578 GLY A CA 1
ATOM 4261 C C . GLY A 1 578 ? -2.970 11.605 -4.249 1.00 96.12 578 GLY A C 1
ATOM 4262 O O . GLY A 1 578 ? -3.650 11.549 -3.221 1.00 96.12 578 GLY A O 1
ATOM 4263 N N . GLN A 1 579 ? -1.670 11.323 -4.267 1.00 98.25 579 GLN A N 1
ATOM 4264 C CA . GLN A 1 579 ? -0.894 10.911 -3.101 1.00 98.25 579 GLN A CA 1
ATOM 4265 C C . GLN A 1 579 ? 0.211 11.926 -2.800 1.00 98.25 579 GLN A C 1
ATOM 4267 O O . GLN A 1 579 ? 0.989 12.292 -3.681 1.00 98.25 579 GLN A O 1
ATOM 4272 N N . LEU A 1 580 ? 0.297 12.361 -1.545 1.00 98.56 580 LEU A N 1
ATOM 4273 C CA . LEU A 1 580 ? 1.333 13.267 -1.063 1.00 98.56 580 LEU A CA 1
ATOM 4274 C C . LEU A 1 580 ? 2.042 12.670 0.149 1.00 98.56 580 LEU A C 1
ATOM 4276 O O . LEU A 1 580 ? 1.413 12.427 1.176 1.00 98.56 580 LEU A O 1
ATOM 4280 N N . THR A 1 581 ? 3.354 12.483 0.053 1.00 98.69 581 THR A N 1
ATOM 4281 C CA . THR A 1 581 ? 4.174 11.928 1.133 1.00 98.69 581 THR A CA 1
ATOM 4282 C C . THR A 1 581 ? 5.276 12.906 1.530 1.00 98.69 581 THR A C 1
ATOM 4284 O O . THR A 1 581 ? 6.092 13.305 0.703 1.00 98.69 581 THR A O 1
ATOM 4287 N N . LEU A 1 582 ? 5.319 13.270 2.814 1.00 98.50 582 LEU A N 1
ATOM 4288 C CA . LEU A 1 582 ? 6.437 13.971 3.444 1.00 98.50 582 LEU A CA 1
ATOM 4289 C C . LEU A 1 582 ? 7.148 12.991 4.379 1.00 98.50 582 LEU A C 1
ATOM 4291 O O . LEU A 1 582 ? 6.562 12.561 5.375 1.00 98.50 582 LEU A O 1
ATOM 4295 N N . ARG A 1 583 ? 8.393 12.617 4.067 1.00 97.12 583 ARG A N 1
ATOM 4296 C CA . ARG A 1 583 ? 9.122 11.568 4.798 1.00 97.12 583 ARG A CA 1
ATOM 4297 C C . ARG A 1 583 ? 10.472 12.050 5.316 1.00 97.12 583 ARG A C 1
ATOM 4299 O O . ARG A 1 583 ? 11.314 12.495 4.552 1.00 97.12 583 ARG A O 1
ATOM 4306 N N . ASN A 1 584 ? 10.735 11.848 6.598 1.00 94.94 584 ASN A N 1
ATOM 4307 C CA . ASN A 1 584 ? 12.063 11.978 7.181 1.00 94.94 584 ASN A CA 1
ATOM 4308 C C . ASN A 1 584 ? 12.545 10.616 7.700 1.00 94.94 584 ASN A C 1
ATOM 4310 O O . ASN A 1 584 ? 11.923 10.019 8.581 1.00 94.94 584 ASN A O 1
ATOM 4314 N N . ALA A 1 585 ? 13.648 10.130 7.130 1.00 90.94 585 ALA A N 1
ATOM 4315 C CA . ALA A 1 585 ? 14.326 8.893 7.506 1.00 90.94 585 ALA A CA 1
ATOM 4316 C C . ALA A 1 585 ? 15.687 9.130 8.203 1.00 90.94 585 ALA A C 1
ATOM 4318 O O . ALA A 1 585 ? 16.350 8.162 8.581 1.00 90.94 585 ALA A O 1
ATOM 4319 N N . SER A 1 586 ? 16.097 10.386 8.427 1.00 88.38 586 SER A N 1
ATOM 4320 C CA . SER A 1 586 ? 17.417 10.777 8.957 1.00 88.38 586 SER A CA 1
ATOM 4321 C C . SER A 1 586 ? 17.432 11.117 10.460 1.00 88.38 586 SER A C 1
ATOM 4323 O O . SER A 1 586 ? 18.396 11.673 10.975 1.00 88.38 586 SER A O 1
ATOM 4325 N N . GLU A 1 587 ? 16.372 10.777 11.199 1.00 85.94 587 GLU A N 1
ATOM 4326 C CA . GLU A 1 587 ? 16.135 11.163 12.605 1.00 85.94 587 GLU A CA 1
ATOM 4327 C C . GLU A 1 587 ? 15.835 12.649 12.859 1.00 85.94 587 GLU A C 1
ATOM 4329 O O . GLU A 1 587 ? 15.683 13.039 14.022 1.00 85.94 587 GLU A O 1
ATOM 4334 N N . GLY A 1 588 ? 15.751 13.486 11.824 1.00 89.38 588 GLY A N 1
ATOM 4335 C CA . GLY A 1 588 ? 15.402 14.897 11.988 1.00 89.38 588 GLY A CA 1
ATOM 4336 C C . GLY A 1 588 ? 13.906 15.137 12.168 1.00 89.38 588 GLY A C 1
ATOM 4337 O O . GLY A 1 588 ? 13.130 14.234 12.496 1.00 89.38 588 GLY A O 1
ATOM 4338 N N . GLN A 1 589 ? 13.504 16.389 11.995 1.00 91.69 589 GLN A N 1
ATOM 4339 C CA . GLN A 1 589 ? 12.134 16.847 12.190 1.00 91.69 589 GLN A CA 1
ATOM 4340 C C . GLN A 1 589 ? 11.345 16.838 10.879 1.00 91.69 589 GLN A C 1
ATOM 4342 O O . GLN A 1 589 ? 11.903 16.992 9.793 1.00 91.69 589 GLN A O 1
ATOM 4347 N N . VAL A 1 590 ? 10.026 16.692 10.985 1.00 95.94 590 VAL A N 1
ATOM 4348 C CA . VAL A 1 590 ? 9.065 17.023 9.928 1.00 95.94 590 VAL A CA 1
ATOM 4349 C C . VAL A 1 590 ? 8.239 18.202 10.427 1.00 95.94 590 VAL A C 1
ATOM 4351 O O . VAL A 1 590 ? 7.376 18.049 11.291 1.00 95.94 590 VAL A O 1
ATOM 4354 N N . LEU A 1 591 ? 8.532 19.391 9.910 1.00 94.81 591 LEU A N 1
ATOM 4355 C CA . LEU A 1 591 ? 7.900 20.647 10.298 1.00 94.81 591 LEU A CA 1
ATOM 4356 C C . LEU A 1 591 ? 6.920 21.084 9.216 1.00 94.81 591 LEU A C 1
ATOM 4358 O O . LEU A 1 591 ? 7.322 21.336 8.084 1.00 94.81 591 LEU A O 1
ATOM 4362 N N . VAL A 1 592 ? 5.640 21.210 9.551 1.00 97.06 592 VAL A N 1
ATOM 4363 C CA . VAL A 1 592 ? 4.588 21.590 8.603 1.00 97.06 592 VAL A CA 1
ATOM 4364 C C . VAL A 1 592 ? 3.884 22.836 9.119 1.00 97.06 592 VAL A C 1
ATOM 4366 O O . VAL A 1 592 ? 3.323 22.800 10.202 1.00 97.06 592 VAL A O 1
ATOM 4369 N N . ASP A 1 593 ? 3.895 23.942 8.372 1.00 94.69 593 ASP A N 1
ATOM 4370 C CA . ASP A 1 593 ? 3.082 25.139 8.674 1.00 94.69 593 ASP A CA 1
ATOM 4371 C C . ASP A 1 593 ? 2.376 25.698 7.418 1.00 94.69 593 ASP A C 1
ATOM 4373 O O . ASP A 1 593 ? 2.067 26.886 7.311 1.00 94.69 593 ASP A O 1
ATOM 4377 N N . GLY A 1 594 ? 2.127 24.825 6.438 1.00 95.88 594 GLY A N 1
ATOM 4378 C CA . GLY A 1 594 ? 1.497 25.136 5.151 1.00 95.88 594 GLY A CA 1
ATOM 4379 C C . GLY A 1 594 ? 0.223 24.330 4.871 1.00 95.88 594 GLY A C 1
ATOM 4380 O O . GLY A 1 594 ? -0.340 23.678 5.749 1.00 95.88 594 GLY A O 1
ATOM 4381 N N . SER A 1 595 ? -0.244 24.383 3.627 1.00 98.06 595 SER A N 1
ATOM 4382 C CA . SER A 1 595 ? -1.421 23.663 3.137 1.00 98.06 595 SER A CA 1
ATOM 4383 C C . SER A 1 595 ? -1.015 22.447 2.300 1.00 98.06 595 SER A C 1
ATOM 4385 O O . SER A 1 595 ? -0.135 22.544 1.448 1.00 98.06 595 SER A O 1
ATOM 4387 N N . LEU A 1 596 ? -1.663 21.314 2.553 1.00 98.62 596 LEU A N 1
ATOM 4388 C CA . LEU A 1 596 ? -1.485 20.027 1.887 1.00 98.62 596 LEU A CA 1
ATOM 4389 C C . LEU A 1 596 ? -2.858 19.568 1.384 1.00 98.62 596 LEU A C 1
ATOM 4391 O O . LEU A 1 596 ? -3.768 19.372 2.190 1.00 98.62 596 LEU A O 1
ATOM 4395 N N . VAL A 1 597 ? -3.027 19.422 0.071 1.00 98.38 597 VAL A N 1
ATOM 4396 C CA . VAL A 1 597 ? -4.322 19.141 -0.563 1.00 98.38 597 VAL A CA 1
ATOM 4397 C C . VAL A 1 597 ? -4.227 17.891 -1.439 1.00 98.38 597 VAL A C 1
ATOM 4399 O O . VAL A 1 597 ? -3.431 17.848 -2.373 1.00 98.38 597 VAL A O 1
ATOM 4402 N N . ALA A 1 598 ? -5.059 16.889 -1.145 1.00 97.75 598 ALA A N 1
ATOM 4403 C CA . ALA A 1 598 ? -5.179 15.635 -1.897 1.00 97.75 598 ALA A CA 1
ATOM 4404 C C . ALA A 1 598 ? -6.628 15.112 -1.813 1.00 97.75 598 ALA A C 1
ATOM 4406 O O . ALA A 1 598 ? -6.937 14.175 -1.074 1.00 97.75 598 ALA A O 1
ATOM 4407 N N . ARG A 1 599 ? -7.567 15.767 -2.509 1.00 97.12 599 ARG A N 1
ATOM 4408 C CA . ARG A 1 599 ? -9.020 15.546 -2.329 1.00 97.12 599 ARG A CA 1
ATOM 4409 C C . ARG A 1 599 ? -9.438 14.129 -2.710 1.00 97.12 599 ARG A C 1
ATOM 4411 O O . ARG A 1 599 ? -9.228 13.712 -3.848 1.00 97.12 599 ARG A O 1
ATOM 4418 N N . GLY A 1 600 ? -10.047 13.400 -1.778 1.00 95.75 600 GLY A N 1
ATOM 4419 C CA . GLY A 1 600 ? -10.355 11.974 -1.938 1.00 95.75 600 GLY A CA 1
ATOM 4420 C C . GLY A 1 600 ? -9.125 11.074 -2.122 1.00 95.75 600 GLY A C 1
ATOM 4421 O O . GLY A 1 600 ? -9.281 9.922 -2.511 1.00 95.75 600 GLY A O 1
ATOM 4422 N N . GLY A 1 601 ? -7.922 11.604 -1.881 1.00 97.56 601 GLY A N 1
ATOM 4423 C CA . GLY A 1 601 ? -6.634 10.927 -2.003 1.00 97.56 601 GLY A CA 1
ATOM 4424 C C . GLY A 1 601 ? -5.983 10.667 -0.644 1.00 97.56 601 GLY A C 1
ATOM 4425 O O . GLY A 1 601 ? -6.672 10.386 0.341 1.00 97.56 601 GLY A O 1
ATOM 4426 N N . GLN A 1 602 ? -4.654 10.749 -0.581 1.00 98.50 602 GLN A N 1
ATOM 4427 C CA . GLN A 1 602 ? -3.881 10.398 0.612 1.00 98.50 602 GLN A CA 1
ATOM 4428 C C . GLN A 1 602 ? -2.792 11.426 0.936 1.00 98.50 602 GLN A C 1
ATOM 4430 O O . GLN A 1 602 ? -2.083 11.894 0.046 1.00 98.50 602 GLN A O 1
ATOM 4435 N N . VAL A 1 603 ? -2.641 11.739 2.227 1.00 98.81 603 VAL A N 1
ATOM 4436 C CA . VAL A 1 603 ? -1.517 12.514 2.773 1.00 98.81 603 VAL A CA 1
ATOM 4437 C C . VAL A 1 603 ? -0.815 11.695 3.854 1.00 98.81 603 VAL A C 1
ATOM 4439 O O . VAL A 1 603 ? -1.420 11.382 4.880 1.00 98.81 603 VAL A O 1
ATOM 4442 N N . ASP A 1 604 ? 0.465 11.396 3.642 1.00 98.69 604 ASP A N 1
ATOM 4443 C CA . ASP A 1 604 ? 1.329 10.680 4.581 1.00 98.69 604 ASP A CA 1
ATOM 4444 C C . ASP A 1 604 ? 2.414 11.615 5.129 1.00 98.69 604 ASP A C 1
ATOM 4446 O O . ASP A 1 604 ? 3.224 12.152 4.374 1.00 98.69 604 ASP A O 1
ATOM 4450 N N . LEU A 1 605 ? 2.458 11.788 6.449 1.00 98.56 605 LEU A N 1
ATOM 4451 C CA . LEU A 1 605 ? 3.499 12.528 7.160 1.00 98.56 605 LEU A CA 1
ATOM 4452 C C . LEU A 1 605 ? 4.274 11.551 8.045 1.00 98.56 605 LEU A C 1
ATOM 4454 O O . LEU A 1 605 ? 3.728 11.018 9.010 1.00 98.56 605 LEU A O 1
ATOM 4458 N N . LEU A 1 606 ? 5.533 11.293 7.700 1.00 96.81 606 LEU A N 1
ATOM 4459 C CA . LEU A 1 606 ? 6.303 10.178 8.244 1.00 96.81 606 LEU A CA 1
ATOM 4460 C C . LEU A 1 606 ? 7.635 10.671 8.815 1.00 96.81 606 LEU A C 1
ATOM 4462 O O . LEU A 1 606 ? 8.485 11.152 8.071 1.00 96.81 606 LEU A O 1
ATOM 4466 N N . ALA A 1 607 ? 7.849 10.503 10.117 1.00 93.25 607 ALA A N 1
ATOM 4467 C CA . ALA A 1 607 ? 9.129 10.737 10.790 1.00 93.25 607 ALA A CA 1
ATOM 4468 C C . ALA A 1 607 ? 9.626 9.409 11.379 1.00 93.25 607 ALA A C 1
ATOM 4470 O O . ALA A 1 607 ? 9.488 9.133 12.574 1.00 93.25 607 ALA A O 1
ATOM 4471 N N . LEU A 1 608 ? 10.117 8.535 10.496 1.00 84.50 608 LEU A N 1
ATOM 4472 C CA . LEU A 1 608 ? 10.350 7.121 10.778 1.00 84.50 608 LEU A CA 1
ATOM 4473 C C . LEU A 1 608 ? 11.831 6.785 10.648 1.00 84.50 608 LEU A C 1
ATOM 4475 O O . LEU A 1 608 ? 12.294 6.332 9.602 1.00 84.50 608 LEU A O 1
ATOM 4479 N N . SER A 1 609 ? 12.573 6.970 11.736 1.00 78.69 609 SER A N 1
ATOM 4480 C CA . SER A 1 609 ? 13.956 6.509 11.825 1.00 78.69 609 SER A CA 1
ATOM 4481 C C . SER A 1 609 ? 14.263 5.885 13.182 1.00 78.69 609 SER A C 1
ATOM 4483 O O . SER A 1 609 ? 13.681 6.249 14.211 1.00 78.69 609 SER A O 1
ATOM 4485 N N . PHE A 1 610 ? 15.184 4.921 13.185 1.00 66.06 610 PHE A N 1
ATOM 4486 C CA . PHE A 1 610 ? 15.588 4.162 14.364 1.00 66.06 610 PHE A CA 1
ATOM 4487 C C . PHE A 1 610 ? 17.104 4.191 14.518 1.00 66.06 610 PHE A C 1
ATOM 4489 O O . PHE A 1 610 ? 17.836 3.755 13.633 1.00 66.06 610 PHE A O 1
ATOM 4496 N N . SER A 1 611 ? 17.584 4.621 15.686 1.00 63.84 611 SER A N 1
ATOM 4497 C CA . SER A 1 611 ? 19.016 4.650 15.979 1.00 63.84 611 SER A CA 1
ATOM 4498 C C . SER A 1 611 ? 19.359 4.177 17.381 1.00 63.84 611 SER A C 1
ATOM 4500 O O . SER A 1 611 ? 18.564 4.251 18.325 1.00 63.84 611 SER A O 1
ATOM 4502 N N . SER A 1 612 ? 20.601 3.713 17.529 1.00 60.50 612 SER A N 1
ATOM 4503 C CA . SER A 1 612 ? 21.191 3.373 18.826 1.00 60.50 612 SER A CA 1
ATOM 4504 C C . SER A 1 612 ? 21.619 4.600 19.638 1.00 60.50 612 SER A C 1
ATOM 4506 O O . SER A 1 612 ? 22.297 4.447 20.655 1.00 60.50 612 SER A O 1
ATOM 4508 N N . GLN A 1 613 ? 21.322 5.812 19.164 1.00 65.12 613 GLN A N 1
ATOM 4509 C CA . GLN A 1 613 ? 21.736 7.049 19.813 1.00 65.12 613 GLN A CA 1
ATOM 4510 C C . GLN A 1 613 ? 20.890 7.319 21.071 1.00 65.12 613 GLN A C 1
ATOM 4512 O O . GLN A 1 613 ? 19.762 6.823 21.181 1.00 65.12 613 GLN A O 1
ATOM 4517 N N . PRO A 1 614 ? 21.412 8.099 22.039 1.00 65.00 614 PRO A N 1
ATOM 4518 C CA . PRO A 1 614 ? 20.658 8.493 23.223 1.00 65.00 614 PRO A CA 1
ATOM 4519 C C . PRO A 1 614 ? 19.343 9.193 22.866 1.00 65.00 614 PRO A C 1
ATOM 4521 O O . PRO A 1 614 ? 19.255 9.885 21.852 1.00 65.00 614 PRO A O 1
ATOM 4524 N N . TYR A 1 615 ? 18.346 9.039 23.737 1.00 70.88 615 TYR A N 1
ATOM 4525 C CA . TYR A 1 615 ? 17.070 9.744 23.636 1.00 70.88 615 TYR A CA 1
ATOM 4526 C C . TYR A 1 615 ? 17.271 11.263 23.498 1.00 70.88 615 TYR A C 1
ATOM 4528 O O . TYR A 1 615 ? 18.087 11.856 24.209 1.00 70.88 615 TYR A O 1
ATOM 4536 N N . ASN A 1 616 ? 16.518 11.873 22.583 1.00 73.25 616 ASN A N 1
ATOM 4537 C CA . ASN A 1 616 ? 16.446 13.315 22.389 1.00 73.25 616 ASN A CA 1
ATOM 4538 C C . ASN A 1 616 ? 15.049 13.658 21.830 1.00 73.25 616 ASN A C 1
ATOM 4540 O O . ASN A 1 616 ? 14.739 13.175 20.743 1.00 73.25 616 ASN A O 1
ATOM 4544 N N . PRO A 1 617 ? 14.256 14.508 22.512 1.00 72.12 617 PRO A N 1
ATOM 4545 C CA . PRO A 1 617 ? 12.872 14.817 22.128 1.00 72.12 617 PRO A CA 1
ATOM 4546 C C . PRO A 1 617 ? 12.727 15.569 20.797 1.00 72.12 617 PRO A C 1
ATOM 4548 O O . PRO A 1 617 ? 11.622 15.699 20.283 1.00 72.12 617 PRO A O 1
ATOM 4551 N N . LEU A 1 618 ? 13.822 16.110 20.257 1.00 76.38 618 LEU A N 1
ATOM 4552 C CA . LEU A 1 618 ? 13.839 16.802 18.966 1.00 76.38 618 LEU A CA 1
ATOM 4553 C C . LEU A 1 618 ? 14.080 15.860 17.782 1.00 76.38 618 LEU A C 1
ATOM 4555 O O . LEU A 1 618 ? 14.079 16.332 16.649 1.00 76.38 618 LEU A O 1
ATOM 4559 N N . ARG A 1 619 ? 14.337 14.569 18.026 1.00 84.88 619 ARG A N 1
ATOM 4560 C CA . ARG A 1 619 ? 14.548 13.575 16.968 1.00 84.88 619 ARG A CA 1
ATOM 4561 C C . ARG A 1 619 ? 13.231 12.944 16.559 1.00 84.88 619 ARG A C 1
ATOM 4563 O O . ARG A 1 619 ? 12.415 12.635 17.424 1.00 84.88 619 ARG A O 1
ATOM 4570 N N . ASN A 1 620 ? 13.051 12.717 15.260 1.00 88.19 620 ASN A N 1
ATOM 4571 C CA . ASN A 1 620 ? 11.809 12.187 14.693 1.00 88.19 620 ASN A CA 1
ATOM 4572 C C . ASN A 1 620 ? 10.562 12.967 15.164 1.00 88.19 620 ASN A C 1
ATOM 4574 O O . ASN A 1 620 ? 9.493 12.384 15.345 1.00 88.19 620 ASN A O 1
ATOM 4578 N N . LEU A 1 621 ? 10.703 14.270 15.438 1.00 90.56 621 LEU A N 1
ATOM 4579 C CA . LEU A 1 621 ? 9.589 15.133 15.826 1.00 90.56 621 LEU A CA 1
ATOM 4580 C C . LEU A 1 621 ? 8.783 15.479 14.577 1.00 90.56 621 LEU A C 1
ATOM 4582 O O . LEU A 1 621 ? 9.323 16.038 13.627 1.00 90.56 621 LEU A O 1
ATOM 4586 N N . LEU A 1 622 ? 7.482 15.225 14.617 1.00 95.00 622 LEU A N 1
ATOM 4587 C CA . LEU A 1 622 ? 6.530 15.681 13.619 1.00 95.00 622 LEU A CA 1
ATOM 4588 C C . LEU A 1 622 ? 5.688 16.802 14.223 1.00 95.00 622 LEU A C 1
ATOM 4590 O O . LEU A 1 622 ? 4.939 16.587 15.179 1.00 95.00 622 LEU A O 1
ATOM 4594 N N . TRP A 1 623 ? 5.820 18.010 13.680 1.00 93.50 623 TRP A N 1
ATOM 4595 C CA . TRP A 1 623 ? 5.196 19.210 14.224 1.00 93.50 623 TRP A CA 1
ATOM 4596 C C . TRP A 1 623 ? 4.323 19.918 13.184 1.00 93.50 623 TRP A C 1
ATOM 4598 O O . TRP A 1 623 ? 4.813 20.399 12.165 1.00 93.50 623 TRP A O 1
ATOM 4608 N N . LEU A 1 624 ? 3.023 20.016 13.474 1.00 94.62 624 LEU A N 1
ATOM 4609 C CA . LEU A 1 624 ? 2.049 20.807 12.728 1.00 94.62 624 LEU A CA 1
ATOM 4610 C C . LEU A 1 624 ? 1.861 22.175 13.402 1.00 94.62 624 LEU A C 1
ATOM 4612 O O . LEU A 1 624 ? 1.286 22.284 14.490 1.00 94.62 624 LEU A O 1
ATOM 4616 N N . GLY A 1 625 ? 2.323 23.227 12.737 1.00 91.56 625 GLY A N 1
ATOM 4617 C CA . GLY A 1 625 ? 2.153 24.616 13.146 1.00 91.56 625 GLY A CA 1
ATOM 4618 C C . GLY A 1 625 ? 0.711 25.126 12.988 1.00 91.56 625 GLY A C 1
ATOM 4619 O O . GLY A 1 625 ? -0.142 24.459 12.386 1.00 91.56 625 GLY A O 1
ATOM 4620 N N . PRO A 1 626 ? 0.401 26.326 13.511 1.00 90.06 626 PRO A N 1
ATOM 4621 C CA . PRO A 1 626 ? -0.958 26.870 13.580 1.00 90.06 626 PRO A CA 1
ATOM 4622 C C . PRO A 1 626 ? -1.566 27.197 12.204 1.00 90.06 626 PRO A C 1
ATOM 4624 O O . PRO A 1 626 ? -2.789 27.325 12.077 1.00 90.06 626 PRO A O 1
ATOM 4627 N N . ASN A 1 627 ? -0.748 27.329 11.158 1.00 93.50 627 ASN A N 1
ATOM 4628 C CA . ASN A 1 627 ? -1.207 27.577 9.791 1.00 93.50 627 ASN A CA 1
ATOM 4629 C C . ASN A 1 627 ? -1.359 26.288 8.974 1.00 93.50 627 ASN A C 1
ATOM 4631 O O . ASN A 1 627 ? -1.821 26.356 7.837 1.00 93.50 627 ASN A O 1
ATOM 4635 N N . THR A 1 628 ? -1.067 25.121 9.559 1.00 97.31 628 THR A N 1
ATOM 4636 C CA . THR A 1 628 ? -1.208 23.825 8.883 1.00 97.31 628 THR A CA 1
ATOM 4637 C C . THR A 1 628 ? -2.643 23.571 8.443 1.00 97.31 628 THR A C 1
ATOM 4639 O O . THR A 1 628 ? -3.568 23.655 9.259 1.00 97.31 628 THR A O 1
ATOM 4642 N N . ARG A 1 629 ? -2.848 23.231 7.172 1.00 98.25 629 ARG A N 1
ATOM 4643 C CA . ARG A 1 629 ? -4.141 22.804 6.620 1.00 98.25 629 ARG A CA 1
ATOM 4644 C C . ARG A 1 629 ? -3.936 21.512 5.840 1.00 98.25 629 ARG A C 1
ATOM 4646 O O . ARG A 1 629 ? -3.200 21.519 4.867 1.00 98.25 629 ARG A O 1
ATOM 4653 N N . ILE A 1 630 ? -4.578 20.426 6.248 1.00 98.69 630 ILE A N 1
ATOM 4654 C CA . ILE A 1 630 ? -4.591 19.171 5.488 1.00 98.69 630 ILE A CA 1
ATOM 4655 C C . ILE A 1 630 ? -6.014 18.963 4.969 1.00 98.69 630 ILE A C 1
ATOM 4657 O O . ILE A 1 630 ? -6.934 18.821 5.773 1.00 98.69 630 ILE A O 1
ATOM 4661 N N . ASP A 1 631 ? -6.200 18.997 3.650 1.00 98.50 631 ASP A N 1
ATOM 4662 C CA . ASP A 1 631 ? -7.487 18.825 2.963 1.00 98.50 631 ASP A CA 1
ATOM 4663 C C . ASP A 1 631 ? -7.436 17.574 2.082 1.00 98.50 631 ASP A C 1
ATOM 4665 O O . ASP A 1 631 ? -6.923 17.597 0.961 1.00 98.50 631 ASP A O 1
ATOM 4669 N N . VAL A 1 632 ? -7.998 16.480 2.590 1.00 98.56 632 VAL A N 1
ATOM 4670 C CA . VAL A 1 632 ? -8.272 15.275 1.799 1.00 98.56 632 VAL A CA 1
ATOM 4671 C C . VAL A 1 632 ? -9.774 15.071 1.617 1.00 98.56 632 VAL A C 1
ATOM 4673 O O . VAL A 1 632 ? -10.222 13.964 1.334 1.00 98.56 632 VAL A O 1
ATOM 4676 N N . SER A 1 633 ? -10.578 16.124 1.782 1.00 98.12 633 SER A N 1
ATOM 4677 C CA . SER A 1 633 ? -12.037 16.037 1.729 1.00 98.12 633 SER A CA 1
ATOM 4678 C C . SER A 1 633 ? -12.552 15.473 0.398 1.00 98.12 633 SER A C 1
ATOM 4680 O O . SER A 1 633 ? -11.893 15.529 -0.646 1.00 98.12 633 SER A O 1
ATOM 4682 N N . GLY A 1 634 ? -13.753 14.899 0.445 1.00 95.50 634 GLY A N 1
ATOM 4683 C CA . GLY A 1 634 ? -14.445 14.385 -0.724 1.00 95.50 634 GLY A CA 1
ATOM 4684 C C . GLY A 1 634 ? -14.740 15.491 -1.733 1.00 95.50 634 GLY A C 1
ATOM 4685 O O . GLY A 1 634 ? -14.975 16.651 -1.392 1.00 95.50 634 GLY A O 1
ATOM 4686 N N . THR A 1 635 ? -14.770 15.127 -3.008 1.00 94.94 635 THR A N 1
ATOM 4687 C CA . THR A 1 635 ? -15.021 16.071 -4.102 1.00 94.94 635 THR A CA 1
ATOM 4688 C C . THR A 1 635 ? -15.792 15.410 -5.236 1.00 94.94 635 THR A C 1
ATOM 4690 O O . THR A 1 635 ? -15.966 14.194 -5.260 1.00 94.94 635 THR A O 1
ATOM 4693 N N . THR A 1 636 ? -16.271 16.208 -6.182 1.00 90.75 636 THR A N 1
ATOM 4694 C CA . THR A 1 636 ? -17.046 15.720 -7.321 1.00 90.75 636 THR A CA 1
ATOM 4695 C C . THR A 1 636 ? -16.292 15.978 -8.616 1.00 90.75 636 THR A C 1
ATOM 4697 O O . THR A 1 636 ? -15.998 17.126 -8.951 1.00 90.75 636 THR A O 1
ATOM 4700 N N . ILE A 1 637 ? -16.026 14.909 -9.364 1.00 88.81 637 ILE A N 1
ATOM 4701 C CA . ILE A 1 637 ? -15.398 14.946 -10.684 1.00 88.81 637 ILE A CA 1
ATOM 4702 C C . ILE A 1 637 ? -16.505 14.884 -11.743 1.00 88.81 637 ILE A C 1
ATOM 4704 O O . ILE A 1 637 ? -17.144 13.839 -11.887 1.00 88.81 637 ILE A O 1
ATOM 4708 N N . PRO A 1 638 ? -16.790 15.976 -12.470 1.00 82.44 638 PRO A N 1
ATOM 4709 C CA . PRO A 1 638 ? -17.781 15.955 -13.540 1.00 82.44 638 PRO A CA 1
ATOM 4710 C C . PRO A 1 638 ? -17.318 15.037 -14.676 1.00 82.44 638 PRO A C 1
ATOM 4712 O O . PRO A 1 638 ? -16.157 15.095 -15.066 1.00 82.44 638 PRO A O 1
ATOM 4715 N N . VAL A 1 639 ? -18.234 14.226 -15.211 1.00 77.81 639 VAL A N 1
ATOM 4716 C CA . VAL A 1 639 ? -17.987 13.397 -16.399 1.00 77.81 639 VAL A CA 1
ATOM 4717 C C . VAL A 1 639 ? -18.395 14.183 -17.639 1.00 77.81 639 VAL A C 1
ATOM 4719 O O . VAL A 1 639 ? -19.489 14.757 -17.702 1.00 77.81 639 VAL A O 1
ATOM 4722 N N . THR A 1 640 ? -17.519 14.211 -18.632 1.00 67.38 640 THR A N 1
ATOM 4723 C CA . THR A 1 640 ? -17.684 14.950 -19.878 1.00 67.38 640 THR A CA 1
ATOM 4724 C C . THR A 1 640 ? -18.584 14.156 -20.839 1.00 67.38 640 THR A C 1
ATOM 4726 O O . THR A 1 640 ? -18.121 13.542 -21.792 1.00 67.38 640 THR A O 1
ATOM 4729 N N . ASP A 1 641 ? -19.904 14.148 -20.607 1.00 59.38 641 ASP A N 1
ATOM 4730 C CA . ASP A 1 641 ? -20.886 13.608 -21.569 1.00 59.38 641 ASP A CA 1
ATOM 4731 C C . ASP A 1 641 ? -21.393 14.717 -22.515 1.00 59.38 641 ASP A C 1
ATOM 4733 O O . ASP A 1 641 ? -21.720 15.830 -22.100 1.00 59.38 641 ASP A O 1
ATOM 4737 N N . THR A 1 642 ? -21.486 14.409 -23.812 1.00 51.81 642 THR A N 1
ATOM 4738 C CA . THR A 1 642 ? -22.076 15.292 -24.838 1.00 51.81 642 THR A CA 1
ATOM 4739 C C . THR A 1 642 ? -23.608 15.244 -24.853 1.00 51.81 642 THR A C 1
ATOM 4741 O O . THR A 1 642 ? -24.252 16.052 -25.531 1.00 51.81 642 THR A O 1
ATOM 4744 N N . SER A 1 643 ? -24.221 14.318 -24.110 1.00 55.41 643 SER A N 1
ATOM 4745 C CA . SER A 1 643 ? -25.659 14.308 -23.846 1.00 55.41 643 SER A CA 1
ATOM 4746 C C . SER A 1 643 ? -26.015 15.333 -22.754 1.00 55.41 643 SER A C 1
ATOM 4748 O O . SER A 1 643 ? -25.253 15.539 -21.822 1.00 55.41 643 SER A O 1
ATOM 4750 N N . GLU A 1 644 ? -27.169 16.012 -22.841 1.00 52.28 644 GLU A N 1
ATOM 4751 C CA . GLU A 1 644 ? -27.586 17.095 -21.914 1.00 52.28 644 GLU A CA 1
ATOM 4752 C C . GLU A 1 644 ? -27.792 16.663 -20.431 1.00 52.28 644 GLU A C 1
ATOM 4754 O O . GLU A 1 644 ? -28.458 17.364 -19.664 1.00 52.28 644 GLU A O 1
ATOM 4759 N N . LEU A 1 645 ? -27.285 15.501 -19.998 1.00 59.50 645 LEU A N 1
ATOM 4760 C CA . LEU A 1 645 ? -27.442 14.989 -18.638 1.00 59.50 645 LEU A CA 1
ATOM 4761 C C . LEU A 1 645 ? -26.145 15.137 -17.827 1.00 59.50 645 LEU A C 1
ATOM 4763 O O . LEU A 1 645 ? -25.161 14.473 -18.138 1.00 59.50 645 LEU A O 1
ATOM 4767 N N . PRO A 1 646 ? -26.140 15.936 -16.745 1.00 60.47 646 PRO A N 1
ATOM 4768 C CA . PRO A 1 646 ? -24.979 16.042 -15.872 1.00 60.47 646 PRO A CA 1
ATOM 4769 C C . PRO A 1 646 ? -24.771 14.727 -15.109 1.00 60.47 646 PRO A C 1
ATOM 4771 O O . PRO A 1 646 ? -25.621 14.329 -14.304 1.00 60.47 646 PRO A O 1
ATOM 4774 N N . SER A 1 647 ? -23.638 14.073 -15.366 1.00 71.00 647 SER A N 1
ATOM 4775 C CA . SER A 1 647 ? -23.128 12.924 -14.614 1.00 71.00 647 SER A CA 1
ATOM 4776 C C . SER A 1 647 ? -21.771 13.279 -13.995 1.00 71.00 647 SER A C 1
ATOM 4778 O O . SER A 1 647 ? -21.074 14.167 -14.485 1.00 71.00 647 SER A O 1
ATOM 4780 N N . ALA A 1 648 ? -21.436 12.664 -12.862 1.00 76.50 648 ALA A N 1
ATOM 4781 C CA . ALA A 1 648 ? -20.189 12.920 -12.148 1.00 76.50 648 ALA A CA 1
ATOM 4782 C C . ALA A 1 648 ? -19.807 11.719 -11.274 1.00 76.50 648 ALA A C 1
ATOM 4784 O O . ALA A 1 648 ? -20.678 10.956 -10.847 1.00 76.50 648 ALA A O 1
ATOM 4785 N N . ARG A 1 649 ? -18.518 11.593 -10.958 1.00 83.69 649 ARG A N 1
ATOM 4786 C CA . ARG A 1 649 ? -17.998 10.702 -9.919 1.00 83.69 649 ARG A CA 1
ATOM 4787 C C . ARG A 1 649 ? -17.908 11.483 -8.606 1.00 83.69 649 ARG A C 1
ATOM 4789 O O . ARG A 1 649 ? -17.237 12.508 -8.549 1.00 83.69 649 ARG A O 1
ATOM 4796 N N . VAL A 1 650 ? -18.601 11.021 -7.566 1.00 87.00 650 VAL A N 1
ATOM 4797 C CA . VAL A 1 650 ? -18.532 11.607 -6.214 1.00 87.00 650 VAL A CA 1
ATOM 4798 C C . VAL A 1 650 ? -17.521 10.811 -5.398 1.00 87.00 650 VAL A C 1
ATOM 4800 O O . VAL A 1 650 ? -17.718 9.615 -5.181 1.00 87.00 650 VAL A O 1
ATOM 4803 N N . LEU A 1 651 ? -16.443 11.464 -4.975 1.00 91.19 651 LEU A N 1
ATOM 4804 C CA . LEU A 1 651 ? -15.363 10.875 -4.192 1.00 91.19 651 LEU A CA 1
ATOM 4805 C C . LEU A 1 651 ? -15.623 11.025 -2.694 1.00 91.19 651 LEU A C 1
ATOM 4807 O O . LEU A 1 651 ? -16.084 12.072 -2.239 1.00 91.19 651 LEU A O 1
ATOM 4811 N N . GLY A 1 652 ? -15.301 9.973 -1.938 1.00 91.81 652 GLY A N 1
ATOM 4812 C CA . GLY A 1 652 ? -15.261 10.000 -0.475 1.00 91.81 652 GLY A CA 1
ATOM 4813 C C . GLY A 1 652 ? -14.157 10.899 0.068 1.00 91.81 652 GLY A C 1
ATOM 4814 O O . GLY A 1 652 ? -13.263 11.303 -0.673 1.00 91.81 652 GLY A O 1
ATOM 4815 N N . GLY A 1 653 ? -14.213 11.191 1.367 1.00 96.06 653 GLY A N 1
ATOM 4816 C CA . GLY A 1 653 ? -13.053 11.744 2.064 1.00 96.06 653 GLY A CA 1
ATOM 4817 C C . GLY A 1 653 ? -11.872 10.769 2.004 1.00 96.06 653 GLY A C 1
ATOM 4818 O O . GLY A 1 653 ? -12.055 9.554 2.082 1.00 96.06 653 GLY A O 1
ATOM 4819 N N . GLY A 1 654 ? -10.675 11.316 1.843 1.00 97.81 654 GLY A N 1
ATOM 4820 C CA . GLY A 1 654 ? -9.414 10.597 1.735 1.00 97.81 654 GLY A CA 1
ATOM 4821 C C . GLY A 1 654 ? -8.798 10.222 3.083 1.00 97.81 654 GLY A C 1
ATOM 4822 O O . GLY A 1 654 ? -9.440 10.295 4.133 1.00 97.81 654 GLY A O 1
ATOM 4823 N N . THR A 1 655 ? -7.531 9.818 3.064 1.00 98.50 655 THR A N 1
ATOM 4824 C CA . THR A 1 655 ? -6.824 9.341 4.262 1.00 98.50 655 THR A CA 1
ATOM 4825 C C . THR A 1 655 ? -5.677 10.267 4.642 1.00 98.50 655 THR A C 1
ATOM 4827 O O . THR A 1 655 ? -4.902 10.689 3.788 1.00 98.50 655 THR A O 1
ATOM 4830 N N . VAL A 1 656 ? -5.550 10.553 5.937 1.00 98.81 656 VAL A N 1
ATOM 4831 C CA . VAL A 1 656 ? -4.384 11.226 6.515 1.00 98.81 656 VAL A CA 1
ATOM 4832 C C . VAL A 1 656 ? -3.690 10.265 7.470 1.00 98.81 656 VAL A C 1
ATOM 4834 O O . VAL A 1 656 ? -4.310 9.795 8.426 1.00 98.81 656 VAL A O 1
ATOM 4837 N N . ASN A 1 657 ? -2.414 9.992 7.220 1.00 98.44 657 ASN A N 1
ATOM 4838 C CA . ASN A 1 657 ? -1.567 9.186 8.089 1.00 98.44 657 ASN A CA 1
ATOM 4839 C C . ASN A 1 657 ? -0.428 10.044 8.643 1.00 98.44 657 ASN A C 1
ATOM 4841 O O . ASN A 1 657 ? 0.300 10.687 7.888 1.00 98.44 657 ASN A O 1
ATOM 4845 N N . ILE A 1 658 ? -0.281 10.064 9.963 1.00 98.12 658 ILE A N 1
ATOM 4846 C CA . ILE A 1 658 ? 0.768 10.798 10.668 1.00 98.12 658 ILE A CA 1
ATOM 4847 C C . ILE A 1 658 ? 1.447 9.809 11.602 1.00 98.12 658 ILE A C 1
ATOM 4849 O O . ILE A 1 658 ? 0.843 9.381 12.586 1.00 98.12 658 ILE A O 1
ATOM 4853 N N . ASP A 1 659 ? 2.688 9.451 11.294 1.00 94.75 659 ASP A N 1
ATOM 4854 C CA . ASP A 1 659 ? 3.428 8.437 12.039 1.00 94.75 659 ASP A CA 1
ATOM 4855 C C . ASP A 1 659 ? 4.840 8.921 12.365 1.00 94.75 659 ASP A C 1
ATOM 4857 O O . ASP A 1 659 ? 5.605 9.325 11.482 1.00 94.75 659 ASP A O 1
ATOM 4861 N N . ALA A 1 660 ? 5.180 8.894 13.650 1.00 92.69 660 ALA A N 1
ATOM 4862 C CA . ALA A 1 660 ? 6.473 9.325 14.145 1.00 92.69 660 ALA A CA 1
ATOM 4863 C C . ALA A 1 660 ? 7.023 8.350 15.189 1.00 92.69 660 ALA A C 1
ATOM 4865 O O . ALA A 1 660 ? 6.382 8.047 16.196 1.00 92.69 660 ALA A O 1
ATOM 4866 N N . THR A 1 661 ? 8.283 7.944 15.028 1.00 88.06 661 THR A N 1
ATOM 4867 C CA . THR A 1 661 ? 9.008 7.226 16.091 1.00 88.06 661 THR A CA 1
ATOM 4868 C C . THR A 1 661 ? 9.436 8.161 17.234 1.00 88.06 661 THR A C 1
ATOM 4870 O O . THR A 1 661 ? 9.943 7.690 18.253 1.00 88.06 661 THR A O 1
ATOM 4873 N N . GLY A 1 662 ? 9.232 9.475 17.074 1.00 88.69 662 GLY A N 1
ATOM 4874 C CA . GLY A 1 662 ? 9.394 10.521 18.084 1.00 88.69 662 GLY A CA 1
ATOM 4875 C C . GLY A 1 662 ? 8.050 11.070 18.574 1.00 88.69 662 GLY A C 1
ATOM 4876 O O . GLY A 1 662 ? 7.130 10.309 18.890 1.00 88.69 662 GLY A O 1
ATOM 4877 N N . TYR A 1 663 ? 7.955 12.395 18.688 1.00 90.12 663 TYR A N 1
ATOM 4878 C CA . TYR A 1 663 ? 6.745 13.103 19.113 1.00 90.12 663 TYR A CA 1
ATOM 4879 C C . TYR A 1 663 ? 5.872 13.512 17.923 1.00 90.12 663 TYR A C 1
ATOM 4881 O O . TYR A 1 663 ? 6.392 13.931 16.893 1.00 90.12 663 TYR A O 1
ATOM 4889 N N . VAL A 1 664 ? 4.550 13.499 18.107 1.00 94.00 664 VAL A N 1
ATOM 4890 C CA . VAL A 1 664 ? 3.591 14.184 17.227 1.00 94.00 664 VAL A CA 1
ATOM 4891 C C . VAL A 1 664 ? 2.997 15.368 17.980 1.00 94.00 664 VAL A C 1
ATOM 4893 O O . VAL A 1 664 ? 2.374 15.202 19.032 1.00 94.00 664 VAL A O 1
ATOM 4896 N N . VAL A 1 665 ? 3.179 16.569 17.437 1.00 91.25 665 VAL A N 1
ATOM 4897 C CA . VAL A 1 665 ? 2.670 17.819 18.008 1.00 91.25 665 VAL A CA 1
ATOM 4898 C C . VAL A 1 665 ? 1.843 18.544 16.962 1.00 91.25 665 VAL A C 1
ATOM 4900 O O . VAL A 1 665 ? 2.328 18.797 15.867 1.00 91.25 665 VAL A O 1
ATOM 4903 N N . ALA A 1 666 ? 0.620 18.938 17.296 1.00 91.31 666 ALA A N 1
ATOM 4904 C CA . ALA A 1 666 ? -0.181 19.798 16.437 1.00 91.31 666 ALA A CA 1
ATOM 4905 C C . ALA A 1 666 ? -0.742 20.969 17.235 1.00 91.31 666 ALA A C 1
ATOM 4907 O O . ALA A 1 666 ? -1.417 20.757 18.236 1.00 91.31 666 ALA A O 1
ATOM 4908 N N . GLU A 1 667 ? -0.454 22.202 16.817 1.00 87.19 667 GLU A N 1
ATOM 4909 C CA . GLU A 1 667 ? -0.832 23.405 17.565 1.00 87.19 667 GLU A CA 1
ATOM 4910 C C . GLU A 1 667 ? -2.263 23.876 17.286 1.00 87.19 667 GLU A C 1
ATOM 4912 O O . GLU A 1 667 ? -2.821 23.634 16.207 1.00 87.19 667 GLU A O 1
ATOM 4917 N N . THR A 1 668 ? -2.808 24.664 18.229 1.00 87.69 668 THR A N 1
ATOM 4918 C CA . THR A 1 668 ? -4.056 25.418 18.031 1.00 87.69 668 THR A CA 1
ATOM 4919 C C . THR A 1 668 ? -4.016 26.162 16.699 1.00 87.69 668 THR A C 1
ATOM 4921 O O . THR A 1 668 ? -3.148 27.000 16.465 1.00 87.69 668 THR A O 1
ATOM 4924 N N . GLY A 1 669 ? -5.028 25.934 15.868 1.00 89.25 669 GLY A N 1
ATOM 4925 C CA . GLY A 1 669 ? -5.193 26.613 14.584 1.00 89.25 669 GLY A CA 1
ATOM 4926 C C . GLY A 1 669 ? -4.909 25.713 13.390 1.00 89.25 669 GLY A C 1
ATOM 4927 O O . GLY A 1 669 ? -5.438 26.004 12.320 1.00 89.25 669 GLY A O 1
ATOM 4928 N N . SER A 1 670 ? -4.168 24.615 13.575 1.00 94.88 670 SER A N 1
ATOM 4929 C CA . SER A 1 670 ? -4.033 23.561 12.566 1.00 94.88 670 SER A CA 1
ATOM 4930 C C . SER A 1 670 ? -5.391 22.903 12.271 1.00 94.88 670 SER A C 1
ATOM 4932 O O . SER A 1 670 ? -6.233 22.770 13.167 1.00 94.88 670 SER A O 1
ATOM 4934 N N . THR A 1 671 ? -5.637 22.509 11.017 1.00 97.75 671 THR A N 1
ATOM 4935 C CA . THR A 1 671 ? -6.881 21.819 10.628 1.00 97.75 671 THR A CA 1
ATOM 4936 C C . THR A 1 671 ? -6.619 20.591 9.772 1.00 97.75 671 THR A C 1
ATOM 4938 O O . THR A 1 671 ? -5.781 20.638 8.872 1.00 97.75 671 THR A O 1
ATOM 4941 N N . ILE A 1 672 ? -7.396 19.535 10.000 1.00 98.50 672 ILE A N 1
ATOM 4942 C CA . ILE A 1 672 ? -7.379 18.308 9.199 1.00 98.50 672 ILE A CA 1
ATOM 4943 C C . ILE A 1 672 ? -8.817 17.998 8.767 1.00 98.50 672 ILE A C 1
ATOM 4945 O O . ILE A 1 672 ? -9.691 17.795 9.616 1.00 98.50 672 ILE A O 1
ATOM 4949 N N . ASP A 1 673 ? -9.062 17.997 7.458 1.00 98.56 673 ASP A N 1
ATOM 4950 C CA . ASP A 1 673 ? -10.369 17.750 6.850 1.00 98.56 673 ASP A CA 1
ATOM 4951 C C . ASP A 1 673 ? -10.361 16.450 6.036 1.00 98.56 673 ASP A C 1
ATOM 4953 O O . ASP A 1 673 ? -9.720 16.343 4.992 1.00 98.56 673 ASP A O 1
ATOM 4957 N N . VAL A 1 674 ? -11.097 15.465 6.545 1.00 98.38 674 VAL A N 1
ATOM 4958 C CA . VAL A 1 674 ? -11.369 14.162 5.928 1.00 98.38 674 VAL A CA 1
ATOM 4959 C C . VAL A 1 674 ? -12.868 14.013 5.628 1.00 98.38 674 VAL A C 1
ATOM 4961 O O . VAL A 1 674 ? -13.378 12.900 5.531 1.00 98.38 674 VAL A O 1
ATOM 4964 N N . SER A 1 675 ? -13.630 15.109 5.548 1.00 97.88 675 SER A N 1
ATOM 4965 C CA . SER A 1 675 ? -15.081 15.060 5.329 1.00 97.88 675 SER A CA 1
ATOM 4966 C C . SER A 1 675 ? -15.465 14.447 3.979 1.00 97.88 675 SER A C 1
ATOM 4968 O O . SER A 1 675 ? -14.704 14.469 3.016 1.00 97.88 675 SER A O 1
ATOM 4970 N N . GLY A 1 676 ? -16.663 13.866 3.913 1.00 94.69 676 GLY A N 1
ATOM 4971 C CA . GLY A 1 676 ? -17.293 13.472 2.658 1.00 94.69 676 GLY A CA 1
ATOM 4972 C C . GLY A 1 676 ? -17.940 14.669 1.960 1.00 94.69 676 GLY A C 1
ATOM 4973 O O . GLY A 1 676 ? -18.016 15.770 2.500 1.00 94.69 676 GLY A O 1
ATOM 4974 N N . THR A 1 677 ? -18.469 14.445 0.762 1.00 94.19 677 THR A N 1
ATOM 4975 C CA . THR A 1 677 ? -19.120 15.472 -0.054 1.00 94.19 677 THR A CA 1
ATOM 4976 C C . THR A 1 677 ? -20.502 15.033 -0.516 1.00 94.19 677 THR A C 1
ATOM 4978 O O . THR A 1 677 ? -20.879 13.868 -0.401 1.00 94.19 677 THR A O 1
ATOM 4981 N N . SER A 1 678 ? -21.287 15.965 -1.047 1.00 90.25 678 SER A N 1
ATOM 4982 C CA . SER A 1 678 ? -22.604 15.676 -1.611 1.00 90.25 678 SER A CA 1
ATOM 4983 C C . SER A 1 678 ? -22.870 16.539 -2.829 1.00 90.25 678 SER A C 1
ATOM 4985 O O . SER A 1 678 ? -22.538 17.724 -2.865 1.00 90.25 678 SER A O 1
ATOM 4987 N N . THR A 1 679 ? -23.439 15.939 -3.870 1.00 86.31 679 THR A N 1
ATOM 4988 C CA . THR A 1 679 ? -23.772 16.630 -5.118 1.00 86.31 679 THR A CA 1
ATOM 4989 C C . THR A 1 679 ? -25.068 16.087 -5.706 1.00 86.31 679 THR A C 1
ATOM 4991 O O . THR A 1 679 ? -25.336 14.892 -5.655 1.00 86.31 679 THR A O 1
ATOM 4994 N N . GLU A 1 680 ? -25.889 16.957 -6.296 1.00 82.38 680 GLU A N 1
ATOM 4995 C CA . GLU A 1 680 ? -27.062 16.519 -7.054 1.00 82.38 680 GLU A CA 1
ATOM 4996 C C . GLU A 1 680 ? -26.650 15.930 -8.407 1.00 82.38 680 GLU A C 1
ATOM 4998 O O . GLU A 1 680 ? -26.113 16.641 -9.259 1.00 82.38 680 GLU A O 1
ATOM 5003 N N . LEU A 1 681 ? -26.957 14.650 -8.633 1.00 73.62 681 LEU A N 1
ATOM 5004 C CA . LEU A 1 681 ? -26.666 13.956 -9.886 1.00 73.62 681 LEU A CA 1
ATOM 5005 C C . LEU A 1 681 ? -27.925 13.465 -10.585 1.00 73.62 681 LEU A C 1
ATOM 5007 O O . LEU A 1 681 ? -28.979 13.243 -9.985 1.00 73.62 681 LEU A O 1
ATOM 5011 N N . THR A 1 682 ? -27.793 13.302 -11.900 1.00 68.50 682 THR A N 1
ATOM 5012 C CA . THR A 1 682 ? -28.814 12.695 -12.743 1.00 68.50 682 THR A CA 1
ATOM 5013 C C . THR A 1 682 ? -28.469 11.225 -12.955 1.00 68.50 682 THR A C 1
ATOM 5015 O O . THR A 1 682 ? -27.563 10.904 -13.717 1.00 68.50 682 THR A O 1
ATOM 5018 N N . VAL A 1 683 ? -29.195 10.327 -12.295 1.00 58.91 683 VAL A N 1
ATOM 5019 C CA . VAL A 1 683 ? -28.920 8.886 -12.348 1.00 58.91 683 VAL A CA 1
ATOM 5020 C C . VAL A 1 683 ? -29.736 8.233 -13.469 1.00 58.91 683 VAL A C 1
ATOM 5022 O O . VAL A 1 683 ? -30.952 8.432 -13.563 1.00 58.91 683 VAL A O 1
ATOM 5025 N N . ARG A 1 684 ? -29.079 7.439 -14.327 1.00 53.72 684 ARG A N 1
ATOM 5026 C CA . ARG A 1 684 ? -29.737 6.562 -15.310 1.00 53.72 684 ARG A CA 1
ATOM 5027 C C . ARG A 1 684 ? -29.736 5.127 -14.787 1.00 53.72 684 ARG A C 1
ATOM 5029 O O . ARG A 1 684 ? -28.691 4.493 -14.762 1.00 53.72 684 ARG A O 1
ATOM 5036 N N . GLY A 1 685 ? -30.907 4.575 -14.473 1.00 45.44 685 GLY A N 1
ATOM 5037 C CA . GLY A 1 685 ? -31.039 3.127 -14.306 1.00 45.44 685 GLY A CA 1
ATOM 5038 C C . GLY A 1 685 ? -30.858 2.433 -15.659 1.00 45.44 685 GLY A C 1
ATOM 5039 O O . GLY A 1 685 ? -31.755 2.494 -16.501 1.00 45.44 685 GLY A O 1
ATOM 5040 N N . VAL A 1 686 ? -29.703 1.807 -15.898 1.00 39.12 686 VAL A N 1
ATOM 5041 C CA . VAL A 1 686 ? -29.468 0.970 -17.084 1.00 39.12 686 VAL A CA 1
ATOM 5042 C C . VAL A 1 686 ? -29.409 -0.489 -16.648 1.00 39.12 686 VAL A C 1
ATOM 5044 O O . VAL A 1 686 ? -28.568 -0.880 -15.847 1.00 39.12 686 VAL A O 1
ATOM 5047 N N . LEU A 1 687 ? -30.307 -1.306 -17.195 1.00 37.72 687 LEU A N 1
ATOM 5048 C CA . LEU A 1 687 ? -30.226 -2.760 -17.115 1.00 37.72 687 LEU A CA 1
ATOM 5049 C C . LEU A 1 687 ? -29.335 -3.302 -18.246 1.00 37.72 687 LEU A C 1
ATOM 5051 O O . LEU A 1 687 ? -29.460 -2.843 -19.389 1.00 37.72 687 LEU A O 1
ATOM 5055 N N . PRO A 1 688 ? -28.505 -4.330 -18.000 1.00 33.34 688 PRO A N 1
ATOM 5056 C CA . PRO A 1 688 ? -27.885 -5.086 -19.076 1.00 33.34 688 PRO A CA 1
ATOM 5057 C C . PRO A 1 688 ? -28.971 -5.834 -19.872 1.00 33.34 688 PRO A C 1
ATOM 5059 O O . PRO A 1 688 ? -29.722 -6.634 -19.320 1.00 33.34 688 PRO A O 1
ATOM 5062 N N . LYS A 1 689 ? -28.988 -5.604 -21.196 1.00 40.56 689 LYS A N 1
ATOM 5063 C CA . LYS A 1 689 ? -29.847 -6.211 -22.245 1.00 40.56 689 LYS A CA 1
ATOM 5064 C C . LYS A 1 689 ? -31.200 -5.537 -22.533 1.00 40.56 689 LYS A C 1
ATOM 5066 O O . LYS A 1 689 ? -32.248 -6.157 -22.418 1.00 40.56 689 LYS A O 1
ATOM 5071 N N . GLY A 1 690 ? -31.155 -4.323 -23.080 1.00 37.41 690 GLY A N 1
ATOM 5072 C CA . GLY A 1 690 ? -31.861 -3.966 -24.327 1.00 37.41 690 GLY A CA 1
ATOM 5073 C C . GLY A 1 690 ? -33.394 -4.066 -24.453 1.00 37.41 690 GLY A C 1
ATOM 5074 O O . GLY A 1 690 ? -33.887 -3.748 -25.533 1.00 37.41 690 GLY A O 1
ATOM 5075 N N . GLU A 1 691 ? -34.172 -4.449 -23.439 1.00 33.09 691 GLU A N 1
ATOM 5076 C CA . GLU A 1 691 ? -35.643 -4.462 -23.518 1.00 33.09 691 GLU A CA 1
ATOM 5077 C C . GLU A 1 691 ? -36.281 -3.297 -22.746 1.00 33.09 691 GLU A C 1
ATOM 5079 O O . GLU A 1 691 ? -35.907 -2.945 -21.631 1.00 33.09 691 GLU A O 1
ATOM 5084 N N . THR A 1 692 ? -37.220 -2.633 -23.419 1.00 41.97 692 THR A N 1
ATOM 5085 C CA . THR A 1 692 ? -37.652 -1.257 -23.164 1.00 41.97 692 THR A CA 1
ATOM 5086 C C . THR A 1 692 ? -38.842 -1.192 -22.205 1.00 41.97 692 THR A C 1
ATOM 5088 O O . THR A 1 692 ? -39.940 -1.602 -22.576 1.00 41.97 692 THR A O 1
ATOM 5091 N N . VAL A 1 693 ? -38.679 -0.571 -21.029 1.00 35.09 693 VAL A N 1
ATOM 5092 C CA . VAL A 1 693 ? -39.783 0.030 -20.253 1.00 35.09 693 VAL A CA 1
ATOM 5093 C C . VAL A 1 693 ? -39.288 1.337 -19.609 1.00 35.09 693 VAL A C 1
ATOM 5095 O O . VAL A 1 693 ? -38.318 1.328 -18.869 1.00 35.09 693 VAL A O 1
ATOM 5098 N N . ALA A 1 694 ? -39.939 2.450 -19.970 1.00 33.62 694 ALA A N 1
ATOM 5099 C CA . ALA A 1 694 ? -39.832 3.834 -19.472 1.00 33.62 694 ALA A CA 1
ATOM 5100 C C . ALA A 1 694 ? -38.559 4.269 -18.697 1.00 33.62 694 ALA A C 1
ATOM 5102 O O . ALA A 1 694 ? -38.418 3.998 -17.508 1.00 33.62 694 ALA A O 1
ATOM 5103 N N . SER A 1 695 ? -37.721 5.097 -19.341 1.00 37.19 695 SER A N 1
ATOM 5104 C CA . SER A 1 695 ? -36.672 5.901 -18.692 1.00 37.19 695 SER A CA 1
ATOM 5105 C C . SER A 1 695 ? -37.248 6.795 -17.591 1.00 37.19 695 SER A C 1
ATOM 5107 O O . SER A 1 695 ? -37.882 7.811 -17.877 1.00 37.19 695 SER A O 1
ATOM 5109 N N . GLY A 1 696 ? -36.986 6.460 -16.333 1.00 47.97 696 GLY A N 1
ATOM 5110 C CA . GLY A 1 696 ? -37.029 7.425 -15.243 1.00 47.97 696 GLY A CA 1
ATOM 5111 C C . GLY A 1 696 ? -35.637 8.011 -15.063 1.00 47.97 696 GLY A C 1
ATOM 5112 O O . GLY A 1 696 ? -34.786 7.376 -14.458 1.00 47.97 696 GLY A O 1
ATOM 5113 N N . ILE A 1 697 ? -35.387 9.198 -15.611 1.00 56.22 697 ILE A N 1
ATOM 5114 C CA . ILE A 1 697 ? -34.241 10.010 -15.201 1.00 56.22 697 ILE A CA 1
ATOM 5115 C C . ILE A 1 697 ? -34.626 10.629 -13.854 1.00 56.22 697 ILE A C 1
ATOM 5117 O O . ILE A 1 697 ? -35.513 11.484 -13.814 1.00 56.22 697 ILE A O 1
ATOM 5121 N N . SER A 1 698 ? -34.012 10.190 -12.757 1.00 57.06 698 SER A N 1
ATOM 5122 C CA . SER A 1 698 ? -34.208 10.810 -11.442 1.00 57.06 698 SER A CA 1
ATOM 5123 C C . SER A 1 698 ? -33.011 11.686 -11.094 1.00 57.06 698 SER A C 1
ATOM 5125 O O . SER A 1 698 ? -31.867 11.241 -11.175 1.00 57.06 698 SER A O 1
ATOM 5127 N N . LYS A 1 699 ? -33.285 12.932 -10.696 1.00 64.44 699 LYS A N 1
ATOM 5128 C CA . LYS A 1 699 ? -32.307 13.782 -10.013 1.00 64.44 699 LYS A CA 1
ATOM 5129 C C . LYS A 1 699 ? -32.409 13.540 -8.515 1.00 64.44 699 LYS A C 1
ATOM 5131 O O . LYS A 1 699 ? -33.518 13.558 -7.982 1.00 64.44 699 LYS A O 1
ATOM 5136 N N . GLY A 1 700 ? -31.276 13.336 -7.860 1.00 69.56 700 GLY A N 1
ATOM 5137 C CA . GLY A 1 700 ? -31.204 13.183 -6.413 1.00 69.56 700 GLY A CA 1
ATOM 5138 C C . GLY A 1 700 ? -29.814 13.536 -5.887 1.00 69.56 700 GLY A C 1
ATOM 5139 O O . GLY A 1 700 ? -28.858 13.544 -6.668 1.00 69.56 700 GLY A O 1
ATOM 5140 N N . PRO A 1 701 ? -29.695 13.860 -4.590 1.00 76.69 701 PRO A N 1
ATOM 5141 C CA . PRO A 1 701 ? -28.396 14.018 -3.958 1.00 76.69 701 PRO A CA 1
ATOM 5142 C C . PRO A 1 701 ? -27.677 12.666 -3.936 1.00 76.69 701 PRO A C 1
ATOM 5144 O O . PRO A 1 701 ? -28.256 11.651 -3.553 1.00 76.69 701 PRO A O 1
ATOM 5147 N N . VAL A 1 702 ? -26.416 12.668 -4.346 1.00 80.81 702 VAL A N 1
ATOM 5148 C CA . VAL A 1 702 ? -25.474 11.570 -4.156 1.00 80.81 702 VAL A CA 1
ATOM 5149 C C . VAL A 1 702 ? -24.414 12.088 -3.199 1.00 80.81 702 VAL A C 1
ATOM 5151 O O . VAL A 1 702 ? -23.644 12.987 -3.542 1.00 80.81 702 VAL A O 1
ATOM 5154 N N . SER A 1 703 ? -24.424 11.560 -1.980 1.00 87.75 703 SER A N 1
ATOM 5155 C CA . SER A 1 703 ? -23.405 11.833 -0.974 1.00 87.75 703 SER A CA 1
ATOM 5156 C C . SER A 1 703 ? -22.302 10.781 -1.013 1.00 87.75 703 SER A C 1
ATOM 5158 O O . SER A 1 703 ? -22.452 9.713 -1.607 1.00 87.75 703 SER A O 1
ATOM 5160 N N . SER A 1 704 ? -21.183 11.090 -0.373 1.00 89.69 704 SER A N 1
ATOM 5161 C CA . SER A 1 704 ? -20.084 10.168 -0.125 1.00 89.69 704 SER A CA 1
ATOM 5162 C C . SER A 1 704 ? -19.861 9.988 1.372 1.00 89.69 704 SER A C 1
ATOM 5164 O O . SER A 1 704 ? -20.320 10.787 2.196 1.00 89.69 704 SER A O 1
ATOM 5166 N N . ASP A 1 705 ? -19.122 8.945 1.719 1.00 91.06 705 ASP A N 1
ATOM 5167 C CA . ASP A 1 705 ? -18.614 8.752 3.072 1.00 91.06 705 ASP A CA 1
ATOM 5168 C C . ASP A 1 705 ? -17.452 9.719 3.355 1.00 91.06 705 ASP A C 1
ATOM 5170 O O . ASP A 1 705 ? -16.818 10.248 2.432 1.00 91.06 705 ASP A O 1
ATOM 5174 N N . ALA A 1 706 ? -17.189 9.958 4.638 1.00 94.38 706 ALA A N 1
ATOM 5175 C CA . ALA A 1 706 ? -15.966 10.602 5.100 1.00 94.38 706 ALA A CA 1
ATOM 5176 C C . ALA A 1 706 ? -14.795 9.612 5.174 1.00 94.38 706 ALA A C 1
ATOM 5178 O O . ALA A 1 706 ? -14.973 8.393 5.232 1.00 94.38 706 ALA A O 1
ATOM 5179 N N . GLY A 1 707 ? -13.597 10.178 5.192 1.00 96.12 707 GLY A N 1
ATOM 5180 C CA . GLY A 1 707 ? -12.320 9.493 5.211 1.00 96.12 707 GLY A CA 1
ATOM 5181 C C . GLY A 1 707 ? -11.817 9.124 6.604 1.00 96.12 707 GLY A C 1
ATOM 5182 O O . GLY A 1 707 ? -12.594 8.932 7.548 1.00 96.12 707 GLY A O 1
ATOM 5183 N N . ALA A 1 708 ? -10.497 8.995 6.731 1.00 97.31 708 ALA A N 1
ATOM 5184 C CA . ALA A 1 708 ? -9.849 8.478 7.933 1.00 97.31 708 ALA A CA 1
ATOM 5185 C C . ALA A 1 708 ? -8.611 9.283 8.348 1.00 97.31 708 ALA A C 1
ATOM 5187 O O . ALA A 1 708 ? -7.872 9.793 7.508 1.00 97.31 708 ALA A O 1
ATOM 5188 N N . LEU A 1 709 ? -8.386 9.355 9.660 1.00 98.31 709 LEU A N 1
ATOM 5189 C CA . LEU A 1 709 ? -7.215 9.946 10.296 1.00 98.31 709 LEU A CA 1
ATOM 5190 C C . LEU A 1 709 ? -6.516 8.898 11.172 1.00 98.31 709 LEU A C 1
ATOM 5192 O O . LEU A 1 709 ? -7.102 8.403 12.136 1.00 98.31 709 LEU A O 1
ATOM 5196 N N . PHE A 1 710 ? -5.262 8.597 10.858 1.00 97.94 710 PHE A N 1
ATOM 5197 C CA . PHE A 1 710 ? -4.406 7.706 11.635 1.00 97.94 710 PHE A CA 1
ATOM 5198 C C . PHE A 1 710 ? -3.251 8.510 12.225 1.00 97.94 710 PHE A C 1
ATOM 5200 O O . PHE A 1 710 ? -2.533 9.191 11.495 1.00 97.94 710 PHE A O 1
ATOM 5207 N N . LEU A 1 711 ? -3.111 8.465 13.549 1.00 96.75 711 LEU A N 1
ATOM 5208 C CA . LEU A 1 711 ? -2.078 9.172 14.297 1.00 96.75 711 LEU A CA 1
ATOM 5209 C C . LEU A 1 711 ? -1.316 8.165 15.151 1.00 96.75 711 LEU A C 1
ATOM 5211 O O . LEU A 1 711 ? -1.916 7.502 15.994 1.00 96.75 711 LEU A O 1
ATOM 5215 N N . SER A 1 712 ? -0.008 8.080 14.961 1.00 94.88 712 SER A N 1
ATOM 5216 C CA . SER A 1 712 ? 0.870 7.197 15.717 1.00 94.88 712 SER A CA 1
ATOM 5217 C C . SER A 1 712 ? 2.101 7.961 16.187 1.00 94.88 712 SER A C 1
ATOM 5219 O O . SER A 1 712 ? 2.728 8.703 15.430 1.00 94.88 712 SER A O 1
ATOM 5221 N N . ALA A 1 713 ? 2.429 7.796 17.465 1.00 93.19 713 ALA A N 1
ATOM 5222 C CA . ALA A 1 713 ? 3.653 8.312 18.050 1.00 93.19 713 ALA A CA 1
ATOM 5223 C C . ALA A 1 713 ? 4.262 7.288 19.009 1.00 93.19 713 ALA A C 1
ATOM 5225 O O . ALA A 1 713 ? 3.544 6.562 19.703 1.00 93.19 713 ALA A O 1
ATOM 5226 N N . THR A 1 714 ? 5.588 7.285 19.131 1.00 88.44 714 THR A N 1
ATOM 5227 C CA . THR A 1 714 ? 6.264 6.516 20.183 1.00 88.44 714 THR A CA 1
ATOM 5228 C C . THR A 1 714 ? 6.625 7.387 21.383 1.00 88.44 714 THR A C 1
ATOM 5230 O O . THR A 1 714 ? 6.379 6.970 22.514 1.00 88.44 714 THR A O 1
ATOM 5233 N N . GLU A 1 715 ? 7.185 8.588 21.200 1.00 87.12 715 GLU A N 1
ATOM 5234 C CA . GLU A 1 715 ? 7.730 9.398 22.307 1.00 87.12 715 GLU A CA 1
ATOM 5235 C C . GLU A 1 715 ? 6.704 10.316 22.978 1.00 87.12 715 GLU A C 1
ATOM 5237 O O . GLU A 1 715 ? 6.770 10.497 24.192 1.00 87.12 715 GLU A O 1
ATOM 5242 N N . GLY A 1 716 ? 5.703 10.809 22.256 1.00 89.56 716 GLY A N 1
ATOM 5243 C CA . GLY A 1 716 ? 4.590 11.541 22.859 1.00 89.56 716 GLY A CA 1
ATOM 5244 C C . GLY A 1 716 ? 3.640 12.142 21.834 1.00 89.56 716 GLY A C 1
ATOM 5245 O O . GLY A 1 716 ? 3.974 12.265 20.659 1.00 89.56 716 GLY A O 1
ATOM 5246 N N . LEU A 1 717 ? 2.436 12.496 22.278 1.00 91.44 717 LEU A N 1
ATOM 5247 C CA . LEU A 1 717 ? 1.344 12.881 21.382 1.00 91.44 717 LEU A CA 1
ATOM 5248 C C . LEU A 1 717 ? 0.526 14.040 21.964 1.00 91.44 717 LEU A C 1
ATOM 5250 O O . LEU A 1 717 ? -0.213 13.876 22.934 1.00 91.44 717 LEU A O 1
ATOM 5254 N N . PHE A 1 718 ? 0.656 15.221 21.362 1.00 88.94 718 PHE A N 1
ATOM 5255 C CA . PHE A 1 718 ? 0.031 16.461 21.828 1.00 88.94 718 PHE A CA 1
ATOM 5256 C C . PHE A 1 718 ? -0.707 17.126 20.672 1.00 88.94 718 PHE A C 1
ATOM 5258 O O . PHE A 1 718 ? -0.103 17.812 19.849 1.00 88.94 718 PHE A O 1
ATOM 5265 N N . ILE A 1 719 ? -2.018 16.905 20.594 1.00 89.25 719 ILE A N 1
ATOM 5266 C CA . ILE A 1 719 ? -2.812 17.327 19.440 1.00 89.25 719 ILE A CA 1
ATOM 5267 C C . ILE A 1 719 ? -3.821 18.391 19.838 1.00 89.25 719 ILE A C 1
ATOM 5269 O O . ILE A 1 719 ? -4.632 18.210 20.742 1.00 89.25 719 ILE A O 1
ATOM 5273 N N . ASP A 1 720 ? -3.788 19.490 19.102 1.00 88.00 720 ASP A N 1
ATOM 5274 C CA . ASP A 1 720 ? -4.646 20.645 19.294 1.00 88.00 720 ASP A CA 1
ATOM 5275 C C . ASP A 1 720 ? -5.163 21.193 17.956 1.00 88.00 720 ASP A C 1
ATOM 5277 O O . ASP A 1 720 ? -5.241 22.396 17.697 1.00 88.00 720 ASP A O 1
ATOM 5281 N N . SER A 1 721 ? -5.511 20.264 17.072 1.00 90.69 721 SER A N 1
ATOM 5282 C CA . SER A 1 721 ? -6.063 20.550 15.754 1.00 90.69 721 SER A CA 1
ATOM 5283 C C . SER A 1 721 ? -7.584 20.643 15.776 1.00 90.69 721 SER A C 1
ATOM 5285 O O . SER A 1 721 ? -8.271 20.045 16.604 1.00 90.69 721 SER A O 1
ATOM 5287 N N . THR A 1 722 ? -8.134 21.370 14.805 1.00 94.75 722 THR A N 1
ATOM 5288 C CA . THR A 1 722 ? -9.555 21.262 14.456 1.00 94.75 722 THR A CA 1
ATOM 5289 C C . THR A 1 722 ? -9.739 20.160 13.420 1.00 94.75 722 THR A C 1
ATOM 5291 O O . THR A 1 722 ? -9.121 20.199 12.357 1.00 94.75 722 THR A O 1
ATOM 5294 N N . PHE A 1 723 ? -10.617 19.204 13.706 1.00 96.81 723 PHE A N 1
ATOM 5295 C CA . PHE A 1 723 ? -10.942 18.114 12.789 1.00 96.81 723 PHE A CA 1
ATOM 5296 C C . PHE A 1 723 ? -12.271 18.360 12.069 1.00 96.81 723 PHE A C 1
ATOM 5298 O O . PHE A 1 723 ? -13.184 18.964 12.634 1.00 96.81 723 PHE A O 1
ATOM 5305 N N . SER A 1 724 ? -12.398 17.847 10.846 1.00 97.75 724 SER A N 1
ATOM 5306 C CA . SER A 1 724 ? -13.658 17.745 10.103 1.00 97.75 724 SER A CA 1
ATOM 5307 C C . SER A 1 724 ? -13.735 16.375 9.441 1.00 97.75 724 SER A C 1
ATOM 5309 O O . SER A 1 724 ? -12.865 16.009 8.662 1.00 97.75 724 SER A O 1
ATOM 5311 N N . ALA A 1 725 ? -14.750 15.590 9.789 1.00 96.88 725 ALA A N 1
ATOM 5312 C CA . ALA A 1 725 ? -14.852 14.188 9.396 1.00 96.88 725 ALA A CA 1
ATOM 5313 C C . ALA A 1 725 ? -16.307 13.749 9.171 1.00 96.88 725 ALA A C 1
ATOM 5315 O O . ALA A 1 725 ? -16.660 12.589 9.362 1.00 96.88 725 ALA A O 1
ATOM 5316 N N . ARG A 1 726 ? -17.199 14.673 8.802 1.00 95.44 726 ARG A N 1
ATOM 5317 C CA . ARG A 1 726 ? -18.618 14.350 8.574 1.00 95.44 726 ARG A CA 1
ATOM 5318 C C . ARG A 1 726 ? -18.814 13.750 7.187 1.00 95.44 726 ARG A C 1
ATOM 5320 O O . ARG A 1 726 ? -18.220 14.246 6.235 1.00 95.44 726 ARG A O 1
ATOM 5327 N N . GLY A 1 727 ? -19.654 12.720 7.064 1.00 92.12 727 GLY A N 1
ATOM 5328 C CA . GLY A 1 727 ? -20.117 12.243 5.762 1.00 92.12 727 GLY A CA 1
ATOM 5329 C C . GLY A 1 727 ? -20.872 13.334 4.993 1.00 92.12 727 GLY A C 1
ATOM 5330 O O . GLY A 1 727 ? -21.305 14.333 5.570 1.00 92.12 727 GLY A O 1
ATOM 5331 N N . GLY A 1 728 ? -21.033 13.148 3.683 1.00 90.19 728 GLY A N 1
ATOM 5332 C CA . GLY A 1 728 ? -21.703 14.124 2.818 1.00 90.19 728 GLY A CA 1
ATOM 5333 C C . GLY A 1 728 ? -23.204 14.303 3.082 1.00 90.19 728 GLY A C 1
ATOM 5334 O O . GLY A 1 728 ? -23.796 15.287 2.639 1.00 90.19 728 GLY A O 1
ATOM 5335 N N . ALA A 1 729 ? -23.821 13.358 3.789 1.00 89.19 729 ALA A N 1
ATOM 5336 C CA . ALA A 1 729 ? -25.184 13.412 4.308 1.00 89.19 729 ALA A CA 1
ATOM 5337 C C . ALA A 1 729 ? -25.219 12.813 5.724 1.00 89.19 729 ALA A C 1
ATOM 5339 O O . ALA A 1 729 ? -24.258 12.162 6.135 1.00 89.19 729 ALA A O 1
ATOM 5340 N N . ASP A 1 730 ? -26.322 13.004 6.448 1.00 85.00 730 ASP A N 1
ATOM 5341 C CA . ASP A 1 730 ? -26.492 12.449 7.798 1.00 85.00 730 ASP A CA 1
ATOM 5342 C C . ASP A 1 730 ? -26.539 10.909 7.781 1.00 85.00 730 ASP A C 1
ATOM 5344 O O . ASP A 1 730 ? -26.106 10.271 8.734 1.00 85.00 730 ASP A O 1
ATOM 5348 N N . GLU A 1 731 ? -27.024 10.304 6.689 1.00 82.69 731 GLU A N 1
ATOM 5349 C CA . GLU A 1 731 ? -27.038 8.848 6.503 1.00 82.69 731 GLU A CA 1
ATOM 5350 C C . GLU A 1 731 ? -25.707 8.283 5.969 1.00 82.69 731 GLU A C 1
ATOM 5352 O O . GLU A 1 731 ? -25.506 7.067 5.990 1.00 82.69 731 GLU A O 1
ATOM 5357 N N . SER A 1 732 ? -24.800 9.139 5.475 1.00 85.88 732 SER A N 1
ATOM 5358 C CA . SER A 1 732 ? -23.465 8.721 5.023 1.00 85.88 732 SER A CA 1
ATOM 5359 C C . SER A 1 732 ? -22.592 8.326 6.209 1.00 85.88 732 SER A C 1
ATOM 5361 O O . SER A 1 732 ? -22.731 8.858 7.309 1.00 85.88 732 SER A O 1
ATOM 5363 N N . ARG A 1 733 ? -21.602 7.455 5.985 1.00 87.56 733 ARG A N 1
ATOM 5364 C CA . ARG A 1 733 ? -20.667 7.104 7.058 1.00 87.56 733 ARG A CA 1
ATOM 5365 C C . ARG A 1 733 ? -19.803 8.305 7.407 1.00 87.56 733 ARG A C 1
ATOM 5367 O O . ARG A 1 733 ? -19.194 8.925 6.529 1.00 87.56 733 ARG A O 1
ATOM 5374 N N . HIS A 1 734 ? -19.719 8.604 8.698 1.00 91.75 734 HIS A N 1
ATOM 5375 C CA . HIS A 1 734 ? -18.777 9.600 9.178 1.00 91.75 734 HIS A CA 1
ATOM 5376 C C . HIS A 1 734 ? -17.369 8.999 9.322 1.00 91.75 734 HIS A C 1
ATOM 5378 O O . HIS A 1 734 ? -17.118 7.804 9.096 1.00 91.75 734 HIS A O 1
ATOM 5384 N N . GLY A 1 735 ? -16.413 9.872 9.612 1.00 93.25 735 GLY A N 1
ATOM 5385 C CA . GLY A 1 735 ? -15.008 9.549 9.492 1.00 93.25 735 GLY A CA 1
ATOM 5386 C C . GLY A 1 735 ? -14.515 8.657 10.616 1.00 93.25 735 GLY A C 1
ATOM 5387 O O . GLY A 1 735 ? -15.164 8.473 11.654 1.00 93.25 735 GLY A O 1
ATOM 5388 N N . GLN A 1 736 ? -13.328 8.114 10.384 1.00 95.19 736 GLN A N 1
ATOM 5389 C CA . GLN A 1 736 ? -12.605 7.283 11.332 1.00 95.19 736 GLN A CA 1
ATOM 5390 C C . GLN A 1 736 ? -11.407 8.031 11.908 1.00 95.19 736 GLN A C 1
ATOM 5392 O O . GLN A 1 736 ? -10.704 8.719 11.174 1.00 95.19 736 GLN A O 1
ATOM 5397 N N . VAL A 1 737 ? -11.156 7.853 13.202 1.00 97.56 737 VAL A N 1
ATOM 5398 C CA . VAL A 1 737 ? -9.918 8.279 13.853 1.00 97.56 737 VAL A CA 1
ATOM 5399 C C . VAL A 1 737 ? -9.327 7.131 14.664 1.00 97.56 737 VAL A C 1
ATOM 5401 O O . VAL A 1 737 ? -10.047 6.466 15.408 1.00 97.56 737 VAL A O 1
ATOM 5404 N N . GLN A 1 738 ? -8.024 6.908 14.513 1.00 96.81 738 GLN A N 1
ATOM 5405 C CA . GLN A 1 738 ? -7.228 5.999 15.336 1.00 96.81 738 GLN A CA 1
ATOM 5406 C C . GLN A 1 738 ? -6.030 6.775 15.885 1.00 96.81 738 GLN A C 1
ATOM 5408 O O . GLN A 1 738 ? -5.302 7.396 15.110 1.00 96.81 738 GLN A O 1
ATOM 5413 N N . ILE A 1 739 ? -5.849 6.755 17.205 1.00 96.81 739 ILE A N 1
ATOM 5414 C CA . ILE A 1 739 ? -4.746 7.442 17.883 1.00 96.81 739 ILE A CA 1
ATOM 5415 C C . ILE A 1 739 ? -3.975 6.445 18.742 1.00 96.81 739 ILE A C 1
ATOM 5417 O O . ILE A 1 739 ? -4.499 5.941 19.740 1.00 96.81 739 ILE A O 1
ATOM 5421 N N . ASP A 1 740 ? -2.716 6.233 18.378 1.00 94.69 740 ASP A N 1
ATOM 5422 C CA . ASP A 1 740 ? -1.841 5.232 18.966 1.00 94.69 740 ASP A CA 1
ATOM 5423 C C . ASP A 1 740 ? -0.618 5.892 19.607 1.00 94.69 740 ASP A C 1
ATOM 5425 O O . ASP A 1 740 ? 0.123 6.645 18.978 1.00 94.69 740 ASP A O 1
ATOM 5429 N N . LEU A 1 741 ? -0.382 5.568 20.878 1.00 93.50 741 LEU A N 1
ATOM 5430 C CA . LEU A 1 741 ? 0.870 5.852 21.571 1.00 93.50 741 LEU A CA 1
ATOM 5431 C C . LEU A 1 741 ? 1.576 4.525 21.875 1.00 93.50 741 LEU A C 1
ATOM 5433 O O . LEU A 1 741 ? 1.423 3.939 22.956 1.00 93.50 741 LEU A O 1
ATOM 5437 N N . LYS A 1 742 ? 2.303 4.012 20.881 1.00 85.62 742 LYS A N 1
ATOM 5438 C CA . LYS A 1 742 ? 2.904 2.670 20.878 1.00 85.62 742 LYS A CA 1
ATOM 5439 C C . LYS A 1 742 ? 4.353 2.710 20.377 1.00 85.62 742 LYS A C 1
ATOM 5441 O O . LYS A 1 742 ? 4.713 3.543 19.553 1.00 85.62 742 LYS A O 1
ATOM 5446 N N . GLY A 1 743 ? 5.181 1.774 20.845 1.00 69.88 743 GLY A N 1
ATOM 5447 C CA . GLY A 1 743 ? 6.465 1.447 20.221 1.00 69.88 743 GLY A CA 1
ATOM 5448 C C . GLY A 1 743 ? 7.552 0.988 21.198 1.00 69.88 743 GLY A C 1
ATOM 5449 O O . GLY A 1 743 ? 7.882 1.681 22.157 1.00 69.88 743 GLY A O 1
ATOM 5450 N N . ASP A 1 744 ? 8.191 -0.141 20.876 1.00 56.41 744 ASP A N 1
ATOM 5451 C CA . ASP A 1 744 ? 9.545 -0.476 21.332 1.00 56.41 744 ASP A CA 1
ATOM 5452 C C . ASP A 1 744 ? 10.531 -0.165 20.188 1.00 56.41 744 ASP A C 1
ATOM 5454 O O . ASP A 1 744 ? 10.247 -0.471 19.029 1.00 56.41 744 ASP A O 1
ATOM 5458 N N . ARG A 1 745 ? 11.713 0.409 20.469 1.00 47.69 745 ARG A N 1
ATOM 5459 C CA . ARG A 1 745 ? 12.741 0.633 19.430 1.00 47.69 745 ARG A CA 1
ATOM 5460 C C . ARG A 1 745 ? 13.341 -0.712 19.000 1.00 47.69 745 ARG A C 1
ATOM 5462 O O . ARG A 1 745 ? 14.254 -1.222 19.656 1.00 47.69 745 ARG A O 1
ATOM 5469 N N . ALA A 1 746 ? 12.859 -1.277 17.893 1.00 38.19 746 ALA A N 1
ATOM 5470 C CA . ALA A 1 746 ? 13.517 -2.389 17.211 1.00 38.19 746 ALA A CA 1
ATOM 5471 C C . ALA A 1 746 ? 14.662 -1.838 16.347 1.00 38.19 746 ALA A C 1
ATOM 5473 O O . ALA A 1 746 ? 14.446 -1.334 15.252 1.00 38.19 746 ALA A O 1
ATOM 5474 N N . LEU A 1 747 ? 15.894 -1.907 16.856 1.00 46.91 747 LEU A N 1
ATOM 5475 C CA . LEU A 1 747 ? 17.064 -1.341 16.171 1.00 46.91 747 LEU A CA 1
ATOM 5476 C C . LEU A 1 747 ? 17.678 -2.288 15.134 1.00 46.91 747 LEU A C 1
ATOM 5478 O O . LEU A 1 747 ? 18.499 -1.866 14.333 1.00 46.91 747 LEU A O 1
ATOM 5482 N N . THR A 1 748 ? 17.363 -3.583 15.213 1.00 39.31 748 THR A N 1
ATOM 5483 C CA . THR A 1 748 ? 17.824 -4.682 14.341 1.00 39.31 748 THR A CA 1
ATOM 5484 C C . THR A 1 748 ? 17.150 -5.988 14.792 1.00 39.31 748 THR A C 1
ATOM 5486 O O . THR A 1 748 ? 16.705 -6.066 15.944 1.00 39.31 748 THR A O 1
ATOM 5489 N N . PRO A 1 749 ? 17.131 -7.059 13.970 1.00 34.22 749 PRO A N 1
ATOM 5490 C CA . PRO A 1 749 ? 16.771 -8.395 14.442 1.00 34.22 749 PRO A CA 1
ATOM 5491 C C . PRO A 1 749 ? 17.685 -8.814 15.611 1.00 34.22 749 PRO A C 1
ATOM 5493 O O . PRO A 1 749 ? 18.841 -9.181 15.407 1.00 34.22 749 PRO A O 1
ATOM 5496 N N . GLY A 1 750 ? 17.177 -8.725 16.846 1.00 44.41 750 GLY A N 1
ATOM 5497 C CA . GLY A 1 750 ? 17.888 -9.113 18.073 1.00 44.41 750 GLY A CA 1
ATOM 5498 C C . GLY A 1 750 ? 18.218 -7.993 19.070 1.00 44.41 750 GLY A C 1
ATOM 5499 O O . GLY A 1 750 ? 18.718 -8.312 20.148 1.00 44.41 750 GLY A O 1
ATOM 5500 N N . SER A 1 751 ? 17.910 -6.723 18.775 1.00 44.53 751 SER A N 1
ATOM 5501 C CA . SER A 1 751 ? 18.175 -5.591 19.683 1.00 44.53 751 SER A CA 1
ATOM 5502 C C . SER A 1 751 ? 16.905 -4.770 19.926 1.00 44.53 751 SER A C 1
ATOM 5504 O O . SER A 1 751 ? 16.471 -4.033 19.043 1.00 44.53 751 SER A O 1
ATOM 5506 N N . VAL A 1 752 ? 16.326 -4.872 21.127 1.00 49.06 752 VAL A N 1
ATOM 5507 C CA . VAL A 1 752 ? 15.213 -4.021 21.579 1.00 49.06 752 VAL A CA 1
ATOM 5508 C C . VAL A 1 752 ? 15.753 -3.058 22.633 1.00 49.06 752 VAL A C 1
ATOM 5510 O O . VAL A 1 752 ? 16.207 -3.508 23.688 1.00 49.06 752 VAL A O 1
ATOM 5513 N N . ILE A 1 753 ? 15.730 -1.746 22.372 1.00 51.06 753 ILE A N 1
ATOM 5514 C CA . ILE A 1 753 ? 15.847 -0.775 23.470 1.00 51.06 753 ILE A CA 1
ATOM 5515 C C . ILE A 1 753 ? 14.460 -0.665 24.091 1.00 51.06 753 ILE A C 1
ATOM 5517 O O . ILE A 1 753 ? 13.542 -0.134 23.470 1.00 51.06 753 ILE A O 1
ATOM 5521 N N . GLN A 1 754 ? 14.314 -1.165 25.317 1.00 52.12 754 GLN A N 1
ATOM 5522 C CA . GLN A 1 754 ? 13.138 -0.867 26.126 1.00 52.12 754 GLN A CA 1
ATOM 5523 C C . GLN A 1 754 ? 13.228 0.582 26.596 1.00 52.12 754 GLN A C 1
ATOM 5525 O O . GLN A 1 754 ? 14.201 0.970 27.250 1.00 52.12 754 GLN A O 1
ATOM 5530 N N . PHE A 1 755 ? 12.223 1.385 26.261 1.00 59.44 755 PHE A N 1
ATOM 5531 C CA . PHE A 1 755 ? 12.082 2.707 26.853 1.00 59.44 755 PHE A CA 1
ATOM 5532 C C . PHE A 1 755 ? 11.866 2.570 28.365 1.00 59.44 755 PHE A C 1
ATOM 5534 O O . PHE A 1 755 ? 11.134 1.699 28.827 1.00 59.44 755 PHE A O 1
ATOM 5541 N N . THR A 1 756 ? 12.503 3.435 29.156 1.00 64.94 756 THR A N 1
ATOM 5542 C CA . THR A 1 756 ? 12.343 3.423 30.620 1.00 64.94 756 THR A CA 1
ATOM 5543 C C . THR A 1 756 ? 11.011 4.016 31.076 1.00 64.94 756 THR A C 1
ATOM 5545 O O . THR A 1 756 ? 10.542 3.678 32.161 1.00 64.94 756 THR A O 1
ATOM 5548 N N . ASN A 1 757 ? 10.408 4.891 30.264 1.00 78.50 757 ASN A N 1
ATOM 5549 C CA . ASN A 1 757 ? 9.130 5.531 30.567 1.00 78.50 757 ASN A CA 1
ATOM 5550 C C . ASN A 1 757 ? 7.968 4.772 29.905 1.00 78.50 757 ASN A C 1
ATOM 5552 O O . ASN A 1 757 ? 8.076 4.458 28.712 1.00 78.50 757 ASN A O 1
ATOM 5556 N N . PRO A 1 758 ? 6.859 4.534 30.630 1.00 85.06 758 PRO A N 1
ATOM 5557 C CA . PRO A 1 758 ? 5.673 3.887 30.078 1.00 85.06 758 PRO A CA 1
ATOM 5558 C C . PRO A 1 758 ? 4.989 4.776 29.032 1.00 85.06 758 PRO A C 1
ATOM 5560 O O . PRO A 1 758 ? 4.964 5.995 29.190 1.00 85.06 758 PRO A O 1
ATOM 5563 N N . ARG A 1 759 ? 4.398 4.168 27.999 1.00 90.81 759 ARG A N 1
ATOM 5564 C CA . ARG A 1 759 ? 3.540 4.845 27.019 1.00 90.81 759 ARG A CA 1
ATOM 5565 C C . ARG A 1 759 ? 2.109 4.928 27.554 1.00 90.81 759 ARG A C 1
ATOM 5567 O O . ARG A 1 759 ? 1.375 3.937 27.604 1.00 90.81 759 ARG A O 1
ATOM 5574 N N . HIS A 1 760 ? 1.737 6.120 27.987 1.00 93.50 760 HIS A N 1
ATOM 5575 C CA . HIS A 1 760 ? 0.493 6.444 28.657 1.00 93.50 760 HIS A CA 1
ATOM 5576 C C . HIS A 1 760 ? -0.288 7.506 27.874 1.00 93.50 760 HIS A C 1
ATOM 5578 O O . HIS A 1 760 ? 0.162 8.645 27.743 1.00 93.50 760 HIS A O 1
ATOM 5584 N N . LEU A 1 761 ? -1.473 7.130 27.396 1.00 95.25 761 LEU A N 1
ATOM 5585 C CA . LEU A 1 761 ? -2.413 8.023 26.725 1.00 95.25 761 LEU A CA 1
ATOM 5586 C C . LEU A 1 761 ? -3.521 8.466 27.694 1.00 95.25 761 LEU A C 1
ATOM 5588 O O . LEU A 1 761 ? -4.244 7.636 28.239 1.00 95.25 761 LEU A O 1
ATOM 5592 N N . THR A 1 762 ? -3.672 9.769 27.888 1.00 95.00 762 THR A N 1
ATOM 5593 C CA . THR A 1 762 ? -4.680 10.369 28.767 1.00 95.00 762 THR A CA 1
ATOM 5594 C C . THR A 1 762 ? -5.843 10.915 27.938 1.00 95.00 762 THR A C 1
ATOM 5596 O O . THR A 1 762 ? -5.661 11.806 27.104 1.00 95.00 762 THR A O 1
ATOM 5599 N N . LEU A 1 763 ? -7.053 10.420 28.185 1.00 95.31 763 LEU A N 1
ATOM 5600 C CA . LEU A 1 763 ? -8.294 10.913 27.591 1.00 95.31 763 LEU A CA 1
ATOM 5601 C C . LEU A 1 763 ? -8.961 11.896 28.557 1.00 95.31 763 LEU A C 1
ATOM 5603 O O . LEU A 1 763 ? -9.214 11.551 29.712 1.00 95.31 763 LEU A O 1
ATOM 5607 N N . VAL A 1 764 ? -9.260 13.105 28.081 1.00 92.81 764 VAL A N 1
ATOM 5608 C CA . VAL A 1 764 ? -9.865 14.182 28.884 1.00 92.81 764 VAL A CA 1
ATOM 5609 C C . VAL A 1 764 ? -11.140 14.724 28.242 1.00 92.81 764 VAL A C 1
ATOM 5611 O O . VAL A 1 764 ? -11.315 14.624 27.030 1.00 92.81 764 VAL A O 1
ATOM 5614 N N . ASP A 1 765 ? -12.037 15.311 29.041 1.00 87.94 765 ASP A N 1
ATOM 5615 C CA . ASP A 1 765 ? -13.294 15.897 28.540 1.00 87.94 765 ASP A CA 1
ATOM 5616 C C . ASP A 1 765 ? -13.025 17.095 27.624 1.00 87.94 765 ASP A C 1
ATOM 5618 O O . ASP A 1 765 ? -13.405 17.106 26.450 1.00 87.94 765 ASP A O 1
ATOM 5622 N N . ASP A 1 766 ? -12.287 18.071 28.152 1.00 80.75 766 ASP A N 1
ATOM 5623 C CA . ASP A 1 766 ? -11.883 19.258 27.420 1.00 80.75 766 ASP A CA 1
ATOM 5624 C C . ASP A 1 766 ? -10.368 19.419 27.417 1.00 80.75 766 ASP A C 1
ATOM 5626 O O . ASP A 1 766 ? -9.645 18.896 28.270 1.00 80.75 766 ASP A O 1
ATOM 5630 N N . LYS A 1 767 ? -9.907 20.154 26.413 1.00 68.50 767 LYS A N 1
ATOM 5631 C CA . LYS A 1 767 ? -8.507 20.392 26.107 1.00 68.50 767 LYS A CA 1
ATOM 5632 C C . LYS A 1 767 ? -7.713 20.787 27.366 1.00 68.50 767 LYS A C 1
ATOM 5634 O O . LYS A 1 767 ? -8.030 21.812 27.981 1.00 68.50 767 LYS A O 1
ATOM 5639 N N . PRO A 1 768 ? -6.636 20.058 27.726 1.00 65.81 768 PRO A N 1
ATOM 5640 C CA . PRO A 1 768 ? -5.675 20.579 28.686 1.00 65.81 768 PRO A CA 1
ATOM 5641 C C . PRO A 1 768 ? -5.101 21.860 28.082 1.00 65.81 768 PRO A C 1
ATOM 5643 O O . PRO A 1 768 ? -4.749 21.874 26.901 1.00 65.81 768 PRO A O 1
ATOM 5646 N N . ALA A 1 769 ? -5.014 22.948 28.850 1.00 57.56 769 ALA A N 1
ATOM 5647 C CA . ALA A 1 769 ? -4.278 24.116 28.388 1.00 57.56 769 ALA A CA 1
ATOM 5648 C C . ALA A 1 769 ? -2.825 23.683 28.167 1.00 57.56 769 ALA A C 1
ATOM 5650 O O . ALA A 1 769 ? -2.079 23.524 29.131 1.00 57.56 769 ALA A O 1
ATOM 5651 N N . LEU A 1 770 ? -2.456 23.432 26.909 1.00 60.31 770 LEU A N 1
ATOM 5652 C CA . LEU A 1 770 ? -1.066 23.259 26.534 1.00 60.31 770 LEU A CA 1
ATOM 5653 C C . LEU A 1 770 ? -0.342 24.531 26.994 1.00 60.31 770 LEU A C 1
ATOM 5655 O O . LEU A 1 770 ? -0.792 25.636 26.675 1.00 60.31 770 LEU A O 1
ATOM 5659 N N . ASP A 1 771 ? 0.693 24.375 27.823 1.00 55.34 771 ASP A N 1
ATOM 5660 C CA . ASP A 1 771 ? 1.432 25.500 28.380 1.00 55.34 771 ASP A CA 1
ATOM 5661 C C . ASP A 1 771 ? 1.900 26.415 27.241 1.00 55.34 771 ASP A C 1
ATOM 5663 O O . ASP A 1 771 ? 2.340 25.950 26.188 1.00 55.34 771 ASP A O 1
ATOM 5667 N N . ALA A 1 772 ? 1.781 27.730 27.416 1.00 51.59 772 ALA A N 1
ATOM 5668 C CA . ALA A 1 772 ? 2.040 28.699 26.343 1.00 51.59 772 ALA A CA 1
ATOM 5669 C C . ALA A 1 772 ? 3.511 28.710 25.867 1.00 51.59 772 ALA A C 1
ATOM 5671 O O . ALA A 1 772 ? 3.851 29.424 24.921 1.00 51.59 772 ALA A O 1
ATOM 5672 N N . ASP A 1 773 ? 4.356 27.907 26.512 1.00 56.59 773 ASP A N 1
ATOM 5673 C CA . ASP A 1 773 ? 5.793 27.815 26.332 1.00 56.59 773 ASP A CA 1
ATOM 5674 C C . ASP A 1 773 ? 6.240 26.662 25.402 1.00 56.59 773 ASP A C 1
ATOM 5676 O O . ASP A 1 773 ? 7.440 26.537 25.202 1.00 56.59 773 ASP A O 1
ATOM 5680 N N . PHE A 1 774 ? 5.355 25.851 24.786 1.00 67.25 774 PHE A N 1
ATOM 5681 C CA . PHE A 1 774 ? 5.760 24.727 23.896 1.00 67.25 774 PHE A CA 1
ATOM 5682 C C . PHE A 1 774 ? 6.557 25.134 22.653 1.00 67.25 774 PHE A C 1
ATOM 5684 O O . PHE A 1 774 ? 7.380 24.370 22.144 1.00 67.25 774 PHE A O 1
ATOM 5691 N N . SER A 1 775 ? 6.320 26.337 22.148 1.00 72.38 775 SER A N 1
ATOM 5692 C CA . SER A 1 775 ? 7.055 26.880 21.016 1.00 72.38 775 SER A CA 1
ATOM 5693 C C . SER A 1 775 ? 7.323 28.360 21.235 1.00 72.38 775 SER A C 1
ATOM 5695 O O . SER A 1 775 ? 6.442 29.157 21.574 1.00 72.38 775 SER A O 1
ATOM 5697 N N . SER A 1 776 ? 8.569 28.757 21.021 1.00 77.56 776 SER A N 1
ATOM 5698 C CA . SER A 1 776 ? 8.988 30.150 21.139 1.00 77.56 776 SER A CA 1
ATOM 5699 C C . SER A 1 776 ? 9.005 30.803 19.762 1.00 77.56 776 SER A C 1
ATOM 5701 O O . SER A 1 776 ? 9.262 30.142 18.757 1.00 77.56 776 SER A O 1
ATOM 5703 N N . LEU A 1 777 ? 8.685 32.098 19.695 1.00 79.00 777 LEU A N 1
ATOM 5704 C CA . LEU A 1 777 ? 8.893 32.864 18.466 1.00 79.00 777 LEU A CA 1
ATOM 5705 C C . LEU A 1 777 ? 10.384 32.855 18.139 1.00 79.00 777 LEU A C 1
ATOM 5707 O O . LEU A 1 777 ? 11.199 33.293 18.951 1.00 79.00 777 LEU A O 1
ATOM 5711 N N . ASP A 1 778 ? 10.711 32.403 16.937 1.00 79.75 778 ASP A N 1
ATOM 5712 C CA . ASP A 1 778 ? 12.077 32.319 16.455 1.00 79.75 778 ASP A CA 1
ATOM 5713 C C . ASP A 1 778 ? 12.129 32.853 15.030 1.00 79.75 778 ASP A C 1
ATOM 5715 O O . ASP A 1 778 ? 11.753 32.189 14.068 1.00 79.75 778 ASP A O 1
ATOM 5719 N N . SER A 1 779 ? 12.609 34.086 14.891 1.00 76.19 779 SER A N 1
ATOM 5720 C CA . SER A 1 779 ? 12.757 34.729 13.586 1.00 76.19 779 SER A CA 1
ATOM 5721 C C . SER A 1 779 ? 13.797 34.060 12.683 1.00 76.19 779 SER A C 1
ATOM 5723 O O . SER A 1 779 ? 13.871 34.419 11.511 1.00 76.19 779 SER A O 1
ATOM 5725 N N . ALA A 1 780 ? 14.640 33.172 13.223 1.00 77.56 780 ALA A N 1
ATOM 5726 C CA . ALA A 1 780 ? 15.586 32.385 12.440 1.00 77.56 780 ALA A CA 1
ATOM 5727 C C . ALA A 1 780 ? 14.967 31.084 11.898 1.00 77.56 780 ALA A C 1
ATOM 5729 O O . ALA A 1 780 ? 15.520 30.513 10.962 1.00 77.56 780 ALA A O 1
ATOM 5730 N N . SER A 1 781 ? 13.828 30.640 12.441 1.00 80.75 781 SER A N 1
ATOM 5731 C CA . SER A 1 781 ? 13.119 29.452 11.967 1.00 80.75 781 SER A CA 1
ATOM 5732 C C . SER A 1 781 ? 12.319 29.748 10.687 1.00 80.75 781 SER A C 1
ATOM 5734 O O . SER A 1 781 ? 11.629 30.774 10.634 1.00 80.75 781 SER A O 1
ATOM 5736 N N . PRO A 1 782 ? 12.327 28.863 9.670 1.00 74.50 782 PRO A N 1
ATOM 5737 C CA . PRO A 1 782 ? 11.528 29.032 8.450 1.00 74.50 782 PRO A CA 1
ATOM 5738 C C . PRO A 1 782 ? 10.008 29.038 8.680 1.00 74.50 782 PRO A C 1
ATOM 5740 O O . PRO A 1 782 ? 9.265 29.576 7.861 1.00 74.50 782 PRO A O 1
ATOM 5743 N N . ILE A 1 783 ? 9.549 28.484 9.805 1.00 80.44 783 ILE A N 1
ATOM 5744 C CA . ILE A 1 783 ? 8.149 28.530 10.263 1.00 80.44 783 ILE A CA 1
ATOM 5745 C C . ILE A 1 783 ? 7.919 29.633 11.320 1.00 80.44 783 ILE A C 1
ATOM 5747 O O . ILE A 1 783 ? 6.876 29.701 11.967 1.00 80.44 783 ILE A O 1
ATOM 5751 N N . GLY A 1 784 ? 8.911 30.508 11.541 1.00 77.12 784 GLY A N 1
ATOM 5752 C CA . GLY A 1 784 ? 8.852 31.655 12.457 1.00 77.12 784 GLY A CA 1
ATOM 5753 C C . GLY A 1 784 ? 8.835 31.305 13.949 1.00 77.12 784 GLY A C 1
ATOM 5754 O O . GLY A 1 784 ? 8.669 32.196 14.793 1.00 77.12 784 GLY A O 1
ATOM 5755 N N . ARG A 1 785 ? 8.974 30.018 14.288 1.00 80.06 785 ARG A N 1
ATOM 5756 C CA . ARG A 1 785 ? 8.925 29.475 15.650 1.00 80.06 785 ARG A CA 1
ATOM 5757 C C . ARG A 1 785 ? 9.839 28.264 15.791 1.00 80.06 785 ARG A C 1
ATOM 5759 O O . ARG A 1 785 ? 10.054 27.540 14.826 1.00 80.06 785 ARG A O 1
ATOM 5766 N N . SER A 1 786 ? 10.311 28.023 17.005 1.00 79.62 786 SER A N 1
ATOM 5767 C CA . SER A 1 786 ? 11.129 26.854 17.337 1.00 79.62 786 SER A CA 1
ATOM 5768 C C . SER A 1 786 ? 10.521 26.093 18.500 1.00 79.62 786 SER A C 1
ATOM 5770 O O . SER A 1 786 ? 9.984 26.697 19.438 1.00 79.62 786 SER A O 1
ATOM 5772 N N . PHE A 1 787 ? 10.617 24.768 18.430 1.00 77.00 787 PHE A N 1
ATOM 5773 C CA . PHE A 1 787 ? 10.140 23.877 19.474 1.00 77.00 787 PHE A CA 1
ATOM 5774 C C . PHE A 1 787 ? 10.931 24.121 20.769 1.00 77.00 787 PHE A C 1
ATOM 5776 O O . PHE A 1 787 ? 12.163 24.097 20.766 1.00 77.00 787 PHE A O 1
ATOM 5783 N N . ALA A 1 788 ? 10.241 24.407 21.874 1.00 71.19 788 ALA A N 1
ATOM 5784 C CA . ALA A 1 788 ? 10.873 24.796 23.137 1.00 71.19 788 ALA A CA 1
ATOM 5785 C C . ALA A 1 788 ? 11.354 23.601 23.984 1.00 71.19 788 ALA A C 1
ATOM 5787 O O . ALA A 1 788 ? 12.050 23.799 24.982 1.00 71.19 788 ALA A O 1
ATOM 5788 N N . GLY A 1 789 ? 11.035 22.373 23.557 1.00 68.56 789 GLY A N 1
ATOM 5789 C CA . GLY A 1 789 ? 11.408 21.124 24.219 1.00 68.56 789 GLY A CA 1
ATOM 5790 C C . GLY A 1 789 ? 10.288 20.540 25.085 1.00 68.56 789 GLY A C 1
ATOM 5791 O O . GLY A 1 789 ? 9.383 21.246 25.519 1.00 68.56 789 GLY A O 1
ATOM 5792 N N . PHE A 1 790 ? 10.379 19.236 25.344 1.00 73.62 790 PHE A N 1
ATOM 5793 C CA . PHE A 1 790 ? 9.573 18.522 26.337 1.00 73.62 790 PHE A CA 1
ATOM 5794 C C . PHE A 1 790 ? 10.419 18.238 27.580 1.00 73.62 790 PHE A C 1
ATOM 5796 O O . PHE A 1 790 ? 11.638 18.059 27.470 1.00 73.62 790 PHE A O 1
ATOM 5803 N N . ALA A 1 791 ? 9.795 18.165 28.757 1.00 74.56 791 ALA A N 1
ATOM 5804 C CA . ALA A 1 791 ? 10.478 17.618 29.921 1.00 74.56 791 ALA A CA 1
ATOM 5805 C C . ALA A 1 791 ? 10.650 16.099 29.749 1.00 74.56 791 ALA A C 1
ATOM 5807 O O . ALA A 1 791 ? 9.824 15.436 29.123 1.00 74.56 791 ALA A O 1
ATOM 5808 N N . ASP A 1 792 ? 11.680 15.508 30.363 1.00 73.25 792 ASP A N 1
ATOM 5809 C CA . ASP A 1 792 ? 11.865 14.043 30.354 1.00 73.25 792 ASP A CA 1
ATOM 5810 C C . ASP A 1 792 ? 10.642 13.291 30.928 1.00 73.25 792 ASP A C 1
ATOM 5812 O O . ASP A 1 792 ? 10.417 12.123 30.613 1.00 73.25 792 ASP A O 1
ATOM 5816 N N . GLU A 1 793 ? 9.843 13.961 31.764 1.00 77.88 793 GLU A N 1
ATOM 5817 C CA . GLU A 1 793 ? 8.601 13.452 32.363 1.00 77.88 793 GLU A CA 1
ATOM 5818 C C . GLU A 1 793 ? 7.436 13.350 31.358 1.00 77.88 793 GLU A C 1
ATOM 5820 O O . GLU A 1 793 ? 6.531 12.532 31.553 1.00 77.88 793 GLU A O 1
ATOM 5825 N N . ASP A 1 794 ? 7.486 14.131 30.274 1.00 80.06 794 ASP A N 1
ATOM 5826 C CA . ASP A 1 794 ? 6.502 14.131 29.185 1.00 80.06 794 ASP A CA 1
ATOM 5827 C C . ASP A 1 794 ? 6.776 13.017 28.162 1.00 80.06 794 ASP A C 1
ATOM 5829 O O . ASP A 1 794 ? 5.934 12.716 27.316 1.00 80.06 794 ASP A O 1
ATOM 5833 N N . ASN A 1 795 ? 7.947 12.373 28.220 1.00 85.88 795 ASN A N 1
ATOM 5834 C CA . ASN A 1 795 ? 8.259 11.228 27.368 1.00 85.88 795 ASN A CA 1
ATOM 5835 C C . ASN A 1 795 ? 7.392 10.024 27.739 1.00 85.88 795 ASN A C 1
ATOM 5837 O O . ASN A 1 795 ? 7.393 9.557 28.881 1.00 85.88 795 ASN A O 1
ATOM 5841 N N . GLY A 1 796 ? 6.705 9.494 26.735 1.00 87.94 796 GLY A N 1
ATOM 5842 C CA . GLY A 1 796 ? 5.705 8.448 26.844 1.00 87.94 796 GLY A CA 1
ATOM 5843 C C . GLY A 1 796 ? 4.336 8.981 27.235 1.00 87.94 796 GLY A C 1
ATOM 5844 O O . GLY A 1 796 ? 3.498 8.187 27.637 1.00 87.94 796 GLY A O 1
ATOM 5845 N N . ARG A 1 797 ? 4.080 10.291 27.151 1.00 90.06 797 ARG A N 1
ATOM 5846 C CA . ARG A 1 797 ? 2.767 10.875 27.453 1.00 90.06 797 ARG A CA 1
ATOM 5847 C C . ARG A 1 797 ? 2.053 11.313 26.182 1.00 90.06 797 ARG A C 1
ATOM 5849 O O . ARG A 1 797 ? 2.658 11.890 25.283 1.00 90.06 797 ARG A O 1
ATOM 5856 N N . GLY A 1 798 ? 0.748 11.078 26.138 1.00 91.94 798 GLY A N 1
ATOM 5857 C CA . GLY A 1 798 ? -0.129 11.646 25.124 1.00 91.94 798 GLY A CA 1
ATOM 5858 C C . GLY A 1 798 ? -1.439 12.132 25.724 1.00 91.94 798 GLY A C 1
ATOM 5859 O O . GLY A 1 798 ? -1.890 11.584 26.727 1.00 91.94 798 GLY A O 1
ATOM 5860 N N . PHE A 1 799 ? -2.056 13.141 25.113 1.00 91.06 799 PHE A N 1
ATOM 5861 C CA . PHE A 1 799 ? -3.340 13.691 25.549 1.00 91.06 7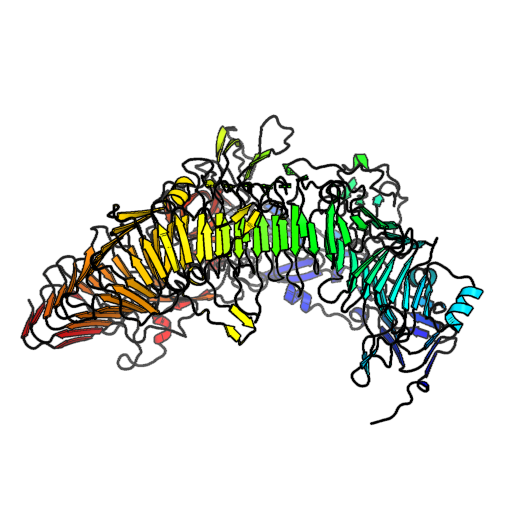99 PHE A CA 1
ATOM 5862 C C . PHE A 1 799 ? -4.313 13.800 24.377 1.00 91.06 799 PHE A C 1
ATOM 5864 O O . PHE A 1 799 ? -3.950 14.298 23.312 1.00 91.06 799 PHE A O 1
ATOM 5871 N N . VAL A 1 800 ? -5.563 13.386 24.595 1.00 92.69 800 VAL A N 1
ATOM 5872 C CA . VAL A 1 800 ? -6.644 13.519 23.608 1.00 92.69 800 VAL A CA 1
ATOM 5873 C C . VAL A 1 800 ? -7.881 14.111 24.272 1.00 92.69 800 VAL A C 1
ATOM 5875 O O . VAL A 1 800 ? -8.380 13.575 25.262 1.00 92.69 800 VAL A O 1
ATOM 5878 N N . ALA A 1 801 ? -8.404 15.200 23.707 1.00 92.00 801 ALA A N 1
ATOM 5879 C CA . ALA A 1 801 ? -9.643 15.813 24.170 1.00 92.00 801 ALA A CA 1
ATOM 5880 C C . ALA A 1 801 ? -10.862 15.199 23.467 1.00 92.00 801 ALA A C 1
ATOM 5882 O O . ALA A 1 801 ? -11.000 15.263 22.243 1.00 92.00 801 ALA A O 1
ATOM 5883 N N . MET A 1 802 ? -11.790 14.639 24.241 1.00 92.44 802 MET A N 1
ATOM 5884 C CA . MET A 1 802 ? -13.004 14.011 23.711 1.00 92.44 802 MET A CA 1
ATOM 5885 C C . MET A 1 802 ? -13.948 15.038 23.075 1.00 92.44 802 MET A C 1
ATOM 5887 O O . MET A 1 802 ? -14.616 14.727 22.083 1.00 92.44 802 MET A O 1
ATOM 5891 N N . SER A 1 803 ? -13.945 16.285 23.565 1.00 91.31 803 SER A N 1
ATOM 5892 C CA . SER A 1 803 ? -14.659 17.407 22.944 1.00 91.31 803 SER A CA 1
ATOM 5893 C C . SER A 1 803 ? -14.234 17.636 21.484 1.00 91.31 803 SER A C 1
ATOM 5895 O O . SER A 1 803 ? -15.095 17.869 20.631 1.00 91.31 803 SER A O 1
ATOM 5897 N N . GLN A 1 804 ? -12.940 17.493 21.166 1.00 91.56 804 GLN A N 1
ATOM 5898 C CA . GLN A 1 804 ? -12.400 17.651 19.809 1.00 91.56 804 GLN A CA 1
ATOM 5899 C C . GLN A 1 804 ? -12.808 16.498 18.888 1.00 91.56 804 GLN A C 1
ATOM 5901 O O . GLN A 1 804 ? -13.263 16.746 17.770 1.00 91.56 804 GLN A O 1
ATOM 5906 N N . ILE A 1 805 ? -12.713 15.251 19.362 1.00 94.44 805 ILE A N 1
ATOM 5907 C CA . ILE A 1 805 ? -13.123 14.064 18.593 1.00 94.44 805 ILE A CA 1
ATOM 5908 C C . ILE A 1 805 ? -14.614 14.144 18.235 1.00 94.44 805 ILE A C 1
ATOM 5910 O O . ILE A 1 805 ? -14.999 13.974 17.075 1.00 94.44 805 ILE A O 1
ATOM 5914 N N . LYS A 1 806 ? -15.459 14.505 19.208 1.00 93.06 806 LYS A N 1
ATOM 5915 C CA . LYS A 1 806 ? -16.900 14.683 18.996 1.00 93.06 806 LYS A CA 1
ATOM 5916 C C . LYS A 1 806 ? -17.213 15.846 18.052 1.00 93.06 806 LYS A C 1
ATOM 5918 O O . LYS A 1 806 ? -18.059 15.703 17.171 1.00 93.06 806 LYS A O 1
ATOM 5923 N N . ALA A 1 807 ? -16.547 16.992 18.213 1.00 93.06 807 ALA A N 1
ATOM 5924 C CA . ALA A 1 807 ? -16.754 18.160 17.354 1.00 93.06 807 ALA A CA 1
ATOM 5925 C C . ALA A 1 807 ? -16.344 17.899 15.895 1.00 93.06 807 ALA A C 1
ATOM 5927 O O . ALA A 1 807 ? -17.020 18.389 14.983 1.00 93.06 807 ALA A O 1
ATOM 5928 N N . GLY A 1 808 ? -15.300 17.086 15.686 1.00 94.56 808 GLY A N 1
ATOM 5929 C CA . GLY A 1 808 ? -14.843 16.655 14.365 1.00 94.56 808 GLY A CA 1
ATOM 5930 C C . GLY A 1 808 ? -15.852 15.792 13.610 1.00 94.56 808 GLY A C 1
ATOM 5931 O O . GLY A 1 808 ? -15.866 15.793 12.381 1.00 94.56 808 GLY A O 1
ATOM 5932 N N . GLY A 1 809 ? -16.762 15.130 14.328 1.00 94.62 809 GLY A N 1
ATOM 5933 C CA . GLY A 1 809 ? -17.808 14.300 13.738 1.00 94.62 809 GLY A CA 1
ATOM 5934 C C . GLY A 1 809 ? -17.347 12.889 13.388 1.00 94.62 809 GLY A C 1
ATOM 5935 O O . GLY A 1 809 ? -17.930 12.289 12.496 1.00 94.62 809 GLY A O 1
ATOM 5936 N N . PHE A 1 810 ? -16.324 12.355 14.059 1.00 95.19 810 PHE A N 1
ATOM 5937 C CA . PHE A 1 810 ? -15.920 10.959 13.887 1.00 95.19 810 PHE A CA 1
ATOM 5938 C C . PHE A 1 810 ? -16.990 10.008 14.447 1.00 95.19 810 PHE A C 1
ATOM 5940 O O . PHE A 1 810 ? -17.449 10.177 15.578 1.00 95.19 810 PHE A O 1
ATOM 5947 N N . SER A 1 811 ? -17.380 8.988 13.676 1.00 92.31 811 SER A N 1
ATOM 5948 C CA . SER A 1 811 ? -18.290 7.923 14.138 1.00 92.31 811 SER A CA 1
ATOM 5949 C C . SER A 1 811 ? -17.553 6.641 14.520 1.00 92.31 811 SER A C 1
ATOM 5951 O O . SER A 1 811 ? -18.096 5.826 15.267 1.00 92.31 811 SER A O 1
ATOM 5953 N N . ARG A 1 812 ? -16.317 6.468 14.038 1.00 92.75 812 ARG A N 1
ATOM 5954 C CA . ARG A 1 812 ? -15.432 5.348 14.373 1.00 92.75 812 ARG A CA 1
ATOM 5955 C C . ARG A 1 812 ? -14.201 5.890 15.079 1.00 92.75 812 ARG A C 1
ATOM 5957 O O . ARG A 1 812 ? -13.439 6.645 14.484 1.00 92.75 812 ARG A O 1
ATOM 5964 N N . VAL A 1 813 ? -14.031 5.524 16.340 1.00 96.75 813 VAL A N 1
ATOM 5965 C CA . VAL A 1 813 ? -13.015 6.098 17.220 1.00 96.75 813 VAL A CA 1
ATOM 5966 C C . VAL A 1 813 ? -12.213 4.972 17.855 1.00 96.75 813 VAL A C 1
ATOM 5968 O O . VAL A 1 813 ? -12.789 4.058 18.442 1.00 96.75 813 VAL A O 1
ATOM 5971 N N . GLY A 1 814 ? -10.892 5.036 17.747 1.00 96.69 814 GLY A N 1
ATOM 5972 C CA . GLY A 1 814 ? -9.989 4.090 18.384 1.00 96.69 814 GLY A CA 1
ATOM 5973 C C . GLY A 1 814 ? -8.844 4.788 19.102 1.00 96.69 814 GLY A C 1
ATOM 5974 O O . GLY A 1 814 ? -8.263 5.745 18.589 1.00 96.69 814 GLY A O 1
ATOM 5975 N N . PHE A 1 815 ? -8.533 4.295 20.296 1.00 97.00 815 PHE A N 1
ATOM 5976 C CA . PHE A 1 815 ? -7.414 4.754 21.107 1.00 97.00 815 PHE A CA 1
ATOM 5977 C C . PHE A 1 815 ? -6.579 3.564 21.529 1.00 97.00 815 PHE A C 1
ATOM 5979 O O . PHE A 1 815 ? -7.133 2.572 22.011 1.00 97.00 815 PHE A O 1
ATOM 5986 N N . ALA A 1 816 ? -5.262 3.683 21.409 1.00 95.00 816 ALA A N 1
ATOM 5987 C CA . ALA A 1 816 ? -4.371 2.629 21.838 1.00 95.00 816 ALA A CA 1
ATOM 5988 C C . ALA A 1 816 ? -3.118 3.155 22.539 1.00 95.00 816 ALA A C 1
ATOM 5990 O O . ALA A 1 816 ? -2.537 4.165 22.145 1.00 95.00 816 ALA A O 1
ATOM 5991 N N . ALA A 1 817 ? -2.672 2.449 23.575 1.00 94.12 817 ALA A N 1
ATOM 5992 C CA . ALA A 1 817 ? -1.443 2.776 24.288 1.00 94.12 817 ALA A CA 1
ATOM 5993 C C . ALA A 1 817 ? -0.682 1.517 24.700 1.00 94.12 817 ALA A C 1
ATOM 5995 O O . ALA A 1 817 ? -1.281 0.510 25.082 1.00 94.12 817 ALA A O 1
ATOM 5996 N N . GLN A 1 818 ? 0.653 1.577 24.675 1.00 90.69 818 GLN A N 1
ATOM 5997 C CA . GLN A 1 818 ? 1.461 0.400 25.000 1.00 90.69 818 GLN A CA 1
ATOM 5998 C C . GLN A 1 818 ? 1.365 -0.017 26.479 1.00 90.69 818 GLN A C 1
ATOM 6000 O O . GLN A 1 818 ? 1.521 -1.200 26.793 1.00 90.69 818 GLN A O 1
ATOM 6005 N N . ASP A 1 819 ? 1.142 0.914 27.410 1.00 90.19 819 ASP A N 1
ATOM 6006 C CA . ASP A 1 819 ? 1.137 0.614 28.849 1.00 90.19 819 ASP A CA 1
ATOM 6007 C C . ASP A 1 819 ? -0.176 0.953 29.555 1.00 90.19 819 ASP A C 1
ATOM 6009 O O . ASP A 1 819 ? -0.650 0.152 30.364 1.00 90.19 819 ASP A O 1
ATOM 6013 N N . LEU A 1 820 ? -0.743 2.133 29.305 1.00 93.25 820 LEU A N 1
ATOM 6014 C CA . LEU A 1 820 ? -1.870 2.648 30.084 1.00 93.25 820 LEU A CA 1
ATOM 6015 C C . LEU A 1 820 ? -2.722 3.612 29.256 1.00 93.25 820 LEU A C 1
ATOM 6017 O O . LEU A 1 820 ? -2.178 4.495 28.596 1.00 93.25 820 LEU A O 1
ATOM 6021 N N . ILE A 1 821 ? -4.044 3.494 29.370 1.00 96.75 821 ILE A N 1
ATOM 6022 C CA . ILE A 1 821 ? -4.970 4.586 29.045 1.00 96.75 821 ILE A CA 1
ATOM 6023 C C . ILE A 1 821 ? -5.588 5.099 30.349 1.00 96.75 821 ILE A C 1
ATOM 6025 O O . ILE A 1 821 ? -6.134 4.301 31.116 1.00 96.75 821 ILE A O 1
ATOM 6029 N N . SER A 1 822 ? -5.514 6.405 30.621 1.00 95.94 822 SER A N 1
ATOM 6030 C CA . SER A 1 822 ? -6.274 7.025 31.714 1.00 95.94 822 SER A CA 1
ATOM 6031 C C . SER A 1 822 ? -7.466 7.824 31.201 1.00 95.94 822 SER A C 1
ATOM 6033 O O . SER A 1 822 ? -7.402 8.489 30.171 1.00 95.94 822 SER A O 1
ATOM 6035 N N . PHE A 1 823 ? -8.566 7.749 31.941 1.00 96.06 823 PHE A N 1
ATOM 6036 C CA . PHE A 1 823 ? -9.776 8.537 31.750 1.00 96.06 823 PHE A CA 1
ATOM 6037 C C . PHE A 1 823 ? -9.825 9.588 32.854 1.00 96.06 823 PHE A C 1
ATOM 6039 O O . PHE A 1 823 ? -10.245 9.283 33.979 1.00 96.06 823 PHE A O 1
ATOM 6046 N N . ASP A 1 824 ? -9.372 10.796 32.530 1.00 91.88 824 ASP A N 1
ATOM 6047 C CA . ASP A 1 824 ? -9.116 11.841 33.512 1.00 91.88 824 ASP A CA 1
ATOM 6048 C C . ASP A 1 824 ? -10.032 13.049 33.307 1.00 91.88 824 ASP A C 1
ATOM 6050 O O . ASP A 1 824 ? -10.181 13.592 32.212 1.00 91.88 824 ASP A O 1
ATOM 6054 N N . THR A 1 825 ? -10.627 13.518 34.396 1.00 89.38 825 THR A N 1
ATOM 6055 C CA . THR A 1 825 ? -11.404 14.756 34.429 1.00 89.38 825 THR A CA 1
ATOM 6056 C C . THR A 1 825 ? -10.829 15.741 35.440 1.00 89.38 825 THR A C 1
ATOM 6058 O O . THR A 1 825 ? -10.036 15.394 36.322 1.00 89.38 825 THR A O 1
ATOM 6061 N N . GLY A 1 826 ? -11.213 17.013 35.299 1.00 85.19 826 GLY A N 1
ATOM 6062 C CA . GLY A 1 826 ? -10.940 18.025 36.314 1.00 85.19 826 GLY A CA 1
ATOM 6063 C C . GLY A 1 826 ? -11.720 17.757 37.612 1.00 85.19 826 GLY A C 1
ATOM 6064 O O . GLY A 1 826 ? -12.735 17.065 37.592 1.00 85.19 826 GLY A O 1
ATOM 6065 N N . PRO A 1 827 ? -11.318 18.367 38.742 1.00 81.38 827 PRO A N 1
ATOM 6066 C CA . PRO A 1 827 ? -11.894 18.097 40.066 1.00 81.38 827 PRO A CA 1
ATOM 6067 C C . PRO A 1 827 ? -13.384 18.456 40.216 1.00 81.38 827 PRO A C 1
ATOM 6069 O O . PRO A 1 827 ? -13.981 18.123 41.235 1.00 81.38 827 PRO A O 1
ATOM 6072 N N . GLU A 1 828 ? -13.973 19.164 39.248 1.00 84.38 828 GLU A N 1
ATOM 6073 C CA . GLU A 1 828 ? -15.390 19.556 39.237 1.00 84.38 828 GLU A CA 1
ATOM 6074 C C . GLU A 1 828 ? -16.276 18.637 38.373 1.00 84.38 828 GLU A C 1
ATOM 6076 O O . GLU A 1 828 ? -17.491 18.827 38.335 1.00 84.38 828 GLU A O 1
ATOM 6081 N N . VAL A 1 829 ? -15.694 17.664 37.662 1.00 85.44 829 VAL A N 1
ATOM 6082 C CA . VAL A 1 829 ? -16.407 16.801 36.712 1.00 85.44 829 VAL A CA 1
ATOM 6083 C C . VAL A 1 829 ? -16.439 15.370 37.240 1.00 85.44 829 VAL A C 1
ATOM 6085 O O . VAL A 1 829 ? -15.435 14.662 37.225 1.00 85.44 829 VAL A O 1
ATOM 6088 N N . ASP A 1 830 ? -17.625 14.935 37.667 1.00 88.44 830 ASP A N 1
ATOM 6089 C CA . ASP A 1 830 ? -17.835 13.619 38.285 1.00 88.44 830 ASP A CA 1
ATOM 6090 C C . ASP A 1 830 ? -17.796 12.451 37.284 1.00 88.44 830 ASP A C 1
ATOM 6092 O O . ASP A 1 830 ? -17.655 11.297 37.697 1.00 88.44 830 ASP A O 1
ATOM 6096 N N . SER A 1 831 ? -17.956 12.715 35.980 1.00 92.31 831 SER A N 1
ATOM 6097 C CA . SER A 1 831 ? -17.925 11.665 34.958 1.00 92.31 831 SER A CA 1
ATOM 6098 C C . SER A 1 831 ? -17.382 12.107 33.601 1.00 92.31 831 SER A C 1
ATOM 6100 O O . SER A 1 831 ? -17.816 13.145 33.102 1.00 92.31 831 SER A O 1
ATOM 6102 N N . LEU A 1 832 ? -16.555 11.269 32.970 1.00 94.50 832 LEU A N 1
ATOM 6103 C CA . LEU A 1 832 ? -16.128 11.384 31.573 1.00 94.50 832 LEU A CA 1
ATOM 6104 C C . LEU A 1 832 ? -17.012 10.525 30.661 1.00 94.50 832 LEU A C 1
ATOM 6106 O O . LEU A 1 832 ? -17.195 9.332 30.908 1.00 94.50 832 LEU A O 1
ATOM 6110 N N . GLU A 1 833 ? -17.531 11.117 29.586 1.00 94.31 833 GLU A N 1
ATOM 6111 C CA . GLU A 1 833 ? -18.281 10.403 28.550 1.00 94.31 833 GLU A CA 1
ATOM 6112 C C . GLU A 1 833 ? -17.456 10.302 27.264 1.00 94.31 833 GLU A C 1
ATOM 6114 O O . GLU A 1 833 ? -17.023 11.312 26.713 1.00 94.31 833 GLU A O 1
ATOM 6119 N N . VAL A 1 834 ? -17.291 9.082 26.755 1.00 95.44 834 VAL A N 1
ATOM 6120 C CA . VAL A 1 834 ? -16.681 8.806 25.451 1.00 95.44 834 VAL A CA 1
ATOM 6121 C C . VAL A 1 834 ? -17.716 8.094 24.595 1.00 95.44 834 VAL A C 1
ATOM 6123 O O . VAL A 1 834 ? -18.169 6.997 24.930 1.00 95.44 834 VAL A O 1
ATOM 6126 N N . SER A 1 835 ? -18.120 8.720 23.493 1.00 93.94 835 SER A N 1
ATOM 6127 C CA . SER A 1 835 ? -19.126 8.155 22.597 1.00 93.94 835 SER A CA 1
ATOM 6128 C C . SER A 1 835 ? -18.716 8.207 21.134 1.00 93.94 835 SER A C 1
ATOM 6130 O O . SER A 1 835 ? -18.021 9.127 20.704 1.00 93.94 835 SER A O 1
ATOM 6132 N N . ALA A 1 836 ? -19.165 7.208 20.376 1.00 93.38 836 ALA A N 1
ATOM 6133 C CA . ALA A 1 836 ? -18.952 7.098 18.938 1.00 93.38 836 ALA A CA 1
ATOM 6134 C C . ALA A 1 836 ? -20.233 6.602 18.246 1.00 93.38 836 ALA A C 1
ATOM 6136 O O . ALA A 1 836 ? -20.998 5.824 18.815 1.00 93.38 836 ALA A O 1
ATOM 6137 N N . GLY A 1 837 ? -20.483 7.064 17.018 1.00 89.88 837 GLY A N 1
ATOM 6138 C CA . GLY A 1 837 ? -21.716 6.759 16.278 1.00 89.88 837 GLY A CA 1
ATOM 6139 C C . GLY A 1 837 ? -21.791 5.348 15.681 1.00 89.88 837 GLY A C 1
ATOM 6140 O O . GLY A 1 837 ? -22.879 4.889 15.358 1.00 89.88 837 GLY A O 1
ATOM 6141 N N . GLU A 1 838 ? -20.659 4.658 15.532 1.00 88.06 838 GLU A N 1
ATOM 6142 C CA . GLU A 1 838 ? -20.562 3.330 14.907 1.00 88.06 838 GLU A CA 1
ATOM 6143 C C . GLU A 1 838 ? -19.696 2.374 15.739 1.00 88.06 838 GLU A C 1
ATOM 6145 O O . GLU A 1 838 ? -20.130 1.272 16.076 1.00 88.06 838 GLU A O 1
ATOM 6150 N N . TYR A 1 839 ? -18.469 2.784 16.076 1.00 89.38 839 TYR A N 1
ATOM 6151 C CA . TYR A 1 839 ? -17.480 1.907 16.707 1.00 89.38 839 TYR A CA 1
ATOM 6152 C C . TYR A 1 839 ? -16.574 2.675 17.665 1.00 89.38 839 TYR A C 1
ATOM 6154 O O . TYR A 1 839 ? -16.060 3.733 17.304 1.00 89.38 839 TYR A O 1
ATOM 6162 N N . LEU A 1 840 ? -16.350 2.114 18.852 1.00 94.81 840 LEU A N 1
ATOM 6163 C CA . LEU A 1 840 ? -15.390 2.614 19.831 1.00 94.81 840 LEU A CA 1
ATOM 6164 C C . LEU A 1 840 ? -14.425 1.495 20.236 1.00 94.81 840 LEU A C 1
ATOM 6166 O O . LEU A 1 840 ? -14.869 0.462 20.735 1.00 94.81 840 LEU A O 1
ATOM 6170 N N . SER A 1 841 ? -13.122 1.706 20.057 1.00 94.69 841 SER A N 1
ATOM 6171 C CA . SER A 1 841 ? -12.071 0.780 20.497 1.00 94.69 841 SER A CA 1
ATOM 6172 C C . SER A 1 841 ? -11.153 1.427 21.527 1.00 94.69 841 SER A C 1
ATOM 6174 O O . SER A 1 841 ? -10.664 2.535 21.308 1.00 94.69 841 SER A O 1
ATOM 6176 N N . ILE A 1 842 ? -10.912 0.730 22.637 1.00 97.00 842 ILE A N 1
ATOM 6177 C CA . ILE A 1 842 ? -9.970 1.120 23.688 1.00 97.00 842 ILE A CA 1
ATOM 6178 C C . ILE A 1 842 ? -8.971 -0.020 23.874 1.00 97.00 842 ILE A C 1
ATOM 6180 O O . ILE A 1 842 ? -9.327 -1.066 24.417 1.00 97.00 842 ILE A O 1
ATOM 6184 N N . GLU A 1 843 ? -7.726 0.191 23.456 1.00 94.62 843 GLU A N 1
ATOM 6185 C CA . GLU A 1 843 ? -6.675 -0.824 23.492 1.00 94.62 843 GLU A CA 1
ATOM 6186 C C . GLU A 1 843 ? -5.539 -0.427 24.449 1.00 94.62 843 GLU A C 1
ATOM 6188 O O . GLU A 1 843 ? -4.641 0.340 24.101 1.00 94.62 843 GLU A O 1
ATOM 6193 N N . ALA A 1 844 ? -5.541 -0.977 25.661 1.00 93.94 844 ALA A N 1
ATOM 6194 C CA . ALA A 1 844 ? -4.399 -0.915 26.565 1.00 93.94 844 ALA A CA 1
ATOM 6195 C C . ALA A 1 844 ? -4.465 -2.029 27.619 1.00 93.94 844 ALA A C 1
ATOM 6197 O O . ALA A 1 844 ? -5.546 -2.386 28.087 1.00 93.94 844 ALA A O 1
ATOM 6198 N N . PRO A 1 845 ? -3.309 -2.542 28.075 1.00 92.38 845 PRO A N 1
ATOM 6199 C CA . PRO A 1 845 ? -3.274 -3.600 29.080 1.00 92.38 845 PRO A CA 1
ATOM 6200 C C . PRO A 1 845 ? -3.788 -3.141 30.453 1.00 92.38 845 PRO A C 1
ATOM 6202 O O . PRO A 1 845 ? -4.208 -3.965 31.269 1.00 92.38 845 PRO A O 1
ATOM 6205 N N . ARG A 1 846 ? -3.762 -1.829 30.723 1.00 93.62 846 ARG A N 1
ATOM 6206 C CA . ARG A 1 846 ? -4.408 -1.216 31.886 1.00 93.62 846 ARG A CA 1
ATOM 6207 C C . ARG A 1 846 ? -5.223 0.004 31.483 1.00 93.62 846 ARG A C 1
ATOM 6209 O O . ARG A 1 846 ? -4.761 0.819 30.686 1.00 93.62 846 ARG A O 1
ATOM 6216 N N . LEU A 1 847 ? -6.385 0.150 32.109 1.00 96.06 847 LEU A N 1
ATOM 6217 C CA . LEU A 1 847 ? -7.234 1.333 32.058 1.00 96.06 847 LEU A CA 1
ATOM 6218 C C . LEU A 1 847 ? -7.346 1.901 33.473 1.00 96.06 847 LEU A C 1
ATOM 6220 O O . LEU A 1 847 ? -7.664 1.168 34.404 1.00 96.06 847 LEU A O 1
ATOM 6224 N N . SER A 1 848 ? -7.097 3.194 33.648 1.00 95.56 848 SER A N 1
ATOM 6225 C CA . SER A 1 848 ? -7.215 3.879 34.942 1.00 95.56 848 SER A CA 1
ATOM 6226 C C . SER A 1 848 ? -8.204 5.029 34.844 1.00 95.56 848 SER A C 1
ATOM 6228 O O . SER A 1 848 ? -8.391 5.599 33.774 1.00 95.56 848 SER A O 1
ATOM 6230 N N . THR A 1 849 ? -8.810 5.427 35.957 1.00 95.12 849 THR A N 1
ATOM 6231 C CA . THR A 1 849 ? -9.654 6.625 35.986 1.00 95.12 849 THR A CA 1
ATOM 6232 C C . THR A 1 849 ? -9.562 7.390 37.304 1.00 95.12 849 THR A C 1
ATOM 6234 O O . THR A 1 849 ? -9.201 6.821 38.336 1.00 95.12 849 THR A O 1
ATOM 6237 N N . ASN A 1 850 ? -9.886 8.684 37.260 1.00 93.62 850 ASN A N 1
ATOM 6238 C CA . ASN A 1 850 ? -10.072 9.555 38.421 1.00 93.62 850 ASN A CA 1
ATOM 6239 C C . ASN A 1 850 ? -11.533 10.048 38.584 1.00 93.62 850 ASN A C 1
ATOM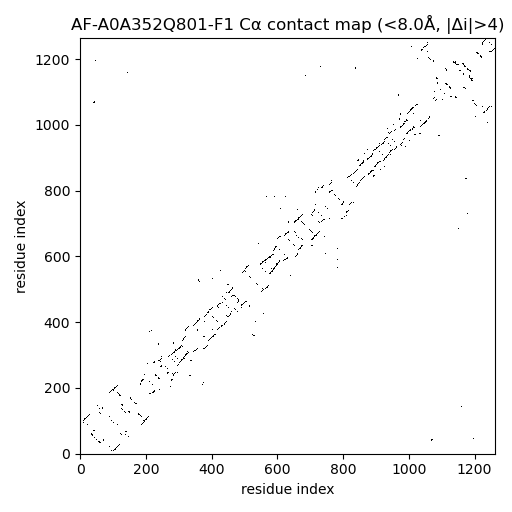 6241 O O . ASN A 1 850 ? -11.796 10.933 39.402 1.00 93.62 850 ASN A O 1
ATOM 6245 N N . SER A 1 851 ? -12.467 9.514 37.791 1.00 93.31 851 SER A N 1
ATOM 6246 C CA . SER A 1 851 ? -13.888 9.885 37.765 1.00 93.31 851 SER A CA 1
ATOM 6247 C C . SER A 1 851 ? -14.751 8.708 37.293 1.00 93.31 851 SER A C 1
ATOM 6249 O O . SER A 1 851 ? -14.249 7.616 37.037 1.00 93.31 851 SER A O 1
ATOM 6251 N N . HIS A 1 852 ? -16.073 8.870 37.210 1.00 95.19 852 HIS A N 1
ATOM 6252 C CA . HIS A 1 852 ? -16.914 7.839 36.595 1.00 95.19 852 HIS A CA 1
ATOM 6253 C C . HIS A 1 852 ? -16.758 7.844 35.067 1.00 95.19 852 HIS A C 1
ATOM 6255 O O . HIS A 1 852 ? -16.901 8.884 34.435 1.00 95.19 852 HIS A O 1
ATOM 6261 N N . VAL A 1 853 ? -16.547 6.690 34.442 1.00 97.56 853 VAL A N 1
ATOM 6262 C CA . VAL A 1 853 ? -16.407 6.585 32.980 1.00 97.56 853 VAL A CA 1
ATOM 6263 C C . VAL A 1 853 ? -17.689 6.042 32.367 1.00 97.56 853 VAL A C 1
ATOM 6265 O O . VAL A 1 853 ? -18.245 5.066 32.869 1.00 97.56 853 VAL A O 1
ATOM 6268 N N . ARG A 1 854 ? -18.146 6.649 31.267 1.00 97.62 854 ARG A N 1
ATOM 6269 C CA . ARG A 1 854 ? -19.221 6.118 30.420 1.00 97.62 854 ARG A CA 1
ATOM 6270 C C . ARG A 1 854 ? -18.753 5.989 28.979 1.00 97.62 854 ARG A C 1
ATOM 6272 O O . ARG A 1 854 ? -18.485 6.997 28.330 1.00 97.62 854 ARG A O 1
ATOM 6279 N N . LEU A 1 855 ? -18.708 4.762 28.475 1.00 98.12 855 LEU A N 1
ATOM 6280 C CA . LEU A 1 855 ? -18.431 4.457 27.074 1.00 98.12 855 LEU A CA 1
ATOM 6281 C C . LEU A 1 855 ? -19.730 4.082 26.353 1.00 98.12 855 LEU A C 1
ATOM 6283 O O . LEU A 1 855 ? -20.499 3.265 26.866 1.00 98.12 855 LEU A O 1
ATOM 6287 N N . SER A 1 856 ? -19.980 4.651 25.170 1.00 96.69 856 SER A N 1
ATOM 6288 C CA . SER A 1 856 ? -21.190 4.357 24.388 1.00 96.69 856 SER A CA 1
ATOM 6289 C C . SER A 1 856 ? -20.950 4.350 22.879 1.00 96.69 856 SER A C 1
ATOM 6291 O O . SER A 1 856 ? -20.517 5.348 22.308 1.00 96.69 856 SER A O 1
ATOM 6293 N N . ALA A 1 857 ? -21.269 3.241 22.220 1.00 93.94 857 ALA A N 1
ATOM 6294 C CA . ALA A 1 857 ? -21.297 3.122 20.761 1.00 93.94 857 ALA A CA 1
ATOM 6295 C C . ALA A 1 857 ? -22.136 1.897 20.368 1.00 93.94 857 ALA A C 1
ATOM 6297 O O . ALA A 1 857 ? -22.281 0.998 21.194 1.00 93.94 857 ALA A O 1
ATOM 6298 N N . PRO A 1 858 ? -22.641 1.775 19.125 1.00 90.94 858 PRO A N 1
ATOM 6299 C CA . PRO A 1 858 ? -23.275 0.534 18.670 1.00 90.94 858 PRO A CA 1
ATOM 6300 C C . PRO A 1 858 ? -22.395 -0.698 18.913 1.00 90.94 858 PRO A C 1
ATOM 6302 O O . PRO A 1 858 ? -22.882 -1.748 19.332 1.00 90.94 858 PRO A O 1
ATOM 6305 N N . ARG A 1 859 ? -21.076 -0.549 18.767 1.00 89.38 859 ARG A N 1
ATOM 6306 C CA . ARG A 1 859 ? -20.105 -1.561 19.172 1.00 89.38 859 ARG A CA 1
ATOM 6307 C C . ARG A 1 859 ? -18.956 -0.949 19.964 1.00 89.38 859 ARG A C 1
ATOM 6309 O O . ARG A 1 859 ? -18.348 0.022 19.516 1.00 89.38 859 ARG A O 1
ATOM 6316 N N . VAL A 1 860 ? -18.630 -1.569 21.098 1.00 94.38 860 VAL A N 1
ATOM 6317 C CA . VAL A 1 860 ? -17.472 -1.206 21.926 1.00 94.38 860 VAL A CA 1
ATOM 6318 C C . VAL A 1 860 ? -16.515 -2.391 22.022 1.00 94.38 860 VAL A C 1
ATOM 6320 O O . VAL A 1 860 ? -16.937 -3.505 22.326 1.00 94.38 860 VAL A O 1
ATOM 6323 N N . GLN A 1 861 ? -15.231 -2.147 21.782 1.00 92.94 861 GLN A N 1
ATOM 6324 C CA . GLN A 1 861 ? -14.149 -3.099 22.004 1.00 92.94 861 GLN A CA 1
ATOM 6325 C C . GLN A 1 861 ? -13.229 -2.581 23.111 1.00 92.94 861 GLN A C 1
ATOM 6327 O O . GLN A 1 861 ? -12.756 -1.448 23.058 1.00 92.94 861 GLN A O 1
ATOM 6332 N N . LEU A 1 862 ? -12.971 -3.429 24.102 1.00 95.62 862 LEU A N 1
ATOM 6333 C CA . LEU A 1 862 ? -11.915 -3.260 25.091 1.00 95.62 862 LEU A CA 1
ATOM 6334 C C . LEU A 1 862 ? -10.847 -4.308 24.804 1.00 95.62 862 LEU A C 1
ATOM 6336 O O . LEU A 1 862 ? -11.166 -5.496 24.726 1.00 95.62 862 LEU A O 1
ATOM 6340 N N . SER A 1 863 ? -9.597 -3.899 24.638 1.00 92.38 863 SER A N 1
ATOM 6341 C CA . SER A 1 863 ? -8.522 -4.827 24.306 1.00 92.38 863 SER A CA 1
ATOM 6342 C C . SER A 1 863 ? -7.205 -4.515 25.010 1.00 92.38 863 SER A C 1
ATOM 6344 O O . SER A 1 863 ? -6.973 -3.401 25.472 1.00 92.38 863 SER A O 1
ATOM 6346 N N . GLY A 1 864 ? -6.324 -5.513 25.106 1.00 89.38 864 GLY A N 1
ATOM 6347 C CA . GLY A 1 864 ? -4.960 -5.319 25.591 1.00 89.38 864 GLY A CA 1
ATOM 6348 C C . GLY A 1 864 ? -4.007 -6.411 25.114 1.00 89.38 864 GLY A C 1
ATOM 6349 O O . GLY A 1 864 ? -4.261 -7.602 25.277 1.00 89.38 864 GLY A O 1
ATOM 6350 N N . PHE A 1 865 ? -2.881 -6.007 24.527 1.00 83.94 865 PHE A N 1
ATOM 6351 C CA . PHE A 1 865 ? -1.985 -6.904 23.787 1.00 83.94 865 PHE A CA 1
ATOM 6352 C C . PHE A 1 865 ? -0.899 -7.583 24.639 1.00 83.94 865 PHE A C 1
ATOM 6354 O O . PHE A 1 865 ? -0.168 -8.440 24.146 1.00 83.94 865 PHE A O 1
ATOM 6361 N N . LYS A 1 866 ? -0.764 -7.221 25.921 1.00 83.44 866 LYS A N 1
ATOM 6362 C CA . LYS A 1 866 ? 0.229 -7.819 26.826 1.00 83.44 866 LYS A CA 1
ATOM 6363 C C . LYS A 1 866 ? -0.358 -8.120 28.197 1.00 83.44 866 LYS A C 1
ATOM 6365 O O . LYS A 1 866 ? -1.056 -7.294 28.776 1.00 83.44 866 LYS A O 1
ATOM 6370 N N . ALA A 1 867 ? -0.028 -9.290 28.736 1.00 81.19 867 ALA A N 1
ATOM 6371 C CA . ALA A 1 867 ? -0.401 -9.645 30.097 1.00 81.19 867 ALA A CA 1
ATOM 6372 C C . ALA A 1 867 ? 0.273 -8.704 31.105 1.00 81.19 867 ALA A C 1
ATOM 6374 O O . ALA A 1 867 ? 1.452 -8.368 30.971 1.00 81.19 867 ALA A O 1
ATOM 6375 N N . ASN A 1 868 ? -0.476 -8.301 32.130 1.00 71.38 868 ASN A N 1
ATOM 6376 C CA . ASN A 1 868 ? 0.041 -7.541 33.259 1.00 71.38 868 ASN A CA 1
ATOM 6377 C C . ASN A 1 868 ? -0.325 -8.249 34.572 1.00 71.38 868 ASN A C 1
ATOM 6379 O O . ASN A 1 868 ? -1.505 -8.423 34.903 1.00 71.38 868 ASN A O 1
ATOM 6383 N N . ASP A 1 869 ? 0.707 -8.664 35.305 1.00 76.44 869 ASP A N 1
ATOM 6384 C CA . ASP A 1 869 ? 0.584 -9.386 36.576 1.00 76.44 869 ASP A CA 1
ATOM 6385 C C . ASP A 1 869 ? 0.681 -8.467 37.800 1.00 76.44 869 ASP A C 1
ATOM 6387 O O . ASP A 1 869 ? 0.551 -8.934 38.933 1.00 76.44 869 ASP A O 1
ATOM 6391 N N . ASN A 1 870 ? 0.886 -7.160 37.602 1.00 79.62 870 ASN A N 1
ATOM 6392 C CA . ASN A 1 870 ? 0.877 -6.219 38.714 1.00 79.62 870 ASN A CA 1
ATOM 6393 C C . ASN A 1 870 ? -0.520 -6.166 39.360 1.00 79.62 870 ASN A C 1
ATOM 6395 O O . ASN A 1 870 ? -1.525 -6.195 38.641 1.00 79.62 870 ASN A O 1
ATOM 6399 N N . PRO A 1 871 ? -0.604 -6.050 40.699 1.00 83.19 871 PRO A N 1
ATOM 6400 C CA . PRO A 1 871 ? -1.876 -5.848 41.381 1.00 83.19 871 PRO A CA 1
ATOM 6401 C C . PRO A 1 871 ? -2.590 -4.602 40.852 1.00 83.19 871 PRO A C 1
ATOM 6403 O O . PRO A 1 871 ? -1.947 -3.579 40.599 1.00 83.19 871 PRO A O 1
ATOM 6406 N N . LEU A 1 872 ? -3.915 -4.685 40.717 1.00 88.69 872 LEU A N 1
ATOM 6407 C CA . LEU A 1 872 ? -4.738 -3.516 40.418 1.00 88.69 872 LEU A CA 1
ATOM 6408 C C . LEU A 1 872 ? -4.668 -2.513 41.570 1.00 88.69 872 LEU A C 1
ATOM 6410 O O . LEU A 1 872 ? -4.572 -2.894 42.739 1.00 88.69 872 LEU A O 1
ATOM 6414 N N . VAL A 1 873 ? -4.753 -1.230 41.238 1.00 89.94 873 VAL A N 1
ATOM 6415 C CA . VAL A 1 873 ? -4.940 -0.173 42.235 1.00 89.94 873 VAL A CA 1
ATOM 6416 C C . VAL A 1 873 ? -6.423 -0.112 42.607 1.00 89.94 873 VAL A C 1
ATOM 6418 O O . VAL A 1 873 ? -7.271 0.052 41.732 1.00 89.94 873 VAL A O 1
ATOM 6421 N N . GLU A 1 874 ? -6.750 -0.258 43.892 1.00 87.69 874 GLU A N 1
ATOM 6422 C CA . GLU A 1 874 ? -8.121 -0.090 44.395 1.00 87.69 874 GLU A CA 1
ATOM 6423 C C . GLU A 1 874 ? -8.569 1.378 44.299 1.00 87.69 874 GLU A C 1
ATOM 6425 O O . GLU A 1 874 ? -7.782 2.293 44.539 1.00 87.69 874 GLU A O 1
ATOM 6430 N N . GLY A 1 875 ? -9.847 1.611 43.996 1.00 85.75 875 GLY A N 1
ATOM 6431 C CA . GLY A 1 875 ? -10.447 2.948 44.004 1.00 85.75 875 GLY A CA 1
ATOM 6432 C C . GLY A 1 875 ? -11.969 2.895 43.968 1.00 85.75 875 GLY A C 1
ATOM 6433 O O . GLY A 1 875 ? -12.542 1.814 43.908 1.00 85.75 875 GLY A O 1
ATOM 6434 N N . ASP A 1 876 ? -12.622 4.056 44.020 1.00 88.94 876 ASP A N 1
ATOM 6435 C CA . ASP A 1 876 ? -14.070 4.156 44.261 1.00 88.94 876 ASP A CA 1
ATOM 6436 C C . ASP A 1 876 ? -14.918 4.437 43.005 1.00 88.94 876 ASP A C 1
ATOM 6438 O O . ASP A 1 876 ? -16.124 4.695 43.102 1.00 88.94 876 ASP A O 1
ATOM 6442 N N . TYR A 1 877 ? -14.305 4.410 41.819 1.00 94.81 877 TYR A N 1
ATOM 6443 C CA . TYR A 1 877 ? -14.954 4.844 40.587 1.00 94.81 877 TYR A CA 1
ATOM 6444 C C . TYR A 1 877 ? -15.709 3.726 39.866 1.00 94.81 877 TYR A C 1
ATOM 6446 O O . TYR A 1 877 ? -15.460 2.531 40.041 1.00 94.81 877 TYR A O 1
ATOM 6454 N N . ARG A 1 878 ? -16.640 4.155 39.007 1.00 95.44 878 ARG A N 1
ATOM 6455 C CA . ARG A 1 878 ? -17.460 3.273 38.164 1.00 95.44 878 ARG A CA 1
ATOM 6456 C C . ARG A 1 878 ? -17.009 3.364 36.720 1.00 95.44 878 ARG A C 1
ATOM 6458 O O . ARG A 1 878 ? -16.709 4.462 36.258 1.00 95.44 878 ARG A O 1
ATOM 6465 N N . PHE A 1 879 ? -17.036 2.236 36.027 1.00 97.75 879 PHE A N 1
ATOM 6466 C CA . PHE A 1 879 ? -16.734 2.135 34.608 1.00 97.75 879 PHE A CA 1
ATOM 6467 C C . PHE A 1 879 ? -17.922 1.484 33.897 1.00 97.75 879 PHE A C 1
ATOM 6469 O O . PHE A 1 879 ? -18.124 0.276 33.997 1.00 97.75 879 PHE A O 1
ATOM 6476 N N . ASP A 1 880 ? -18.734 2.293 33.222 1.00 98.38 880 ASP A N 1
ATOM 6477 C CA . ASP A 1 880 ? -19.954 1.859 32.544 1.00 98.38 880 ASP A CA 1
ATOM 6478 C C . ASP A 1 880 ? -19.723 1.804 31.025 1.00 98.38 880 ASP A C 1
ATOM 6480 O O . ASP A 1 880 ? -19.298 2.782 30.412 1.00 98.38 880 ASP A O 1
ATOM 6484 N N . VAL A 1 881 ? -20.057 0.682 30.390 1.00 98.56 881 VAL A N 1
ATOM 6485 C CA . VAL A 1 881 ? -19.996 0.495 28.933 1.00 98.56 881 VAL A CA 1
ATOM 6486 C C . VAL A 1 881 ? -21.374 0.105 28.421 1.00 98.56 881 VAL A C 1
ATOM 6488 O O . VAL A 1 881 ? -21.964 -0.855 28.912 1.00 98.56 881 VAL A O 1
ATOM 6491 N N . THR A 1 882 ? -21.893 0.831 27.431 1.00 97.94 882 THR A N 1
ATOM 6492 C CA . THR A 1 882 ? -23.187 0.547 26.793 1.00 97.94 882 THR A CA 1
ATOM 6493 C C . THR A 1 882 ? -23.013 0.372 25.288 1.00 97.94 882 THR A C 1
ATOM 6495 O O . THR A 1 882 ? -22.462 1.249 24.630 1.00 97.94 882 THR A O 1
ATOM 6498 N N . ALA A 1 883 ? -23.487 -0.745 24.735 1.00 94.19 883 ALA A N 1
ATOM 6499 C CA . ALA A 1 883 ? -23.420 -1.008 23.297 1.00 94.19 883 ALA A CA 1
ATOM 6500 C C . ALA A 1 883 ? -24.523 -1.956 22.807 1.00 94.19 883 ALA A C 1
ATOM 6502 O O . ALA A 1 883 ? -25.247 -2.551 23.606 1.00 94.19 883 ALA A O 1
ATOM 6503 N N . GLU A 1 884 ? -24.635 -2.167 21.492 1.00 89.50 884 GLU A N 1
ATOM 6504 C CA . GLU A 1 884 ? -25.334 -3.356 20.996 1.00 89.50 884 GLU A CA 1
ATOM 6505 C C . GLU A 1 884 ? -24.507 -4.611 21.262 1.00 89.50 884 GLU A C 1
ATOM 6507 O O . GLU A 1 884 ? -25.032 -5.580 21.796 1.00 89.50 884 GLU A O 1
ATOM 6512 N N . SER A 1 885 ? -23.216 -4.590 20.937 1.00 89.50 885 SER A N 1
ATOM 6513 C CA . SER A 1 885 ? -22.283 -5.687 21.215 1.00 89.50 885 SER A CA 1
ATOM 6514 C C . SER A 1 885 ? -21.013 -5.170 21.876 1.00 89.50 885 SER A C 1
ATOM 6516 O O . SER A 1 885 ? -20.485 -4.138 21.451 1.00 89.50 885 SER A O 1
ATOM 6518 N N . ILE A 1 886 ? -20.509 -5.907 22.866 1.00 93.75 886 ILE A N 1
ATOM 6519 C CA . ILE A 1 886 ? -19.266 -5.579 23.573 1.00 93.75 886 ILE A CA 1
ATOM 6520 C C . ILE A 1 886 ? -18.259 -6.709 23.376 1.00 93.75 886 ILE A C 1
ATOM 6522 O O . ILE A 1 886 ? -18.581 -7.877 23.595 1.00 93.75 886 ILE A O 1
ATOM 6526 N N . ASP A 1 887 ? -17.033 -6.341 23.018 1.00 91.62 887 ASP A N 1
ATOM 6527 C CA . ASP A 1 887 ? -15.908 -7.261 22.873 1.00 91.62 887 ASP A CA 1
ATOM 6528 C C . ASP A 1 887 ? -14.862 -6.970 23.942 1.00 91.62 887 ASP A C 1
ATOM 6530 O O . ASP A 1 887 ? -14.466 -5.818 24.105 1.00 91.62 887 ASP A O 1
ATOM 6534 N N . VAL A 1 888 ? -14.398 -8.003 24.645 1.00 94.38 888 VAL A N 1
ATOM 6535 C CA . VAL A 1 888 ? -13.262 -7.903 25.568 1.00 94.38 888 VAL A CA 1
ATOM 6536 C C . VAL A 1 888 ? -12.181 -8.877 25.122 1.00 94.38 888 VAL A C 1
ATOM 6538 O O . VAL A 1 888 ? -12.382 -10.092 25.157 1.00 94.38 888 VAL A O 1
ATOM 6541 N N . LEU A 1 889 ? -11.054 -8.343 24.656 1.00 90.31 889 LEU A N 1
ATOM 6542 C CA . LEU A 1 889 ? -10.012 -9.097 23.962 1.00 90.31 889 LEU A CA 1
ATOM 6543 C C . LEU A 1 889 ? -8.649 -8.959 24.648 1.00 90.31 889 LEU A C 1
ATOM 6545 O O . LEU A 1 889 ? -8.248 -7.880 25.070 1.00 90.31 889 LEU A O 1
ATOM 6549 N N . GLY A 1 890 ? -7.896 -10.049 24.731 1.00 91.19 890 GLY A N 1
ATOM 6550 C CA . GLY A 1 890 ? -6.574 -10.036 25.352 1.00 91.19 890 GLY A CA 1
ATOM 6551 C C . GLY A 1 890 ? -6.655 -9.703 26.843 1.00 91.19 890 GLY A C 1
ATOM 6552 O O . GLY A 1 890 ? -7.521 -10.220 27.540 1.00 91.19 890 GLY A O 1
ATOM 6553 N N . PHE A 1 891 ? -5.736 -8.889 27.350 1.00 91.94 891 PHE A N 1
ATOM 6554 C CA . PHE A 1 891 ? -5.534 -8.665 28.783 1.00 91.94 891 PHE A CA 1
ATOM 6555 C C . PHE A 1 891 ? -5.938 -7.250 29.194 1.00 91.94 891 PHE A C 1
ATOM 6557 O O . PHE A 1 891 ? -5.255 -6.300 28.828 1.00 91.94 891 PHE A O 1
ATOM 6564 N N . VAL A 1 892 ? -7.004 -7.102 29.982 1.00 94.69 892 VAL A N 1
ATOM 6565 C CA . VAL A 1 892 ? -7.536 -5.797 30.402 1.00 94.69 892 VAL A CA 1
ATOM 6566 C C . VAL A 1 892 ? -7.629 -5.724 31.927 1.00 94.69 892 VAL A C 1
ATOM 6568 O O . VAL A 1 892 ? -8.388 -6.460 32.558 1.00 94.69 892 VAL A O 1
ATOM 6571 N N . GLY A 1 893 ? -6.875 -4.810 32.539 1.00 95.06 893 GLY A N 1
ATOM 6572 C CA . GLY A 1 893 ? -6.979 -4.487 33.966 1.00 95.06 893 GLY A CA 1
ATOM 6573 C C . GLY A 1 893 ? -7.566 -3.099 34.214 1.00 95.06 893 GLY A C 1
ATOM 6574 O O . GLY A 1 893 ? -7.162 -2.146 33.554 1.00 95.06 893 GLY A O 1
ATOM 6575 N N . LEU A 1 894 ? -8.484 -2.974 35.177 1.00 95.62 894 LEU A N 1
ATOM 6576 C CA . LEU A 1 894 ? -9.091 -1.695 35.566 1.00 95.62 894 LEU A CA 1
ATOM 6577 C C . LEU A 1 894 ? -8.548 -1.196 36.914 1.00 95.62 894 LEU A C 1
ATOM 6579 O O . LEU A 1 894 ? -8.844 -1.772 37.962 1.00 95.62 894 LEU A O 1
ATOM 6583 N N . ASP A 1 895 ? -7.784 -0.108 36.896 1.00 94.38 895 ASP A N 1
ATOM 6584 C CA . ASP A 1 895 ? -7.288 0.581 38.088 1.00 94.38 895 ASP A CA 1
ATOM 6585 C C . ASP A 1 895 ? -8.243 1.681 38.552 1.00 94.38 895 ASP A C 1
ATOM 6587 O O . ASP A 1 895 ? -8.864 2.380 37.751 1.00 94.38 895 ASP A O 1
ATOM 6591 N N . ASN A 1 896 ? -8.305 1.875 39.868 1.00 94.75 896 ASN A N 1
ATOM 6592 C CA . ASN A 1 896 ? -9.177 2.818 40.567 1.00 94.75 896 ASN A CA 1
ATOM 6593 C C . ASN A 1 896 ? -10.690 2.579 40.360 1.00 94.75 896 ASN A C 1
ATOM 6595 O O . ASN A 1 896 ? -11.508 3.395 40.784 1.00 94.75 896 ASN A O 1
ATOM 6599 N N . VAL A 1 897 ? -11.078 1.456 39.751 1.00 94.69 897 VAL A N 1
ATOM 6600 C CA . VAL A 1 897 ? -12.475 1.079 39.488 1.00 94.69 897 VAL A CA 1
ATOM 6601 C C . VAL A 1 897 ? -12.919 -0.000 40.476 1.00 94.69 897 VAL A C 1
ATOM 6603 O O . VAL A 1 897 ? -12.384 -1.112 40.444 1.00 94.69 897 VAL A O 1
ATOM 6606 N N . ASN A 1 898 ? -13.928 0.280 41.310 1.00 92.31 898 ASN A N 1
ATOM 6607 C CA . ASN A 1 898 ? -14.578 -0.733 42.162 1.00 92.31 898 ASN A CA 1
ATOM 6608 C C . ASN A 1 898 ? -15.786 -1.400 41.495 1.00 92.31 898 ASN A C 1
ATOM 6610 O O . ASN A 1 898 ? -16.211 -2.472 41.930 1.00 92.31 898 ASN A O 1
ATOM 6614 N N . HIS A 1 899 ? -16.352 -0.791 40.456 1.00 95.38 899 HIS A N 1
ATOM 6615 C CA . HIS A 1 899 ? -17.544 -1.311 39.802 1.00 95.38 899 HIS A CA 1
ATOM 6616 C C . HIS A 1 899 ? -17.471 -1.136 38.288 1.00 95.38 899 HIS A C 1
ATOM 6618 O O . HIS A 1 899 ? -17.532 -0.019 37.773 1.00 95.38 899 HIS A O 1
ATOM 6624 N N . LEU A 1 900 ? -17.359 -2.260 37.587 1.00 97.88 900 LEU A N 1
ATOM 6625 C CA . LEU A 1 900 ? -17.471 -2.358 36.138 1.00 97.88 900 LEU A CA 1
ATOM 6626 C C . LEU A 1 900 ? -18.888 -2.791 35.765 1.00 97.88 900 LEU A C 1
ATOM 6628 O O . LEU A 1 900 ? -19.370 -3.801 36.275 1.00 97.88 900 LEU A O 1
ATOM 6632 N N . LYS A 1 901 ? -19.518 -2.094 34.820 1.00 98.38 901 LYS A N 1
ATOM 6633 C CA . LYS A 1 901 ? -20.798 -2.499 34.238 1.00 98.38 901 LYS A CA 1
ATOM 6634 C C . LYS A 1 901 ? -20.708 -2.547 32.718 1.00 98.38 901 LYS A C 1
ATOM 6636 O O . LYS A 1 901 ? -20.502 -1.525 32.072 1.00 98.38 901 LYS A O 1
ATOM 6641 N N . LEU A 1 902 ? -20.919 -3.724 32.138 1.00 98.62 902 LEU A N 1
ATOM 6642 C CA . LEU A 1 902 ? -20.999 -3.934 30.693 1.00 98.62 902 LEU A CA 1
ATOM 6643 C C . LEU A 1 902 ? -22.458 -4.200 30.314 1.00 98.62 902 LEU A C 1
ATOM 6645 O O . LEU A 1 902 ? -23.031 -5.192 30.748 1.00 98.62 902 LEU A O 1
ATOM 6649 N N . THR A 1 903 ? -23.072 -3.326 29.518 1.00 98.38 903 THR A N 1
ATOM 6650 C CA . THR A 1 903 ? -24.470 -3.445 29.077 1.00 98.38 903 THR A CA 1
ATOM 6651 C C . THR A 1 903 ? -24.537 -3.583 27.558 1.00 98.38 903 THR A C 1
ATOM 6653 O O . THR A 1 903 ? -24.347 -2.609 26.832 1.00 98.38 903 THR A O 1
ATOM 6656 N N . ALA A 1 904 ? -24.833 -4.789 27.076 1.00 95.62 904 ALA A N 1
ATOM 6657 C CA . ALA A 1 904 ? -25.012 -5.105 25.663 1.00 95.62 904 ALA A CA 1
ATOM 6658 C C . ALA A 1 904 ? -26.493 -5.384 25.336 1.00 95.62 904 ALA A C 1
ATOM 6660 O O . ALA A 1 904 ? -27.163 -6.164 26.021 1.00 95.62 904 ALA A O 1
ATOM 6661 N N . ALA A 1 905 ? -27.023 -4.790 24.262 1.00 92.62 905 ALA A N 1
ATOM 6662 C CA . ALA A 1 905 ? -28.359 -5.136 23.750 1.00 92.62 905 ALA A CA 1
ATOM 6663 C C . ALA A 1 905 ? -28.391 -6.537 23.099 1.00 92.62 905 ALA A C 1
ATOM 6665 O O . ALA A 1 905 ? -29.411 -7.227 23.127 1.00 92.62 905 ALA A O 1
ATOM 6666 N N . LYS A 1 906 ? -27.253 -6.970 22.554 1.00 90.88 906 LYS A N 1
ATOM 6667 C CA . LYS A 1 906 ? -26.968 -8.306 22.029 1.00 90.88 906 LYS A CA 1
ATOM 6668 C C . LYS A 1 906 ? -25.963 -8.982 22.963 1.00 90.88 906 LYS A C 1
ATOM 6670 O O . LYS A 1 906 ? -26.286 -9.226 24.122 1.00 90.88 906 LYS A O 1
ATOM 6675 N N . ASP A 1 907 ? -24.760 -9.277 22.485 1.00 91.69 907 ASP A N 1
ATOM 6676 C CA . ASP A 1 907 ? -23.850 -10.220 23.132 1.00 91.69 907 ASP A CA 1
ATOM 6677 C C . ASP A 1 907 ? -22.617 -9.530 23.723 1.00 91.69 907 ASP A C 1
ATOM 6679 O O . ASP A 1 907 ? -22.153 -8.511 23.202 1.00 91.69 907 ASP A O 1
ATOM 6683 N N . ILE A 1 908 ? -22.065 -10.133 24.782 1.00 94.69 908 ILE A N 1
ATOM 6684 C CA . ILE A 1 908 ? -20.709 -9.848 25.270 1.00 94.69 908 ILE A CA 1
ATOM 6685 C C . ILE A 1 908 ? -19.808 -11.014 24.859 1.00 94.69 908 ILE A C 1
ATOM 6687 O O . ILE A 1 908 ? -20.085 -12.167 25.201 1.00 94.69 908 ILE A O 1
ATOM 6691 N N . ARG A 1 909 ? -18.733 -10.713 24.127 1.00 91.69 909 ARG A N 1
ATOM 6692 C CA . ARG A 1 909 ? -17.815 -11.703 23.550 1.00 91.69 909 ARG A CA 1
ATOM 6693 C C . ARG A 1 909 ? -16.425 -11.558 24.152 1.00 91.69 909 ARG A C 1
ATOM 6695 O O . ARG A 1 909 ? -15.913 -10.446 24.263 1.00 91.69 909 ARG A O 1
ATOM 6702 N N . LEU A 1 910 ? -15.819 -12.681 24.521 1.00 92.38 910 LEU A N 1
ATOM 6703 C CA . LEU A 1 910 ? -14.545 -12.721 25.243 1.00 92.38 910 LEU A CA 1
ATOM 6704 C C . LEU A 1 910 ? -13.475 -13.446 24.413 1.00 92.38 910 LEU A C 1
ATOM 6706 O O . LEU A 1 910 ? -13.734 -14.532 23.898 1.00 92.38 910 LEU A O 1
ATOM 6710 N N . GLY A 1 911 ? -12.280 -12.876 24.258 1.00 87.44 911 GLY A N 1
ATOM 6711 C CA . GLY A 1 911 ? -11.263 -13.411 23.340 1.00 87.44 911 GLY A CA 1
ATOM 6712 C C . GLY A 1 911 ? -9.813 -13.126 23.733 1.00 87.44 911 GLY A C 1
ATOM 6713 O O . GLY A 1 911 ? -9.544 -12.398 24.682 1.00 87.44 911 GLY A O 1
ATOM 6714 N N . GLY A 1 912 ? -8.866 -13.708 22.991 1.00 82.31 912 GLY A N 1
ATOM 6715 C CA . GLY A 1 912 ? -7.432 -13.394 23.100 1.00 82.31 912 GLY A CA 1
ATOM 6716 C C . GLY A 1 912 ? -7.038 -12.101 22.368 1.00 82.31 912 GLY A C 1
ATOM 6717 O O . GLY A 1 912 ? -7.905 -11.412 21.837 1.00 82.31 912 GLY A O 1
ATOM 6718 N N . ILE A 1 913 ? -5.736 -11.788 22.340 1.00 72.06 913 ILE A N 1
ATOM 6719 C CA . ILE A 1 913 ? -5.169 -10.505 21.864 1.00 72.06 913 ILE A CA 1
ATOM 6720 C C . ILE A 1 913 ? -5.618 -10.121 20.442 1.00 72.06 913 ILE A C 1
ATOM 6722 O O . ILE A 1 913 ? -6.036 -8.988 20.234 1.00 72.06 913 ILE A O 1
ATOM 6726 N N . ASP A 1 914 ? -5.606 -11.059 19.495 1.00 57.16 914 ASP A N 1
ATOM 6727 C CA . ASP A 1 914 ? -5.823 -10.742 18.072 1.00 57.16 914 ASP A CA 1
ATOM 6728 C C . ASP A 1 914 ? -7.271 -10.972 17.603 1.00 57.16 914 ASP A C 1
ATOM 6730 O O . ASP A 1 914 ? -7.537 -11.039 16.408 1.00 57.16 914 ASP A O 1
ATOM 6734 N N . GLY A 1 915 ? -8.213 -11.274 18.509 1.00 53.41 915 GLY A N 1
ATOM 6735 C CA . GLY A 1 915 ? -9.520 -11.829 18.109 1.00 53.41 915 GLY A CA 1
ATOM 6736 C C . GLY A 1 915 ? -9.426 -13.160 17.329 1.00 53.41 915 GLY A C 1
ATOM 6737 O O . GLY A 1 915 ? -10.446 -13.682 16.876 1.00 53.41 915 GLY A O 1
ATOM 6738 N N . SER A 1 916 ? -8.213 -13.712 17.191 1.00 47.47 916 SER A N 1
ATOM 6739 C CA . SER A 1 916 ? -7.880 -14.937 16.470 1.00 47.47 916 SER A CA 1
ATOM 6740 C C . SER A 1 916 ? -8.375 -16.183 17.209 1.00 47.47 916 SER A C 1
ATOM 6742 O O . SER A 1 916 ? -8.593 -16.168 18.423 1.00 47.47 916 SER A O 1
ATOM 6744 N N . TYR A 1 917 ? -8.512 -17.284 16.462 1.00 52.72 917 TYR A N 1
ATOM 6745 C CA . TYR A 1 917 ? -9.001 -18.603 16.882 1.00 52.72 917 TYR A CA 1
ATOM 6746 C C . TYR A 1 917 ? -8.261 -19.227 18.075 1.00 52.72 917 TYR A C 1
ATOM 6748 O O . TYR A 1 917 ? -8.580 -20.348 18.447 1.00 52.72 917 TYR A O 1
ATOM 6756 N N . SER A 1 918 ? -7.233 -18.597 18.639 1.00 56.91 918 SER A N 1
ATOM 6757 C CA . SER A 1 918 ? -6.493 -19.100 19.793 1.00 56.91 918 SER A CA 1
ATOM 6758 C C . SER A 1 918 ? -5.826 -17.953 20.541 1.00 56.91 918 SER A C 1
ATOM 6760 O O . SER A 1 918 ? -5.150 -17.131 19.933 1.00 56.91 918 SER A O 1
ATOM 6762 N N . GLY A 1 919 ? -5.965 -17.918 21.863 1.00 71.12 919 GLY A N 1
ATOM 6763 C CA . GLY A 1 919 ? -5.274 -16.932 22.688 1.00 71.12 919 GLY A CA 1
ATOM 6764 C C . GLY A 1 919 ? -5.789 -16.912 24.118 1.00 71.12 919 GLY A C 1
ATOM 6765 O O . GLY A 1 919 ? -6.928 -17.301 24.376 1.00 71.12 919 GLY A O 1
ATOM 6766 N N . ALA A 1 920 ? -4.930 -16.485 25.040 1.00 86.19 920 ALA A N 1
ATOM 6767 C CA . ALA A 1 920 ? -5.318 -16.197 26.413 1.00 86.19 920 ALA A CA 1
ATOM 6768 C C . ALA A 1 920 ? -5.739 -14.727 26.535 1.00 86.19 920 ALA A C 1
ATOM 6770 O O . ALA A 1 920 ? -5.178 -13.863 25.857 1.00 86.19 920 ALA A O 1
ATOM 6771 N N . GLY A 1 921 ? -6.701 -14.459 27.406 1.00 91.50 921 GLY A N 1
ATOM 6772 C CA . GLY A 1 921 ? -7.132 -13.120 27.771 1.00 91.50 921 GLY A CA 1
ATOM 6773 C C . GLY A 1 921 ? -7.639 -13.071 29.206 1.00 91.50 921 GLY A C 1
ATOM 6774 O O . GLY A 1 921 ? -7.893 -14.106 29.821 1.00 91.50 921 GLY A O 1
ATOM 6775 N N . ASN A 1 922 ? -7.763 -11.870 29.757 1.00 93.69 922 ASN A N 1
ATOM 6776 C CA . ASN A 1 922 ? -8.421 -11.657 31.032 1.00 93.69 922 ASN A CA 1
ATOM 6777 C C . ASN A 1 922 ? -9.084 -10.285 31.132 1.00 93.69 922 ASN A C 1
ATOM 6779 O O . ASN A 1 922 ? -8.736 -9.339 30.427 1.00 93.69 922 ASN A O 1
ATOM 6783 N N . LEU A 1 923 ? -10.023 -10.192 32.066 1.00 95.44 923 LEU A N 1
ATOM 6784 C CA . LEU A 1 923 ? -10.616 -8.952 32.534 1.00 95.44 923 LEU A CA 1
ATOM 6785 C C . LEU A 1 923 ? -10.516 -8.919 34.059 1.00 95.44 923 LEU A C 1
ATOM 6787 O O . LEU A 1 923 ? -11.122 -9.749 34.738 1.00 95.44 923 LEU A O 1
ATOM 6791 N N . LYS A 1 924 ? -9.743 -7.971 34.596 1.00 94.38 924 LYS A N 1
ATOM 6792 C CA . LYS A 1 924 ? -9.528 -7.803 36.039 1.00 94.38 924 LYS A CA 1
ATOM 6793 C C . LYS A 1 924 ? -10.180 -6.507 36.540 1.00 94.38 924 LYS A C 1
ATOM 6795 O O . LYS A 1 924 ? -9.909 -5.436 35.997 1.00 94.38 924 LYS A O 1
ATOM 6800 N N . VAL A 1 925 ? -10.960 -6.588 37.620 1.00 94.25 925 VAL A N 1
ATOM 6801 C CA . VAL A 1 925 ? -11.531 -5.434 38.349 1.00 94.25 925 VAL A CA 1
ATOM 6802 C C . VAL A 1 925 ? -11.327 -5.583 39.861 1.00 94.25 925 VAL A C 1
ATOM 6804 O O . VAL A 1 925 ? -11.287 -6.696 40.380 1.00 94.25 925 VAL A O 1
ATOM 6807 N N . SER A 1 926 ? -11.201 -4.476 40.599 1.00 90.31 926 SER A N 1
ATOM 6808 C CA . SER A 1 926 ? -10.831 -4.521 42.024 1.00 90.31 926 SER A CA 1
ATOM 6809 C C . SER A 1 926 ? -11.935 -5.010 42.975 1.00 90.31 926 SER A C 1
ATOM 6811 O O . SER A 1 926 ? -11.620 -5.467 44.068 1.00 90.31 926 SER A O 1
ATOM 6813 N N . SER A 1 927 ? -13.219 -4.945 42.599 1.00 91.31 927 SER A N 1
ATOM 6814 C CA . SER A 1 927 ? -14.309 -5.351 43.501 1.00 91.31 927 SER A CA 1
ATOM 6815 C C . SER A 1 927 ? -15.498 -5.987 42.783 1.00 91.31 927 SER A C 1
ATOM 6817 O O . SER A 1 927 ? -15.816 -7.133 43.083 1.00 91.31 927 SER A O 1
ATOM 6819 N N . SER A 1 928 ? -16.148 -5.314 41.830 1.00 94.81 928 SER A N 1
ATOM 6820 C CA . SER A 1 928 ? -17.359 -5.863 41.204 1.00 94.81 928 SER A CA 1
ATOM 6821 C C . SER A 1 928 ? -17.431 -5.694 39.688 1.00 94.81 928 SER A C 1
ATOM 6823 O O . SER A 1 928 ? -17.036 -4.658 39.154 1.00 94.81 928 SER A O 1
ATOM 6825 N N . ALA A 1 929 ? -17.967 -6.713 39.007 1.00 97.25 929 ALA A N 1
ATOM 6826 C CA . ALA A 1 929 ? -18.288 -6.700 37.581 1.00 97.25 929 ALA A CA 1
ATOM 6827 C C . ALA A 1 929 ? -19.741 -7.143 37.347 1.00 97.25 929 ALA A C 1
ATOM 6829 O O . ALA A 1 929 ? -20.138 -8.228 37.760 1.00 97.25 929 ALA A O 1
ATOM 6830 N N . GLU A 1 930 ? -20.527 -6.326 36.651 1.00 98.38 930 GLU A N 1
ATOM 6831 C CA . GLU A 1 930 ? -21.894 -6.636 36.226 1.00 98.38 930 GLU A CA 1
ATOM 6832 C C . GLU A 1 930 ? -21.954 -6.694 34.693 1.00 98.38 930 GLU A C 1
ATOM 6834 O O . GLU A 1 930 ? -21.698 -5.702 34.013 1.00 98.38 930 GLU A O 1
ATOM 6839 N N . LEU A 1 931 ? -22.290 -7.855 34.136 1.00 98.62 931 LEU A N 1
ATOM 6840 C CA . LEU A 1 931 ? -22.428 -8.080 32.699 1.00 98.62 931 LEU A CA 1
ATOM 6841 C C . LEU A 1 931 ? -23.909 -8.301 32.375 1.00 98.62 931 LEU A C 1
ATOM 6843 O O . LEU A 1 931 ? -24.488 -9.313 32.764 1.00 98.62 931 LEU A O 1
ATOM 6847 N N . VAL A 1 932 ? -24.517 -7.365 31.649 1.00 98.44 932 VAL A N 1
ATOM 6848 C CA . VAL A 1 932 ? -25.923 -7.394 31.228 1.00 98.44 932 VAL A CA 1
ATOM 6849 C C . VAL A 1 932 ? -25.983 -7.609 29.718 1.00 98.44 932 VAL A C 1
ATOM 6851 O O . VAL A 1 932 ? -25.607 -6.719 28.959 1.00 98.44 932 VAL A O 1
ATOM 6854 N N . ALA A 1 933 ? -26.449 -8.773 29.265 1.00 97.06 933 ALA A N 1
ATOM 6855 C CA . ALA A 1 933 ? -26.455 -9.130 27.842 1.00 97.06 933 ALA A CA 1
ATOM 6856 C C . ALA A 1 933 ? -27.547 -10.147 27.487 1.00 97.06 933 ALA A C 1
ATOM 6858 O O . ALA A 1 933 ? -28.175 -10.751 28.357 1.00 97.06 933 ALA A O 1
ATOM 6859 N N . ARG A 1 934 ? -27.758 -10.373 26.187 1.00 94.94 934 ARG A N 1
ATOM 6860 C CA . ARG A 1 934 ? -28.524 -11.514 25.664 1.00 94.94 934 ARG A CA 1
ATOM 6861 C C . ARG A 1 934 ? -27.833 -12.826 26.038 1.00 94.94 934 ARG A C 1
ATOM 6863 O O . ARG A 1 934 ? -28.495 -13.781 26.432 1.00 94.94 934 ARG A O 1
ATOM 6870 N N . GLN A 1 935 ? -26.509 -12.856 25.899 1.00 94.31 935 GLN A N 1
ATOM 6871 C CA . GLN A 1 935 ? -25.635 -13.973 26.258 1.00 94.31 935 GLN A CA 1
ATOM 6872 C C . GLN A 1 935 ? -24.174 -13.511 26.367 1.00 94.31 935 GLN A C 1
ATOM 6874 O O . GLN A 1 935 ? -23.766 -12.554 25.703 1.00 94.31 935 GLN A O 1
ATOM 6879 N N . VAL A 1 936 ? -23.397 -14.213 27.194 1.00 96.69 936 VAL A N 1
ATOM 6880 C CA . VAL A 1 936 ? -21.953 -14.014 27.389 1.00 96.69 936 VAL A CA 1
ATOM 6881 C C . VAL A 1 936 ? -21.217 -15.301 27.015 1.00 96.69 936 VAL A C 1
ATOM 6883 O O . VAL A 1 936 ? -21.614 -16.378 27.470 1.00 96.69 936 VAL A O 1
ATOM 6886 N N . TYR A 1 937 ? -20.178 -15.214 26.179 1.00 93.88 937 TYR A N 1
ATOM 6887 C CA . TYR A 1 937 ? -19.422 -16.392 25.731 1.00 93.88 937 TYR A CA 1
ATOM 6888 C C . TYR A 1 937 ? -17.990 -16.077 25.265 1.00 93.88 937 TYR A C 1
ATOM 6890 O O . TYR A 1 937 ? -17.735 -14.982 24.751 1.00 93.88 937 TYR A O 1
ATOM 6898 N N . PRO A 1 938 ? -17.048 -17.035 25.390 1.00 91.44 938 PRO A N 1
ATOM 6899 C CA . PRO A 1 938 ? -15.740 -16.935 24.770 1.00 91.44 938 PRO A CA 1
ATOM 6900 C C . PRO A 1 938 ? -15.799 -17.255 23.269 1.00 91.44 938 PRO A C 1
ATOM 6902 O O . PRO A 1 938 ? -16.633 -18.036 22.794 1.00 91.44 938 PRO A O 1
ATOM 6905 N N . LEU A 1 939 ? -14.876 -16.662 22.517 1.00 86.56 939 LEU A N 1
ATOM 6906 C CA . LEU A 1 939 ? -14.638 -16.962 21.109 1.00 86.56 939 LEU A CA 1
ATOM 6907 C C . LEU A 1 939 ? -14.031 -18.355 20.919 1.00 86.56 939 LEU A C 1
ATOM 6909 O O . LEU A 1 939 ? -13.559 -18.996 21.861 1.00 86.56 939 LEU A O 1
ATOM 6913 N N . THR A 1 940 ? -14.047 -18.826 19.672 1.00 82.25 940 THR A N 1
ATOM 6914 C CA . THR A 1 940 ? -13.521 -20.140 19.287 1.00 82.25 940 THR A CA 1
ATOM 6915 C C . THR A 1 940 ? -12.090 -20.329 19.797 1.00 82.25 940 THR A C 1
ATOM 6917 O O . THR A 1 940 ? -11.213 -19.533 19.482 1.00 82.25 940 THR A O 1
ATOM 6920 N N . ARG A 1 941 ? -11.891 -21.363 20.628 1.00 81.88 941 ARG A N 1
ATOM 6921 C CA . ARG A 1 941 ? -10.653 -21.742 21.352 1.00 81.88 941 ARG A CA 1
ATOM 6922 C C . ARG A 1 941 ? -9.950 -20.626 22.148 1.00 81.88 941 ARG A C 1
ATOM 6924 O O . ARG A 1 941 ? -8.792 -20.795 22.543 1.00 81.88 941 ARG A O 1
ATOM 6931 N N . ALA A 1 942 ? -10.630 -19.518 22.432 1.00 85.31 942 ALA A N 1
ATOM 6932 C CA . ALA A 1 942 ? -10.125 -18.507 23.354 1.00 85.31 942 ALA A CA 1
ATOM 6933 C C . ALA A 1 942 ? -10.146 -19.047 24.789 1.00 85.31 942 ALA A C 1
ATOM 6935 O O . ALA A 1 942 ? -11.082 -19.747 25.165 1.00 85.31 942 ALA A O 1
ATOM 693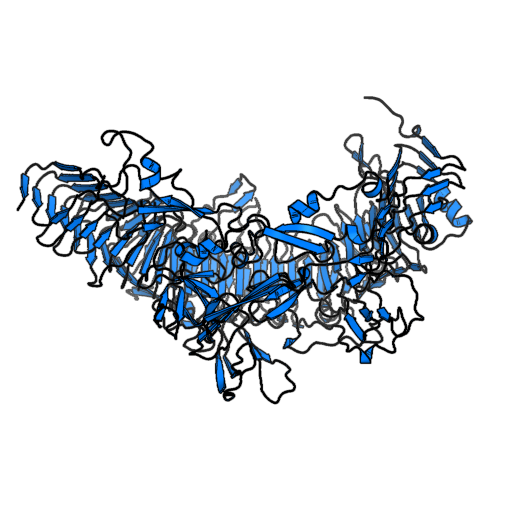6 N N . ARG A 1 943 ? -9.134 -18.720 25.594 1.00 90.38 943 ARG A N 1
ATOM 6937 C CA . ARG A 1 943 ? -9.133 -18.952 27.046 1.00 90.38 943 ARG A CA 1
ATOM 6938 C C . ARG A 1 943 ? -9.227 -17.607 27.736 1.00 90.38 943 ARG A C 1
ATOM 6940 O O . ARG A 1 943 ? -8.379 -16.756 27.481 1.00 90.38 943 ARG A O 1
ATOM 6947 N N . PHE A 1 944 ? -10.244 -17.404 28.559 1.00 93.56 944 PHE A N 1
ATOM 6948 C CA . PHE A 1 944 ? -10.514 -16.096 29.132 1.00 93.56 944 PHE A CA 1
ATOM 6949 C C . PHE A 1 944 ? -10.760 -16.171 30.636 1.00 93.56 944 PHE A C 1
ATOM 6951 O O . PHE A 1 944 ? -11.616 -16.936 31.071 1.00 93.56 944 PHE A O 1
ATOM 6958 N N . ASP A 1 945 ? -10.063 -15.331 31.402 1.00 95.38 945 ASP A N 1
ATOM 6959 C CA . ASP A 1 945 ? -10.231 -15.234 32.854 1.00 95.38 945 ASP A CA 1
ATOM 6960 C C . ASP A 1 945 ? -10.976 -13.941 33.232 1.00 95.38 945 ASP A C 1
ATOM 6962 O O . ASP A 1 945 ? -10.514 -12.837 32.947 1.00 95.38 945 ASP A O 1
ATOM 6966 N N . LEU A 1 946 ? -12.109 -14.044 33.925 1.00 96.44 946 LEU A N 1
ATOM 6967 C CA . LEU A 1 946 ? -12.818 -12.911 34.527 1.00 96.44 946 LEU A CA 1
ATOM 6968 C C . LEU A 1 946 ? -12.575 -12.900 36.039 1.00 96.44 946 LEU A C 1
ATOM 6970 O O . LEU A 1 946 ? -13.043 -13.784 36.755 1.00 96.44 946 LEU A O 1
ATOM 6974 N N . ILE A 1 947 ? -11.853 -11.893 36.531 1.00 94.31 947 ILE A N 1
ATOM 6975 C CA . ILE A 1 947 ? -11.369 -11.841 37.916 1.00 94.31 947 ILE A CA 1
ATOM 6976 C C . ILE A 1 947 ? -11.867 -10.563 38.599 1.00 94.31 947 ILE A C 1
ATOM 6978 O O . ILE A 1 947 ? -11.571 -9.456 38.144 1.00 94.31 947 ILE A O 1
ATOM 6982 N N . ALA A 1 948 ? -12.574 -10.711 39.723 1.00 93.38 948 ALA A N 1
ATOM 6983 C CA . ALA A 1 948 ? -12.981 -9.599 40.582 1.00 93.38 948 ALA A CA 1
ATOM 6984 C C . ALA A 1 948 ? -12.357 -9.714 41.984 1.00 93.38 948 ALA A C 1
ATOM 6986 O O . ALA A 1 948 ? -12.460 -10.747 42.647 1.00 93.38 948 ALA A O 1
ATOM 6987 N N . GLY A 1 949 ? -11.736 -8.637 42.470 1.00 86.94 949 GLY A N 1
ATOM 6988 C CA . GLY A 1 949 ? -11.034 -8.623 43.759 1.00 86.94 949 GLY A CA 1
ATOM 6989 C C . GLY A 1 949 ? -9.722 -9.403 43.741 1.00 86.94 949 GLY A C 1
ATOM 6990 O O . GLY A 1 949 ? -9.052 -9.504 42.715 1.00 86.94 949 GLY A O 1
ATOM 6991 N N . ALA A 1 950 ? -9.350 -9.980 44.886 1.00 76.38 950 ALA A N 1
ATOM 6992 C CA . ALA A 1 950 ? -8.170 -10.840 45.009 1.00 76.38 950 ALA A CA 1
ATOM 6993 C C . ALA A 1 950 ? -8.391 -12.270 44.452 1.00 76.38 950 ALA A C 1
ATOM 6995 O O . ALA A 1 950 ? -7.624 -13.176 44.778 1.00 76.38 950 ALA A O 1
ATOM 6996 N N . GLY A 1 951 ? -9.431 -12.480 43.631 1.00 71.31 951 GLY A N 1
ATOM 6997 C CA . GLY A 1 951 ? -9.880 -13.785 43.138 1.00 71.31 951 GLY A CA 1
ATOM 6998 C C . GLY A 1 951 ? -11.060 -14.334 43.945 1.00 71.31 951 GLY A C 1
ATOM 6999 O O . GLY A 1 951 ? -11.952 -13.584 44.334 1.00 71.31 951 GLY A O 1
ATOM 7000 N N . ALA A 1 952 ? -11.060 -15.641 44.217 1.00 62.84 952 ALA A N 1
ATOM 7001 C CA . ALA A 1 952 ? -12.168 -16.385 44.830 1.00 62.84 952 ALA A CA 1
ATOM 7002 C C . ALA A 1 952 ? -12.364 -16.138 46.344 1.00 62.84 952 ALA A C 1
ATOM 7004 O O . ALA A 1 952 ? -12.822 -17.028 47.056 1.00 62.84 952 ALA A O 1
ATOM 7005 N N . THR A 1 953 ? -11.948 -14.979 46.862 1.00 68.81 953 THR A N 1
ATOM 7006 C CA . THR A 1 953 ? -11.985 -14.659 48.298 1.00 68.81 953 THR A CA 1
ATOM 7007 C C . THR A 1 953 ? -12.368 -13.204 48.542 1.00 68.81 953 THR A C 1
ATOM 7009 O O . THR A 1 953 ? -11.884 -12.322 47.828 1.00 68.81 953 THR A O 1
ATOM 7012 N N . GLY A 1 954 ? -13.119 -12.938 49.613 1.00 80.69 954 GLY A N 1
ATOM 7013 C CA . GLY A 1 954 ? -13.506 -11.586 50.038 1.00 80.69 954 GLY A CA 1
ATOM 7014 C C . GLY A 1 954 ? -14.852 -11.112 49.478 1.00 80.69 954 GLY A C 1
ATOM 7015 O O . GLY A 1 954 ? -15.615 -11.893 48.930 1.00 80.69 954 GLY A O 1
ATOM 7016 N N . ASP A 1 955 ? -15.154 -9.816 49.603 1.00 87.31 955 ASP A N 1
ATOM 7017 C CA . ASP A 1 955 ? -16.481 -9.252 49.282 1.00 87.31 955 ASP A CA 1
ATOM 7018 C C . ASP A 1 955 ? -16.675 -8.903 47.781 1.00 87.31 955 ASP A C 1
ATOM 7020 O O . ASP A 1 955 ? -17.518 -8.071 47.436 1.00 87.31 955 ASP A O 1
ATOM 7024 N N . SER A 1 956 ? -15.871 -9.469 46.870 1.00 93.62 956 SER A N 1
ATOM 7025 C CA . SER A 1 956 ? -15.963 -9.180 45.428 1.00 93.62 956 SER A CA 1
ATOM 7026 C C . SER A 1 956 ? -17.130 -9.911 44.762 1.00 93.62 956 SER A C 1
ATOM 7028 O O . SER A 1 956 ? -17.486 -11.018 45.160 1.00 93.62 956 SER A O 1
ATOM 7030 N N . VAL A 1 957 ? -17.733 -9.308 43.731 1.00 96.06 957 VAL A N 1
ATOM 7031 C CA . VAL A 1 957 ? -18.952 -9.839 43.092 1.00 96.06 957 VAL A CA 1
ATOM 7032 C C . VAL A 1 957 ? -18.850 -9.828 41.570 1.00 96.06 957 VAL A C 1
ATOM 7034 O O . VAL A 1 957 ? -18.574 -8.790 40.971 1.00 96.06 957 VAL A O 1
ATOM 7037 N N . VAL A 1 958 ? -19.155 -10.955 40.929 1.00 97.81 958 VAL A N 1
ATOM 7038 C CA . VAL A 1 958 ? -19.417 -11.025 39.483 1.00 97.81 958 VAL A CA 1
ATOM 7039 C C . VAL A 1 958 ? -20.880 -11.385 39.258 1.00 97.81 958 VAL A C 1
ATOM 7041 O O . VAL A 1 958 ? -21.336 -12.431 39.712 1.00 97.81 958 VAL A O 1
ATOM 7044 N N . SER A 1 959 ? -21.603 -10.539 38.527 1.00 98.12 959 SER A N 1
ATOM 7045 C CA . SER A 1 959 ? -23.016 -10.735 38.194 1.00 98.12 959 SER A CA 1
ATOM 7046 C C . SER A 1 959 ? -23.207 -10.859 36.685 1.00 98.12 959 SER A C 1
ATOM 7048 O O . SER A 1 959 ? -22.854 -9.944 35.944 1.00 98.12 959 SER A O 1
ATOM 7050 N N . ILE A 1 960 ? -23.815 -11.953 36.226 1.00 98.31 960 ILE A N 1
ATOM 7051 C CA . ILE A 1 960 ? -24.229 -12.160 34.832 1.00 98.31 960 ILE A CA 1
ATOM 7052 C C . ILE A 1 960 ? -25.752 -12.070 34.761 1.00 98.31 960 ILE A C 1
ATOM 7054 O O . ILE A 1 960 ? -26.445 -12.908 35.333 1.00 98.31 960 ILE A O 1
ATOM 7058 N N . ILE A 1 961 ? -26.281 -11.072 34.057 1.00 98.19 961 ILE A N 1
ATOM 7059 C CA . ILE A 1 961 ? -27.712 -10.753 34.021 1.00 98.19 961 ILE A CA 1
ATOM 7060 C C . ILE A 1 961 ? -28.235 -10.825 32.585 1.00 98.19 961 ILE A C 1
ATOM 7062 O O . ILE A 1 961 ? -27.664 -10.244 31.660 1.00 98.19 961 ILE A O 1
ATOM 7066 N N . GLY A 1 962 ? -29.358 -11.517 32.392 1.00 95.00 962 GLY A N 1
ATOM 7067 C CA . GLY A 1 962 ? -30.048 -11.559 31.107 1.00 95.00 962 GLY A CA 1
ATOM 7068 C C . GLY A 1 962 ? -30.756 -10.238 30.795 1.00 95.00 962 GLY A C 1
ATOM 7069 O O . GLY A 1 962 ? -31.502 -9.713 31.618 1.00 95.00 962 GLY A O 1
ATOM 7070 N N . ASN A 1 963 ? -30.602 -9.723 29.576 1.00 93.75 963 ASN A N 1
ATOM 7071 C CA . ASN A 1 963 ? -31.301 -8.507 29.134 1.00 93.75 963 ASN A CA 1
ATOM 7072 C C . ASN A 1 963 ? -32.748 -8.755 28.638 1.00 93.75 963 ASN A C 1
ATOM 7074 O O . ASN A 1 963 ? -33.434 -7.822 28.225 1.00 93.75 963 ASN A O 1
ATOM 7078 N N . GLY A 1 964 ? -33.212 -10.012 28.663 1.00 89.81 964 GLY A N 1
ATOM 7079 C CA . GLY A 1 964 ? -34.557 -10.427 28.243 1.00 89.81 964 GLY A CA 1
ATOM 7080 C C . GLY A 1 964 ? -34.725 -10.714 26.744 1.00 89.81 964 GLY A C 1
ATOM 7081 O O . GLY A 1 964 ? -35.803 -11.150 26.336 1.00 89.81 964 GLY A O 1
ATOM 7082 N N . SER A 1 965 ? -33.688 -10.509 25.927 1.00 89.44 965 SER A N 1
ATOM 7083 C CA . SER A 1 965 ? -33.709 -10.821 24.492 1.00 89.44 965 SER A CA 1
ATOM 7084 C C . SER A 1 965 ? -33.489 -12.319 24.228 1.00 89.44 965 SER A C 1
ATOM 7086 O O . SER A 1 965 ? -32.737 -12.967 24.958 1.00 89.44 965 SER A O 1
ATOM 7088 N N . PRO A 1 966 ? -34.109 -12.901 23.183 1.00 86.75 966 PRO A N 1
ATOM 7089 C CA . PRO A 1 966 ? -33.923 -14.311 22.848 1.00 86.75 966 PRO A CA 1
ATOM 7090 C C . PRO A 1 966 ? -32.512 -14.554 22.317 1.00 86.75 966 PRO A C 1
ATOM 7092 O O . PRO A 1 966 ? -32.089 -13.858 21.400 1.00 86.75 966 PRO A O 1
ATOM 7095 N N . THR A 1 967 ? -31.808 -15.553 22.854 1.00 86.50 967 THR A N 1
ATOM 7096 C CA . THR A 1 967 ? -30.458 -15.947 22.411 1.00 86.50 967 THR A CA 1
ATOM 7097 C C . THR A 1 967 ? -30.409 -16.335 20.931 1.00 86.50 967 THR A C 1
ATOM 7099 O O . THR A 1 967 ? -31.365 -16.926 20.426 1.00 86.50 967 THR A O 1
ATOM 7102 N N . SER A 1 968 ? -29.279 -16.079 20.271 1.00 85.44 968 SER A N 1
ATOM 7103 C CA . SER A 1 968 ? -28.967 -16.573 18.924 1.00 85.44 968 SER A CA 1
ATOM 7104 C C . SER A 1 968 ? -27.749 -17.505 18.961 1.00 85.44 968 SER A C 1
ATOM 7106 O O . SER A 1 968 ? -27.063 -17.600 19.981 1.00 85.44 968 SER A O 1
ATOM 7108 N N . SER A 1 969 ? -27.508 -18.228 17.867 1.00 85.25 969 SER A N 1
ATOM 7109 C CA . SER A 1 969 ? -26.327 -19.087 17.710 1.00 85.25 969 SER A CA 1
ATOM 7110 C C . SER A 1 969 ? -25.041 -18.258 17.784 1.00 85.25 969 SER A C 1
ATOM 7112 O O . SER A 1 969 ? -24.911 -17.267 17.061 1.00 85.25 969 SER A O 1
ATOM 7114 N N . THR A 1 970 ? -24.070 -18.672 18.601 1.00 84.81 970 THR A N 1
ATOM 7115 C CA . THR A 1 970 ? -22.773 -17.981 18.691 1.00 84.81 970 THR A CA 1
ATOM 7116 C C . THR A 1 970 ? -21.839 -18.330 17.537 1.00 84.81 970 THR A C 1
ATOM 7118 O O . THR A 1 970 ? -20.967 -17.529 17.213 1.00 84.81 970 THR A O 1
ATOM 7121 N N . LEU A 1 971 ? -22.013 -19.507 16.914 1.00 82.06 971 LEU A N 1
ATOM 7122 C CA . LEU A 1 971 ? -21.074 -20.081 15.935 1.00 82.06 971 LEU A CA 1
ATOM 7123 C C . LEU A 1 971 ? -19.631 -20.176 16.476 1.00 82.06 971 LEU A C 1
ATOM 7125 O O . LEU A 1 971 ? -18.675 -20.162 15.701 1.00 82.06 971 LEU A O 1
ATOM 7129 N N . THR A 1 972 ? -19.472 -20.278 17.801 1.00 82.69 972 THR A N 1
ATOM 7130 C CA . THR A 1 972 ? -18.177 -20.459 18.471 1.00 82.69 972 THR A CA 1
ATOM 7131 C C . THR A 1 972 ? -18.017 -21.881 18.991 1.00 82.69 972 THR A C 1
ATOM 7133 O O . THR A 1 972 ? -18.997 -22.587 19.218 1.00 82.69 972 THR A O 1
ATOM 7136 N N . ALA A 1 973 ? -16.773 -22.324 19.179 1.00 85.88 973 ALA A N 1
ATOM 7137 C CA . ALA A 1 973 ? -16.502 -23.669 19.676 1.00 85.88 973 ALA A CA 1
ATOM 7138 C C . ALA A 1 973 ? -15.170 -23.791 20.430 1.00 85.88 973 ALA A C 1
ATOM 7140 O O . ALA A 1 973 ? -14.158 -23.201 20.053 1.00 85.88 973 ALA A O 1
ATOM 7141 N N . GLY A 1 974 ? -15.143 -24.602 21.487 1.00 85.00 974 GLY A N 1
ATOM 7142 C CA . GLY A 1 974 ? -13.910 -24.991 22.181 1.00 85.00 974 GLY A CA 1
ATOM 7143 C C . GLY A 1 974 ? -13.254 -23.897 23.028 1.00 85.00 974 GLY A C 1
ATOM 7144 O O . GLY A 1 974 ? -12.107 -24.072 23.435 1.00 85.00 974 GLY A O 1
ATOM 7145 N N . GLY A 1 975 ? -13.937 -22.774 23.270 1.00 88.81 975 GLY A N 1
ATOM 7146 C CA . GLY A 1 975 ? -13.458 -21.721 24.171 1.00 88.81 975 GLY A CA 1
ATOM 7147 C C . GLY A 1 975 ? -13.521 -22.139 25.646 1.00 88.81 975 GLY A C 1
ATOM 7148 O O . GLY A 1 975 ? -14.312 -23.000 26.021 1.00 88.81 975 GLY A O 1
ATOM 7149 N N . ALA A 1 976 ? -12.699 -21.529 26.492 1.00 92.50 976 ALA A N 1
ATOM 7150 C CA . ALA A 1 976 ? -12.691 -21.715 27.937 1.00 92.50 976 ALA A CA 1
ATOM 7151 C C . ALA A 1 976 ? -12.917 -20.371 28.635 1.00 92.50 976 ALA A C 1
ATOM 7153 O O . ALA A 1 976 ? -12.307 -19.370 28.255 1.00 92.50 976 ALA A O 1
ATOM 7154 N N . LEU A 1 977 ? -13.785 -20.359 29.642 1.00 95.69 977 LEU A N 1
ATOM 7155 C CA . LEU A 1 977 ? -14.054 -19.193 30.472 1.00 95.69 977 LEU A CA 1
ATOM 7156 C C . LEU A 1 977 ? -13.960 -19.570 31.950 1.00 95.69 977 LEU A C 1
ATOM 7158 O O . LEU A 1 977 ? -14.757 -20.378 32.436 1.00 95.69 977 LEU A O 1
ATOM 7162 N N . ASP A 1 978 ? -13.031 -18.922 32.643 1.00 96.62 978 ASP A N 1
ATOM 7163 C CA . ASP A 1 978 ? -12.799 -19.068 34.073 1.00 96.62 978 ASP A CA 1
ATOM 7164 C C . ASP A 1 978 ? -13.255 -17.787 34.788 1.00 96.62 978 ASP A C 1
ATOM 7166 O O . ASP A 1 978 ? -12.828 -16.685 34.450 1.00 96.62 978 ASP A O 1
ATOM 7170 N N . ILE A 1 979 ? -14.139 -17.907 35.780 1.00 97.81 979 ILE A N 1
ATOM 7171 C CA . ILE A 1 979 ? -14.649 -16.786 36.581 1.00 97.81 979 ILE A CA 1
ATOM 7172 C C . ILE A 1 979 ? -14.203 -16.961 38.031 1.00 97.81 979 ILE A C 1
ATOM 7174 O O . ILE A 1 979 ? -14.445 -18.011 38.626 1.00 97.81 979 ILE A O 1
ATOM 7178 N N . SER A 1 980 ? -13.594 -15.923 38.611 1.00 96.31 980 SER A N 1
ATOM 7179 C CA . SER A 1 980 ? -13.128 -15.917 40.000 1.00 96.31 980 SER A CA 1
ATOM 7180 C C . SER A 1 980 ? -13.536 -14.643 40.747 1.00 96.31 980 SER A C 1
ATOM 7182 O O . SER A 1 980 ? -13.151 -13.539 40.354 1.00 96.31 980 SER A O 1
ATOM 7184 N N . ALA A 1 981 ? -14.313 -14.797 41.823 1.00 96.00 981 ALA A N 1
ATOM 7185 C CA . ALA A 1 981 ? -14.777 -13.710 42.696 1.00 96.00 981 ALA A CA 1
ATOM 7186 C C . ALA A 1 981 ? -15.216 -14.253 44.066 1.00 96.00 981 ALA A C 1
ATOM 7188 O O . ALA A 1 981 ? -15.417 -15.452 44.207 1.00 96.00 981 ALA A O 1
ATOM 7189 N N . GLY A 1 982 ? -15.433 -13.399 45.065 1.00 9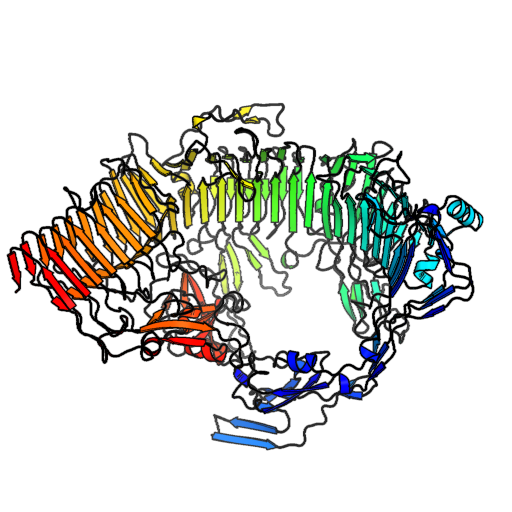5.81 982 GLY A N 1
ATOM 7190 C CA . GLY A 1 982 ? -16.038 -13.799 46.338 1.00 95.81 982 GLY A CA 1
ATOM 7191 C C . GLY A 1 982 ? -17.445 -14.377 46.173 1.00 95.81 982 GLY A C 1
ATOM 7192 O O . GLY A 1 982 ? -17.751 -15.455 46.673 1.00 95.81 982 GLY A O 1
ATOM 7193 N N . THR A 1 983 ? -18.298 -13.695 45.409 1.00 96.62 983 THR A N 1
ATOM 7194 C CA . THR A 1 983 ? -19.634 -14.163 45.020 1.00 96.62 983 THR A CA 1
ATOM 7195 C C . THR A 1 983 ? -19.798 -14.119 43.504 1.00 96.62 983 THR A C 1
ATOM 7197 O O . THR A 1 983 ? -19.475 -13.115 42.868 1.00 96.62 983 THR A O 1
ATOM 7200 N N . VAL A 1 984 ? -20.345 -15.183 42.915 1.00 97.94 984 VAL A N 1
ATOM 7201 C CA . VAL A 1 984 ? -20.727 -15.224 41.497 1.00 97.94 984 VAL A CA 1
ATOM 7202 C C . VAL A 1 984 ? -22.228 -15.473 41.385 1.00 97.94 984 VAL A C 1
ATOM 7204 O O . VAL A 1 984 ? -22.714 -16.537 41.762 1.00 97.94 984 VAL A O 1
ATOM 7207 N N . PHE A 1 985 ? -22.951 -14.493 40.845 1.00 97.94 985 PHE A N 1
ATOM 7208 C CA . PHE A 1 985 ? -24.395 -14.543 40.624 1.00 97.94 985 PHE A CA 1
ATOM 7209 C C . PHE A 1 985 ? -24.704 -14.631 39.125 1.00 97.94 985 PHE A C 1
ATOM 7211 O O . PHE A 1 985 ? -24.294 -13.772 38.344 1.00 97.94 985 PHE A O 1
ATOM 7218 N N . VAL A 1 986 ? -25.443 -15.655 38.702 1.00 98.06 986 VAL A N 1
ATOM 7219 C CA . VAL A 1 986 ? -25.822 -15.870 37.298 1.00 98.06 986 VAL A CA 1
ATOM 7220 C C . VAL A 1 986 ? -27.340 -15.934 37.173 1.00 98.06 986 VAL A C 1
ATOM 7222 O O . VAL A 1 986 ? -27.952 -16.956 37.462 1.00 98.06 986 VAL A O 1
ATOM 7225 N N . ASP A 1 987 ? -27.944 -14.858 36.675 1.00 96.81 987 ASP A N 1
ATOM 7226 C CA . ASP A 1 987 ? -29.370 -14.735 36.330 1.00 96.81 987 ASP A CA 1
ATOM 7227 C C . ASP A 1 987 ? -29.526 -14.322 34.852 1.00 96.81 987 ASP A C 1
ATOM 7229 O O . ASP A 1 987 ? -30.275 -13.421 34.470 1.00 96.81 987 ASP A O 1
ATOM 7233 N N . GLY A 1 988 ? -28.725 -14.965 34.003 1.00 96.62 988 GLY A N 1
ATOM 7234 C CA . GLY A 1 988 ? -28.636 -14.753 32.563 1.00 96.62 988 GLY A CA 1
ATOM 7235 C C . GLY A 1 988 ? -27.983 -15.945 31.867 1.00 96.62 988 GLY A C 1
ATOM 7236 O O . GLY A 1 988 ? -27.841 -17.014 32.455 1.00 96.62 988 GLY A O 1
ATOM 7237 N N . VAL A 1 989 ? -27.569 -15.774 30.610 1.00 96.94 989 VAL A N 1
ATOM 7238 C CA . VAL A 1 989 ? -27.034 -16.871 29.789 1.00 96.94 989 VAL A CA 1
ATOM 7239 C C . VAL A 1 989 ? -25.512 -16.780 29.663 1.00 96.94 989 VAL A C 1
ATOM 7241 O O . VAL A 1 989 ? -24.995 -15.856 29.034 1.00 96.94 989 VAL A O 1
ATOM 7244 N N . LEU A 1 990 ? -24.810 -17.774 30.207 1.00 97.19 990 LEU A N 1
ATOM 7245 C CA . LEU A 1 990 ? -23.363 -17.956 30.112 1.00 97.19 990 LEU A CA 1
ATOM 7246 C C . LEU A 1 990 ? -23.052 -19.244 29.338 1.00 97.19 990 LEU A C 1
ATOM 7248 O O . LEU A 1 990 ? -23.468 -20.335 29.740 1.00 97.19 990 LEU A O 1
ATOM 7252 N N . LYS A 1 991 ? -22.332 -19.131 28.218 1.00 94.69 991 LYS A N 1
ATOM 7253 C CA . LYS A 1 991 ? -22.044 -20.264 27.328 1.00 94.69 991 LYS A CA 1
ATOM 7254 C C . LYS A 1 991 ? -20.553 -20.407 27.041 1.00 94.69 991 LYS A C 1
ATOM 7256 O O . LYS A 1 991 ? -19.862 -19.409 26.907 1.00 94.69 991 LYS A O 1
ATOM 7261 N N . ALA A 1 992 ? -20.092 -21.636 26.836 1.00 94.00 992 ALA A N 1
ATOM 7262 C CA . ALA A 1 992 ? -18.852 -21.951 26.126 1.00 94.00 992 ALA A CA 1
ATOM 7263 C C . ALA A 1 992 ? -19.070 -23.221 25.284 1.00 94.00 992 ALA A C 1
ATOM 7265 O O . ALA A 1 992 ? -18.716 -24.316 25.729 1.00 94.00 992 ALA A O 1
ATOM 7266 N N . PRO A 1 993 ? -19.713 -23.113 24.103 1.00 92.44 993 PRO A N 1
ATOM 7267 C CA . PRO A 1 993 ? -20.084 -24.281 23.308 1.00 92.44 993 PRO A CA 1
ATOM 7268 C C . PRO A 1 993 ? -18.869 -25.162 22.999 1.00 92.44 993 PRO A C 1
ATOM 7270 O O . PRO A 1 993 ? -17.813 -24.668 22.595 1.00 92.44 993 PRO A O 1
ATOM 7273 N N . PHE A 1 994 ? -19.004 -26.471 23.220 1.00 89.81 994 PHE A N 1
ATOM 7274 C CA . PHE A 1 994 ? -17.931 -27.466 23.071 1.00 89.81 994 PHE A CA 1
ATOM 7275 C C . PHE A 1 994 ? -16.672 -27.180 23.906 1.00 89.81 994 PHE A C 1
ATOM 7277 O O . PHE A 1 994 ? -15.587 -27.665 23.589 1.00 89.81 994 PHE A O 1
ATOM 7284 N N . GLY A 1 995 ? -16.801 -26.348 24.934 1.00 91.94 995 GLY A N 1
ATOM 7285 C CA . GLY A 1 995 ? -15.698 -25.727 25.643 1.00 91.94 995 GLY A CA 1
ATOM 7286 C C . GLY A 1 995 ? -15.718 -25.991 27.142 1.00 91.94 995 GLY A C 1
ATOM 7287 O O . GLY A 1 995 ? -16.224 -27.011 27.614 1.00 91.94 995 GLY A O 1
ATOM 7288 N N . GLN A 1 996 ? -15.134 -25.067 27.897 1.00 94.25 996 GLN A N 1
ATOM 7289 C CA . GLN A 1 996 ? -15.016 -25.161 29.349 1.00 94.25 996 GLN A CA 1
ATOM 7290 C C . GLN A 1 996 ? -15.615 -23.926 30.025 1.00 94.25 996 GLN A C 1
ATOM 7292 O O . GLN A 1 996 ? -15.371 -22.798 29.601 1.00 94.25 996 GLN A O 1
ATOM 7297 N N . LEU A 1 997 ? -16.389 -24.151 31.085 1.00 96.94 997 LEU A N 1
ATOM 7298 C CA . LEU A 1 997 ? -16.856 -23.119 32.007 1.00 96.94 997 LEU A CA 1
ATOM 7299 C C . LEU A 1 997 ? -16.392 -23.484 33.413 1.00 96.94 997 LEU A C 1
ATOM 7301 O O . LEU A 1 997 ? -16.829 -24.501 33.951 1.00 96.94 997 LEU A O 1
ATOM 7305 N N . LYS A 1 998 ? -15.548 -22.659 34.025 1.00 97.38 998 LYS A N 1
ATOM 7306 C CA . LYS A 1 998 ? -15.124 -22.827 35.415 1.00 97.38 998 LYS A CA 1
ATOM 7307 C C . LYS A 1 998 ? -15.552 -21.612 36.231 1.00 97.38 998 LYS A C 1
ATOM 7309 O O . LYS A 1 998 ? -15.240 -20.483 35.877 1.00 97.38 998 LYS A O 1
ATOM 7314 N N . ILE A 1 999 ? -16.244 -21.840 37.339 1.00 98.00 999 ILE A N 1
ATOM 7315 C CA . ILE A 1 999 ? -16.609 -20.801 38.306 1.00 98.00 999 ILE A CA 1
ATOM 7316 C C . ILE A 1 999 ? -15.995 -21.175 39.652 1.00 98.00 999 ILE A C 1
ATOM 7318 O O . ILE A 1 999 ? -16.246 -22.266 40.161 1.00 98.00 999 ILE A O 1
ATOM 7322 N N . GLU A 1 1000 ? -15.192 -20.274 40.215 1.00 97.00 1000 GLU A N 1
ATOM 7323 C CA . GLU A 1 1000 ? -14.525 -20.435 41.507 1.00 97.00 1000 GLU A CA 1
ATOM 7324 C C . GLU A 1 1000 ? -14.865 -19.257 42.438 1.00 97.00 1000 GLU A C 1
ATOM 7326 O O . GLU A 1 1000 ? -14.437 -18.129 42.181 1.00 97.00 1000 GLU A O 1
ATOM 7331 N N . ALA A 1 1001 ? -15.647 -19.502 43.499 1.00 96.19 1001 ALA A N 1
ATOM 7332 C CA . ALA A 1 1001 ? -16.133 -18.454 44.410 1.00 96.19 1001 ALA A CA 1
ATOM 7333 C C . ALA A 1 1001 ? -16.455 -18.950 45.830 1.00 96.19 1001 ALA A C 1
ATOM 7335 O O . ALA A 1 1001 ? -16.683 -20.136 46.022 1.00 96.19 1001 ALA A O 1
ATOM 7336 N N . GLU A 1 1002 ? -16.545 -18.068 46.834 1.00 95.38 1002 GLU A N 1
ATOM 7337 C CA . GLU A 1 1002 ? -17.064 -18.450 48.164 1.00 95.38 1002 GLU A CA 1
ATOM 7338 C C . GLU A 1 1002 ? -18.562 -18.799 48.068 1.00 95.38 1002 GLU A C 1
ATOM 7340 O O . GLU A 1 1002 ? -19.006 -19.834 48.573 1.00 95.38 1002 GLU A O 1
ATOM 7345 N N . ALA A 1 1003 ? -19.339 -17.988 47.346 1.00 95.81 1003 ALA A N 1
ATOM 7346 C CA . ALA A 1 1003 ? -20.753 -18.233 47.071 1.00 95.81 1003 ALA A CA 1
ATOM 7347 C C . ALA A 1 1003 ? -21.049 -18.220 45.566 1.00 95.81 1003 ALA A C 1
ATOM 7349 O O . ALA A 1 1003 ? -20.713 -17.270 44.860 1.00 95.81 1003 ALA A O 1
ATOM 7350 N N . ILE A 1 1004 ? -21.711 -19.268 45.075 1.00 97.62 1004 ILE A N 1
ATOM 7351 C CA . ILE A 1 1004 ? -22.222 -19.351 43.705 1.00 97.62 1004 ILE A CA 1
ATOM 7352 C C . ILE A 1 1004 ? -23.750 -19.409 43.760 1.00 97.62 1004 ILE A C 1
ATOM 7354 O O . ILE A 1 1004 ? -24.333 -20.266 44.425 1.00 97.62 1004 ILE A O 1
ATOM 7358 N N . GLU A 1 1005 ? -24.407 -18.519 43.030 1.00 97.56 1005 GLU A N 1
ATOM 7359 C CA . GLU A 1 1005 ? -25.863 -18.433 42.957 1.00 97.56 1005 GLU A CA 1
ATOM 7360 C C . GLU A 1 1005 ? -26.300 -18.448 41.489 1.00 97.56 1005 GLU A C 1
ATOM 7362 O O . GLU A 1 1005 ? -25.996 -17.532 40.724 1.00 97.56 1005 GLU A O 1
ATOM 7367 N N . VAL A 1 1006 ? -27.016 -19.493 41.074 1.00 97.69 1006 VAL A N 1
ATOM 7368 C CA . VAL A 1 1006 ? -27.631 -19.578 39.744 1.00 97.69 1006 VAL A CA 1
ATOM 7369 C C . VAL A 1 1006 ? -29.115 -19.260 39.894 1.00 97.69 1006 VAL A C 1
ATOM 7371 O O . VAL A 1 1006 ? -29.900 -20.105 40.322 1.00 97.69 1006 VAL A O 1
ATOM 7374 N N . GLY A 1 1007 ? -29.482 -18.023 39.564 1.00 96.06 1007 GLY A N 1
ATOM 7375 C CA . GLY A 1 1007 ? -30.835 -17.490 39.684 1.00 96.06 1007 GLY A CA 1
ATOM 7376 C C . GLY A 1 1007 ? -31.813 -18.096 38.677 1.00 96.06 1007 GLY A C 1
ATOM 7377 O O . GLY A 1 1007 ? -31.445 -18.839 37.770 1.00 96.06 1007 GLY A O 1
ATOM 7378 N N . LYS A 1 1008 ? -33.098 -17.760 38.814 1.00 94.94 1008 LYS A N 1
ATOM 7379 C CA . LYS A 1 1008 ? -34.201 -18.336 38.022 1.00 94.94 1008 LYS A CA 1
ATOM 7380 C C . LYS A 1 1008 ? -34.031 -18.230 36.497 1.00 94.94 1008 LYS A C 1
ATOM 7382 O O . LYS A 1 1008 ? -34.570 -19.075 35.787 1.00 94.94 1008 LYS A O 1
ATOM 7387 N N . ALA A 1 1009 ? -33.373 -17.194 35.983 1.00 93.88 1009 ALA A N 1
ATOM 7388 C CA . ALA A 1 1009 ? -33.081 -17.027 34.557 1.00 93.88 1009 ALA A CA 1
ATOM 7389 C C . ALA A 1 1009 ? -31.666 -17.505 34.171 1.00 93.88 1009 ALA A C 1
ATOM 7391 O O . ALA A 1 1009 ? -31.276 -17.386 33.008 1.00 93.88 1009 ALA A O 1
ATOM 7392 N N . GLY A 1 1010 ? -30.907 -18.042 35.129 1.00 96.62 1010 GLY A N 1
ATOM 7393 C CA . GLY A 1 1010 ? -29.542 -18.516 34.966 1.00 96.62 1010 GLY A CA 1
ATOM 7394 C C . GLY A 1 1010 ? -29.440 -19.749 34.072 1.00 96.62 1010 GLY A C 1
ATOM 7395 O O . GLY A 1 1010 ? -30.060 -20.782 34.333 1.00 96.62 1010 GLY A O 1
ATOM 7396 N N . VAL A 1 1011 ? -28.618 -19.649 33.028 1.00 96.88 1011 VAL A N 1
ATOM 7397 C CA . VAL A 1 1011 ? -28.265 -20.747 32.126 1.00 96.88 1011 VAL A CA 1
ATOM 7398 C C . VAL A 1 1011 ? -26.749 -20.842 32.024 1.00 96.88 1011 VAL A C 1
ATOM 7400 O O . VAL A 1 1011 ? -26.109 -19.919 31.526 1.00 96.88 1011 VAL A O 1
ATOM 7403 N N . LEU A 1 1012 ? -26.186 -21.972 32.447 1.00 97.88 1012 LEU A N 1
ATOM 7404 C CA . LEU A 1 1012 ? -24.780 -22.329 32.244 1.00 97.88 1012 LEU A CA 1
ATOM 7405 C C . LEU A 1 1012 ? -24.717 -23.423 31.184 1.00 97.88 1012 LEU A C 1
ATOM 7407 O O . LEU A 1 1012 ? -25.327 -24.470 31.384 1.00 97.88 1012 LEU A O 1
ATOM 7411 N N . SER A 1 1013 ? -24.018 -23.215 30.066 1.00 96.00 1013 SER A N 1
ATOM 7412 C CA . SER A 1 1013 ? -24.010 -24.211 28.986 1.00 96.00 1013 SER A CA 1
ATOM 7413 C C . SER A 1 1013 ? -22.664 -24.390 28.295 1.00 96.00 1013 SER A C 1
ATOM 7415 O O . SER A 1 1013 ? -22.081 -23.433 27.796 1.00 96.00 1013 SER A O 1
ATOM 7417 N N . VAL A 1 1014 ? -22.227 -25.640 28.156 1.00 95.00 1014 VAL A N 1
ATOM 7418 C CA . VAL A 1 1014 ? -21.151 -26.043 27.223 1.00 95.00 1014 VAL A CA 1
ATOM 7419 C C . VAL A 1 1014 ? -21.678 -26.871 26.050 1.00 95.00 1014 VAL A C 1
ATOM 7421 O O . VAL A 1 1014 ? -20.909 -27.277 25.179 1.00 95.00 1014 VAL A O 1
ATOM 7424 N N . ALA A 1 1015 ? -22.991 -27.114 26.012 1.00 93.12 1015 ALA A N 1
ATOM 7425 C CA . ALA A 1 1015 ? -23.654 -27.788 24.907 1.00 93.12 1015 ALA A CA 1
ATOM 7426 C C . ALA A 1 1015 ? -23.577 -26.970 23.607 1.00 93.12 1015 ALA A C 1
ATOM 7428 O O . ALA A 1 1015 ? -23.421 -25.744 23.624 1.00 93.12 1015 ALA A O 1
ATOM 7429 N N . ALA A 1 1016 ? -23.718 -27.667 22.480 1.00 89.38 1016 ALA A N 1
ATOM 7430 C CA . ALA A 1 1016 ? -23.823 -27.051 21.165 1.00 89.38 1016 ALA A CA 1
ATOM 7431 C C . ALA A 1 1016 ? -25.037 -26.115 21.086 1.00 89.38 1016 ALA A C 1
ATOM 7433 O O . ALA A 1 1016 ? -26.140 -26.478 21.497 1.00 89.38 1016 ALA A O 1
ATOM 7434 N N . ASP A 1 1017 ? -24.857 -24.938 20.495 1.00 86.88 1017 ASP A N 1
ATOM 7435 C CA . ASP A 1 1017 ? -25.933 -23.972 20.249 1.00 86.88 1017 ASP A CA 1
ATOM 7436 C C . ASP A 1 1017 ? -26.226 -23.752 18.752 1.00 86.88 1017 ASP A C 1
ATOM 7438 O O . ASP A 1 1017 ? -27.144 -23.011 18.395 1.00 86.88 1017 ASP A O 1
ATOM 7442 N N . ALA A 1 1018 ? -25.494 -24.472 17.897 1.00 84.25 1018 ALA A N 1
ATOM 7443 C CA . ALA A 1 1018 ? -25.713 -24.617 16.467 1.00 84.25 1018 ALA A CA 1
ATOM 7444 C C . ALA A 1 1018 ? -25.616 -26.101 16.067 1.00 84.25 1018 ALA A C 1
ATOM 7446 O O . ALA A 1 1018 ? -24.861 -26.855 16.686 1.00 84.25 1018 ALA A O 1
ATOM 7447 N N . PRO A 1 1019 ? -26.319 -26.542 15.005 1.00 84.44 1019 PRO A N 1
ATOM 7448 C CA . PRO A 1 1019 ? -26.139 -27.889 14.461 1.00 84.44 1019 PRO A CA 1
ATOM 7449 C C . PRO A 1 1019 ? -24.700 -28.156 14.006 1.00 84.44 1019 PRO A C 1
ATOM 7451 O O . PRO A 1 1019 ? -24.198 -29.260 14.192 1.00 84.44 1019 PRO A O 1
ATOM 7454 N N . VAL A 1 1020 ? -24.044 -27.141 13.433 1.00 84.06 1020 VAL A N 1
ATOM 7455 C CA . VAL A 1 1020 ? -22.655 -27.186 12.971 1.00 84.06 1020 VAL A CA 1
ATOM 7456 C C . VAL A 1 1020 ? -21.970 -25.878 13.357 1.00 84.06 1020 VAL A C 1
ATOM 7458 O O . VAL A 1 1020 ? -22.460 -24.805 13.002 1.00 84.06 1020 VAL A O 1
ATOM 7461 N N . ALA A 1 1021 ? -20.839 -25.962 14.056 1.00 82.81 1021 ALA A N 1
ATOM 7462 C CA . ALA A 1 1021 ? -19.999 -24.816 14.388 1.00 82.81 1021 ALA A CA 1
ATOM 7463 C C . ALA A 1 1021 ? -18.690 -24.843 13.569 1.00 82.81 1021 ALA A C 1
ATOM 7465 O O . ALA A 1 1021 ? -17.986 -25.862 13.572 1.00 82.81 1021 ALA A O 1
ATOM 7466 N N . PRO A 1 1022 ? -18.337 -23.744 12.876 1.00 78.94 1022 PRO A N 1
ATOM 7467 C CA . PRO A 1 1022 ? -17.029 -23.578 12.244 1.00 78.94 1022 PRO A CA 1
ATOM 7468 C C . PRO A 1 1022 ? -15.883 -23.681 13.260 1.00 78.94 1022 PRO A C 1
ATOM 7470 O O . PRO A 1 1022 ? -15.893 -22.988 14.276 1.00 78.94 1022 PRO A O 1
ATOM 7473 N N . PHE A 1 1023 ? -14.872 -24.509 12.978 1.00 77.44 1023 PHE A N 1
ATOM 7474 C CA . PHE A 1 1023 ? -13.732 -24.721 13.885 1.00 77.44 1023 PHE A CA 1
ATOM 7475 C C . PHE A 1 1023 ? -12.351 -24.413 13.273 1.00 77.44 1023 PHE A C 1
ATOM 7477 O O . PHE A 1 1023 ? -11.372 -24.304 14.009 1.00 77.44 1023 PHE A O 1
ATOM 7484 N N . GLY A 1 1024 ? -12.254 -24.233 11.948 1.00 70.50 1024 GLY A N 1
ATOM 7485 C CA . GLY A 1 1024 ? -11.026 -23.803 11.258 1.00 70.50 1024 GLY A CA 1
ATOM 7486 C C . GLY A 1 1024 ? -10.734 -24.556 9.952 1.00 70.50 1024 GLY A C 1
ATOM 7487 O O . GLY A 1 1024 ? -11.632 -25.123 9.329 1.00 70.50 1024 GLY A O 1
ATOM 7488 N N . TYR A 1 1025 ? -9.470 -24.553 9.514 1.00 64.12 1025 TYR A N 1
ATOM 7489 C CA . TYR A 1 1025 ? -9.018 -25.221 8.279 1.00 64.12 1025 TYR A CA 1
ATOM 7490 C C . TYR A 1 1025 ? -8.856 -26.743 8.409 1.00 64.12 1025 TYR A C 1
ATOM 7492 O O . TYR A 1 1025 ? -8.954 -27.465 7.422 1.00 64.12 1025 TYR A O 1
ATOM 7500 N N . SER A 1 1026 ? -8.587 -27.240 9.617 1.00 65.12 1026 SER A N 1
ATOM 7501 C CA . SER A 1 1026 ? -8.278 -28.649 9.866 1.00 65.12 1026 SER A CA 1
ATOM 7502 C C . SER A 1 1026 ? -8.627 -29.027 11.302 1.00 65.12 1026 SER A C 1
ATOM 7504 O O . SER A 1 1026 ? -8.257 -28.322 12.243 1.00 65.12 1026 SER A O 1
ATOM 7506 N N . LEU A 1 1027 ? -9.310 -30.162 11.481 1.00 65.31 1027 LEU A N 1
ATOM 7507 C CA . LEU A 1 1027 ? -9.576 -30.727 12.810 1.00 65.31 1027 LEU A CA 1
ATOM 7508 C C . LEU A 1 1027 ? -8.368 -31.491 13.384 1.00 65.31 1027 LEU A C 1
ATOM 7510 O O . LEU A 1 1027 ? -8.389 -31.845 14.564 1.00 65.31 1027 LEU A O 1
ATOM 7514 N N . PHE A 1 1028 ? -7.319 -31.741 12.587 1.00 58.50 1028 PHE A N 1
ATOM 7515 C CA . PHE A 1 1028 ? -6.188 -32.594 12.978 1.00 58.50 1028 PHE A CA 1
ATOM 7516 C C . PHE A 1 1028 ? -5.350 -32.042 14.142 1.00 58.50 1028 PHE A C 1
ATOM 7518 O O . PHE A 1 1028 ? -4.686 -32.830 14.816 1.00 58.50 1028 PHE A O 1
ATOM 7525 N N . ASP A 1 1029 ? -5.413 -30.736 14.415 1.00 52.59 1029 ASP A N 1
ATOM 7526 C CA . ASP A 1 1029 ? -4.481 -30.074 15.334 1.00 52.59 1029 ASP A CA 1
ATOM 7527 C C . ASP A 1 1029 ? -5.076 -29.672 16.698 1.00 52.59 1029 ASP A C 1
ATOM 7529 O O . ASP A 1 1029 ? -4.309 -29.272 17.575 1.00 52.59 1029 ASP A O 1
ATOM 7533 N N . ALA A 1 1030 ? -6.406 -29.717 16.920 1.00 59.22 1030 ALA A N 1
ATOM 7534 C CA . ALA A 1 1030 ? -6.966 -28.982 18.071 1.00 59.22 1030 ALA A CA 1
ATOM 7535 C C . ALA A 1 1030 ? -8.394 -29.315 18.569 1.00 59.22 1030 ALA A C 1
ATOM 7537 O O . ALA A 1 1030 ? -9.078 -28.398 19.026 1.00 59.22 1030 ALA A O 1
ATOM 7538 N N . LEU A 1 1031 ? -8.893 -30.559 18.530 1.00 66.69 1031 LEU A N 1
ATOM 7539 C CA . LEU A 1 1031 ? -10.178 -30.839 19.206 1.00 66.69 1031 LEU A CA 1
ATOM 7540 C C . LEU A 1 1031 ? -10.089 -30.528 20.720 1.00 66.69 1031 LEU A C 1
ATOM 7542 O O . LEU A 1 1031 ? -9.057 -30.819 21.328 1.00 66.69 1031 LEU A O 1
ATOM 7546 N N . PRO A 1 1032 ? -11.148 -29.983 21.349 1.00 65.69 1032 PRO A N 1
ATOM 7547 C CA . PRO A 1 1032 ? -11.176 -29.778 22.796 1.00 65.69 1032 PRO A CA 1
ATOM 7548 C C . PRO A 1 1032 ? -10.966 -31.115 23.519 1.00 65.69 1032 PRO A C 1
ATOM 7550 O O . PRO A 1 1032 ? -11.733 -32.056 23.311 1.00 65.69 1032 PRO A O 1
ATOM 7553 N N . GLU A 1 1033 ? -9.921 -31.224 24.346 1.00 65.56 1033 GLU A N 1
ATOM 7554 C CA . GLU A 1 1033 ? -9.565 -32.511 24.964 1.00 65.56 1033 GLU A CA 1
ATOM 7555 C C . GLU A 1 1033 ? -10.556 -32.947 26.058 1.00 65.56 1033 GLU A C 1
ATOM 7557 O O . GLU A 1 1033 ? -10.661 -34.142 26.320 1.00 65.56 1033 GLU A O 1
ATOM 7562 N N . ASP A 1 1034 ? -11.309 -32.013 26.659 1.00 75.00 1034 ASP A N 1
ATOM 7563 C CA . ASP A 1 1034 ? -12.274 -32.298 27.732 1.00 75.00 1034 ASP A CA 1
ATOM 7564 C C . ASP A 1 1034 ? -13.236 -31.110 27.988 1.00 75.00 1034 ASP A C 1
ATOM 7566 O O . ASP A 1 1034 ? -12.963 -30.267 28.851 1.00 75.00 1034 ASP A O 1
ATOM 7570 N N . PRO A 1 1035 ? -14.370 -30.994 27.275 1.00 79.56 1035 PRO A N 1
ATOM 7571 C CA . PRO A 1 1035 ? -15.404 -30.016 27.613 1.00 79.56 1035 PRO A CA 1
ATOM 7572 C C . PRO A 1 1035 ? -15.999 -30.269 29.002 1.00 79.56 1035 PRO A C 1
ATOM 7574 O O . PRO A 1 1035 ? -16.268 -31.418 29.377 1.00 79.56 1035 PRO A O 1
ATOM 7577 N N . ALA A 1 1036 ? -16.198 -29.207 29.785 1.00 92.62 1036 ALA A N 1
ATOM 7578 C CA . ALA A 1 1036 ? -16.646 -29.335 31.170 1.00 92.62 1036 ALA A CA 1
ATOM 7579 C C . ALA A 1 1036 ? -17.294 -28.065 31.737 1.00 92.62 1036 ALA A C 1
ATOM 7581 O O . ALA A 1 1036 ? -16.900 -26.954 31.395 1.00 92.62 1036 ALA A O 1
ATOM 7582 N N . ILE A 1 1037 ? -18.232 -28.245 32.668 1.00 96.75 1037 ILE A N 1
ATOM 7583 C CA . ILE A 1 1037 ? -18.691 -27.210 33.601 1.00 96.75 1037 ILE A CA 1
ATOM 7584 C C . ILE A 1 1037 ? -18.160 -27.570 34.991 1.00 96.75 1037 ILE A C 1
ATOM 7586 O O . ILE A 1 1037 ? -18.458 -28.654 35.490 1.00 96.75 1037 ILE A O 1
ATOM 7590 N N . ALA A 1 1038 ? -17.395 -26.680 35.618 1.00 96.94 1038 ALA A N 1
ATOM 7591 C CA . ALA A 1 1038 ? -16.855 -26.844 36.964 1.00 96.94 1038 ALA A CA 1
ATOM 7592 C C . ALA A 1 1038 ? -17.328 -25.703 37.877 1.00 96.94 1038 ALA A C 1
ATOM 7594 O O . ALA A 1 1038 ? -17.044 -24.537 37.614 1.00 96.94 1038 ALA A O 1
ATOM 7595 N N . LEU A 1 1039 ? -18.041 -26.041 38.951 1.00 97.50 1039 LEU A N 1
ATOM 7596 C CA . LEU A 1 1039 ? -18.534 -25.116 39.973 1.00 97.50 1039 LEU A CA 1
ATOM 7597 C C . LEU A 1 1039 ? -17.836 -25.428 41.298 1.00 97.50 1039 LEU A C 1
ATOM 7599 O O . LEU A 1 1039 ? -18.093 -26.468 41.911 1.00 97.50 1039 LEU A O 1
ATOM 7603 N N . LEU A 1 1040 ? -16.932 -24.547 41.716 1.00 97.00 1040 LEU A N 1
ATOM 7604 C CA . LEU A 1 1040 ? -16.056 -24.735 42.868 1.00 97.00 1040 LEU A CA 1
ATOM 7605 C C . LEU A 1 1040 ? -16.321 -23.628 43.896 1.00 97.00 1040 LEU A C 1
ATOM 7607 O O . LEU A 1 1040 ? -16.071 -22.460 43.609 1.00 97.00 1040 LEU A O 1
ATOM 7611 N N . GLY A 1 1041 ? -16.796 -23.970 45.096 1.00 94.31 1041 GLY A N 1
ATOM 7612 C CA . GLY A 1 1041 ? -17.024 -22.947 46.118 1.00 94.31 1041 GLY A CA 1
ATOM 7613 C C . GLY A 1 1041 ? -17.313 -23.420 47.534 1.00 94.31 1041 GLY A C 1
ATOM 7614 O O . GLY A 1 1041 ? -17.206 -24.607 47.834 1.00 94.31 1041 GLY A O 1
ATOM 7615 N N . ASP A 1 1042 ? -17.660 -22.495 48.430 1.00 94.81 1042 ASP A N 1
ATOM 7616 C CA . ASP A 1 1042 ? -18.064 -22.832 49.804 1.00 94.81 1042 ASP A CA 1
ATOM 7617 C C . ASP A 1 1042 ? -19.577 -23.067 49.887 1.00 94.81 1042 ASP A C 1
ATOM 7619 O O . ASP A 1 1042 ? -20.024 -24.012 50.539 1.00 94.81 1042 ASP A O 1
ATOM 7623 N N . SER A 1 1043 ? -20.366 -22.298 49.134 1.00 95.56 1043 SER A N 1
ATOM 7624 C CA . SER A 1 1043 ? -21.807 -22.504 48.963 1.00 95.56 1043 SER A CA 1
ATOM 7625 C C . SER A 1 1043 ? -22.242 -22.413 47.497 1.00 95.56 1043 SER A C 1
ATOM 7627 O O . SER A 1 1043 ? -21.701 -21.619 46.730 1.00 95.56 1043 SER A O 1
ATOM 7629 N N . LEU A 1 1044 ? -23.217 -23.238 47.101 1.00 96.69 1044 LEU A N 1
ATOM 7630 C CA . LEU A 1 1044 ? -23.829 -23.224 45.766 1.00 96.69 1044 LEU A CA 1
ATOM 7631 C C . LEU A 1 1044 ? -25.350 -23.350 45.883 1.00 96.69 1044 LEU A C 1
ATOM 7633 O O . LEU A 1 1044 ? -25.840 -24.329 46.450 1.00 96.69 1044 LEU A O 1
ATOM 7637 N N . SER A 1 1045 ? -26.084 -22.409 45.292 1.00 96.81 1045 SER A N 1
ATOM 7638 C CA . SER A 1 1045 ? -27.535 -22.491 45.100 1.00 96.81 1045 SER A CA 1
ATOM 7639 C C . SER A 1 1045 ? -27.896 -22.466 43.614 1.00 96.81 1045 SER A C 1
ATOM 7641 O O . SER A 1 1045 ? -27.337 -21.699 42.830 1.00 96.81 1045 SER A O 1
ATOM 7643 N N . ILE A 1 1046 ? -28.809 -23.349 43.214 1.00 96.50 1046 ILE A N 1
ATOM 7644 C CA . ILE A 1 1046 ? -29.340 -23.455 41.853 1.00 96.50 1046 ILE A CA 1
ATOM 7645 C C . ILE A 1 1046 ? -30.864 -23.347 41.952 1.00 96.50 1046 ILE A C 1
ATOM 7647 O O . ILE A 1 1046 ? -31.536 -24.312 42.328 1.00 96.50 1046 ILE A O 1
ATOM 7651 N N . ASP A 1 1047 ? -31.403 -22.172 41.634 1.00 96.44 1047 ASP A N 1
ATOM 7652 C CA . ASP A 1 1047 ? -32.804 -21.819 41.868 1.00 96.44 1047 ASP A CA 1
ATOM 7653 C C . ASP A 1 1047 ? -33.780 -22.525 40.910 1.00 96.44 1047 ASP A C 1
ATOM 7655 O O . ASP A 1 1047 ? -33.427 -22.844 39.768 1.00 96.44 1047 ASP A O 1
ATOM 7659 N N . PRO A 1 1048 ? -35.061 -22.693 41.302 1.00 95.19 1048 PRO A N 1
ATOM 7660 C CA . PRO A 1 1048 ? -36.092 -23.210 40.409 1.00 95.19 1048 PRO A CA 1
ATOM 7661 C C . PRO A 1 1048 ? -36.238 -22.379 39.126 1.00 95.19 1048 PRO A C 1
ATOM 7663 O O . PRO A 1 1048 ? -36.575 -21.193 39.172 1.00 95.19 1048 PRO A O 1
ATOM 7666 N N . GLY A 1 1049 ? -36.080 -23.031 37.972 1.00 91.56 1049 GLY A N 1
ATOM 7667 C CA . GLY A 1 1049 ? -36.155 -22.418 36.639 1.00 91.56 1049 GLY A CA 1
ATOM 7668 C C . GLY A 1 1049 ? -34.799 -22.183 35.965 1.00 91.56 1049 GLY A C 1
ATOM 7669 O O . GLY A 1 1049 ? -34.781 -21.970 34.754 1.00 91.56 1049 GLY A O 1
ATOM 7670 N N . SER A 1 1050 ? -33.697 -22.279 36.716 1.00 96.50 1050 SER A N 1
ATOM 7671 C CA . SER A 1 1050 ? -32.337 -22.263 36.168 1.00 96.50 1050 SER A CA 1
ATOM 7672 C C . SER A 1 1050 ? -31.997 -23.554 35.413 1.00 96.50 1050 SER A C 1
ATOM 7674 O O . SER A 1 1050 ? -32.652 -24.585 35.602 1.00 96.50 1050 SER A O 1
ATOM 7676 N N . ARG A 1 1051 ? -30.966 -23.511 34.556 1.00 95.94 1051 ARG A N 1
ATOM 7677 C CA . ARG A 1 1051 ? -30.502 -24.663 33.766 1.00 95.94 1051 ARG A CA 1
ATOM 7678 C C . ARG A 1 1051 ? -28.978 -24.754 33.694 1.00 95.94 1051 ARG A C 1
ATOM 7680 O O . ARG A 1 1051 ? -28.315 -23.819 33.260 1.00 95.94 1051 ARG A O 1
ATOM 7687 N N . ILE A 1 1052 ? -28.434 -25.926 34.003 1.00 96.94 1052 ILE A N 1
ATOM 7688 C CA . ILE A 1 1052 ? -27.052 -26.307 33.692 1.00 96.94 1052 ILE A CA 1
ATOM 7689 C C . ILE A 1 1052 ? -27.088 -27.327 32.555 1.00 96.94 1052 ILE A C 1
ATOM 7691 O O . ILE A 1 1052 ? -27.657 -28.405 32.712 1.00 96.94 1052 ILE A O 1
ATOM 7695 N N . ASP A 1 1053 ? -26.496 -26.991 31.413 1.00 95.50 1053 ASP A N 1
ATOM 7696 C CA . ASP A 1 1053 ? -26.520 -27.798 30.197 1.00 95.50 1053 ASP A CA 1
ATOM 7697 C C . ASP A 1 1053 ? -25.115 -28.200 29.736 1.00 95.50 1053 ASP A C 1
ATOM 7699 O O . ASP A 1 1053 ? -24.329 -27.416 29.205 1.00 95.50 1053 ASP A O 1
ATOM 7703 N N . PHE A 1 1054 ? -24.808 -29.471 29.923 1.00 94.69 1054 PHE A N 1
ATOM 7704 C CA . PHE A 1 1054 ? -23.583 -30.109 29.458 1.00 94.69 1054 PHE A CA 1
ATOM 7705 C C . PHE A 1 1054 ? -23.911 -31.261 28.500 1.00 94.69 1054 PHE A C 1
ATOM 7707 O O . PHE A 1 1054 ? -23.146 -32.219 28.390 1.00 94.69 1054 PHE A O 1
ATOM 7714 N N . SER A 1 1055 ? -25.067 -31.195 27.830 1.00 94.00 1055 SER A N 1
ATOM 7715 C CA . SER A 1 1055 ? -25.504 -32.207 26.870 1.00 94.00 1055 SER A CA 1
ATOM 7716 C C . SER A 1 1055 ? -24.598 -32.294 25.641 1.00 94.00 1055 SER A C 1
ATOM 7718 O O . SER A 1 1055 ? -23.968 -31.322 25.219 1.00 94.00 1055 SER A O 1
ATOM 7720 N N . GLY A 1 1056 ? -24.529 -33.500 25.081 1.00 89.38 1056 GLY A N 1
ATOM 7721 C CA . GLY A 1 1056 ? -23.852 -33.770 23.819 1.00 89.38 1056 GLY A CA 1
ATOM 7722 C C . GLY A 1 1056 ? -24.785 -33.509 22.641 1.00 89.38 1056 GLY A C 1
ATOM 7723 O O . GLY A 1 1056 ? -25.997 -33.706 22.729 1.00 89.38 1056 GLY A O 1
ATOM 7724 N N . GLY A 1 1057 ? -24.225 -33.095 21.513 1.00 88.00 1057 GLY A N 1
ATOM 7725 C CA . GLY A 1 1057 ? -24.956 -32.769 20.294 1.00 88.00 1057 GLY A CA 1
ATOM 7726 C C . GLY A 1 1057 ? -24.161 -31.845 19.382 1.00 88.00 1057 GLY A C 1
ATOM 7727 O O . GLY A 1 1057 ? -23.088 -31.385 19.749 1.00 88.00 1057 GLY A O 1
ATOM 7728 N N . GLY A 1 1058 ? -24.694 -31.574 18.190 1.00 88.06 1058 GLY A N 1
ATOM 7729 C CA . GLY A 1 1058 ? -24.033 -30.743 17.180 1.00 88.06 1058 GLY A CA 1
ATOM 7730 C C . GLY A 1 1058 ? -22.771 -31.373 16.578 1.00 88.06 1058 GLY A C 1
ATOM 7731 O O . GLY A 1 1058 ? -22.416 -32.516 16.867 1.00 88.06 1058 GLY A O 1
ATOM 7732 N N . GLU A 1 1059 ? -22.104 -30.610 15.717 1.00 86.12 1059 GLU A N 1
ATOM 7733 C CA . GLU A 1 1059 ? -20.878 -30.996 15.016 1.00 86.12 1059 GLU A CA 1
ATOM 7734 C C . GLU A 1 1059 ? -19.893 -29.827 14.951 1.00 86.12 1059 GLU A C 1
ATOM 7736 O O . GLU A 1 1059 ? -20.288 -28.666 14.837 1.00 86.12 1059 GLU A O 1
ATOM 7741 N N . LEU A 1 1060 ? -18.599 -30.144 14.957 1.00 84.94 1060 LEU A N 1
ATOM 7742 C CA . LEU A 1 1060 ? -17.539 -29.215 14.582 1.00 84.94 1060 LEU A CA 1
ATOM 7743 C C . LEU A 1 1060 ? -17.144 -29.484 13.134 1.00 84.94 1060 LEU A C 1
ATOM 7745 O O . LEU A 1 1060 ? -16.870 -30.632 12.775 1.00 84.94 1060 LEU A O 1
ATOM 7749 N N . ALA A 1 1061 ? -17.093 -28.427 12.327 1.00 81.06 1061 ALA A N 1
ATOM 7750 C CA . ALA A 1 1061 ? -16.680 -28.505 10.933 1.00 81.06 1061 ALA A CA 1
ATOM 7751 C C . ALA A 1 1061 ? -15.349 -27.780 10.713 1.00 81.06 1061 ALA A C 1
ATOM 7753 O O . ALA A 1 1061 ? -15.191 -26.606 11.061 1.00 81.06 1061 ALA A O 1
ATOM 7754 N N . GLY A 1 1062 ? -14.398 -28.493 10.117 1.00 79.81 1062 GLY A N 1
ATOM 7755 C CA . GLY A 1 1062 ? -13.238 -27.914 9.455 1.00 79.81 1062 GLY A CA 1
ATOM 7756 C C . GLY A 1 1062 ? -13.363 -28.093 7.948 1.00 79.81 1062 GLY A C 1
ATOM 7757 O O . GLY A 1 1062 ? -13.937 -29.080 7.493 1.00 79.81 1062 GLY A O 1
ATOM 7758 N N . TRP A 1 1063 ? -12.822 -27.161 7.170 1.00 80.38 1063 TRP A N 1
ATOM 7759 C CA . TRP A 1 1063 ? -12.792 -27.316 5.712 1.00 80.38 1063 TRP A CA 1
ATOM 7760 C C . TRP A 1 1063 ? -11.392 -27.076 5.187 1.00 80.38 1063 TRP A C 1
ATOM 7762 O O . TRP A 1 1063 ? -10.800 -26.029 5.462 1.00 80.38 1063 TRP A O 1
ATOM 7772 N N . LEU A 1 1064 ? -10.898 -27.995 4.374 1.00 81.88 1064 LEU A N 1
ATOM 7773 C CA . LEU A 1 1064 ? -9.643 -27.837 3.660 1.00 81.88 1064 LEU A CA 1
ATOM 7774 C C . LEU A 1 1064 ? -9.951 -27.685 2.176 1.00 81.88 1064 LEU A C 1
ATOM 7776 O O . LEU A 1 1064 ? -10.580 -28.556 1.581 1.00 81.88 1064 LEU A O 1
ATOM 7780 N N . PHE A 1 1065 ? -9.517 -26.579 1.575 1.00 87.06 1065 PHE A N 1
ATOM 7781 C CA . PHE A 1 1065 ? -9.561 -26.461 0.124 1.00 87.06 1065 PHE A CA 1
ATOM 7782 C C . PHE A 1 1065 ? -8.617 -27.494 -0.497 1.00 87.06 1065 PHE A C 1
ATOM 7784 O O . PHE A 1 1065 ? -7.452 -27.599 -0.104 1.00 87.06 1065 PHE A O 1
ATOM 7791 N N . VAL A 1 1066 ? -9.120 -28.244 -1.474 1.00 87.88 1066 VAL A N 1
ATOM 7792 C CA . VAL A 1 1066 ? -8.338 -29.230 -2.216 1.00 87.88 1066 VAL A CA 1
ATOM 7793 C C . VAL A 1 1066 ? -8.208 -28.742 -3.659 1.00 87.88 1066 VAL A C 1
ATOM 7795 O O . VAL A 1 1066 ? -9.181 -28.821 -4.411 1.00 87.88 1066 VAL A O 1
ATOM 7798 N N . PRO A 1 1067 ? -7.030 -28.245 -4.090 1.00 84.69 1067 PRO A N 1
ATOM 7799 C CA . PRO A 1 1067 ? -6.831 -27.894 -5.489 1.00 84.69 1067 PRO A CA 1
ATOM 7800 C C . PRO A 1 1067 ? -6.953 -29.155 -6.345 1.00 84.69 1067 PRO A C 1
ATOM 7802 O O . PRO A 1 1067 ? -6.239 -30.140 -6.138 1.00 84.69 1067 PRO A O 1
ATOM 7805 N N . GLY A 1 1068 ? -7.859 -29.132 -7.318 1.00 81.88 1068 GLY A N 1
ATOM 7806 C CA . GLY A 1 1068 ? -8.211 -30.339 -8.053 1.00 81.88 1068 GLY A CA 1
ATOM 7807 C C . GLY A 1 1068 ? -9.238 -30.111 -9.160 1.00 81.88 1068 GLY A C 1
ATOM 7808 O O . GLY A 1 1068 ? -9.450 -28.975 -9.583 1.00 81.88 1068 GLY A O 1
ATOM 7809 N N . PRO A 1 1069 ? -9.888 -31.183 -9.647 1.00 76.81 1069 PRO A N 1
ATOM 7810 C CA . PRO A 1 1069 ? -10.914 -31.087 -10.683 1.00 76.81 1069 PRO A CA 1
ATOM 7811 C C . PRO A 1 1069 ? -12.134 -30.244 -10.272 1.00 76.81 1069 PRO A C 1
ATOM 7813 O O . PRO A 1 1069 ? -12.894 -29.807 -11.136 1.00 76.81 1069 PRO A O 1
ATOM 7816 N N . GLY A 1 1070 ? -12.344 -30.018 -8.971 1.00 75.88 1070 GLY A N 1
ATOM 7817 C CA . GLY A 1 1070 ? -13.395 -29.142 -8.459 1.00 75.88 1070 GLY A CA 1
ATOM 7818 C C . GLY A 1 1070 ? -13.071 -27.642 -8.456 1.00 75.88 1070 GLY A C 1
ATOM 7819 O O . GLY A 1 1070 ? -13.969 -26.859 -8.163 1.00 75.88 1070 GLY A O 1
ATOM 7820 N N . GLY A 1 1071 ? -11.843 -27.246 -8.810 1.00 84.94 1071 GLY A N 1
ATOM 7821 C CA . GLY A 1 1071 ? -11.372 -25.856 -8.849 1.00 84.94 1071 GLY A CA 1
ATOM 7822 C C . GLY A 1 1071 ? -9.880 -25.769 -8.528 1.00 84.94 1071 GLY A C 1
ATOM 7823 O O . GLY A 1 1071 ? -9.391 -26.487 -7.654 1.00 84.94 1071 GLY A O 1
ATOM 7824 N N . SER A 1 1072 ? -9.127 -24.912 -9.226 1.00 86.62 1072 SER A N 1
ATOM 7825 C CA . SER A 1 1072 ? -7.698 -24.705 -8.931 1.00 86.62 1072 SER A CA 1
ATOM 7826 C C . SER A 1 1072 ? -7.439 -23.680 -7.827 1.00 86.62 1072 SER A C 1
ATOM 7828 O O . SER A 1 1072 ? -6.334 -23.633 -7.287 1.00 86.62 1072 SER A O 1
ATOM 7830 N N . ARG A 1 1073 ? -8.452 -22.880 -7.483 1.00 87.75 1073 ARG A N 1
ATOM 7831 C CA . ARG A 1 1073 ? -8.393 -21.809 -6.484 1.00 87.75 1073 ARG A CA 1
ATOM 7832 C C . ARG A 1 1073 ? -9.552 -21.938 -5.501 1.00 87.75 1073 ARG A C 1
ATOM 7834 O O . ARG A 1 1073 ? -10.625 -22.408 -5.882 1.00 87.75 1073 ARG A O 1
ATOM 7841 N N . ASP A 1 1074 ? -9.341 -21.505 -4.262 1.00 86.44 1074 ASP A N 1
ATOM 7842 C CA . ASP A 1 1074 ? -10.403 -21.396 -3.260 1.00 86.44 1074 ASP A CA 1
ATOM 7843 C C . ASP A 1 1074 ? -11.206 -20.120 -3.529 1.00 86.44 1074 ASP A C 1
ATOM 7845 O O . ASP A 1 1074 ? -10.731 -19.018 -3.284 1.00 86.44 1074 ASP A O 1
ATOM 7849 N N . ILE A 1 1075 ? -12.424 -20.242 -4.050 1.00 86.06 1075 ILE A N 1
ATOM 7850 C CA . ILE A 1 1075 ? -13.269 -19.088 -4.373 1.00 86.06 1075 ILE A CA 1
ATOM 7851 C C . ILE A 1 1075 ? -13.813 -18.339 -3.150 1.00 86.06 1075 ILE A C 1
ATOM 7853 O O . ILE A 1 1075 ? -14.370 -17.251 -3.327 1.00 86.06 1075 ILE A O 1
ATOM 7857 N N . LEU A 1 1076 ? -13.692 -18.926 -1.957 1.00 86.00 1076 LEU A N 1
ATOM 7858 C CA . LEU A 1 1076 ? -14.087 -18.344 -0.674 1.00 86.00 1076 LEU A CA 1
ATOM 7859 C C . LEU A 1 1076 ? -12.891 -17.721 0.067 1.00 86.00 1076 LEU A C 1
ATOM 7861 O O . LEU A 1 1076 ? -13.089 -17.120 1.122 1.00 86.00 1076 LEU A O 1
ATOM 7865 N N . ASP A 1 1077 ? -11.680 -17.854 -0.482 1.00 81.44 1077 ASP A N 1
ATOM 7866 C CA . ASP A 1 1077 ? -10.491 -17.122 -0.051 1.00 81.44 1077 ASP A CA 1
ATOM 7867 C C . ASP A 1 1077 ? -10.516 -15.710 -0.673 1.00 81.44 1077 ASP A C 1
ATOM 7869 O O . ASP A 1 1077 ? -10.622 -15.587 -1.904 1.00 81.44 1077 ASP A O 1
ATOM 7873 N N . PRO A 1 1078 ? -10.423 -14.637 0.135 1.00 74.56 1078 PRO A N 1
ATOM 7874 C CA . PRO A 1 1078 ? -10.452 -13.259 -0.356 1.00 74.56 1078 PRO A CA 1
ATOM 7875 C C . PRO A 1 1078 ? -9.363 -12.947 -1.397 1.00 74.56 1078 PRO A C 1
ATOM 7877 O O . PRO A 1 1078 ? -9.605 -12.113 -2.267 1.00 74.56 1078 PRO A O 1
ATOM 7880 N N . ILE A 1 1079 ? -8.217 -13.644 -1.383 1.00 78.12 1079 ILE A N 1
ATOM 7881 C CA . ILE A 1 1079 ? -7.133 -13.464 -2.369 1.00 78.12 1079 ILE A CA 1
ATOM 7882 C C . ILE A 1 1079 ? -7.590 -13.869 -3.778 1.00 78.12 1079 ILE A C 1
ATOM 7884 O O . ILE A 1 1079 ? -7.189 -13.270 -4.776 1.00 78.12 1079 ILE A O 1
ATOM 7888 N N . ASN A 1 1080 ? -8.434 -14.897 -3.879 1.00 76.56 1080 ASN A N 1
ATOM 7889 C CA . ASN A 1 1080 ? -8.880 -15.464 -5.154 1.00 76.56 1080 ASN A CA 1
ATOM 7890 C C . ASN A 1 1080 ? -10.299 -15.021 -5.548 1.00 76.56 1080 ASN A C 1
ATOM 7892 O O . ASN A 1 1080 ? -10.674 -15.124 -6.718 1.00 76.56 1080 ASN A O 1
ATOM 7896 N N . GLY A 1 1081 ? -11.101 -14.582 -4.577 1.00 69.25 1081 GLY A N 1
ATOM 7897 C CA . GLY A 1 1081 ? -12.510 -14.229 -4.720 1.00 69.25 1081 GLY A CA 1
ATOM 7898 C C . GLY A 1 1081 ? -12.846 -12.928 -4.002 1.00 69.25 1081 GLY A C 1
ATOM 7899 O O . GLY A 1 1081 ? -13.690 -12.930 -3.106 1.00 69.25 1081 GLY A O 1
ATOM 7900 N N . ALA A 1 1082 ? -12.186 -11.835 -4.395 1.00 69.69 1082 ALA A N 1
ATOM 7901 C CA . ALA A 1 1082 ? -12.440 -10.511 -3.841 1.00 69.69 1082 ALA A CA 1
ATOM 7902 C C . ALA A 1 1082 ? -13.939 -10.163 -3.877 1.00 69.69 1082 ALA A C 1
ATOM 7904 O O . ALA A 1 1082 ? -14.664 -10.525 -4.804 1.00 69.69 1082 ALA A O 1
ATOM 7905 N N . ASN A 1 1083 ? -14.394 -9.445 -2.850 1.00 82.50 1083 ASN A N 1
ATOM 7906 C CA . ASN A 1 1083 ? -15.772 -8.978 -2.694 1.00 82.50 1083 ASN A CA 1
ATOM 7907 C C . ASN A 1 1083 ? -16.859 -10.064 -2.584 1.00 82.50 1083 ASN A C 1
ATOM 7909 O O . ASN A 1 1083 ? -18.023 -9.821 -2.928 1.00 82.50 1083 ASN A O 1
ATOM 7913 N N . ARG A 1 1084 ? -16.501 -11.241 -2.059 1.00 87.25 1084 ARG A N 1
ATOM 7914 C CA . ARG A 1 1084 ? -17.447 -12.305 -1.703 1.00 87.25 1084 ARG A CA 1
ATOM 7915 C C . ARG A 1 1084 ? -17.693 -12.370 -0.206 1.00 87.25 1084 ARG A C 1
ATOM 7917 O O . ARG A 1 1084 ? -16.775 -12.253 0.600 1.00 87.25 1084 ARG A O 1
ATOM 7924 N N . PHE A 1 1085 ? -18.942 -12.622 0.158 1.00 87.94 1085 PHE A N 1
ATOM 7925 C CA . PHE A 1 1085 ? -19.420 -12.670 1.535 1.00 87.94 1085 PHE A CA 1
ATOM 7926 C C . PHE A 1 1085 ? -20.446 -13.784 1.696 1.00 87.94 1085 PHE A C 1
ATOM 7928 O O . PHE A 1 1085 ? -21.017 -14.270 0.721 1.00 87.94 1085 PHE A O 1
ATOM 7935 N N . ALA A 1 1086 ? -20.717 -14.163 2.937 1.00 89.25 1086 ALA A N 1
ATOM 7936 C CA . ALA A 1 1086 ? -21.805 -15.065 3.265 1.00 89.25 1086 ALA A CA 1
ATOM 7937 C C . ALA A 1 1086 ? -22.908 -14.344 4.043 1.00 89.25 1086 ALA A C 1
ATOM 7939 O O . ALA A 1 1086 ? -22.645 -13.446 4.844 1.00 89.25 1086 ALA A O 1
ATOM 7940 N N . ILE A 1 1087 ? -24.147 -14.776 3.824 1.00 90.12 1087 ILE A N 1
ATOM 7941 C CA . ILE A 1 1087 ? -25.323 -14.376 4.596 1.00 90.12 1087 ILE A CA 1
ATOM 7942 C C . ILE A 1 1087 ? -25.964 -15.639 5.163 1.00 90.12 1087 ILE A C 1
ATOM 7944 O O . ILE A 1 1087 ? -26.227 -16.591 4.429 1.00 90.12 1087 ILE A O 1
ATOM 7948 N N . ILE A 1 1088 ? -26.270 -15.637 6.460 1.00 87.69 1088 ILE A N 1
ATOM 7949 C CA . ILE A 1 1088 ? -27.065 -16.692 7.094 1.00 87.69 1088 ILE A CA 1
ATOM 7950 C C . ILE A 1 1088 ? -28.316 -16.044 7.696 1.00 87.69 1088 ILE A C 1
ATOM 7952 O O . ILE A 1 1088 ? -28.200 -15.274 8.653 1.00 87.69 1088 ILE A O 1
ATOM 7956 N N . PRO A 1 1089 ? -29.520 -16.313 7.156 1.00 86.62 1089 PRO A N 1
ATOM 7957 C CA . PRO A 1 1089 ? -30.753 -15.747 7.692 1.00 86.62 1089 PRO A CA 1
ATOM 7958 C C . PRO A 1 1089 ? -30.930 -16.063 9.183 1.00 86.62 1089 PRO A C 1
ATOM 7960 O O . PRO A 1 1089 ? -30.870 -17.220 9.594 1.00 86.62 1089 PRO A O 1
ATOM 7963 N N . GLY A 1 1090 ? -31.170 -15.030 9.993 1.00 79.06 1090 GLY A N 1
ATOM 7964 C CA . GLY A 1 1090 ? -31.359 -15.161 11.443 1.00 79.06 1090 GLY A CA 1
ATOM 7965 C C . GLY A 1 1090 ? -30.071 -15.194 12.274 1.00 79.06 1090 GLY A C 1
ATOM 7966 O O . GLY A 1 1090 ? -30.165 -15.211 13.500 1.00 79.06 1090 GLY A O 1
ATOM 7967 N N . VAL A 1 1091 ? -28.890 -15.160 11.647 1.00 79.44 1091 VAL A N 1
ATOM 7968 C CA . VAL A 1 1091 ? -27.612 -14.942 12.340 1.00 79.44 1091 VAL A CA 1
ATOM 7969 C C . VAL A 1 1091 ? -27.299 -13.451 12.333 1.00 79.44 1091 VAL A C 1
ATOM 7971 O O . VAL A 1 1091 ? -27.173 -12.832 11.278 1.00 79.44 1091 VAL A O 1
ATOM 7974 N N . ASP A 1 1092 ? -27.183 -12.877 13.526 1.00 76.56 1092 ASP A N 1
ATOM 7975 C CA . ASP A 1 1092 ? -26.908 -11.455 13.745 1.00 76.56 1092 ASP A CA 1
ATOM 7976 C C . ASP A 1 1092 ? -25.556 -11.199 14.436 1.00 76.56 1092 ASP A C 1
ATOM 7978 O O . ASP A 1 1092 ? -25.210 -10.053 14.725 1.00 76.56 1092 ASP A O 1
ATOM 7982 N N . THR A 1 1093 ? -24.780 -12.257 14.675 1.00 67.62 1093 THR A N 1
ATOM 7983 C CA . THR A 1 1093 ? -23.464 -12.240 15.318 1.00 67.62 1093 THR A CA 1
ATOM 7984 C C . THR A 1 1093 ? -22.353 -12.303 14.269 1.00 67.62 1093 THR A C 1
ATOM 7986 O O . THR A 1 1093 ? -22.400 -13.099 13.334 1.00 67.62 1093 THR A O 1
ATOM 7989 N N . VAL A 1 1094 ? -21.342 -11.440 14.404 1.00 63.31 1094 VAL A N 1
ATOM 7990 C CA . VAL A 1 1094 ? -20.164 -11.428 13.519 1.00 63.31 1094 VAL A CA 1
ATOM 7991 C C . VAL A 1 1094 ? -19.037 -12.233 14.180 1.00 63.31 1094 VAL A C 1
ATOM 7993 O O . VAL A 1 1094 ? -18.674 -11.912 15.308 1.00 63.31 1094 VAL A O 1
ATOM 7996 N N . PRO A 1 1095 ? -18.435 -13.239 13.540 1.00 61.25 1095 PRO A N 1
ATOM 7997 C CA . PRO A 1 1095 ? -17.203 -13.849 14.032 1.00 61.25 1095 PRO A CA 1
ATOM 7998 C C . PRO A 1 1095 ? -16.086 -12.796 14.046 1.00 61.25 1095 PRO A C 1
ATOM 8000 O O . PRO A 1 1095 ? -15.865 -12.121 13.045 1.00 61.25 1095 PRO A O 1
ATOM 8003 N N . LEU A 1 1096 ? -15.406 -12.618 15.180 1.00 53.91 1096 LEU A N 1
ATOM 8004 C CA . LEU A 1 1096 ? -14.356 -11.599 15.340 1.00 53.91 1096 LEU A CA 1
ATOM 8005 C C . LEU A 1 1096 ? -13.063 -11.912 14.569 1.00 53.91 1096 LEU A C 1
ATOM 8007 O O . LEU A 1 1096 ? -12.272 -11.005 14.344 1.00 53.91 1096 LEU A O 1
ATOM 8011 N N . SER A 1 1097 ? -12.878 -13.148 14.102 1.00 49.03 1097 SER A N 1
ATOM 8012 C CA . SER A 1 1097 ? -11.748 -13.561 13.268 1.00 49.03 1097 SER A CA 1
ATOM 8013 C C . SER A 1 1097 ? -12.047 -13.346 11.780 1.00 49.03 1097 SER A C 1
ATOM 8015 O O . SER A 1 1097 ? -12.307 -14.286 11.024 1.00 49.03 1097 SER A O 1
ATOM 8017 N N . ALA A 1 1098 ? -12.043 -12.079 11.365 1.00 44.28 1098 ALA A N 1
ATOM 8018 C CA . ALA A 1 1098 ? -12.126 -11.703 9.958 1.00 44.28 1098 ALA A CA 1
ATOM 8019 C C . ALA A 1 1098 ? -10.754 -11.767 9.259 1.00 44.28 1098 ALA A C 1
ATOM 8021 O O . ALA A 1 1098 ? -10.737 -12.000 8.065 1.00 44.28 1098 ALA A O 1
ATOM 8022 N N . ASP A 1 1099 ? -9.622 -11.668 9.962 1.00 42.94 1099 ASP A N 1
ATOM 8023 C CA . ASP A 1 1099 ? -8.314 -11.408 9.321 1.00 42.94 1099 ASP A CA 1
ATOM 8024 C C . ASP A 1 1099 ? -7.748 -12.550 8.459 1.00 42.94 1099 ASP A C 1
ATOM 8026 O O . ASP A 1 1099 ? -6.947 -12.304 7.564 1.00 42.94 1099 ASP A O 1
ATOM 8030 N N . GLU A 1 1100 ? -8.193 -13.795 8.649 1.00 43.00 1100 GLU A N 1
ATOM 8031 C CA . GLU A 1 1100 ? -7.805 -14.908 7.762 1.00 43.00 1100 GLU A CA 1
ATOM 8032 C C . GLU A 1 1100 ? -8.722 -15.052 6.529 1.00 43.00 1100 GLU A C 1
ATOM 8034 O O . GLU A 1 1100 ? -8.434 -15.861 5.650 1.00 43.00 1100 GLU A O 1
ATOM 8039 N N . PHE A 1 1101 ? -9.830 -14.298 6.458 1.00 48.28 1101 PHE A N 1
ATOM 8040 C CA . PHE A 1 1101 ? -10.864 -14.422 5.417 1.00 48.28 1101 PHE A CA 1
ATOM 8041 C C . PHE A 1 1101 ? -11.504 -13.079 4.988 1.00 48.28 1101 PHE A C 1
ATOM 8043 O O . PHE A 1 1101 ? -12.565 -13.081 4.354 1.00 48.28 1101 PHE A O 1
ATOM 8050 N N . SER A 1 1102 ? -10.918 -11.932 5.343 1.00 48.72 1102 SER A N 1
ATOM 8051 C CA . SER A 1 1102 ? -11.452 -10.597 5.058 1.00 48.72 1102 SER A CA 1
ATOM 8052 C C . SER A 1 1102 ? -10.891 -10.047 3.749 1.00 48.72 1102 SER A C 1
ATOM 8054 O O . SER A 1 1102 ? -9.693 -10.076 3.496 1.00 48.72 1102 SER A O 1
ATOM 8056 N N . GLY A 1 1103 ? -11.783 -9.546 2.893 1.00 47.84 1103 GLY A N 1
ATOM 8057 C CA . GLY A 1 1103 ? -11.434 -8.591 1.836 1.00 47.84 1103 GLY A CA 1
ATOM 8058 C C . GLY A 1 1103 ? -11.778 -7.159 2.265 1.00 47.84 1103 GLY A C 1
ATOM 8059 O O . GLY A 1 1103 ? -12.445 -6.976 3.287 1.00 47.84 1103 GLY A O 1
ATOM 8060 N N . ASP A 1 1104 ? -11.424 -6.160 1.449 1.00 42.69 1104 ASP A N 1
ATOM 8061 C CA . ASP A 1 1104 ? -11.511 -4.699 1.708 1.00 42.69 1104 ASP A CA 1
ATOM 8062 C C . ASP A 1 1104 ? -12.883 -4.153 2.165 1.00 42.69 1104 ASP A C 1
ATOM 8064 O O . ASP A 1 1104 ? -13.032 -2.998 2.577 1.00 42.69 1104 ASP A O 1
ATOM 8068 N N . HIS A 1 1105 ? -13.937 -4.966 2.110 1.00 51.25 1105 HIS A N 1
ATOM 8069 C CA . HIS A 1 1105 ? -15.292 -4.583 2.499 1.00 51.25 1105 HIS A CA 1
ATOM 8070 C C . HIS A 1 1105 ? -15.839 -5.320 3.724 1.00 51.25 1105 HIS A C 1
ATOM 8072 O O . HIS A 1 1105 ? -16.903 -4.927 4.211 1.00 51.25 1105 HIS A O 1
ATOM 8078 N N . LEU A 1 1106 ? -15.126 -6.311 4.268 1.00 62.53 1106 LEU A N 1
ATOM 8079 C CA . LEU A 1 1106 ? -15.531 -7.050 5.461 1.00 62.53 1106 LEU A CA 1
ATOM 8080 C C . LEU A 1 1106 ? -14.889 -6.424 6.710 1.00 62.53 1106 LEU A C 1
ATOM 8082 O O . LEU A 1 1106 ? -13.760 -6.735 7.062 1.00 62.53 1106 LEU A O 1
ATOM 8086 N N . ALA A 1 1107 ? -15.629 -5.550 7.396 1.00 61.19 1107 ALA A N 1
ATOM 8087 C CA . ALA A 1 1107 ? -15.265 -5.077 8.733 1.00 61.19 1107 ALA A CA 1
ATOM 8088 C C . ALA A 1 1107 ? -16.277 -5.597 9.760 1.00 61.19 1107 ALA A C 1
ATOM 8090 O O . ALA A 1 1107 ? -17.464 -5.756 9.459 1.00 61.19 1107 ALA A O 1
ATOM 8091 N N . VAL A 1 1108 ? -15.824 -5.855 10.987 1.00 59.81 1108 VAL A N 1
ATOM 8092 C CA . VAL A 1 1108 ? -16.694 -6.392 12.036 1.00 59.81 1108 VAL A CA 1
ATOM 8093 C C . VAL A 1 1108 ? -17.823 -5.399 12.350 1.00 59.81 1108 VAL A C 1
ATOM 8095 O O . VAL A 1 1108 ? -17.570 -4.263 12.748 1.00 59.81 1108 VAL A O 1
ATOM 8098 N N . GLY A 1 1109 ? -19.074 -5.845 12.188 1.00 67.62 1109 GLY A N 1
ATOM 8099 C CA . GLY A 1 1109 ? -20.283 -5.028 12.362 1.00 67.62 1109 GLY A CA 1
ATOM 8100 C C . GLY A 1 1109 ? -20.908 -4.523 11.057 1.00 67.62 1109 GLY A C 1
ATOM 8101 O O . GLY A 1 1109 ? -21.972 -3.906 11.106 1.00 67.62 1109 GLY A O 1
ATOM 8102 N N . LYS A 1 1110 ? -20.306 -4.799 9.890 1.00 78.00 1110 LYS A N 1
ATOM 8103 C CA . LYS A 1 1110 ? -20.931 -4.491 8.598 1.00 78.00 1110 LYS A CA 1
ATOM 8104 C C . LYS A 1 1110 ? -22.130 -5.389 8.310 1.00 78.00 1110 LYS A C 1
ATOM 8106 O O . LYS A 1 1110 ? -22.113 -6.601 8.530 1.00 78.00 1110 LYS A O 1
ATOM 8111 N N . THR A 1 1111 ? -23.157 -4.774 7.750 1.00 86.62 1111 THR A N 1
ATOM 8112 C CA . THR A 1 1111 ? -24.377 -5.424 7.283 1.00 86.62 1111 THR A CA 1
ATOM 8113 C C . THR A 1 1111 ? -24.650 -5.025 5.836 1.00 86.62 1111 THR A C 1
ATOM 8115 O O . THR A 1 1111 ? -24.038 -4.102 5.291 1.00 86.62 1111 THR A O 1
ATOM 8118 N N . VAL A 1 1112 ? -25.563 -5.738 5.190 1.00 89.12 1112 VAL A N 1
ATOM 8119 C CA . VAL A 1 1112 ? -26.110 -5.369 3.886 1.00 89.12 1112 VAL A CA 1
ATOM 8120 C C . VAL A 1 1112 ? -27.628 -5.333 3.979 1.00 89.12 1112 VAL A C 1
ATOM 8122 O O . VAL A 1 1112 ? -28.253 -6.253 4.507 1.00 89.12 1112 VAL A O 1
ATOM 8125 N N . VAL A 1 1113 ? -28.225 -4.257 3.481 1.00 89.81 1113 VAL A N 1
ATOM 8126 C CA . VAL A 1 1113 ? -29.670 -4.141 3.293 1.00 89.81 1113 VAL A CA 1
ATOM 8127 C C . VAL A 1 1113 ? -29.998 -4.636 1.894 1.00 89.81 1113 VAL A C 1
ATOM 8129 O O . VAL A 1 1113 ? -29.562 -4.041 0.909 1.00 89.81 1113 VAL A O 1
ATOM 8132 N N . ILE A 1 1114 ? -30.764 -5.721 1.816 1.00 88.06 1114 ILE A N 1
ATOM 8133 C CA . ILE A 1 1114 ? -31.319 -6.264 0.576 1.00 88.06 1114 ILE A CA 1
ATOM 8134 C C . ILE A 1 1114 ? -32.801 -5.891 0.535 1.00 88.06 1114 ILE A C 1
ATOM 8136 O O . ILE A 1 1114 ? -33.577 -6.324 1.387 1.00 88.06 1114 ILE A O 1
ATOM 8140 N N . GLU A 1 1115 ? -33.198 -5.074 -0.438 1.00 77.69 1115 GLU A N 1
ATOM 8141 C CA . GLU A 1 1115 ? -34.561 -4.516 -0.512 1.00 77.69 1115 GLU A CA 1
ATOM 8142 C C . GLU A 1 1115 ? -35.576 -5.491 -1.141 1.00 77.69 1115 GLU A C 1
ATOM 8144 O O . GLU A 1 1115 ? -36.784 -5.334 -0.964 1.00 77.69 1115 GLU A O 1
ATOM 8149 N N . ASP A 1 1116 ? -35.099 -6.528 -1.838 1.00 75.62 1116 ASP A N 1
ATOM 8150 C CA . ASP A 1 1116 ? -35.935 -7.463 -2.591 1.00 75.62 1116 ASP A CA 1
ATOM 8151 C C . ASP A 1 1116 ? -35.824 -8.899 -2.102 1.00 75.62 1116 ASP A C 1
ATOM 8153 O O . ASP A 1 1116 ? -34.737 -9.439 -1.902 1.00 75.62 1116 ASP A O 1
ATOM 8157 N N . ALA A 1 1117 ? -36.973 -9.565 -2.006 1.00 71.50 1117 ALA A N 1
ATOM 8158 C CA . ALA A 1 1117 ? -36.996 -11.003 -1.818 1.00 71.50 1117 ALA A CA 1
ATOM 8159 C C . ALA A 1 1117 ? -36.680 -11.706 -3.148 1.00 71.50 1117 ALA A C 1
ATOM 8161 O O . ALA A 1 1117 ? -37.415 -11.551 -4.126 1.00 71.50 1117 ALA A O 1
ATOM 8162 N N . GLN A 1 1118 ? -35.628 -12.522 -3.180 1.00 69.25 1118 GLN A N 1
ATOM 8163 C CA . GLN A 1 1118 ? -35.253 -13.323 -4.349 1.00 69.25 1118 GLN A CA 1
ATOM 8164 C C . GLN A 1 1118 ? -34.943 -14.761 -3.950 1.00 69.25 1118 GLN A C 1
ATOM 8166 O O . GLN A 1 1118 ? -34.251 -15.009 -2.967 1.00 69.25 1118 GLN A O 1
ATOM 8171 N N . ASN A 1 1119 ? -35.462 -15.718 -4.727 1.00 65.50 1119 ASN A N 1
ATOM 8172 C CA . ASN A 1 1119 ? -35.130 -17.149 -4.658 1.00 65.50 1119 ASN A CA 1
ATOM 8173 C C . ASN A 1 1119 ? -35.113 -17.795 -3.250 1.00 65.50 1119 ASN A C 1
ATOM 8175 O O . ASN A 1 1119 ? -34.463 -18.816 -3.055 1.00 65.50 1119 ASN A O 1
ATOM 8179 N N . GLY A 1 1120 ? -35.863 -17.259 -2.280 1.00 70.56 1120 GLY A N 1
ATOM 8180 C CA . GLY A 1 1120 ? -35.955 -17.799 -0.917 1.00 70.56 1120 GLY A CA 1
ATOM 8181 C C . GLY A 1 1120 ? -35.213 -17.002 0.162 1.00 70.56 1120 GLY A C 1
ATOM 8182 O O . GLY A 1 1120 ? -35.415 -17.302 1.336 1.00 70.56 1120 GLY A O 1
ATOM 8183 N N . LEU A 1 1121 ? -34.438 -15.970 -0.195 1.00 83.44 1121 LEU A N 1
ATOM 8184 C CA . LEU A 1 1121 ? -33.924 -14.969 0.745 1.00 83.44 1121 LEU A CA 1
ATOM 8185 C C . LEU A 1 1121 ? -34.945 -13.819 0.875 1.00 83.44 1121 LEU A C 1
ATOM 8187 O O . LEU A 1 1121 ? -35.262 -13.190 -0.137 1.00 83.44 1121 LEU A O 1
ATOM 8191 N N . PRO A 1 1122 ? -35.513 -13.545 2.065 1.00 86.31 1122 PRO A N 1
ATOM 8192 C CA . PRO A 1 1122 ? -36.399 -12.396 2.278 1.00 86.31 1122 PRO A CA 1
ATOM 8193 C C . PRO A 1 1122 ? -35.688 -11.043 2.096 1.00 86.31 1122 PRO A C 1
ATOM 8195 O O . PRO A 1 1122 ? -34.475 -10.952 2.259 1.00 86.31 1122 PRO A O 1
ATOM 8198 N N . ALA A 1 1123 ? -36.436 -9.968 1.842 1.00 86.88 1123 ALA A N 1
ATOM 8199 C CA . ALA A 1 1123 ? -35.895 -8.614 1.984 1.00 86.88 1123 ALA A CA 1
ATOM 8200 C C . ALA A 1 1123 ? -35.585 -8.321 3.465 1.00 86.88 1123 ALA A C 1
ATOM 8202 O O . ALA A 1 1123 ? -36.361 -8.710 4.346 1.00 86.88 1123 ALA A O 1
ATOM 8203 N N . GLY A 1 1124 ? -34.471 -7.648 3.749 1.00 88.62 1124 GLY A N 1
ATOM 8204 C CA . GLY A 1 1124 ? -34.045 -7.337 5.112 1.00 88.62 1124 GLY A CA 1
ATOM 8205 C C . GLY A 1 1124 ? -32.582 -6.911 5.231 1.00 88.62 1124 GLY A C 1
ATOM 8206 O O . GLY A 1 1124 ? -31.846 -6.857 4.247 1.00 88.62 1124 GLY A O 1
ATOM 8207 N N . SER A 1 1125 ? -32.172 -6.607 6.463 1.00 88.44 1125 SER A N 1
ATOM 8208 C CA . SER A 1 1125 ? -30.770 -6.371 6.812 1.00 88.44 1125 SER A CA 1
ATOM 8209 C C . SER A 1 1125 ? -30.123 -7.681 7.254 1.00 88.44 1125 SER A C 1
ATOM 8211 O O . SER A 1 1125 ? -30.680 -8.403 8.083 1.00 88.44 1125 SER A O 1
ATOM 8213 N N . TYR A 1 1126 ? -28.955 -7.977 6.695 1.00 89.19 1126 TYR A N 1
ATOM 8214 C CA . TYR A 1 1126 ? -28.206 -9.199 6.946 1.00 89.19 1126 TYR A CA 1
ATOM 8215 C C . TYR A 1 1126 ? -26.787 -8.881 7.399 1.00 89.19 1126 TYR A C 1
ATOM 8217 O O . TYR A 1 1126 ? -26.127 -8.010 6.832 1.00 89.19 1126 TYR A O 1
ATOM 8225 N N . THR A 1 1127 ? -26.299 -9.618 8.394 1.00 86.56 1127 THR A N 1
ATOM 8226 C CA . THR A 1 1127 ? -24.891 -9.580 8.791 1.00 86.56 1127 THR A CA 1
ATOM 8227 C C . THR A 1 1127 ? -24.021 -10.137 7.673 1.00 86.56 1127 THR A C 1
ATOM 8229 O O . THR A 1 1127 ? -24.281 -11.234 7.176 1.00 86.56 1127 THR A O 1
ATOM 8232 N N . LEU A 1 1128 ? -22.986 -9.387 7.286 1.00 86.75 1128 LEU A N 1
ATOM 8233 C CA . LEU A 1 1128 ? -21.986 -9.872 6.343 1.00 86.75 1128 LEU A CA 1
ATOM 8234 C C . LEU A 1 1128 ? -20.975 -10.740 7.087 1.00 86.75 1128 LEU A C 1
ATOM 8236 O O . LEU A 1 1128 ? -20.302 -10.283 8.010 1.00 86.75 1128 LEU A O 1
ATOM 8240 N N . LEU A 1 1129 ? -20.887 -12.000 6.677 1.00 83.75 1129 LEU A N 1
ATOM 8241 C CA . LEU A 1 1129 ? -19.955 -12.986 7.208 1.00 83.75 1129 LEU A CA 1
ATOM 8242 C C . LEU A 1 1129 ? -18.846 -13.253 6.178 1.00 83.75 1129 LEU A C 1
ATOM 8244 O O . LEU A 1 1129 ? -19.067 -13.046 4.979 1.00 83.75 1129 LEU A O 1
ATOM 8248 N N . PRO A 1 1130 ? -17.669 -13.748 6.603 1.00 82.94 1130 PRO A N 1
ATOM 8249 C CA . PRO A 1 1130 ? -16.659 -14.224 5.665 1.00 82.94 1130 PRO A CA 1
ATOM 8250 C C . PRO A 1 1130 ? -17.249 -15.240 4.677 1.00 82.94 1130 PRO A C 1
ATOM 8252 O O . PRO A 1 1130 ? -18.075 -16.069 5.066 1.00 82.94 1130 PRO A O 1
ATOM 8255 N N . ALA A 1 1131 ? -16.816 -15.210 3.412 1.00 86.19 1131 ALA A N 1
ATOM 8256 C CA . ALA A 1 1131 ? -17.393 -16.031 2.339 1.00 86.19 1131 ALA A CA 1
ATOM 8257 C C . ALA A 1 1131 ? -17.460 -17.528 2.689 1.00 86.19 1131 ALA A C 1
ATOM 8259 O O . ALA A 1 1131 ? -18.415 -18.213 2.330 1.00 86.19 1131 ALA A O 1
ATOM 8260 N N . ARG A 1 1132 ? -16.499 -18.030 3.471 1.00 84.50 1132 ARG A N 1
ATOM 8261 C CA . ARG A 1 1132 ? -16.436 -19.424 3.927 1.00 84.50 1132 ARG A CA 1
ATOM 8262 C C . ARG A 1 1132 ? -17.661 -19.903 4.712 1.00 84.50 1132 ARG A C 1
ATOM 8264 O O . ARG A 1 1132 ? -17.994 -21.085 4.669 1.00 84.50 1132 ARG A O 1
ATOM 8271 N N . TYR A 1 1133 ? -18.382 -18.995 5.369 1.00 85.38 1133 TYR A N 1
ATOM 8272 C CA . TYR A 1 1133 ? -19.631 -19.316 6.067 1.00 85.38 1133 TYR A CA 1
ATOM 8273 C C . TYR A 1 1133 ? -20.753 -19.733 5.097 1.00 85.38 1133 TYR A C 1
ATOM 8275 O O . TYR A 1 1133 ? -21.743 -20.317 5.536 1.00 85.38 1133 TYR A O 1
ATOM 8283 N N . ALA A 1 1134 ? -20.577 -19.533 3.782 1.00 89.44 1134 ALA A N 1
ATOM 8284 C CA . ALA A 1 1134 ? -21.453 -20.068 2.741 1.00 89.44 1134 ALA A CA 1
ATOM 8285 C C . ALA A 1 1134 ? -21.433 -21.613 2.660 1.00 89.44 1134 ALA A C 1
ATOM 8287 O O . ALA A 1 1134 ? -22.288 -22.219 2.018 1.00 89.44 1134 ALA A O 1
ATOM 8288 N N . LEU A 1 1135 ? -20.478 -22.290 3.310 1.00 87.12 1135 LEU A N 1
ATOM 8289 C CA . LEU A 1 1135 ? -20.465 -23.755 3.377 1.00 87.12 1135 LEU A CA 1
ATOM 8290 C C . LEU A 1 1135 ? -21.489 -24.325 4.371 1.00 87.12 1135 LEU A C 1
ATOM 8292 O O . LEU A 1 1135 ? -21.797 -25.516 4.288 1.00 87.12 1135 LEU A O 1
ATOM 8296 N N . LEU A 1 1136 ? -22.043 -23.495 5.261 1.00 86.50 1136 LEU A N 1
ATOM 8297 C CA . LEU A 1 1136 ? -23.063 -23.893 6.233 1.00 86.50 1136 LEU A CA 1
ATOM 8298 C C . LEU A 1 1136 ? -24.443 -24.075 5.581 1.00 86.50 1136 LEU A C 1
ATOM 8300 O O . LEU A 1 1136 ? -24.782 -23.411 4.598 1.00 86.50 1136 LEU A O 1
ATOM 8304 N N . GLU A 1 1137 ? -25.265 -24.967 6.140 1.00 86.19 1137 GLU A N 1
ATOM 8305 C CA . GLU A 1 1137 ? -26.613 -25.231 5.627 1.00 86.19 1137 GLU A CA 1
ATOM 8306 C C . GLU A 1 1137 ? -27.510 -23.986 5.748 1.00 86.19 1137 GLU A C 1
ATOM 8308 O O . GLU A 1 1137 ? -27.480 -23.271 6.747 1.00 86.19 1137 GLU A O 1
ATOM 8313 N N . GLY A 1 1138 ? -28.310 -23.709 4.713 1.00 86.19 1138 GLY A N 1
ATOM 8314 C CA . GLY A 1 1138 ? -29.213 -22.551 4.680 1.00 86.19 1138 GLY A CA 1
ATOM 8315 C C . GLY A 1 1138 ? -28.536 -21.190 4.454 1.00 86.19 1138 GLY A C 1
ATOM 8316 O O . GLY A 1 1138 ? -29.225 -20.170 4.429 1.00 86.19 1138 GLY A O 1
ATOM 8317 N N . SER A 1 1139 ? -27.215 -21.162 4.275 1.00 89.50 1139 SER A N 1
ATOM 8318 C CA . SER A 1 1139 ? -26.463 -19.947 3.956 1.00 89.50 1139 SER A CA 1
ATOM 8319 C C . SER A 1 1139 ? -26.582 -19.529 2.482 1.00 89.50 1139 SER A C 1
ATOM 8321 O O . SER A 1 1139 ? -27.041 -20.280 1.614 1.00 89.50 1139 SER A O 1
ATOM 8323 N N . TRP A 1 1140 ? -26.149 -18.303 2.204 1.00 91.88 1140 TRP A N 1
ATOM 8324 C CA . TRP A 1 1140 ? -26.107 -17.677 0.887 1.00 91.88 1140 TRP A CA 1
ATOM 8325 C C . TRP A 1 1140 ? -24.711 -17.124 0.621 1.00 91.88 1140 TRP A C 1
ATOM 8327 O O . TRP A 1 1140 ? -24.107 -16.541 1.519 1.00 91.88 1140 TRP A O 1
ATOM 8337 N N . LEU A 1 1141 ? -24.228 -17.277 -0.611 1.00 91.06 1141 LEU A N 1
ATOM 8338 C CA . LEU A 1 1141 ? -23.025 -16.625 -1.120 1.00 91.06 1141 LEU A CA 1
ATOM 8339 C C . LEU A 1 1141 ? -23.438 -15.334 -1.840 1.00 91.06 1141 LEU A C 1
ATOM 8341 O O . LEU A 1 1141 ? -24.249 -15.364 -2.769 1.00 91.06 1141 LEU A O 1
ATOM 8345 N N . LEU A 1 1142 ? -22.880 -14.215 -1.392 1.00 90.38 1142 LEU A N 1
ATOM 8346 C CA . LEU A 1 1142 ? -23.090 -12.868 -1.911 1.00 90.38 1142 LEU A CA 1
ATOM 8347 C C . LEU A 1 1142 ? -21.805 -12.393 -2.597 1.00 90.38 1142 LEU A C 1
ATOM 8349 O O . LEU A 1 1142 ? -20.736 -12.491 -2.004 1.00 90.38 1142 LEU A O 1
ATOM 8353 N N . ASN A 1 1143 ? -21.900 -11.839 -3.801 1.00 89.00 1143 ASN A N 1
ATOM 8354 C CA . ASN A 1 1143 ? -20.783 -11.217 -4.515 1.00 89.00 1143 ASN A CA 1
ATOM 8355 C C . ASN A 1 1143 ? -21.160 -9.779 -4.898 1.00 89.00 1143 ASN A C 1
ATOM 8357 O O . ASN A 1 1143 ? -22.246 -9.560 -5.432 1.00 89.00 1143 ASN A O 1
ATOM 8361 N N . LEU A 1 1144 ? -20.303 -8.799 -4.607 1.00 87.44 1144 LEU A N 1
ATOM 8362 C CA . LEU A 1 1144 ? -20.508 -7.410 -5.040 1.00 87.44 1144 LEU A CA 1
ATOM 8363 C C . LEU A 1 1144 ? -20.137 -7.269 -6.522 1.00 87.44 1144 LEU A C 1
ATOM 8365 O O . LEU A 1 1144 ? -19.009 -7.565 -6.910 1.00 87.44 1144 LEU A O 1
ATOM 8369 N N . GLU A 1 1145 ? -21.059 -6.763 -7.333 1.00 82.88 1145 GLU A N 1
ATOM 8370 C CA . GLU A 1 1145 ? -20.841 -6.507 -8.757 1.00 82.88 1145 GLU A CA 1
ATOM 8371 C C . GLU A 1 1145 ? -20.488 -5.023 -8.957 1.00 82.88 1145 GLU A C 1
ATOM 8373 O O . GLU A 1 1145 ? -21.354 -4.190 -9.233 1.00 82.88 1145 GLU A O 1
ATOM 8378 N N . SER A 1 1146 ? -19.209 -4.679 -8.774 1.00 68.25 1146 SER A N 1
ATOM 8379 C CA . SER A 1 1146 ? -18.706 -3.292 -8.746 1.00 68.25 1146 SER A CA 1
ATOM 8380 C C . SER A 1 1146 ? -19.005 -2.475 -10.007 1.00 68.25 1146 SER A C 1
ATOM 8382 O O . SER A 1 1146 ? -19.122 -1.255 -9.928 1.00 68.25 1146 SER A O 1
ATOM 8384 N N . ASP A 1 1147 ? -19.185 -3.138 -11.150 1.00 65.38 1147 ASP A N 1
ATOM 8385 C CA . ASP A 1 1147 ? -19.498 -2.497 -12.434 1.00 65.38 1147 ASP A CA 1
ATOM 8386 C C . ASP A 1 1147 ? -20.935 -1.939 -12.494 1.00 65.38 1147 ASP A C 1
ATOM 8388 O O . ASP A 1 1147 ? -21.279 -1.177 -13.400 1.00 65.38 1147 ASP A O 1
ATOM 8392 N N . PHE A 1 1148 ? -21.795 -2.307 -11.536 1.00 67.88 1148 PHE A N 1
ATOM 8393 C CA . PHE A 1 1148 ? -23.206 -1.926 -11.491 1.00 67.88 1148 PHE A CA 1
ATOM 8394 C C . PHE A 1 1148 ? -23.518 -1.108 -10.231 1.00 67.88 1148 PHE A C 1
ATOM 8396 O O . PHE A 1 1148 ? -23.991 -1.624 -9.212 1.00 67.88 1148 PHE A O 1
ATOM 8403 N N . VAL A 1 1149 ? -23.301 0.202 -10.328 1.00 65.12 1149 VAL A N 1
ATOM 8404 C CA . VAL A 1 1149 ? -23.657 1.186 -9.294 1.00 65.12 1149 VAL A CA 1
ATOM 8405 C C . VAL A 1 1149 ? -24.876 1.997 -9.741 1.00 65.12 1149 VAL A C 1
ATOM 8407 O O . VAL A 1 1149 ? -25.153 2.122 -10.931 1.00 65.12 1149 VAL A O 1
ATOM 8410 N N . ASP A 1 1150 ? -25.624 2.531 -8.779 1.00 64.88 1150 ASP A N 1
ATOM 8411 C CA . ASP A 1 1150 ? -26.870 3.278 -8.972 1.00 64.88 1150 ASP A CA 1
ATOM 8412 C C . ASP A 1 1150 ? -27.978 2.493 -9.680 1.00 64.88 1150 ASP A C 1
ATOM 8414 O O . ASP A 1 1150 ? -28.800 3.033 -10.431 1.00 64.88 1150 ASP A O 1
ATOM 8418 N N . ILE A 1 1151 ? -28.023 1.188 -9.426 1.00 66.75 1151 ILE A N 1
ATOM 8419 C CA . ILE A 1 1151 ? -29.122 0.368 -9.912 1.00 66.75 1151 ILE A CA 1
ATOM 8420 C C . ILE A 1 1151 ? -30.423 0.725 -9.188 1.00 66.75 1151 ILE A C 1
ATOM 8422 O O . ILE A 1 1151 ? -30.427 1.135 -8.027 1.00 66.75 1151 ILE A O 1
ATOM 8426 N N . ALA A 1 1152 ? -31.549 0.578 -9.886 1.00 65.81 1152 ALA A N 1
ATOM 8427 C CA . ALA A 1 1152 ? -32.846 0.885 -9.301 1.00 65.81 1152 ALA A CA 1
ATOM 8428 C C . ALA A 1 1152 ? -33.117 -0.022 -8.082 1.00 65.81 1152 ALA A C 1
ATOM 8430 O O . ALA A 1 1152 ? -32.907 -1.233 -8.188 1.00 65.81 1152 ALA A O 1
ATOM 8431 N N . PRO A 1 1153 ? -33.621 0.517 -6.956 1.00 68.88 1153 PRO A N 1
ATOM 8432 C CA . PRO A 1 1153 ? -34.152 -0.320 -5.887 1.00 68.88 1153 PRO A CA 1
ATOM 8433 C C . PRO A 1 1153 ? -35.311 -1.150 -6.441 1.00 68.88 1153 PRO A C 1
ATOM 8435 O O . PRO A 1 1153 ? -36.111 -0.638 -7.233 1.00 68.88 1153 PRO A O 1
ATOM 8438 N N . GLY A 1 1154 ? -35.422 -2.415 -6.051 1.00 65.62 1154 GLY A N 1
ATOM 8439 C CA . GLY A 1 1154 ? -36.422 -3.305 -6.642 1.00 65.62 1154 GLY A CA 1
ATOM 8440 C C . GLY A 1 1154 ? -35.882 -4.179 -7.779 1.00 65.62 1154 GLY A C 1
ATOM 8441 O O . GLY A 1 1154 ? -36.666 -4.866 -8.445 1.00 65.62 1154 GLY A O 1
ATOM 8442 N N . LEU A 1 1155 ? -34.583 -4.092 -8.101 1.00 65.19 1155 LEU A N 1
ATOM 8443 C CA . LEU A 1 1155 ? -34.017 -4.809 -9.237 1.00 65.19 1155 LEU A CA 1
ATOM 8444 C C . LEU A 1 1155 ? -33.878 -6.298 -8.922 1.00 65.19 1155 LEU A C 1
ATOM 8446 O O . LEU A 1 1155 ? -33.024 -6.702 -8.142 1.00 65.19 1155 LEU A O 1
ATOM 8450 N N . GLY A 1 1156 ? -34.668 -7.117 -9.616 1.00 63.38 1156 GLY A N 1
ATOM 8451 C CA . GLY A 1 1156 ? -34.480 -8.560 -9.700 1.00 63.38 1156 GLY A CA 1
ATOM 8452 C C . GLY A 1 1156 ? -34.117 -8.973 -11.119 1.00 63.38 1156 GLY A C 1
ATOM 8453 O O . GLY A 1 1156 ? -34.963 -8.910 -12.013 1.00 63.38 1156 GLY A O 1
ATOM 8454 N N . ALA A 1 1157 ? -32.880 -9.412 -11.335 1.00 71.44 1157 ALA A N 1
ATOM 8455 C CA . ALA A 1 1157 ? -32.453 -10.011 -12.599 1.00 71.44 1157 ALA A CA 1
ATOM 8456 C C . ALA A 1 1157 ? -31.752 -11.353 -12.359 1.00 71.44 1157 ALA A C 1
ATOM 8458 O O . ALA A 1 1157 ? -31.470 -11.741 -11.229 1.00 71.44 1157 ALA A O 1
ATOM 8459 N N . THR A 1 1158 ? -31.483 -12.091 -13.431 1.00 75.31 1158 THR A N 1
ATOM 8460 C CA . THR A 1 1158 ? -30.678 -13.314 -13.373 1.00 75.31 1158 THR A CA 1
ATOM 8461 C C . THR A 1 1158 ? -29.516 -13.158 -14.339 1.00 75.31 1158 THR A C 1
ATOM 8463 O O . THR A 1 1158 ? -29.720 -12.861 -15.522 1.00 75.31 1158 THR A O 1
ATOM 8466 N N . LEU A 1 1159 ? -28.300 -13.313 -13.825 1.00 74.12 1159 LEU A N 1
ATOM 8467 C CA . LEU A 1 1159 ? -27.080 -13.306 -14.617 1.00 74.12 1159 LEU A CA 1
ATOM 8468 C C . LEU A 1 1159 ? -27.045 -14.520 -15.560 1.00 74.12 1159 LEU A C 1
ATOM 8470 O O . LEU A 1 1159 ? -27.818 -15.473 -15.442 1.00 74.12 1159 LEU A O 1
ATOM 8474 N N . LEU A 1 1160 ? -26.166 -14.464 -16.563 1.00 68.06 1160 LEU A N 1
ATOM 8475 C CA . LEU A 1 1160 ? -26.037 -15.524 -17.575 1.00 68.06 1160 LEU A CA 1
ATOM 8476 C C . LEU A 1 1160 ? -25.587 -16.872 -16.991 1.00 68.06 1160 LEU A C 1
ATOM 8478 O O . LEU A 1 1160 ? -25.848 -17.910 -17.598 1.00 68.06 1160 LEU A O 1
ATOM 8482 N N . ASP A 1 1161 ? -24.952 -16.828 -15.827 1.00 68.31 1161 ASP A N 1
ATOM 8483 C CA . ASP A 1 1161 ? -24.469 -17.957 -15.039 1.00 68.31 1161 ASP A CA 1
ATOM 8484 C C . ASP A 1 1161 ? -25.530 -18.526 -14.070 1.00 68.31 1161 ASP A C 1
ATOM 8486 O O . ASP A 1 1161 ? -25.248 -19.477 -13.340 1.00 68.31 1161 ASP A O 1
ATOM 8490 N N . GLY A 1 1162 ? -26.742 -17.952 -14.055 1.00 72.31 1162 GLY A N 1
ATOM 8491 C CA . GLY A 1 1162 ? -27.861 -18.359 -13.204 1.00 72.31 1162 GLY A CA 1
ATOM 8492 C C . GLY A 1 1162 ? -27.950 -17.660 -11.842 1.00 72.31 1162 GLY A C 1
ATOM 8493 O O . GLY A 1 1162 ? -28.944 -17.869 -11.145 1.00 72.31 1162 GLY A O 1
ATOM 8494 N N . ALA A 1 1163 ? -26.981 -16.821 -11.459 1.00 78.88 1163 ALA A N 1
ATOM 8495 C CA . ALA A 1 1163 ? -27.029 -16.097 -10.188 1.00 78.88 1163 ALA A CA 1
ATOM 8496 C C . ALA A 1 1163 ? -28.132 -15.025 -10.186 1.00 78.88 1163 ALA A C 1
ATOM 8498 O O . ALA A 1 1163 ? -28.382 -14.371 -11.203 1.00 78.88 1163 ALA A O 1
ATOM 8499 N N . ALA A 1 1164 ? -28.796 -14.822 -9.047 1.00 82.88 1164 ALA A N 1
ATOM 8500 C CA . ALA A 1 1164 ? -29.786 -13.756 -8.905 1.00 82.88 1164 ALA A CA 1
ATOM 8501 C C . ALA A 1 1164 ? -29.074 -12.423 -8.652 1.00 82.88 1164 ALA A C 1
ATOM 8503 O O . ALA A 1 1164 ? -28.302 -12.321 -7.711 1.00 82.88 1164 ALA A O 1
ATOM 8504 N N . LEU A 1 1165 ? -29.333 -11.405 -9.465 1.00 83.31 1165 LEU A N 1
ATOM 8505 C CA . LEU A 1 1165 ? -28.817 -10.053 -9.271 1.00 83.31 1165 LEU A CA 1
ATOM 8506 C C . LEU A 1 1165 ? -29.851 -9.232 -8.494 1.00 83.31 1165 LEU A C 1
ATOM 8508 O O . LEU A 1 1165 ? -30.996 -9.124 -8.946 1.00 83.31 1165 LEU A O 1
ATOM 8512 N N . VAL A 1 1166 ? -29.445 -8.664 -7.358 1.00 84.56 1166 VAL A N 1
ATOM 8513 C CA . VAL A 1 1166 ? -30.286 -7.841 -6.476 1.00 84.56 1166 VAL A CA 1
ATOM 8514 C C . VAL A 1 1166 ? -29.683 -6.472 -6.211 1.00 84.56 1166 VAL A C 1
ATOM 8516 O O . VAL A 1 1166 ? -28.464 -6.313 -6.202 1.00 84.56 1166 VAL A O 1
ATOM 8519 N N . SER A 1 1167 ? -30.541 -5.489 -5.935 1.00 83.19 1167 SER A N 1
ATOM 8520 C CA . SER A 1 1167 ? -30.121 -4.206 -5.368 1.00 83.19 1167 SER A CA 1
ATOM 8521 C C . SER A 1 1167 ? -29.954 -4.272 -3.857 1.00 83.19 1167 SER A C 1
ATOM 8523 O O . SER A 1 1167 ? -30.858 -4.721 -3.150 1.00 83.19 1167 SER A O 1
ATOM 8525 N N . GLY A 1 1168 ? -28.830 -3.753 -3.366 1.00 86.56 1168 GLY A N 1
ATOM 8526 C CA . GLY A 1 1168 ? -28.592 -3.590 -1.939 1.00 86.56 1168 GLY A CA 1
ATOM 8527 C C . GLY A 1 1168 ? -27.706 -2.397 -1.603 1.00 86.56 1168 GLY A C 1
ATOM 8528 O O . GLY A 1 1168 ? -27.148 -1.732 -2.482 1.00 86.56 1168 GLY A O 1
ATOM 8529 N N . ARG A 1 1169 ? -27.582 -2.129 -0.304 1.00 86.69 1169 ARG A N 1
ATOM 8530 C CA . ARG A 1 1169 ? -26.709 -1.090 0.256 1.00 86.69 1169 ARG A CA 1
ATOM 8531 C C . ARG A 1 1169 ? -25.965 -1.646 1.457 1.00 86.69 1169 ARG A C 1
ATOM 8533 O O . ARG A 1 1169 ? -26.562 -2.339 2.278 1.00 86.69 1169 ARG A O 1
ATOM 8540 N N . PHE A 1 1170 ? -24.679 -1.339 1.573 1.00 86.12 1170 PHE A N 1
ATOM 8541 C CA . PHE A 1 1170 ? -23.960 -1.612 2.814 1.00 86.12 1170 PHE A CA 1
ATOM 8542 C C . PHE A 1 1170 ? -24.523 -0.750 3.942 1.00 86.12 1170 PHE A C 1
ATOM 8544 O O . PHE A 1 1170 ? -24.938 0.382 3.719 1.00 86.12 1170 PHE A O 1
ATOM 8551 N N . SER A 1 1171 ? -24.519 -1.280 5.151 1.00 85.75 1171 SER A N 1
ATOM 8552 C CA . SER A 1 1171 ? -24.909 -0.572 6.366 1.00 85.75 1171 SER A CA 1
ATOM 8553 C C . SER A 1 1171 ? -24.065 -1.065 7.535 1.00 85.75 1171 SER A C 1
ATOM 8555 O O . SER A 1 1171 ? -23.196 -1.932 7.376 1.00 85.75 1171 SER A O 1
ATOM 8557 N N . ILE A 1 1172 ? -24.293 -0.505 8.717 1.00 79.38 1172 ILE A N 1
ATOM 8558 C CA . ILE A 1 1172 ? -23.622 -0.930 9.943 1.00 79.38 1172 ILE A CA 1
ATOM 8559 C C . ILE A 1 1172 ? -24.677 -1.354 10.957 1.00 79.38 1172 ILE A C 1
ATOM 8561 O O . ILE A 1 1172 ? -25.719 -0.721 11.105 1.00 79.38 1172 ILE A O 1
ATOM 8565 N N . ALA A 1 1173 ? -24.428 -2.472 11.635 1.00 79.06 1173 ALA A N 1
ATOM 8566 C CA . ALA A 1 1173 ? -25.312 -2.949 12.685 1.00 79.06 1173 ALA A CA 1
ATOM 8567 C C . ALA A 1 1173 ? -25.410 -1.907 13.811 1.00 79.06 1173 ALA A C 1
ATOM 8569 O O . ALA A 1 1173 ? -24.396 -1.503 14.379 1.00 79.06 1173 ALA A O 1
ATOM 8570 N N . GLY A 1 1174 ? -26.637 -1.501 14.135 1.00 76.06 1174 GLY A N 1
ATOM 8571 C CA . GLY A 1 1174 ? -26.916 -0.598 15.248 1.00 76.06 1174 GLY A CA 1
ATOM 8572 C C . GLY A 1 1174 ? -26.656 0.882 14.993 1.00 76.06 1174 GLY A C 1
ATOM 8573 O O . GLY A 1 1174 ? -26.703 1.659 15.943 1.00 76.06 1174 GLY A O 1
ATOM 8574 N N . SER A 1 1175 ? -26.402 1.288 13.746 1.00 79.50 1175 SER A N 1
ATOM 8575 C CA . SER A 1 1175 ? -26.347 2.700 13.360 1.00 79.50 1175 SER A CA 1
ATOM 8576 C C . SER A 1 1175 ? -27.332 3.017 12.232 1.00 79.50 1175 SER A C 1
ATOM 8578 O O . SER A 1 1175 ? -27.835 2.122 11.551 1.00 79.50 1175 SER A O 1
ATOM 8580 N N . ASP A 1 1176 ? -27.587 4.310 12.026 1.00 80.94 1176 ASP A N 1
ATOM 8581 C CA . ASP A 1 1176 ? -28.393 4.818 10.908 1.00 80.94 1176 ASP A CA 1
ATOM 8582 C C . ASP A 1 1176 ? -27.573 4.956 9.606 1.00 80.94 1176 ASP A C 1
ATOM 8584 O O . ASP A 1 1176 ? -28.105 5.369 8.575 1.00 80.94 1176 ASP A O 1
ATOM 8588 N N . ALA A 1 1177 ? -26.280 4.606 9.639 1.00 82.12 1177 ALA A N 1
ATOM 8589 C CA . ALA A 1 1177 ? -25.379 4.764 8.506 1.00 82.12 1177 ALA A CA 1
ATOM 8590 C C . ALA A 1 1177 ? -25.657 3.707 7.427 1.00 82.12 1177 ALA A C 1
ATOM 8592 O O . ALA A 1 1177 ? -25.556 2.495 7.658 1.00 82.12 1177 ALA A O 1
ATOM 8593 N N . VAL A 1 1178 ? -25.955 4.175 6.217 1.00 83.00 1178 VAL A N 1
ATOM 8594 C CA . VAL A 1 1178 ? -26.228 3.343 5.045 1.00 83.00 1178 VAL A CA 1
ATOM 8595 C C . VAL A 1 1178 ? -25.484 3.927 3.854 1.00 83.00 1178 VAL A C 1
ATOM 8597 O O . VAL A 1 1178 ? -25.497 5.133 3.625 1.00 83.00 1178 VAL A O 1
ATOM 8600 N N . ALA A 1 1179 ? -24.856 3.063 3.061 1.00 78.75 1179 ALA A N 1
ATOM 8601 C CA . ALA A 1 1179 ? -24.185 3.466 1.840 1.00 78.75 1179 ALA A CA 1
ATOM 8602 C C . ALA A 1 1179 ? -25.156 4.272 0.955 1.00 78.75 1179 ALA A C 1
ATOM 8604 O O . ALA A 1 1179 ? -26.275 3.817 0.688 1.00 78.75 1179 ALA A O 1
ATOM 8605 N N . PRO A 1 1180 ? -24.744 5.454 0.473 1.00 69.06 1180 PRO A N 1
ATOM 8606 C CA . PRO A 1 1180 ? -25.653 6.393 -0.181 1.00 69.06 1180 PRO A CA 1
ATOM 8607 C C . PRO A 1 1180 ? -26.141 5.909 -1.552 1.00 69.06 1180 PRO A C 1
ATOM 8609 O O . PRO A 1 1180 ? -27.174 6.365 -2.043 1.00 69.06 1180 PRO A O 1
ATOM 8612 N N . ARG A 1 1181 ? -25.425 4.965 -2.173 1.00 74.56 1181 ARG A N 1
ATOM 8613 C CA . ARG A 1 1181 ? -25.706 4.447 -3.517 1.00 74.56 1181 ARG A CA 1
ATOM 8614 C C . ARG A 1 1181 ? -26.120 2.983 -3.460 1.00 74.56 1181 ARG A C 1
ATOM 8616 O O . ARG A 1 1181 ? -25.527 2.185 -2.735 1.00 74.56 1181 ARG A O 1
ATOM 8623 N N . TYR A 1 1182 ? -27.115 2.627 -4.267 1.00 77.12 1182 TYR A N 1
ATOM 8624 C CA . TYR A 1 1182 ? -27.461 1.230 -4.510 1.00 77.12 1182 TYR A CA 1
ATOM 8625 C C . TYR A 1 1182 ? -26.386 0.576 -5.369 1.00 77.12 1182 TYR A C 1
ATOM 8627 O O . TYR A 1 1182 ? -25.954 1.135 -6.375 1.00 77.12 1182 TYR A O 1
ATOM 8635 N N . THR A 1 1183 ? -25.986 -0.626 -4.983 1.00 80.62 1183 THR A N 1
ATOM 8636 C CA . THR A 1 1183 ? -25.048 -1.460 -5.739 1.00 80.62 1183 THR A CA 1
ATOM 8637 C C . THR A 1 1183 ? -25.713 -2.783 -6.065 1.00 80.62 1183 THR A C 1
ATOM 8639 O O . THR A 1 1183 ? -26.667 -3.195 -5.392 1.00 80.62 1183 THR A O 1
ATOM 8642 N N . ALA A 1 1184 ? -25.247 -3.422 -7.132 1.00 83.38 1184 ALA A N 1
ATOM 8643 C CA . ALA A 1 1184 ? -25.712 -4.748 -7.481 1.00 83.38 1184 ALA A CA 1
ATOM 8644 C C . ALA A 1 1184 ? -24.917 -5.819 -6.739 1.00 83.38 1184 ALA A C 1
ATOM 8646 O O . ALA A 1 1184 ? -23.690 -5.775 -6.666 1.00 83.38 1184 ALA A O 1
ATOM 8647 N N . PHE A 1 1185 ? -25.636 -6.807 -6.224 1.00 87.19 1185 PHE A N 1
ATOM 8648 C CA . PHE A 1 1185 ? -25.056 -8.010 -5.657 1.00 87.19 1185 PHE A CA 1
ATOM 8649 C C . PHE A 1 1185 ? -25.574 -9.225 -6.405 1.00 87.19 1185 PHE A C 1
ATOM 8651 O O . PHE A 1 1185 ? -26.781 -9.336 -6.635 1.00 87.19 1185 PHE A O 1
ATOM 8658 N N . SER A 1 1186 ? -24.691 -10.156 -6.752 1.00 87.81 1186 SER A N 1
ATOM 8659 C CA . SER A 1 1186 ? -25.117 -11.476 -7.196 1.00 87.81 1186 SER A CA 1
ATOM 8660 C C . SER A 1 1186 ? -25.230 -12.432 -6.005 1.00 87.81 1186 SER A C 1
ATOM 8662 O O . SER A 1 1186 ? -24.379 -12.485 -5.118 1.00 87.81 1186 SER A O 1
ATOM 8664 N N . LEU A 1 1187 ? -26.348 -13.153 -5.961 1.00 89.06 1187 LEU A N 1
ATOM 8665 C CA . LEU A 1 1187 ? -26.767 -14.044 -4.888 1.00 89.06 1187 LEU A CA 1
ATOM 8666 C C . LEU A 1 1187 ? -26.890 -15.475 -5.399 1.00 89.06 1187 LEU A C 1
ATOM 8668 O O . LEU A 1 1187 ? -27.533 -15.739 -6.425 1.00 89.06 1187 LEU A O 1
ATOM 8672 N N . ARG A 1 1188 ? -26.332 -16.407 -4.626 1.00 89.12 1188 ARG A N 1
ATOM 8673 C CA . ARG A 1 1188 ? -26.424 -17.855 -4.839 1.00 89.12 1188 ARG A CA 1
ATOM 8674 C C . ARG A 1 1188 ? -26.677 -18.574 -3.510 1.00 89.12 1188 ARG A C 1
ATOM 8676 O O . ARG A 1 1188 ? -26.186 -18.107 -2.479 1.00 89.12 1188 ARG A O 1
ATOM 8683 N N . PRO A 1 1189 ? -27.387 -19.715 -3.496 1.00 90.75 1189 PRO A N 1
ATOM 8684 C CA . PRO A 1 1189 ? -27.362 -20.613 -2.345 1.00 90.75 1189 PRO A CA 1
ATOM 8685 C C . PRO A 1 1189 ? -25.913 -20.969 -1.987 1.00 90.75 1189 PRO A C 1
ATOM 8687 O O . PRO A 1 1189 ? -25.118 -21.258 -2.878 1.00 90.75 1189 PRO A O 1
ATOM 8690 N N . GLY A 1 1190 ? -25.550 -20.977 -0.704 1.00 87.94 1190 GLY A N 1
ATOM 8691 C CA . GLY A 1 1190 ? -24.163 -21.220 -0.283 1.00 87.94 1190 GLY A CA 1
ATOM 8692 C C . GLY A 1 1190 ? -23.615 -22.588 -0.719 1.00 87.94 1190 GLY A C 1
ATOM 8693 O O . GLY A 1 1190 ? -22.429 -22.732 -1.015 1.00 87.94 1190 GLY A O 1
ATOM 8694 N N . ALA A 1 1191 ? -24.504 -23.573 -0.897 1.00 86.75 1191 ALA A N 1
ATOM 8695 C CA . ALA A 1 1191 ? -24.182 -24.879 -1.472 1.00 86.75 1191 ALA A CA 1
ATOM 8696 C C . ALA A 1 1191 ? -23.493 -24.794 -2.848 1.00 86.75 1191 ALA A C 1
ATOM 8698 O O . ALA A 1 1191 ? -22.644 -25.638 -3.146 1.00 86.75 1191 ALA A O 1
ATOM 8699 N N . ASP A 1 1192 ? -23.789 -23.760 -3.642 1.00 87.12 1192 ASP A N 1
ATOM 8700 C CA . ASP A 1 1192 ? -23.197 -23.556 -4.963 1.00 87.12 1192 ASP A CA 1
ATOM 8701 C C . ASP A 1 1192 ? -21.698 -23.245 -4.890 1.00 87.12 1192 ASP A C 1
ATOM 8703 O O . ASP A 1 1192 ? -21.007 -23.429 -5.885 1.00 87.12 1192 ASP A O 1
ATOM 8707 N N . ALA A 1 1193 ? -21.144 -22.845 -3.739 1.00 87.06 1193 ALA A N 1
ATOM 8708 C CA . ALA A 1 1193 ? -19.699 -22.643 -3.606 1.00 87.06 1193 ALA A CA 1
ATOM 8709 C C . ALA A 1 1193 ? -18.897 -23.912 -3.966 1.00 87.06 1193 ALA A C 1
ATOM 8711 O O . ALA A 1 1193 ? -17.840 -23.830 -4.591 1.00 87.06 1193 ALA A O 1
ATOM 8712 N N . ARG A 1 1194 ? -19.463 -25.095 -3.678 1.00 86.81 1194 ARG A N 1
ATOM 8713 C CA . ARG A 1 1194 ? -18.888 -26.418 -3.996 1.00 86.81 1194 ARG A CA 1
ATOM 8714 C C . ARG A 1 1194 ? -18.847 -26.723 -5.494 1.00 86.81 1194 ARG A C 1
ATOM 8716 O O . ARG A 1 1194 ? -18.183 -27.658 -5.932 1.00 86.81 1194 ARG A O 1
ATOM 8723 N N . VAL A 1 1195 ? -19.580 -25.951 -6.295 1.00 82.94 1195 VAL A N 1
ATOM 8724 C CA . VAL A 1 1195 ? -19.511 -26.030 -7.755 1.00 82.94 1195 VAL A CA 1
ATOM 8725 C C . VAL A 1 1195 ? -18.183 -25.436 -8.224 1.00 82.94 1195 VAL A C 1
ATOM 8727 O O . VAL A 1 1195 ? -17.551 -26.017 -9.100 1.00 82.94 1195 VAL A O 1
ATOM 8730 N N . PHE A 1 1196 ? -17.712 -24.352 -7.600 1.00 82.19 1196 PHE A N 1
ATOM 8731 C CA . PHE A 1 1196 ? -16.534 -23.590 -8.030 1.00 82.19 1196 PHE A CA 1
ATOM 8732 C C . PHE A 1 1196 ? -15.216 -24.003 -7.356 1.00 82.19 1196 PHE A C 1
ATOM 8734 O O . PHE A 1 1196 ? -14.162 -23.782 -7.949 1.00 82.19 1196 PHE A O 1
ATOM 8741 N N . SER A 1 1197 ? -15.271 -24.605 -6.164 1.00 88.25 1197 SER A N 1
ATOM 8742 C CA . SER A 1 1197 ? -14.099 -25.113 -5.437 1.00 88.25 1197 SER A CA 1
ATOM 8743 C C . SER A 1 1197 ? -14.426 -26.414 -4.699 1.00 88.25 1197 SER A C 1
ATOM 8745 O O . SER A 1 1197 ? -15.541 -26.599 -4.212 1.00 88.25 1197 SER A O 1
ATOM 8747 N N . GLU A 1 1198 ? -13.444 -27.314 -4.590 1.00 88.31 1198 GLU A N 1
ATOM 8748 C CA . GLU A 1 1198 ? -13.563 -28.555 -3.817 1.00 88.31 1198 GLU A CA 1
ATOM 8749 C C . GLU A 1 1198 ? -13.075 -28.351 -2.383 1.00 88.31 1198 GLU A C 1
ATOM 8751 O O . GLU A 1 1198 ? -11.987 -27.816 -2.153 1.00 88.31 1198 GLU A O 1
ATOM 8756 N N . TYR A 1 1199 ? -13.875 -28.809 -1.423 1.00 86.56 1199 TYR A N 1
ATOM 8757 C CA . TYR A 1 1199 ? -13.554 -28.738 -0.005 1.00 86.56 1199 TYR A CA 1
ATOM 8758 C C . TYR A 1 1199 ? -13.624 -30.136 0.601 1.00 86.56 1199 TYR A C 1
ATOM 8760 O O . TYR A 1 1199 ? -14.656 -30.801 0.517 1.00 86.56 1199 TYR A O 1
ATOM 8768 N N . ASP A 1 1200 ? -12.533 -30.566 1.228 1.00 85.56 1200 ASP A N 1
ATOM 8769 C CA . ASP A 1 1200 ? -12.556 -31.685 2.163 1.00 85.56 1200 ASP A CA 1
ATOM 8770 C C . ASP A 1 1200 ? -13.185 -31.189 3.469 1.00 85.56 1200 ASP A C 1
ATOM 8772 O O . ASP A 1 1200 ? -12.569 -30.441 4.236 1.00 85.56 1200 ASP A O 1
ATOM 8776 N N . GLU A 1 1201 ? -14.459 -31.531 3.669 1.00 80.69 1201 GLU A N 1
ATOM 8777 C CA . GLU A 1 1201 ? -15.220 -31.160 4.860 1.00 80.69 1201 GLU A CA 1
ATOM 8778 C C . GLU A 1 1201 ? -15.008 -32.201 5.950 1.00 80.69 1201 GLU A C 1
ATOM 8780 O O . GLU A 1 1201 ? -15.513 -33.325 5.905 1.00 80.69 1201 GLU A O 1
ATOM 8785 N N . GLN A 1 1202 ? -14.267 -31.803 6.969 1.00 80.25 1202 GLN A N 1
ATOM 8786 C CA . GLN A 1 1202 ? -13.950 -32.648 8.096 1.00 80.25 1202 GLN A CA 1
ATOM 8787 C C . GLN A 1 1202 ? -14.958 -32.374 9.200 1.00 80.25 1202 GLN A C 1
ATOM 8789 O O . GLN A 1 1202 ? -14.941 -31.315 9.827 1.00 80.25 1202 GLN A O 1
ATOM 8794 N N . LEU A 1 1203 ? -15.834 -33.348 9.438 1.00 81.50 1203 LEU A N 1
ATOM 8795 C CA . LEU A 1 1203 ? -16.742 -33.344 10.578 1.00 81.50 1203 LEU A CA 1
ATOM 8796 C C . LEU A 1 1203 ? -16.127 -34.117 11.742 1.00 81.50 1203 LEU A C 1
ATOM 8798 O O . LEU A 1 1203 ? -15.553 -35.199 11.575 1.00 81.50 1203 LEU A O 1
ATOM 8802 N N . SER A 1 1204 ? -16.298 -33.582 12.945 1.00 77.00 1204 SER A N 1
ATOM 8803 C CA . SER A 1 1204 ? -15.805 -34.194 14.179 1.00 77.00 1204 SER A CA 1
ATOM 8804 C C . SER A 1 1204 ? -16.285 -35.627 14.414 1.00 77.00 1204 SER A C 1
ATOM 8806 O O . SER A 1 1204 ? -15.521 -36.443 14.941 1.00 77.00 1204 SER A O 1
ATOM 8808 N N . SER A 1 1205 ? -17.520 -35.965 14.030 1.00 72.50 1205 SER A N 1
ATOM 8809 C CA . SER A 1 1205 ? -18.047 -37.328 14.161 1.00 72.50 1205 SER A CA 1
ATOM 8810 C C . SER A 1 1205 ? -17.336 -38.344 13.272 1.00 72.50 1205 SER A C 1
ATOM 8812 O O . SER A 1 1205 ? -17.061 -39.454 13.735 1.00 72.50 1205 SER A O 1
ATOM 8814 N N . LEU A 1 1206 ? -16.987 -37.961 12.041 1.00 68.12 1206 LEU A N 1
ATOM 8815 C CA . LEU A 1 1206 ? -16.334 -38.831 11.059 1.00 68.12 1206 LEU A CA 1
ATOM 8816 C C . LEU A 1 1206 ? -14.876 -39.122 11.432 1.00 68.12 1206 LEU A C 1
ATOM 8818 O O . LEU A 1 1206 ? -14.412 -40.250 11.283 1.00 68.12 1206 LEU A O 1
ATOM 8822 N N . PHE A 1 1207 ? -14.164 -38.132 11.979 1.00 63.94 1207 PHE A N 1
ATOM 8823 C CA . PHE A 1 1207 ? -12.740 -38.259 12.306 1.00 63.94 1207 PHE A CA 1
ATOM 8824 C C . PHE A 1 1207 ? -12.448 -39.313 13.384 1.00 63.94 1207 PHE A C 1
ATOM 8826 O O . PHE A 1 1207 ? -11.422 -39.992 13.354 1.00 63.94 1207 PHE A O 1
ATOM 8833 N N . GLN A 1 1208 ? -13.329 -39.461 14.372 1.00 59.78 1208 GLN A N 1
ATOM 8834 C CA . GLN A 1 1208 ? -13.004 -40.286 15.528 1.00 59.78 1208 GLN A CA 1
ATOM 8835 C C . GLN A 1 1208 ? -13.479 -41.743 15.434 1.00 59.78 1208 GLN A C 1
ATOM 8837 O O . GLN A 1 1208 ? -12.985 -42.560 16.214 1.00 59.78 1208 GLN A O 1
ATOM 8842 N N . GLU A 1 1209 ? -14.394 -42.118 14.527 1.00 55.78 1209 GLU A N 1
ATOM 8843 C CA . GLU A 1 1209 ? -14.824 -43.525 14.360 1.00 55.78 1209 GLU A CA 1
ATOM 8844 C C . GLU A 1 1209 ? -13.655 -44.489 14.077 1.00 55.78 1209 GLU A C 1
ATOM 8846 O O . GLU A 1 1209 ? -13.726 -45.659 14.453 1.00 55.78 1209 GLU A O 1
ATOM 8851 N N . GLU A 1 1210 ? -12.533 -43.991 13.550 1.00 52.31 1210 GLU A N 1
ATOM 8852 C CA . GLU A 1 1210 ? -11.315 -44.773 13.303 1.00 52.31 1210 GLU A CA 1
ATOM 8853 C C . GLU A 1 1210 ? -10.462 -45.067 14.559 1.00 52.31 1210 GLU A C 1
ATOM 8855 O O . GLU A 1 1210 ? -9.503 -45.842 14.486 1.00 52.31 1210 GLU A O 1
ATOM 8860 N N . ARG A 1 1211 ? -10.786 -44.507 15.739 1.00 50.66 1211 ARG A N 1
ATOM 8861 C CA . ARG A 1 1211 ? -10.005 -44.692 16.979 1.00 50.66 1211 ARG A CA 1
ATOM 8862 C C . ARG A 1 1211 ? -10.877 -45.114 18.176 1.00 50.66 1211 ARG A C 1
ATOM 8864 O O . ARG A 1 1211 ? -11.562 -44.300 18.784 1.00 50.66 1211 ARG A O 1
ATOM 8871 N N . SER A 1 1212 ? -10.743 -46.406 18.505 1.00 52.66 1212 SER A N 1
ATOM 8872 C CA . SER A 1 1212 ? -11.092 -47.121 19.754 1.00 52.66 1212 SER A CA 1
ATOM 8873 C C . SER A 1 1212 ? -12.571 -47.270 20.175 1.00 52.66 1212 SER A C 1
ATOM 8875 O O . SER A 1 1212 ? -13.471 -46.528 19.798 1.00 52.66 1212 SER A O 1
ATOM 8877 N N . SER A 1 1213 ? -12.812 -48.323 20.974 1.00 59.47 1213 SER A N 1
ATOM 8878 C CA . SER A 1 1213 ? -14.078 -48.645 21.648 1.00 59.47 1213 SER A CA 1
ATOM 8879 C C . SER A 1 1213 ? -14.555 -47.503 22.552 1.00 59.47 1213 SER A C 1
ATOM 8881 O O . SER A 1 1213 ? -13.720 -46.816 23.137 1.00 59.47 1213 SER A O 1
ATOM 8883 N N . ILE A 1 1214 ? -15.877 -47.376 22.729 1.00 58.91 1214 ILE A N 1
ATOM 8884 C CA . ILE A 1 1214 ? -16.569 -46.311 23.489 1.00 58.91 1214 ILE A CA 1
ATOM 8885 C C . ILE A 1 1214 ? -15.873 -45.945 24.818 1.00 58.91 1214 ILE A C 1
ATOM 8887 O O . ILE A 1 1214 ? -15.755 -44.764 25.126 1.00 58.91 1214 ILE A O 1
ATOM 8891 N N . ASP A 1 1215 ? -15.330 -46.914 25.559 1.00 58.81 1215 ASP A N 1
ATOM 8892 C CA . ASP A 1 1215 ? -14.720 -46.666 26.876 1.00 58.81 1215 ASP A CA 1
ATOM 8893 C C . ASP A 1 1215 ? -13.336 -45.974 26.847 1.00 58.81 1215 ASP A C 1
ATOM 8895 O O . ASP A 1 1215 ? -12.932 -45.404 27.853 1.00 58.81 1215 ASP A O 1
ATOM 8899 N N . ASN A 1 1216 ? -12.612 -45.982 25.717 1.00 58.59 1216 ASN A N 1
ATOM 8900 C CA . ASN A 1 1216 ? -11.218 -45.503 25.604 1.00 58.59 1216 ASN A CA 1
ATOM 8901 C C . ASN A 1 1216 ? -11.005 -44.517 24.431 1.00 58.59 1216 ASN A C 1
ATOM 8903 O O . ASN A 1 1216 ? -9.900 -44.425 23.885 1.00 58.59 1216 ASN A O 1
ATOM 8907 N N . ARG A 1 1217 ? -12.056 -43.816 23.989 1.00 69.25 1217 ARG A N 1
ATOM 8908 C CA . ARG A 1 1217 ? -11.968 -42.793 22.930 1.00 69.25 1217 ARG A CA 1
ATOM 8909 C C . ARG A 1 1217 ? -11.942 -41.369 23.498 1.00 69.25 1217 ARG A C 1
ATOM 8911 O O . ARG A 1 1217 ? -12.489 -41.124 24.576 1.00 69.25 1217 ARG A O 1
ATOM 8918 N N . LEU A 1 1218 ? -11.316 -40.445 22.764 1.00 69.62 1218 LEU A N 1
ATOM 8919 C CA . LEU A 1 1218 ? -11.358 -39.002 23.042 1.00 69.62 1218 LEU A CA 1
ATOM 8920 C C . LEU A 1 1218 ? -12.815 -38.498 23.039 1.00 69.62 1218 LEU A C 1
ATOM 8922 O O . LEU A 1 1218 ? -13.713 -39.164 22.508 1.00 69.62 1218 LEU A O 1
ATOM 8926 N N . TRP A 1 1219 ? -13.067 -37.365 23.697 1.00 79.75 1219 TRP A N 1
ATOM 8927 C CA . TRP A 1 1219 ? -14.382 -36.720 23.672 1.00 79.75 1219 TRP A CA 1
ATOM 8928 C C . TRP A 1 1219 ? -14.781 -36.358 22.229 1.00 79.75 1219 TRP A C 1
ATOM 8930 O O . TRP A 1 1219 ? -13.931 -35.996 21.415 1.00 79.75 1219 TRP A O 1
ATOM 8940 N N . ARG A 1 1220 ? -16.071 -36.504 21.901 1.00 79.88 1220 ARG A N 1
ATOM 8941 C CA . ARG A 1 1220 ? -16.683 -36.083 20.626 1.00 79.88 1220 ARG A CA 1
ATOM 8942 C C . ARG A 1 1220 ? -17.868 -35.170 20.918 1.00 79.88 1220 ARG A C 1
ATOM 8944 O O . ARG A 1 1220 ? -18.515 -35.414 21.927 1.00 79.88 1220 ARG A O 1
ATOM 8951 N N . PRO A 1 1221 ? -18.266 -34.278 19.998 1.00 85.88 1221 PRO A N 1
ATOM 8952 C CA . PRO A 1 1221 ? -19.482 -33.466 20.128 1.00 85.88 1221 PRO A CA 1
ATOM 8953 C C . PRO A 1 1221 ? -20.748 -34.221 20.543 1.00 85.88 1221 PRO A C 1
ATOM 8955 O O . PRO A 1 1221 ? -21.519 -33.715 21.347 1.00 85.88 1221 PRO A O 1
ATOM 8958 N N . ALA A 1 1222 ? -20.938 -35.460 20.075 1.00 86.19 1222 ALA A N 1
ATOM 8959 C CA . ALA A 1 1222 ? -22.073 -36.293 20.480 1.00 86.19 1222 ALA A CA 1
ATOM 8960 C C . ALA A 1 1222 ? -22.045 -36.733 21.961 1.00 86.19 1222 ALA A C 1
ATOM 8962 O O . ALA A 1 1222 ? -23.095 -37.070 22.512 1.00 86.19 1222 ALA A O 1
ATOM 8963 N N . ASP A 1 1223 ? -20.869 -36.768 22.594 1.00 87.50 1223 ASP A N 1
ATOM 8964 C CA . ASP A 1 1223 ? -20.717 -37.056 24.019 1.00 87.50 1223 ASP A CA 1
ATOM 8965 C C . ASP A 1 1223 ? -21.147 -35.840 24.832 1.00 87.50 1223 ASP A C 1
ATOM 8967 O O . ASP A 1 1223 ? -20.738 -34.713 24.552 1.00 87.50 1223 ASP A O 1
ATOM 8971 N N . ALA A 1 1224 ? -21.907 -36.075 25.894 1.00 90.62 1224 ALA A N 1
ATOM 8972 C CA . ALA A 1 1224 ? -22.103 -35.038 26.889 1.00 90.62 1224 ALA A CA 1
ATOM 8973 C C . ALA A 1 1224 ? -20.774 -34.710 27.586 1.00 90.62 1224 ALA A C 1
ATOM 8975 O O . ALA A 1 1224 ? -19.897 -35.563 27.764 1.00 90.62 1224 ALA A O 1
ATOM 8976 N N . ALA A 1 1225 ? -20.622 -33.441 27.944 1.00 91.38 1225 ALA A N 1
ATOM 8977 C CA . ALA A 1 1225 ? -19.469 -32.924 28.662 1.00 91.38 1225 ALA A CA 1
ATOM 8978 C C . ALA A 1 1225 ? -19.457 -33.423 30.123 1.00 91.38 1225 ALA A C 1
ATOM 8980 O O . ALA A 1 1225 ? -20.314 -34.199 30.560 1.00 91.38 1225 ALA A O 1
ATOM 8981 N N . ARG A 1 1226 ? -18.453 -33.015 30.903 1.00 92.38 1226 ARG A N 1
ATOM 8982 C CA . ARG A 1 1226 ? -18.405 -33.317 32.344 1.00 92.38 1226 ARG A CA 1
ATOM 8983 C C . ARG A 1 1226 ? -19.015 -32.183 33.159 1.00 92.38 1226 ARG A C 1
ATOM 8985 O O . ARG A 1 1226 ? -18.806 -31.018 32.843 1.00 92.38 1226 ARG A O 1
ATOM 8992 N N . LEU A 1 1227 ? -19.711 -32.529 34.236 1.00 95.25 1227 LEU A N 1
ATOM 8993 C CA . LEU A 1 1227 ? -20.123 -31.583 35.269 1.00 95.25 1227 LEU A CA 1
ATOM 8994 C C . LEU A 1 1227 ? -19.383 -31.915 36.566 1.00 95.25 1227 LEU A C 1
ATOM 8996 O O . LEU A 1 1227 ? -19.464 -33.036 37.067 1.00 95.25 1227 LEU A O 1
ATOM 9000 N N . GLU A 1 1228 ? -18.678 -30.943 37.122 1.00 96.06 1228 GLU A N 1
ATOM 9001 C CA . GLU A 1 1228 ? -18.009 -31.037 38.414 1.00 96.06 1228 GLU A CA 1
ATOM 9002 C C . GLU A 1 1228 ? -18.583 -29.979 39.356 1.00 96.06 1228 GLU A C 1
ATOM 9004 O O . GLU A 1 1228 ? -18.565 -28.790 39.061 1.00 96.06 1228 GLU A O 1
ATOM 9009 N N . ILE A 1 1229 ? -19.116 -30.421 40.492 1.00 96.12 1229 ILE A N 1
ATOM 9010 C CA . ILE A 1 1229 ? -19.609 -29.560 41.564 1.00 96.12 1229 ILE A CA 1
ATOM 9011 C C . ILE A 1 1229 ? -18.839 -29.928 42.828 1.00 96.12 1229 ILE A C 1
ATOM 9013 O O . ILE A 1 1229 ? -19.005 -31.027 43.365 1.00 96.12 1229 ILE A O 1
ATOM 9017 N N . VAL A 1 1230 ? -18.005 -29.011 43.312 1.00 95.88 1230 VAL A N 1
ATOM 9018 C CA . VAL A 1 1230 ? -17.235 -29.175 44.549 1.00 95.88 1230 VAL A CA 1
ATOM 9019 C C . VAL A 1 1230 ? -17.560 -28.013 45.470 1.00 95.88 1230 VAL A C 1
ATOM 9021 O O . VAL A 1 1230 ? -17.116 -26.889 45.256 1.00 95.88 1230 VAL A O 1
ATOM 9024 N N . VAL A 1 1231 ? -18.343 -28.301 46.503 1.00 93.31 1231 VAL A N 1
ATOM 9025 C CA . VAL A 1 1231 ? -18.847 -27.316 47.457 1.00 93.31 1231 VAL A CA 1
ATOM 9026 C C . VAL A 1 1231 ? -18.381 -27.695 48.857 1.00 93.31 1231 VAL A C 1
ATOM 9028 O O . VAL A 1 1231 ? -18.454 -28.868 49.219 1.00 93.31 1231 VAL A O 1
ATOM 9031 N N . LYS A 1 1232 ? -17.869 -26.756 49.656 1.00 91.50 1232 LYS A N 1
ATOM 9032 C CA . LYS A 1 1232 ? -17.399 -27.087 51.013 1.00 91.50 1232 LYS A CA 1
ATOM 9033 C C . LYS A 1 1232 ? -18.555 -27.238 52.000 1.00 91.50 1232 LYS A C 1
ATOM 9035 O O . LYS A 1 1232 ? -18.694 -28.310 52.578 1.00 91.50 1232 LYS A O 1
ATOM 9040 N N . ASP A 1 1233 ? -19.417 -26.233 52.120 1.00 92.25 1233 ASP A N 1
ATOM 9041 C CA . ASP A 1 1233 ? -20.365 -26.123 53.231 1.00 92.25 1233 ASP A CA 1
ATOM 9042 C C . ASP A 1 1233 ? -21.791 -26.546 52.850 1.00 92.25 1233 ASP A C 1
ATOM 9044 O O . ASP A 1 1233 ? -22.342 -27.469 53.461 1.00 92.25 1233 ASP A O 1
ATOM 9048 N N . ALA A 1 1234 ? -22.403 -25.880 51.859 1.00 91.81 1234 ALA A N 1
ATOM 9049 C CA . ALA A 1 1234 ? -23.832 -26.019 51.554 1.00 91.81 1234 ALA A CA 1
ATOM 9050 C C . ALA A 1 1234 ? -24.155 -25.999 50.050 1.00 91.81 1234 ALA A C 1
ATOM 9052 O O . ALA A 1 1234 ? -23.874 -25.028 49.354 1.00 91.81 1234 ALA A O 1
ATOM 9053 N N . LEU A 1 1235 ? -24.820 -27.055 49.577 1.00 94.88 1235 LEU A N 1
ATOM 9054 C CA . LEU A 1 1235 ? -25.304 -27.223 48.206 1.00 94.88 1235 LEU A CA 1
ATOM 9055 C C . LEU A 1 1235 ? -26.839 -27.311 48.174 1.00 94.88 1235 LEU A C 1
ATOM 9057 O O . LEU A 1 1235 ? -27.419 -28.198 48.804 1.00 94.88 1235 LEU A O 1
ATOM 9061 N N . GLU A 1 1236 ? -27.493 -26.454 47.391 1.00 94.44 1236 GLU A N 1
ATOM 9062 C CA . GLU A 1 1236 ? -28.932 -26.501 47.104 1.00 94.44 1236 GLU A CA 1
ATOM 9063 C C . GLU A 1 1236 ? -29.177 -26.578 45.592 1.00 94.44 1236 GLU A C 1
ATOM 9065 O O . GLU A 1 1236 ? -28.781 -25.689 44.842 1.00 94.44 1236 GLU A O 1
ATOM 9070 N N . ILE A 1 1237 ? -29.832 -27.650 45.136 1.00 93.19 1237 ILE A N 1
ATOM 9071 C CA . ILE A 1 1237 ? -30.174 -27.867 43.727 1.00 93.19 1237 ILE A CA 1
ATOM 9072 C C . ILE A 1 1237 ? -31.690 -27.975 43.582 1.00 93.19 1237 ILE A C 1
ATOM 9074 O O . ILE A 1 1237 ? -32.280 -28.966 44.013 1.00 93.19 1237 ILE A O 1
ATOM 9078 N N . ALA A 1 1238 ? -32.304 -26.980 42.944 1.00 93.56 1238 ALA A N 1
ATOM 9079 C CA . ALA A 1 1238 ? -33.727 -26.960 42.601 1.00 93.56 1238 ALA A CA 1
ATOM 9080 C C . ALA A 1 1238 ? -34.007 -26.602 41.122 1.00 93.56 1238 ALA A C 1
ATOM 9082 O O . ALA A 1 1238 ? -35.171 -26.554 40.715 1.00 93.56 1238 ALA A O 1
ATOM 9083 N N . GLY A 1 1239 ? -32.964 -26.342 40.325 1.00 92.12 1239 GLY A N 1
ATOM 9084 C CA . GLY A 1 1239 ? -33.030 -26.132 38.873 1.00 92.12 1239 GLY A CA 1
ATOM 9085 C C . GLY A 1 1239 ? -32.721 -27.383 38.042 1.00 92.12 1239 GLY A C 1
ATOM 9086 O O . GLY A 1 1239 ? -32.434 -28.457 38.574 1.00 92.12 1239 GLY A O 1
ATOM 9087 N N . ASP A 1 1240 ? -32.764 -27.234 36.717 1.00 94.38 1240 ASP A N 1
ATOM 9088 C CA . ASP A 1 1240 ? -32.581 -28.333 35.768 1.00 94.38 1240 ASP A CA 1
ATOM 9089 C C . ASP A 1 1240 ? -31.095 -28.598 35.483 1.00 94.38 1240 ASP A C 1
ATOM 9091 O O . ASP A 1 1240 ? -30.344 -27.708 35.087 1.00 94.38 1240 ASP A O 1
ATOM 9095 N N . ILE A 1 1241 ? -30.675 -29.857 35.606 1.00 94.12 1241 ILE A N 1
ATOM 9096 C CA . ILE A 1 1241 ? -29.335 -30.326 35.231 1.00 94.12 1241 ILE A CA 1
ATOM 9097 C C . ILE A 1 1241 ? -29.481 -31.288 34.047 1.00 94.12 1241 ILE A C 1
ATOM 9099 O O . ILE A 1 1241 ? -30.075 -32.360 34.175 1.00 94.12 1241 ILE A O 1
ATOM 9103 N N . VAL A 1 1242 ? -28.951 -30.904 32.885 1.00 93.56 1242 VAL A N 1
ATOM 9104 C CA . VAL A 1 1242 ? -29.133 -31.602 31.605 1.00 93.56 1242 VAL A CA 1
ATOM 9105 C C . VAL A 1 1242 ? -27.781 -32.069 31.067 1.00 93.56 1242 VAL A C 1
ATOM 9107 O O . VAL A 1 1242 ? -26.914 -31.259 30.763 1.00 93.56 1242 VAL A O 1
ATOM 9110 N N . GLY A 1 1243 ? -27.613 -33.385 30.931 1.00 89.88 1243 GLY A N 1
ATOM 9111 C CA . GLY A 1 1243 ? -26.343 -34.020 30.549 1.00 89.88 1243 GLY A CA 1
ATOM 9112 C C . GLY A 1 1243 ? -26.491 -35.215 29.612 1.00 89.88 1243 GLY A C 1
ATOM 9113 O O . GLY A 1 1243 ? -25.685 -36.141 29.671 1.00 89.88 1243 GLY A O 1
ATOM 9114 N N . GLY A 1 1244 ? -27.563 -35.238 28.814 1.00 91.31 1244 GLY A N 1
ATOM 9115 C CA . GLY A 1 1244 ? -27.844 -36.340 27.895 1.00 91.31 1244 GLY A CA 1
ATOM 9116 C C . GLY A 1 1244 ? -26.902 -36.348 26.694 1.00 91.31 1244 GLY A C 1
ATOM 9117 O O . GLY A 1 1244 ? -26.567 -35.290 26.162 1.00 91.31 1244 GLY A O 1
ATOM 9118 N N . ALA A 1 1245 ? -26.495 -37.534 26.251 1.00 88.00 1245 ALA A N 1
ATOM 9119 C CA . ALA A 1 1245 ? -25.737 -37.699 25.014 1.00 88.00 1245 ALA A CA 1
ATOM 9120 C C . ALA A 1 1245 ? -26.628 -37.653 23.764 1.00 88.00 1245 ALA A C 1
ATOM 9122 O O . ALA A 1 1245 ? -27.795 -38.058 23.785 1.00 88.00 1245 ALA A O 1
ATOM 9123 N N . ALA A 1 1246 ? -26.046 -37.253 22.633 1.00 87.94 1246 ALA A N 1
ATOM 9124 C CA . ALA A 1 1246 ? -26.654 -37.491 21.331 1.00 87.94 1246 ALA A CA 1
ATOM 9125 C C . ALA A 1 1246 ? -26.524 -38.974 20.930 1.00 87.94 1246 ALA A C 1
ATOM 9127 O O . ALA A 1 1246 ? -25.854 -39.778 21.583 1.00 87.94 1246 ALA A O 1
ATOM 9128 N N . SER A 1 1247 ? -27.173 -39.367 19.829 1.00 83.06 1247 SER A N 1
ATOM 9129 C CA . SER A 1 1247 ? -27.127 -40.753 19.347 1.00 83.06 1247 SER A CA 1
ATOM 9130 C C . SER A 1 1247 ? -25.681 -41.226 19.128 1.00 83.06 1247 SER A C 1
ATOM 9132 O O . SER A 1 1247 ? -24.929 -40.597 18.392 1.00 83.06 1247 SER A O 1
ATOM 9134 N N . GLY A 1 1248 ? -25.285 -42.329 19.776 1.00 78.38 1248 GLY A N 1
ATOM 9135 C CA . GLY A 1 1248 ? -23.920 -42.877 19.697 1.00 78.38 1248 GLY A CA 1
ATOM 9136 C C . GLY A 1 1248 ? -22.879 -42.197 20.604 1.00 78.38 1248 GLY A C 1
ATOM 9137 O O . GLY A 1 1248 ? -21.727 -42.645 20.652 1.00 78.38 1248 GLY A O 1
ATOM 9138 N N . GLY A 1 1249 ? -23.273 -41.155 21.341 1.00 81.88 1249 GLY A N 1
ATOM 9139 C CA . GLY A 1 1249 ? -22.441 -40.462 22.320 1.00 81.88 1249 GLY A CA 1
ATOM 9140 C C . GLY A 1 1249 ? -22.376 -41.153 23.685 1.00 81.88 1249 GLY A C 1
ATOM 9141 O O . GLY A 1 1249 ? -23.165 -42.045 24.003 1.00 81.88 1249 GLY A O 1
ATOM 9142 N N . ARG A 1 1250 ? -21.406 -40.738 24.501 1.00 86.06 1250 ARG A N 1
ATOM 9143 C CA . ARG A 1 1250 ? -21.296 -41.093 25.922 1.00 86.06 1250 ARG A CA 1
ATOM 9144 C C . ARG A 1 1250 ? -22.133 -40.144 26.770 1.00 86.06 1250 ARG A C 1
ATOM 9146 O O . ARG A 1 1250 ? -22.037 -38.931 26.600 1.00 86.06 1250 ARG A O 1
ATOM 9153 N N . GLU A 1 1251 ? -22.918 -40.711 27.683 1.00 85.94 1251 GLU A N 1
ATOM 9154 C CA . GLU A 1 1251 ? -23.666 -39.943 28.684 1.00 85.94 1251 GLU A CA 1
ATOM 9155 C C . GLU A 1 1251 ? -22.721 -39.134 29.573 1.00 85.94 1251 GLU A C 1
ATOM 9157 O O . GLU A 1 1251 ? -21.590 -39.553 29.844 1.00 85.94 1251 GLU A O 1
ATOM 9162 N N . GLY A 1 1252 ? -23.197 -37.979 30.031 1.00 83.06 1252 GLY A N 1
ATOM 9163 C CA . GLY A 1 1252 ? -22.388 -37.048 30.799 1.00 83.06 1252 GLY A CA 1
ATOM 9164 C C . GLY A 1 1252 ? -22.117 -37.580 32.201 1.00 83.06 1252 GLY A C 1
ATOM 9165 O O . GLY A 1 1252 ? -22.974 -38.202 32.834 1.00 83.06 1252 GLY A O 1
ATOM 9166 N N . LEU A 1 1253 ? -20.916 -37.317 32.710 1.00 86.62 1253 LEU A N 1
ATOM 9167 C CA . LEU A 1 1253 ? -20.555 -37.631 34.088 1.00 86.62 1253 LEU A CA 1
ATOM 9168 C C . LEU A 1 1253 ? -20.717 -36.375 34.946 1.00 86.62 1253 LEU A C 1
ATOM 9170 O O . LEU A 1 1253 ? -19.996 -35.399 34.744 1.00 86.62 1253 LEU A O 1
ATOM 9174 N N . ALA A 1 1254 ? -21.618 -36.435 35.926 1.00 90.56 1254 ALA A N 1
ATOM 9175 C CA . ALA A 1 1254 ? -21.737 -35.427 36.974 1.00 90.56 1254 ALA A CA 1
ATOM 9176 C C . ALA A 1 1254 ? -21.077 -35.930 38.267 1.00 90.56 1254 ALA A C 1
ATOM 9178 O O . ALA A 1 1254 ? -21.495 -36.946 38.829 1.00 90.56 1254 ALA A O 1
ATOM 9179 N N . THR A 1 1255 ? -20.055 -35.222 38.744 1.00 91.94 1255 THR A N 1
ATOM 9180 C CA . THR A 1 1255 ? -19.407 -35.472 40.039 1.00 91.94 1255 THR A CA 1
ATOM 9181 C C . THR A 1 1255 ? -19.810 -34.369 41.003 1.00 91.94 1255 THR A C 1
ATOM 9183 O O . THR A 1 1255 ? -19.543 -33.203 40.741 1.00 91.94 1255 THR A O 1
ATOM 9186 N N . ILE A 1 1256 ? -20.458 -34.736 42.110 1.00 92.12 1256 ILE A N 1
ATOM 9187 C CA . ILE A 1 1256 ? -20.931 -33.794 43.129 1.00 92.12 1256 ILE A CA 1
ATOM 9188 C C . ILE A 1 1256 ? -20.289 -34.160 44.468 1.00 92.12 1256 ILE A C 1
ATOM 9190 O O . ILE A 1 1256 ? -20.422 -35.293 44.934 1.00 92.12 1256 ILE A O 1
ATOM 9194 N N . SER A 1 1257 ? -19.612 -33.198 45.091 1.00 92.50 1257 SER A N 1
ATOM 9195 C CA . SER A 1 1257 ? -19.008 -33.308 46.419 1.00 92.50 1257 SER A CA 1
ATOM 9196 C C . SER A 1 1257 ? -19.451 -32.125 47.279 1.00 92.50 1257 SER A C 1
ATOM 9198 O O . SER A 1 1257 ? -19.159 -30.989 46.925 1.00 92.50 1257 SER A O 1
ATOM 9200 N N . ALA A 1 1258 ? -20.136 -32.390 48.396 1.00 90.88 1258 ALA A N 1
ATOM 9201 C CA . ALA A 1 1258 ? -20.573 -31.379 49.364 1.00 90.88 1258 ALA A CA 1
ATOM 9202 C C . ALA A 1 1258 ? -20.655 -31.946 50.791 1.00 90.88 1258 ALA A C 1
ATOM 9204 O O . ALA A 1 1258 ? -20.967 -33.130 50.950 1.00 90.88 1258 ALA A O 1
ATOM 9205 N N . GLU A 1 1259 ? -20.410 -31.127 51.826 1.00 89.56 1259 GLU A N 1
ATOM 9206 C CA . GLU A 1 1259 ? -20.638 -31.534 53.226 1.00 89.56 1259 GLU A CA 1
ATOM 9207 C C . GLU A 1 1259 ? -22.141 -31.634 53.541 1.00 89.56 1259 GLU A C 1
ATOM 9209 O O . GLU A 1 1259 ? -22.586 -32.624 54.129 1.00 89.56 1259 GLU A O 1
ATOM 9214 N N . HIS A 1 1260 ? -22.938 -30.664 53.075 1.00 86.81 1260 HIS A N 1
ATOM 9215 C CA . HIS A 1 1260 ? -24.400 -30.666 53.184 1.00 86.81 1260 HIS A CA 1
ATOM 9216 C C . HIS A 1 1260 ? -25.047 -30.411 51.817 1.00 86.81 1260 HIS A C 1
ATOM 9218 O O . HIS A 1 1260 ? -24.766 -29.398 51.182 1.00 86.81 1260 HIS A O 1
ATOM 9224 N N . ALA A 1 1261 ? -25.941 -31.303 51.372 1.00 84.81 1261 ALA A N 1
ATOM 9225 C CA . ALA A 1 1261 ? -26.622 -31.190 50.079 1.00 84.81 1261 ALA A CA 1
ATOM 9226 C C . ALA A 1 1261 ? -28.143 -31.375 50.193 1.00 84.81 1261 ALA A C 1
ATOM 9228 O O . ALA A 1 1261 ? -28.614 -32.345 50.793 1.00 84.81 1261 ALA A O 1
ATOM 9229 N N . THR A 1 1262 ? -28.894 -30.474 49.559 1.00 88.12 1262 THR A N 1
ATOM 9230 C CA . THR A 1 1262 ? -30.345 -30.555 49.347 1.00 88.12 1262 THR A CA 1
ATOM 9231 C C . THR A 1 1262 ? -30.616 -30.569 47.844 1.00 88.12 1262 THR A C 1
ATOM 9233 O O . THR A 1 1262 ? -30.208 -29.656 47.138 1.00 88.12 1262 THR A O 1
ATOM 9236 N N . ILE A 1 1263 ? -31.285 -31.612 47.351 1.00 83.62 1263 ILE A N 1
ATOM 9237 C CA . ILE A 1 1263 ? -31.631 -31.788 45.931 1.00 83.62 1263 ILE A CA 1
ATOM 9238 C C . ILE A 1 1263 ? -33.146 -32.001 45.864 1.00 83.62 1263 ILE A C 1
ATOM 9240 O O . ILE A 1 1263 ? -33.651 -32.890 46.560 1.00 83.62 1263 ILE A O 1
ATOM 9244 N N . VAL A 1 1264 ? -33.854 -31.165 45.098 1.00 74.25 1264 VAL A N 1
ATOM 9245 C CA . VAL A 1 1264 ? -35.329 -31.078 45.065 1.00 74.25 1264 VAL A CA 1
ATOM 9246 C C . VAL A 1 1264 ? -35.916 -31.664 43.790 1.00 74.25 1264 VAL A C 1
ATOM 9248 O O . VAL A 1 1264 ? -35.390 -31.362 42.700 1.00 74.25 1264 VAL A O 1
#

Foldseek 3Di:
DDDDPLAPWEAEADAPAEAAQAAFAAEDELLLQWFWDQDALQFQQQLLLCNPAQSHRPIWTARNVLGAQRTDCVVRVVPSDDDPRNVRQAFEEDEDAGSAEYEYDAHYEYEQAGYKHKYAWDWRDGWWWAFLVGDIDGRSRDHSLTHTQYTPQFGWHQDPVPRDIDTRHHDRDPPGDTDHMKMDTAATEEYHYFHQFYYDPQNYHAAQDTFAIPPCQAPGHFSYEYHYFCWDQDPNWTARRAAEEEEEADDDPVRSCVCVVVRYHYDHLCNQVSRVGQEYAYAHLYEYEYYAAPDANAHDEQHEYHAEYQEYEAYDEYAHALYEYAYEFDHTGPVSRPPVVDFGAYEAEPPYEYAHEFFAFAPLQDDDDPGRHHGSQFGEEYYYEYPAEGEYEYAAEYEYEFEGYWYQDPVLDIDKYFGYEYHYYCAQHYDFYAYPVQKYAYAAATATALHFYEYHHEGQAEEEDCPDDHQWMGHPRHIYGHLCVQDPHGHQEYAYEHHNEAYEDAADEREHFGFHFDDHSVQPNPPHGRDDVCVSTPTDTDALVSDDAGEYHYEYHYQAAYEYEYFANYAHARDEQYEYEYEYAHQAEYYHQYHAHYALHEYYYYLDYFDPDDDDQRTQEYEADLNAEYHNEWDWRWDDDPPPFTDIDTHAFYEYAHETQHEYYYDHNHEHEQEKAKDWGFDWFDDPDDDDDDTDRDTDIAWEAGEEYEAEYAFEYHHNYAAAFYTNDPQAHTYAYAHEHDDWRPNDVPDTDDDPDFQEEEEEQDHDPPPPQQWDQDCVDSHRIDGNDDDPNRTNYYYDHLNRVVSNPAQHYHYEGEAEYEYEYDPVDQEDEHEHQFEYEYEDLEYEYPHEYEYDYQEYEYAYQDADPDDAAAADYEYEYEHQEYEYEAHYEYHRHQEYEYAHAAEYEYAYHQLDLAHEYEYEEAAEYAYEHQEYEYAHHGEYEYAYHPWQDDRHEYEYAYPPDHHDAQLGEAYEYEYTTQEYEFQHHYEHANYEYHYHHQEYEQDQNGEYENAHRDLEHEREADPPPDRNQFYEYAYHHAEYAHDANHEYYQEFHHKYKHKHFDCRSNANDQCLACVNPPQKWKWAPPDPAESSPCPRQDHPQDDGQKWKQFQDDDPHRHGGITDTYRQVCLVDPRMKMKGWPVVFKQHDQVDWDADSSGWTKTWMWMDGRPHSHTNSIITIMTMDRSVCSSSSTPIPMDIQVVVFVVDDDQVPGGATSQAGGEYHAHHEEEEEANYYYHFHGHVPYHTYHYDHHYPYYDHD

pLDDT: mean 85.83, std 12.97, range [30.86, 98.81]

Mean predicted aligned error: 12.45 Å

Sequence (1264 aa):
AIGVDPEKSEINVAAGATFDVSGADVDLPMSRNIIEVQLFSNELKDAPLQRDGPLRGEVLQVDVRKGTPLADIAPALATIPKTVQEKASQGGSVSFNSTGKVTFADDILINLSGGEIHYDEGFIETSKLVTATGRVLDVSEARPDLLYAGLYGNFTRDSFKWGLIQQWTGGAGNFASFEPAYSDFQAGGVLAVSGSTISGLDVLDIITETRIGRYQQHTPPGAGTLAVGRKSTVNFQTSFGAPSVRLISSLSEQQRQDYESAGDVVITEDLVNRSGLSFVDIQSNGEIYIGHAGSSLNLPDFTRVGAKAKRINLAGKVYLPGGEFSATVVRPGPAFDQAPDLEAGIVLADGVSVDVSGRWFNDLSSVVSSQFRALPVHAGVIQLGADTSGVLVTQDTAKFSLNGGGWLDQSSTLLLGDAGSLVIDFGEDGSSVGAVNGQAEWRLDAFGGDGGGQLDITVPGLVVDAGAASGISLRDDSFVVDPSLFTDYGFESISLVSSAEDLLIPAGNYELSRRRFIAEPEDVMDLPDAASLAPALQPSIAFADDRTPLSLELAVAGQDIQDLILATGANIDVGTEGQLTLRNASEGQVLVDGSLVARGGQVDLLALSFSSQPYNPLRNLLWLGPNTRIDVSGTTIPVTDTSELPSARVLGGGTVNIDATGYVVAETGSTIDVSGTSTELTVRGVLPKGETVASGISKGPVSSDAGALFLSATEGLFIDSTFSARGGADESRHGQVQIDLKGDRALTPGSVIQFTNPRHLTLVDDKPALDADFSSLDSASPIGRSFAGFADEDNGRGFVAMSQIKAGGFSRVGFAAQDLISFDTGPEVDSLEVSAGEYLSIEAPRLSTNSHVRLSAPRVQLSGFKANDNPLVEGDYRFDVTAESIDVLGFVGLDNVNHLKLTAAKDIRLGGIDGSYSGAGNLKVSSSAELVARQVYPLTRARFDLIAGAGATGDSVVSIIGNGSPTSSTLTAGGALDISAGTVFVDGVLKAPFGQLKIEAEAIEVGKAGVLSVAADAPVAPFGYSLFDALPEDPAIALLGDSLSIDPGSRIDFSGGGELAGWLFVPGPGGSRDILDPINGANRFAIIPGVDTVPLSADEFSGDHLAVGKTVVIEDAQNGLPAGSYTLLPARYALLEGSWLLNLESDFVDIAPGLGATLLDGAALVSGRFSIAGSDAVAPRYTAFSLRPGADARVFSEYDEQLSSLFQEERSSIDNRLWRPADAARLEIVVKDALEIAGDIVGGAASGGREGLATISAEHATIV